Protein AF-A0A2N3BHX7-F1 (afdb_monomer)

Structure (mmCIF, N/CA/C/O backbone):
data_AF-A0A2N3BHX7-F1
#
_entry.id   AF-A0A2N3BHX7-F1
#
loop_
_atom_site.group_PDB
_atom_site.id
_atom_site.type_symbol
_atom_site.label_atom_id
_atom_site.label_alt_id
_atom_site.label_comp_id
_atom_site.label_asym_id
_atom_site.label_entity_id
_atom_site.label_seq_id
_atom_site.pdbx_PDB_ins_code
_atom_site.Cartn_x
_atom_site.Cartn_y
_atom_site.Cartn_z
_atom_site.occupancy
_atom_site.B_iso_or_equiv
_atom_site.auth_seq_id
_atom_site.auth_comp_id
_atom_site.auth_asym_id
_atom_site.auth_atom_id
_atom_site.pdbx_PDB_model_num
ATOM 1 N N . MET A 1 1 ? 19.159 17.932 -21.613 1.00 29.16 1 MET A N 1
ATOM 2 C CA . MET A 1 1 ? 19.153 17.023 -22.780 1.00 29.16 1 MET A CA 1
ATOM 3 C C . MET A 1 1 ? 17.813 16.287 -22.864 1.00 29.16 1 MET A C 1
ATOM 5 O O . MET A 1 1 ? 17.743 15.102 -22.585 1.00 29.16 1 MET A O 1
ATOM 9 N N . LYS A 1 2 ? 16.731 17.006 -23.194 1.00 23.61 2 LYS A N 1
ATOM 10 C CA . LYS A 1 2 ? 15.404 16.451 -23.512 1.00 23.61 2 LYS A CA 1
ATOM 11 C C . LYS A 1 2 ? 15.194 16.699 -25.009 1.00 23.61 2 LYS A C 1
ATOM 13 O O . LYS A 1 2 ? 15.041 17.860 -25.356 1.00 23.61 2 LYS A O 1
ATOM 18 N N . GLN A 1 3 ? 15.305 15.665 -25.846 1.00 22.95 3 GLN A N 1
ATOM 19 C CA . GLN A 1 3 ? 14.821 15.535 -27.241 1.00 22.95 3 GLN A CA 1
ATOM 20 C C . GLN A 1 3 ? 15.720 14.543 -27.997 1.00 22.95 3 GLN A C 1
ATOM 22 O O . GLN A 1 3 ? 16.713 14.955 -28.587 1.00 22.95 3 GLN A O 1
ATOM 27 N N . LEU A 1 4 ? 15.403 13.242 -27.957 1.00 23.38 4 LEU A N 1
ATOM 28 C CA . LEU A 1 4 ? 15.854 12.268 -28.975 1.00 23.38 4 LEU A CA 1
ATOM 29 C C . LEU A 1 4 ? 15.111 10.911 -28.936 1.00 23.38 4 LEU A C 1
ATOM 31 O O . LEU A 1 4 ? 15.591 9.937 -29.505 1.00 23.38 4 LEU A O 1
ATOM 35 N N . SER A 1 5 ? 13.927 10.831 -28.313 1.00 23.95 5 SER A N 1
ATOM 36 C CA . SER A 1 5 ? 13.231 9.556 -28.035 1.00 23.95 5 SER A CA 1
ATOM 37 C C . SER A 1 5 ? 11.936 9.338 -28.833 1.00 23.95 5 SER A C 1
ATOM 39 O O . SER A 1 5 ? 11.042 8.643 -28.364 1.00 23.95 5 SER A O 1
ATOM 41 N N . LEU A 1 6 ? 11.797 9.931 -30.019 1.00 24.45 6 LEU A N 1
ATOM 42 C CA . LEU A 1 6 ? 10.711 9.603 -30.949 1.00 24.45 6 LEU A CA 1
ATOM 43 C C . LEU A 1 6 ? 11.319 9.295 -32.312 1.00 24.45 6 LEU A C 1
ATOM 45 O O . LEU A 1 6 ? 11.753 10.221 -32.981 1.00 24.45 6 LEU A O 1
ATOM 49 N N . ILE A 1 7 ? 11.373 8.014 -32.675 1.00 23.22 7 ILE A N 1
ATOM 50 C CA . ILE A 1 7 ? 11.262 7.417 -34.020 1.00 23.22 7 ILE A CA 1
ATOM 51 C C . ILE A 1 7 ? 11.359 5.892 -33.788 1.00 23.22 7 ILE A C 1
ATOM 53 O O . ILE A 1 7 ? 12.194 5.459 -33.003 1.00 23.22 7 ILE A O 1
ATOM 57 N N . PHE A 1 8 ? 10.519 5.114 -34.483 1.00 23.22 8 PHE A N 1
ATOM 58 C CA . PHE A 1 8 ? 10.372 3.640 -34.504 1.00 23.22 8 PHE A CA 1
ATOM 59 C C . PHE A 1 8 ? 9.149 3.055 -33.774 1.00 23.22 8 PHE A C 1
ATOM 61 O O . PHE A 1 8 ? 9.262 2.392 -32.750 1.00 23.22 8 PHE A O 1
ATOM 68 N N . ALA A 1 9 ? 7.984 3.180 -34.414 1.00 22.03 9 ALA A N 1
ATOM 69 C CA . ALA A 1 9 ? 6.939 2.158 -34.373 1.00 22.03 9 ALA A CA 1
ATOM 70 C C . ALA A 1 9 ? 6.466 1.896 -35.816 1.00 22.03 9 ALA A C 1
ATOM 72 O O . ALA A 1 9 ? 6.019 2.816 -36.496 1.00 22.03 9 ALA A O 1
ATOM 73 N N . PHE A 1 10 ? 6.609 0.660 -36.301 1.00 21.28 10 PHE A N 1
ATOM 74 C CA . PHE A 1 10 ? 6.010 0.180 -37.551 1.00 21.28 10 PHE A CA 1
ATOM 75 C C . PHE A 1 10 ? 5.035 -0.945 -37.181 1.00 21.28 10 PHE A C 1
ATOM 77 O O . PHE A 1 10 ? 5.452 -1.954 -36.616 1.00 21.28 10 PHE A O 1
ATOM 84 N N . SER A 1 11 ? 3.747 -0.745 -37.470 1.00 20.12 11 SER A N 1
ATOM 85 C CA . SER A 1 11 ? 2.685 -1.749 -37.320 1.00 20.12 11 SER A CA 1
ATOM 86 C C . SER A 1 11 ? 2.680 -2.717 -38.502 1.00 20.12 11 SER A C 1
ATOM 88 O O . SER A 1 11 ? 2.793 -2.289 -39.650 1.00 20.12 11 SER A O 1
ATOM 90 N N . LEU A 1 12 ? 2.464 -4.004 -38.227 1.00 20.55 12 LEU A N 1
ATOM 91 C CA . LEU A 1 12 ? 2.033 -4.991 -39.214 1.00 20.55 12 LEU A CA 1
ATOM 92 C C . LEU A 1 12 ? 0.751 -5.651 -38.687 1.00 20.55 12 LEU A C 1
ATOM 94 O O . LEU A 1 12 ? 0.789 -6.402 -37.717 1.00 20.55 12 LEU A O 1
ATOM 98 N N . VAL A 1 13 ? -0.377 -5.322 -39.317 1.00 20.14 13 VAL A N 1
ATOM 99 C CA . VAL A 1 13 ? -1.700 -5.920 -39.084 1.00 20.14 13 VAL A CA 1
ATOM 100 C C . VAL A 1 13 ? -1.869 -7.107 -40.030 1.00 20.14 13 VAL A C 1
ATOM 102 O O . VAL A 1 13 ? -1.595 -6.983 -41.223 1.00 20.14 13 VAL A O 1
ATOM 105 N N . LEU A 1 14 ? -2.353 -8.237 -39.513 1.00 21.02 14 LEU A N 1
ATOM 106 C CA . LEU A 1 14 ? -2.854 -9.363 -40.304 1.00 21.02 14 LEU A CA 1
ATOM 107 C C . LEU A 1 14 ? -4.108 -9.928 -39.621 1.00 21.02 14 LEU A C 1
ATOM 109 O O . LEU A 1 14 ? -4.031 -10.516 -38.546 1.00 21.02 14 LEU A O 1
ATOM 113 N N . THR A 1 15 ? -5.256 -9.718 -40.261 1.00 21.86 15 THR A N 1
ATOM 114 C CA . THR A 1 15 ? -6.564 -10.326 -39.974 1.00 21.86 15 THR A CA 1
ATOM 115 C C . THR A 1 15 ? -6.842 -11.481 -40.941 1.00 21.86 15 THR A C 1
ATOM 117 O O . THR A 1 15 ? -6.415 -11.407 -42.092 1.00 21.86 15 THR A O 1
ATOM 120 N N . LEU A 1 16 ? -7.600 -12.486 -40.464 1.00 20.56 16 LEU A N 1
ATOM 121 C CA . LEU A 1 16 ? -8.528 -13.436 -41.140 1.00 20.56 16 LEU A CA 1
ATOM 122 C C . LEU A 1 16 ? -8.435 -14.825 -40.457 1.00 20.56 16 LEU A C 1
ATOM 124 O O . LEU A 1 16 ? -7.335 -15.289 -40.188 1.00 20.56 16 LEU A O 1
ATOM 128 N N . GLY A 1 17 ? -9.514 -15.555 -40.154 1.00 21.00 17 GLY A N 1
ATOM 129 C CA . GLY A 1 17 ? -10.912 -15.397 -40.551 1.00 21.00 17 GLY A CA 1
ATOM 130 C C . GLY A 1 17 ? -11.872 -16.338 -39.798 1.00 21.00 17 GLY A C 1
ATOM 131 O O . GLY A 1 17 ? -11.469 -17.102 -38.925 1.00 21.00 17 GLY A O 1
ATOM 132 N N . ALA A 1 18 ? -13.152 -16.216 -40.157 1.00 21.89 18 ALA A N 1
ATOM 133 C CA . ALA A 1 18 ? -14.324 -16.900 -39.607 1.00 21.89 18 ALA A CA 1
ATOM 134 C C . ALA A 1 18 ? -14.687 -18.215 -40.341 1.00 21.89 18 ALA A C 1
ATOM 136 O O . ALA A 1 18 ? -14.194 -18.436 -41.448 1.00 21.89 18 ALA A O 1
ATOM 137 N N . CYS A 1 19 ? -15.610 -18.987 -39.733 1.00 19.39 19 CYS A N 1
ATOM 138 C CA . CYS A 1 19 ? -16.519 -20.070 -40.218 1.00 19.39 19 CYS A CA 1
ATOM 139 C C . CYS A 1 19 ? -16.477 -21.262 -39.228 1.00 19.39 19 CYS A C 1
ATOM 141 O O . CYS A 1 19 ? -15.394 -21.592 -38.766 1.00 19.39 19 CYS A O 1
ATOM 143 N N . HIS A 1 20 ? -17.538 -21.984 -38.843 1.00 22.73 20 HIS A N 1
ATOM 144 C CA . HIS A 1 20 ? -18.926 -22.131 -39.303 1.00 22.73 20 HIS A CA 1
ATOM 145 C C . HIS A 1 20 ? -19.754 -22.845 -38.199 1.00 22.73 20 HIS A C 1
ATOM 147 O O . HIS A 1 20 ? -19.184 -23.577 -37.391 1.00 22.73 20 HIS A O 1
ATOM 153 N N . GLU A 1 21 ? -21.077 -22.658 -38.209 1.00 24.97 21 GLU A N 1
ATOM 154 C CA . GLU A 1 21 ? -22.093 -23.422 -37.456 1.00 24.97 21 GLU A CA 1
ATOM 155 C C . GLU A 1 21 ? -22.345 -24.823 -38.058 1.00 24.97 21 GLU A C 1
ATOM 157 O O . GLU A 1 21 ? -22.243 -24.976 -39.272 1.00 24.97 21 GLU A O 1
ATOM 162 N N . GLU A 1 22 ? -22.728 -25.812 -37.229 1.00 23.19 22 GLU A N 1
ATOM 163 C CA . GLU A 1 22 ? -24.007 -26.569 -37.321 1.00 23.19 22 GLU A CA 1
ATOM 164 C C . GLU A 1 22 ? -24.172 -27.616 -36.165 1.00 23.19 22 GLU A C 1
ATOM 166 O O . GLU A 1 22 ? -23.174 -28.191 -35.724 1.00 23.19 22 GLU A O 1
ATOM 171 N N . PRO A 1 23 ? -25.409 -27.881 -35.664 1.00 35.62 23 PRO A N 1
ATOM 172 C CA . PRO A 1 23 ? -25.774 -28.875 -34.619 1.00 35.62 23 PRO A CA 1
ATOM 173 C C . PRO A 1 23 ? -26.194 -30.239 -35.250 1.00 35.62 23 PRO A C 1
ATOM 175 O O . PRO A 1 23 ? -26.416 -30.240 -36.462 1.00 35.62 23 PRO A O 1
ATOM 178 N N . PRO A 1 24 ? -26.326 -31.412 -34.555 1.00 34.09 24 PRO A N 1
ATOM 179 C CA . PRO A 1 24 ? -27.366 -31.734 -33.535 1.00 34.09 24 PRO A CA 1
ATOM 180 C C . PRO A 1 24 ? -26.903 -32.779 -32.458 1.00 34.09 24 PRO A C 1
ATOM 182 O O . PRO A 1 24 ? -25.804 -33.314 -32.523 1.00 34.09 24 PRO A O 1
ATOM 185 N N . SER A 1 25 ? -27.624 -33.142 -31.389 1.00 24.39 25 SER A N 1
ATOM 186 C CA . SER A 1 25 ? -28.868 -33.925 -31.355 1.00 24.39 25 SER A CA 1
ATOM 187 C C . SER A 1 25 ? -29.274 -34.231 -29.901 1.00 24.39 25 SER A C 1
ATOM 189 O O . SER A 1 25 ? -28.458 -34.219 -28.983 1.00 24.39 25 SER A O 1
ATOM 191 N N . SER A 1 26 ? -30.572 -34.463 -29.742 1.00 29.28 26 SER A N 1
ATOM 192 C CA . SER A 1 26 ? -31.347 -34.700 -28.529 1.00 29.28 26 SER A CA 1
ATOM 193 C C . SER A 1 26 ? -31.062 -36.021 -27.811 1.00 29.28 26 SER A C 1
ATOM 195 O O . SER A 1 26 ? -30.772 -37.025 -28.457 1.00 29.28 26 SER A O 1
ATOM 197 N N . ASP A 1 27 ? -31.411 -35.992 -26.520 1.00 25.11 27 ASP A N 1
ATOM 198 C CA . ASP A 1 27 ? -31.792 -37.099 -25.632 1.00 25.11 27 ASP A CA 1
ATOM 199 C C . ASP A 1 27 ? -30.682 -37.572 -24.680 1.00 25.11 27 ASP A C 1
ATOM 201 O O . ASP A 1 27 ? -29.714 -38.181 -25.111 1.00 25.11 27 ASP A O 1
ATOM 205 N N . HIS A 1 28 ? -30.818 -37.229 -23.388 1.00 26.09 28 HIS A N 1
ATOM 206 C CA . HIS A 1 28 ? -30.534 -38.074 -22.215 1.00 26.09 28 HIS A CA 1
ATOM 207 C C . HIS A 1 28 ? -30.758 -37.288 -20.905 1.00 26.09 28 HIS A C 1
ATOM 209 O O . HIS A 1 28 ? -29.971 -36.429 -20.517 1.00 26.09 28 HIS A O 1
ATOM 215 N N . THR A 1 29 ? -31.878 -37.610 -20.248 1.00 24.06 29 THR A N 1
ATOM 216 C CA . THR A 1 29 ? -32.129 -37.647 -18.790 1.00 24.06 29 THR A CA 1
ATOM 217 C C . THR A 1 29 ? -31.196 -36.840 -17.873 1.00 24.06 29 THR A C 1
ATOM 219 O O . THR A 1 29 ? -30.065 -37.237 -17.593 1.00 24.06 29 THR A O 1
ATOM 222 N N . VAL A 1 30 ? -31.746 -35.755 -17.321 1.00 23.42 30 VAL A N 1
ATOM 223 C CA . VAL A 1 30 ? -31.139 -34.893 -16.300 1.00 23.42 30 VAL A CA 1
ATOM 224 C C . VAL A 1 30 ? -31.093 -35.616 -14.949 1.00 23.42 30 VAL A C 1
ATOM 226 O O . VAL A 1 30 ? -32.122 -35.833 -14.314 1.00 23.42 30 VAL A O 1
ATOM 229 N N . HIS A 1 31 ? -29.889 -35.950 -14.491 1.00 23.47 31 HIS A N 1
ATOM 230 C CA . HIS A 1 31 ? -29.572 -35.987 -13.063 1.00 23.47 31 HIS A CA 1
ATOM 231 C C . HIS A 1 31 ? -29.044 -34.599 -12.664 1.00 23.47 31 HIS A C 1
ATOM 233 O O . HIS A 1 31 ? -28.327 -34.000 -13.473 1.00 23.47 31 HIS A O 1
ATOM 239 N N . PRO A 1 32 ? -29.369 -34.068 -11.468 1.00 26.09 32 PRO A N 1
ATOM 240 C CA . PRO A 1 32 ? -28.870 -32.768 -11.037 1.00 26.09 32 PRO A CA 1
ATOM 241 C C . PRO A 1 32 ? -27.343 -32.842 -10.946 1.00 26.09 32 PRO A C 1
ATOM 243 O O . PRO A 1 32 ? -26.785 -33.559 -10.115 1.00 26.09 32 PRO A O 1
ATOM 246 N N . ARG A 1 33 ? -26.664 -32.159 -11.871 1.00 26.55 33 ARG A N 1
ATOM 247 C CA . ARG A 1 33 ? -25.217 -31.966 -11.813 1.00 26.55 33 ARG A CA 1
ATOM 248 C C . ARG A 1 33 ? -24.949 -31.024 -10.647 1.00 26.55 33 ARG A C 1
ATOM 250 O O . ARG A 1 33 ? -25.463 -29.911 -10.642 1.00 26.55 33 ARG A O 1
ATOM 257 N N . GLY A 1 34 ? -24.170 -31.486 -9.673 1.00 28.25 34 GLY A N 1
ATOM 258 C CA . GLY A 1 34 ? -23.613 -30.614 -8.647 1.00 28.25 34 GLY A CA 1
ATOM 259 C C . GLY A 1 34 ? -22.879 -29.450 -9.308 1.00 28.25 34 GLY A C 1
ATOM 260 O O . GLY A 1 34 ? -22.160 -29.645 -10.291 1.00 28.25 34 GLY A O 1
ATOM 261 N N . ILE A 1 35 ? -23.115 -28.246 -8.795 1.00 37.59 35 ILE A N 1
ATOM 262 C CA . ILE A 1 35 ? -22.426 -27.033 -9.224 1.00 37.59 35 ILE A CA 1
ATOM 263 C C . ILE A 1 35 ? -20.969 -27.185 -8.775 1.00 37.59 35 ILE A C 1
ATOM 265 O O . ILE A 1 35 ? -20.681 -27.241 -7.583 1.00 37.59 35 ILE A O 1
ATOM 269 N N . GLY A 1 36 ? -20.064 -27.365 -9.736 1.00 30.56 36 GLY A N 1
ATOM 270 C CA . GLY A 1 36 ? -18.628 -27.466 -9.499 1.00 30.56 36 GLY A CA 1
ATOM 271 C C . GLY A 1 36 ? -17.957 -26.134 -9.800 1.00 30.56 36 GLY A C 1
ATOM 272 O O . GLY A 1 36 ? -18.211 -25.542 -10.846 1.00 30.56 36 GLY A O 1
ATOM 273 N N . PHE A 1 37 ? -17.094 -25.678 -8.899 1.00 33.56 37 PHE A N 1
ATOM 274 C CA . PHE A 1 37 ? -16.348 -24.434 -9.052 1.00 33.56 37 PHE A CA 1
ATOM 275 C C . PHE A 1 37 ? -14.969 -24.694 -9.669 1.00 33.56 37 PHE A C 1
ATOM 277 O O . PHE A 1 37 ? -14.269 -25.621 -9.265 1.00 33.56 37 PHE A O 1
ATOM 284 N N . SER A 1 38 ? -14.559 -23.868 -10.634 1.00 33.22 38 SER A N 1
ATOM 285 C CA . SER A 1 38 ? -13.199 -23.872 -11.183 1.00 33.22 38 SER A CA 1
ATOM 286 C C . SER A 1 38 ? -12.680 -22.445 -11.307 1.00 33.22 38 SER A C 1
ATOM 288 O O . SER A 1 38 ? -13.280 -21.633 -12.010 1.00 33.22 38 SER A O 1
ATOM 290 N N . VAL A 1 39 ? -11.556 -22.144 -10.657 1.00 35.91 39 VAL A N 1
ATOM 291 C CA . VAL A 1 39 ? -10.872 -20.852 -10.785 1.00 35.91 39 VAL A CA 1
ATOM 292 C C . VAL A 1 39 ? -9.869 -20.933 -11.931 1.00 35.91 39 VAL A C 1
ATOM 294 O O . VAL A 1 39 ? -8.978 -21.781 -11.931 1.00 35.91 39 VAL A O 1
ATOM 297 N N . THR A 1 40 ? -9.996 -20.039 -12.911 1.00 34.38 40 THR A N 1
ATOM 298 C CA . THR A 1 40 ? -9.050 -19.917 -14.030 1.00 34.38 40 THR A CA 1
ATOM 299 C C . THR A 1 40 ? -8.568 -18.472 -14.144 1.00 34.38 40 THR A C 1
ATOM 301 O O . THR A 1 40 ? -9.383 -17.603 -14.450 1.00 34.38 40 THR A O 1
ATOM 304 N N . PRO A 1 41 ? -7.268 -18.182 -13.944 1.00 32.94 41 PRO A N 1
ATOM 305 C CA . PRO A 1 41 ? -6.743 -16.835 -14.133 1.00 32.94 41 PRO A CA 1
ATOM 306 C C . PRO A 1 41 ? -6.810 -16.441 -15.615 1.00 32.94 41 PRO A C 1
ATOM 308 O O . PRO A 1 41 ? -6.221 -17.098 -16.478 1.00 32.94 41 PRO A O 1
ATOM 311 N N . MET A 1 42 ? -7.528 -15.357 -15.910 1.00 30.47 42 MET A N 1
ATOM 312 C CA . MET A 1 42 ? -7.704 -14.826 -17.261 1.00 30.47 42 MET A CA 1
ATOM 313 C C . MET A 1 42 ? -6.821 -13.578 -17.435 1.00 30.47 42 MET A C 1
ATOM 315 O O . MET A 1 42 ? -7.040 -12.557 -16.790 1.00 30.47 42 MET A O 1
ATOM 319 N N . GLU A 1 43 ? -5.795 -13.634 -18.296 1.00 25.89 43 GLU A N 1
ATOM 320 C CA . GLU A 1 43 ? -5.038 -12.433 -18.692 1.00 25.89 43 GLU A CA 1
ATOM 321 C C . GLU A 1 43 ? -5.917 -11.588 -19.638 1.00 25.89 43 GLU A C 1
ATOM 323 O O . GLU A 1 43 ? -5.983 -11.863 -20.837 1.00 25.89 43 GLU A O 1
ATOM 328 N N . CYS A 1 44 ? -6.606 -10.565 -19.122 1.00 25.67 44 CYS A N 1
ATOM 329 C CA . CYS A 1 44 ? -7.374 -9.636 -19.955 1.00 25.67 44 CYS A CA 1
ATOM 330 C C . CYS A 1 44 ? -6.452 -8.662 -20.706 1.00 25.67 44 CYS A C 1
ATOM 332 O O . CYS A 1 44 ? -5.829 -7.779 -20.119 1.00 25.67 44 CYS A O 1
ATOM 334 N N . ALA A 1 45 ? -6.427 -8.780 -22.034 1.00 26.20 45 ALA A N 1
ATOM 335 C CA . ALA A 1 45 ? -6.130 -7.670 -22.931 1.00 26.20 45 ALA A CA 1
ATOM 336 C C . ALA A 1 45 ? -7.463 -6.979 -23.261 1.00 26.20 45 ALA A C 1
ATOM 338 O O . ALA A 1 45 ? -8.174 -7.422 -24.158 1.00 26.20 45 ALA A O 1
ATOM 339 N N . LEU A 1 46 ? -7.839 -5.945 -22.506 1.00 27.00 46 LEU A N 1
ATOM 340 C CA . LEU A 1 46 ? -9.037 -5.149 -22.789 1.00 27.00 46 LEU A CA 1
ATOM 341 C C . LEU A 1 46 ? -8.636 -3.795 -23.382 1.00 27.00 46 LEU A C 1
ATOM 343 O O . LEU A 1 46 ? -8.040 -2.956 -22.708 1.00 27.00 46 LEU A O 1
ATOM 347 N N . GLU A 1 47 ? -8.989 -3.583 -24.651 1.00 26.00 47 GLU A N 1
ATOM 348 C CA . GLU A 1 47 ? -9.263 -2.244 -25.173 1.00 26.00 47 GLU A CA 1
ATOM 349 C C . GLU A 1 47 ? -10.583 -1.764 -24.548 1.00 26.00 47 GLU A C 1
ATOM 351 O O . GLU A 1 47 ? -11.580 -2.482 -24.554 1.00 26.00 47 GLU A O 1
ATOM 356 N N . ASN A 1 48 ? -10.567 -0.568 -23.959 1.00 25.86 48 ASN A N 1
ATOM 357 C CA . ASN A 1 48 ? -11.686 0.028 -23.231 1.00 25.86 48 ASN A CA 1
ATOM 358 C C . ASN A 1 48 ? -12.873 0.330 -24.180 1.00 25.86 48 ASN A C 1
ATOM 360 O O . ASN A 1 48 ? -12.729 1.204 -25.040 1.00 25.86 48 ASN A O 1
ATOM 364 N N . PRO A 1 49 ? -14.049 -0.320 -24.046 1.00 27.92 49 PRO A N 1
ATOM 365 C CA . PRO A 1 49 ? -15.175 -0.105 -24.959 1.00 27.92 49 PRO A CA 1
ATOM 366 C C . PRO A 1 49 ? -15.983 1.176 -24.685 1.00 27.92 49 PRO A C 1
ATOM 368 O O . PRO A 1 49 ? -16.896 1.479 -25.450 1.00 27.92 49 PRO A O 1
ATOM 371 N N . LEU A 1 50 ? -15.695 1.929 -23.614 1.00 27.02 50 LEU A N 1
ATOM 372 C CA . LEU A 1 50 ? -16.573 3.015 -23.150 1.00 27.02 50 LEU A CA 1
ATOM 373 C C . LEU A 1 50 ? -16.250 4.415 -23.706 1.00 27.02 50 LEU A C 1
ATOM 375 O O . LEU A 1 50 ? -17.041 5.330 -23.500 1.00 27.02 50 LEU A O 1
ATOM 379 N N . PHE A 1 51 ? -15.162 4.601 -24.466 1.00 28.12 51 PHE A N 1
ATOM 380 C CA . PHE A 1 51 ? -14.839 5.897 -25.091 1.00 28.12 51 PHE A CA 1
ATOM 381 C C . PHE A 1 51 ? -14.174 5.739 -26.472 1.00 28.12 51 PHE A C 1
ATOM 383 O O . PHE A 1 51 ? -12.948 5.637 -26.563 1.00 28.12 51 PHE A O 1
ATOM 390 N N . PRO A 1 52 ? -14.934 5.758 -27.583 1.00 24.56 52 PRO A N 1
ATOM 391 C CA . PRO A 1 52 ? -14.342 5.743 -28.912 1.00 24.56 52 PRO A CA 1
ATOM 392 C C . PRO A 1 52 ? -13.832 7.153 -29.254 1.00 24.56 52 PRO A C 1
ATOM 394 O O . PRO A 1 52 ? -14.625 8.026 -29.594 1.00 24.56 52 PRO A O 1
ATOM 397 N N . GLY A 1 53 ? -12.514 7.396 -29.183 1.00 26.84 53 GLY A N 1
ATOM 398 C CA . GLY A 1 53 ? -11.930 8.574 -29.852 1.00 26.84 53 GLY A CA 1
ATOM 399 C C . GLY A 1 53 ? -10.754 9.327 -29.222 1.00 26.84 53 GLY A C 1
ATOM 400 O O . GLY A 1 53 ? -10.425 10.388 -29.748 1.00 26.84 53 GLY A O 1
ATOM 401 N N . LEU A 1 54 ? -10.083 8.844 -28.171 1.00 23.98 54 LEU A N 1
ATOM 402 C CA . LEU A 1 54 ? -8.878 9.513 -27.647 1.00 23.98 54 LEU A CA 1
ATOM 403 C C . LEU A 1 54 ? -7.611 8.674 -27.908 1.00 23.98 54 LEU A C 1
ATOM 405 O O . LEU A 1 54 ? -7.535 7.536 -27.445 1.00 23.98 54 LEU A O 1
ATOM 409 N N . PRO A 1 55 ? -6.615 9.189 -28.660 1.00 25.23 55 PRO A N 1
ATOM 410 C CA . PRO A 1 55 ? -5.371 8.473 -28.904 1.00 25.23 55 PRO A CA 1
ATOM 411 C C . PRO A 1 55 ? -4.531 8.407 -27.625 1.00 25.23 55 PRO A C 1
ATOM 413 O O . PRO A 1 55 ? -4.380 9.391 -26.902 1.00 25.23 55 PRO A O 1
ATOM 416 N N . GLY A 1 56 ? -3.988 7.219 -27.361 1.00 30.80 56 GLY A N 1
ATOM 417 C CA . GLY A 1 56 ? -3.274 6.895 -26.137 1.00 30.80 56 GLY A CA 1
ATOM 418 C C . GLY A 1 56 ? -2.040 7.755 -25.880 1.00 30.80 56 GLY A C 1
ATOM 419 O O . GLY A 1 56 ? -1.105 7.764 -26.674 1.00 30.80 56 GLY A O 1
ATOM 420 N N . THR A 1 57 ? -2.024 8.368 -24.699 1.00 23.86 57 THR A N 1
ATOM 421 C CA . THR A 1 57 ? -0.839 8.640 -23.877 1.00 23.86 57 THR A CA 1
ATOM 422 C C . THR A 1 57 ? -1.311 8.852 -22.438 1.00 23.86 57 THR A C 1
ATOM 424 O O . THR A 1 57 ? -2.074 9.781 -22.197 1.00 23.86 57 THR A O 1
ATOM 427 N N . CYS A 1 58 ? -0.838 8.046 -21.482 1.00 22.62 58 CYS A N 1
ATOM 428 C CA . CYS A 1 58 ? -0.710 8.490 -20.089 1.00 22.62 58 CYS A CA 1
ATOM 429 C C . CYS A 1 58 ? 0.420 9.528 -20.043 1.00 22.62 58 CYS A C 1
ATOM 431 O O . CYS A 1 58 ? 1.554 9.157 -20.365 1.00 22.62 58 CYS A O 1
ATOM 433 N N . PRO A 1 59 ? 0.186 10.793 -19.655 1.00 25.12 59 PRO A N 1
ATOM 434 C CA . PRO A 1 59 ? 1.268 11.733 -19.444 1.00 25.12 59 PRO A CA 1
ATOM 435 C C . PRO A 1 59 ? 1.586 11.879 -17.948 1.00 25.12 59 PRO A C 1
ATOM 437 O O . PRO A 1 59 ? 0.719 12.185 -17.141 1.00 25.12 59 PRO A O 1
ATOM 440 N N . TYR A 1 60 ? 2.886 11.787 -17.656 1.00 22.06 60 TYR A N 1
ATOM 441 C CA . TYR A 1 60 ? 3.618 12.596 -16.671 1.00 22.06 60 TYR A CA 1
ATOM 442 C C . TYR A 1 60 ? 3.574 12.236 -15.169 1.00 22.06 60 TYR A C 1
ATOM 444 O O . TYR A 1 60 ? 2.781 12.768 -14.407 1.00 22.06 60 TYR A O 1
ATOM 452 N N . TRP A 1 61 ? 4.596 11.486 -14.732 1.00 22.72 61 TRP A N 1
ATOM 453 C CA . TRP A 1 61 ? 5.282 11.667 -13.441 1.00 22.72 61 TRP A CA 1
ATOM 454 C C . TRP A 1 61 ? 6.795 11.642 -13.700 1.00 22.72 61 TRP A C 1
ATOM 456 O O . TRP A 1 61 ? 7.413 10.583 -13.734 1.00 22.72 61 TRP A O 1
ATOM 466 N N . GLU A 1 62 ? 7.401 12.802 -13.962 1.00 26.25 62 GLU A N 1
ATOM 467 C CA . GLU A 1 62 ? 8.861 12.935 -13.954 1.00 26.25 62 GLU A CA 1
ATOM 468 C C . GLU A 1 62 ? 9.278 14.387 -13.653 1.00 26.25 62 GLU A C 1
ATOM 470 O O . GLU A 1 62 ? 8.994 15.295 -14.443 1.00 26.25 62 GLU A O 1
ATOM 475 N N . LYS A 1 63 ? 10.049 14.536 -12.560 1.00 22.81 63 LYS A N 1
ATOM 476 C CA . LYS A 1 63 ? 10.768 15.714 -12.016 1.00 22.81 63 LYS A CA 1
ATOM 477 C C . LYS A 1 63 ? 10.030 16.569 -10.979 1.00 22.81 63 LYS A C 1
ATOM 479 O O . LYS A 1 63 ? 9.224 17.389 -11.378 1.00 22.81 63 LYS A O 1
ATOM 484 N N . TYR A 1 64 ? 10.462 16.495 -9.714 1.00 22.30 64 TYR A N 1
ATOM 485 C CA . TYR A 1 64 ? 11.243 17.524 -8.989 1.00 22.30 64 TYR A CA 1
ATOM 486 C C . TYR A 1 64 ? 11.996 16.850 -7.804 1.00 22.30 64 TYR A C 1
ATOM 488 O O . TYR A 1 64 ? 11.557 15.793 -7.358 1.00 22.30 64 TYR A O 1
ATOM 496 N N . PRO A 1 65 ? 13.170 17.357 -7.371 1.00 22.78 65 PRO A N 1
ATOM 497 C CA . PRO A 1 65 ? 14.068 16.704 -6.407 1.00 22.78 65 PRO A CA 1
ATOM 498 C C . PRO A 1 65 ? 13.737 17.077 -4.946 1.00 22.78 65 PRO A C 1
ATOM 500 O O . PRO A 1 65 ? 13.248 18.184 -4.725 1.00 22.78 65 PRO A O 1
ATOM 503 N N . PRO A 1 66 ? 14.055 16.236 -3.942 1.00 24.59 66 PRO A N 1
ATOM 504 C CA . PRO A 1 66 ? 13.944 16.629 -2.541 1.00 24.59 66 PRO A CA 1
ATOM 505 C C . PRO A 1 66 ? 15.175 17.447 -2.113 1.00 24.59 66 PRO A C 1
ATOM 507 O O . PRO A 1 66 ? 16.318 16.985 -2.204 1.00 24.59 66 PRO A O 1
ATOM 510 N N . GLU A 1 67 ? 14.944 18.677 -1.652 1.00 21.39 67 GLU A N 1
ATOM 511 C CA . GLU A 1 67 ? 15.912 19.430 -0.853 1.00 21.39 67 GLU A CA 1
ATOM 512 C C . GLU A 1 67 ? 15.911 18.909 0.591 1.00 21.39 67 GLU A C 1
ATOM 514 O O . GLU A 1 67 ? 14.881 18.549 1.155 1.00 21.39 67 GLU A O 1
ATOM 519 N N . ARG A 1 68 ? 17.118 18.820 1.155 1.00 21.48 68 ARG A N 1
ATOM 520 C CA . ARG A 1 68 ? 17.437 18.261 2.470 1.00 21.48 68 ARG A CA 1
ATOM 521 C C . ARG A 1 68 ? 16.974 19.183 3.597 1.00 21.48 68 ARG A C 1
ATOM 523 O O . ARG A 1 68 ? 17.421 20.325 3.640 1.00 21.48 68 ARG A O 1
ATOM 530 N N . HIS A 1 69 ? 16.304 18.627 4.602 1.00 22.16 69 HIS A N 1
ATOM 531 C CA . HIS A 1 69 ? 16.460 19.080 5.983 1.00 22.16 69 HIS A CA 1
ATOM 532 C C . HIS A 1 69 ? 16.767 17.885 6.891 1.00 22.16 69 HIS A C 1
ATOM 534 O O . HIS A 1 69 ? 16.063 16.884 6.911 1.00 22.16 69 HIS A O 1
ATOM 540 N N . HIS A 1 70 ? 17.909 17.990 7.568 1.00 23.14 70 HIS A N 1
ATOM 541 C CA . HIS A 1 70 ? 18.426 17.047 8.547 1.00 23.14 70 HIS A CA 1
ATOM 542 C C . HIS A 1 70 ? 17.624 17.131 9.853 1.00 23.14 70 HIS A C 1
ATOM 544 O O . HIS A 1 70 ? 17.567 18.208 10.440 1.00 23.14 70 HIS A O 1
ATOM 550 N N . SER A 1 71 ? 17.176 15.996 10.389 1.00 21.78 71 SER A N 1
ATOM 551 C CA . SER A 1 71 ? 17.141 15.787 11.841 1.00 21.78 71 SER A CA 1
ATOM 552 C C . SER A 1 71 ? 17.435 14.322 12.161 1.00 21.78 71 SER A C 1
ATOM 554 O O . SER A 1 71 ? 16.600 13.442 11.986 1.00 21.78 71 SER A O 1
ATOM 556 N N . ASN A 1 72 ? 18.667 14.080 12.611 1.00 21.92 72 ASN A N 1
ATOM 557 C CA . ASN A 1 72 ? 19.019 12.912 13.409 1.00 21.92 72 ASN A CA 1
ATOM 558 C C . ASN A 1 72 ? 18.132 12.883 14.659 1.00 21.92 72 ASN A C 1
ATOM 560 O O . ASN A 1 72 ? 18.010 13.920 15.307 1.00 21.92 72 ASN A O 1
ATOM 564 N N . ASN A 1 73 ? 17.608 11.714 15.020 1.00 21.84 73 ASN A N 1
ATOM 565 C CA . ASN A 1 73 ? 17.740 11.113 16.352 1.00 21.84 73 ASN A CA 1
ATOM 566 C C . ASN A 1 73 ? 16.994 9.775 16.356 1.00 21.84 73 ASN A C 1
ATOM 568 O O . ASN A 1 73 ? 15.784 9.729 16.163 1.00 21.84 73 ASN A O 1
ATOM 572 N N . GLY A 1 74 ? 17.739 8.684 16.552 1.00 26.34 74 GLY A N 1
ATOM 573 C CA . GLY A 1 74 ? 17.149 7.386 16.854 1.00 26.34 74 GLY A CA 1
ATOM 574 C C . GLY A 1 74 ? 16.449 7.449 18.206 1.00 26.34 74 GLY A C 1
ATOM 575 O O . GLY A 1 74 ? 17.020 7.987 19.151 1.00 26.34 74 GLY A O 1
ATOM 576 N N . ASN A 1 75 ? 15.237 6.906 18.287 1.00 21.36 75 ASN A N 1
ATOM 577 C CA . ASN A 1 75 ? 14.515 6.758 19.542 1.00 21.36 75 ASN A CA 1
ATOM 578 C C . ASN A 1 75 ? 13.757 5.430 19.586 1.00 21.36 75 ASN A C 1
ATOM 580 O O . ASN A 1 75 ? 13.172 4.978 18.605 1.00 21.36 75 ASN A O 1
ATOM 584 N N . TRP A 1 76 ? 13.816 4.836 20.771 1.00 21.92 76 TRP A N 1
ATOM 585 C CA . TRP A 1 76 ? 13.197 3.607 21.253 1.00 21.92 76 TRP A CA 1
ATOM 586 C C . TRP A 1 76 ? 11.651 3.682 21.293 1.00 21.92 76 TRP A C 1
ATOM 588 O O . TRP A 1 76 ? 11.048 3.522 22.349 1.00 21.92 76 TRP A O 1
ATOM 598 N N . ASN A 1 77 ? 10.992 3.937 20.158 1.00 22.64 77 ASN A N 1
ATOM 599 C CA . ASN A 1 77 ? 9.553 4.256 20.115 1.00 22.64 77 ASN A CA 1
ATOM 600 C C . ASN A 1 77 ? 8.604 3.082 19.780 1.00 22.64 77 ASN A C 1
ATOM 602 O O . ASN A 1 77 ? 7.391 3.284 19.765 1.00 22.64 77 ASN A O 1
ATOM 606 N N . ASP A 1 78 ? 9.099 1.859 19.572 1.00 24.48 78 ASP A N 1
ATOM 607 C CA . ASP A 1 78 ? 8.273 0.750 19.046 1.00 24.48 78 ASP A CA 1
ATOM 608 C C . ASP A 1 78 ? 7.623 -0.170 20.097 1.00 24.48 78 ASP A C 1
ATOM 610 O O . ASP A 1 78 ? 7.011 -1.173 19.742 1.00 24.48 78 ASP A O 1
ATOM 614 N N . VAL A 1 79 ? 7.679 0.171 21.390 1.00 22.61 79 VAL A N 1
ATOM 615 C CA . VAL A 1 79 ? 6.996 -0.606 22.456 1.00 22.61 79 VAL A CA 1
ATOM 616 C C . VAL A 1 79 ? 5.805 0.152 23.075 1.00 22.61 79 VAL A C 1
ATOM 618 O O . VAL A 1 79 ? 5.085 -0.390 23.902 1.00 22.61 79 VAL A O 1
ATOM 621 N N . GLY A 1 80 ? 5.525 1.386 22.634 1.00 22.58 80 GLY A N 1
ATOM 622 C CA . GLY A 1 80 ? 4.444 2.226 23.184 1.00 22.58 80 GLY A CA 1
ATOM 623 C C . GLY A 1 80 ? 3.373 2.678 22.187 1.00 22.58 80 GLY A C 1
ATOM 624 O O . GLY A 1 80 ? 2.457 3.403 22.567 1.00 22.58 80 GLY A O 1
ATOM 625 N N . ASN A 1 81 ? 3.456 2.283 20.911 1.00 22.89 81 ASN A N 1
ATOM 626 C CA . ASN A 1 81 ? 2.633 2.865 19.843 1.00 22.89 81 ASN A CA 1
ATOM 627 C C . ASN A 1 81 ? 1.445 1.989 19.399 1.00 22.89 81 ASN A C 1
ATOM 629 O O . ASN A 1 81 ? 1.076 1.955 18.227 1.00 22.89 81 ASN A O 1
ATOM 633 N N . ILE A 1 82 ? 0.787 1.330 20.360 1.00 25.02 82 ILE A N 1
ATOM 634 C CA . ILE A 1 82 ? -0.497 0.622 20.153 1.00 25.02 82 ILE A CA 1
ATOM 635 C C . ILE A 1 82 ? -1.644 1.630 19.867 1.00 25.02 82 ILE A C 1
ATOM 637 O O . ILE A 1 82 ? -2.741 1.265 19.457 1.00 25.02 82 ILE A O 1
ATOM 641 N N . ASN A 1 83 ? -1.380 2.938 19.983 1.00 24.62 83 ASN A N 1
ATOM 642 C CA . ASN A 1 83 ? -2.350 4.014 19.750 1.00 24.62 83 ASN A CA 1
ATOM 643 C C . ASN A 1 83 ? -2.702 4.288 18.283 1.00 24.62 83 ASN A C 1
ATOM 645 O O . ASN A 1 83 ? -3.655 5.019 18.034 1.00 24.62 83 ASN A O 1
ATOM 649 N N . ASN A 1 84 ? -1.985 3.708 17.316 1.00 23.70 84 ASN A N 1
ATOM 650 C CA . ASN A 1 84 ? -2.272 3.911 15.889 1.00 23.70 84 ASN A CA 1
ATOM 651 C C . ASN A 1 84 ? -3.040 2.760 15.218 1.00 23.70 84 ASN A C 1
ATOM 653 O O . ASN A 1 84 ? -3.316 2.839 14.025 1.00 23.70 84 ASN A O 1
ATOM 657 N N . LEU A 1 85 ? -3.444 1.729 15.971 1.00 23.44 85 LEU A N 1
ATOM 658 C CA . LEU A 1 85 ? -4.252 0.611 15.456 1.00 23.44 85 LEU A CA 1
ATOM 659 C C . LEU A 1 85 ? -5.768 0.774 15.678 1.00 23.44 85 LEU A C 1
ATOM 661 O O . LEU A 1 85 ? -6.544 0.002 15.128 1.00 23.44 85 LEU A O 1
ATOM 665 N N . ASN A 1 86 ? -6.211 1.801 16.413 1.00 25.34 86 ASN A N 1
ATOM 666 C CA . ASN A 1 86 ? -7.617 1.955 16.826 1.00 25.34 86 ASN A CA 1
ATOM 667 C C . ASN A 1 86 ? -8.385 3.074 16.102 1.00 25.34 86 ASN A C 1
ATOM 669 O O . ASN A 1 86 ? -9.418 3.525 16.588 1.00 25.34 86 ASN A O 1
ATOM 673 N N . ASN A 1 87 ? -7.907 3.543 14.947 1.00 23.94 87 ASN A N 1
ATOM 674 C CA . ASN A 1 87 ? -8.494 4.712 14.284 1.00 23.94 87 ASN A CA 1
ATOM 675 C C . ASN A 1 87 ? -9.564 4.391 13.223 1.00 23.94 87 ASN A C 1
ATOM 677 O O . ASN A 1 87 ? -9.739 5.187 12.306 1.00 23.94 87 ASN A O 1
ATOM 681 N N . ILE A 1 88 ? -10.281 3.261 13.334 1.00 24.42 88 ILE A N 1
ATOM 682 C CA . ILE A 1 88 ? -11.469 2.934 12.522 1.00 24.42 88 ILE A CA 1
ATOM 683 C C . ILE A 1 88 ? -12.505 2.152 13.356 1.00 24.42 88 ILE A C 1
ATOM 685 O O . ILE A 1 88 ? -12.145 1.212 14.056 1.00 24.42 88 ILE A O 1
ATOM 689 N N . ASN A 1 89 ? -13.786 2.523 13.182 1.00 26.62 89 ASN A N 1
ATOM 690 C CA . ASN A 1 89 ? -15.052 1.934 13.681 1.00 26.62 89 ASN A CA 1
ATOM 691 C C . ASN A 1 89 ? -15.640 2.606 14.948 1.00 26.62 89 ASN A C 1
ATOM 693 O O . ASN A 1 89 ? -15.053 2.558 16.019 1.00 26.62 89 ASN A O 1
ATOM 697 N N . ASN A 1 90 ? -16.649 3.488 14.802 1.00 30.53 90 ASN A N 1
ATOM 698 C CA . ASN A 1 90 ? -18.119 3.280 14.695 1.00 30.53 90 ASN A CA 1
ATOM 699 C C . ASN A 1 90 ? -18.725 3.204 16.106 1.00 30.53 90 ASN A C 1
ATOM 701 O O . ASN A 1 90 ? -18.175 2.415 16.847 1.00 30.53 90 ASN A O 1
ATOM 705 N N . GLY A 1 91 ? -19.796 3.972 16.430 1.00 25.69 91 GLY A N 1
ATOM 706 C CA . GLY A 1 91 ? -20.365 4.291 17.780 1.00 25.69 91 GLY A CA 1
ATOM 707 C C . GLY A 1 91 ? -21.516 3.428 18.360 1.00 25.69 91 GLY A C 1
ATOM 708 O O . GLY A 1 91 ? -21.949 2.505 17.682 1.00 25.69 91 GLY A O 1
ATOM 709 N N . THR A 1 92 ? -22.001 3.712 19.598 1.00 28.22 92 THR A N 1
ATOM 710 C CA . THR A 1 92 ? -23.395 3.584 20.161 1.00 28.22 92 THR A CA 1
ATOM 711 C C . THR A 1 92 ? -23.676 3.821 21.695 1.00 28.22 92 THR A C 1
ATOM 713 O O . THR A 1 92 ? -23.068 3.225 22.532 1.00 28.22 92 THR A O 1
ATOM 716 N N . ASN A 1 93 ? -24.519 4.727 22.164 1.00 25.86 93 ASN A N 1
ATOM 717 C CA . ASN A 1 93 ? -25.615 4.749 23.146 1.00 25.86 93 ASN A CA 1
ATOM 718 C C . ASN A 1 93 ? -25.676 3.871 24.400 1.00 25.86 93 ASN A C 1
ATOM 720 O O . ASN A 1 93 ? -26.014 2.693 24.279 1.00 25.86 93 ASN A O 1
ATOM 724 N N . ASN A 1 94 ? -25.614 4.486 25.586 1.00 22.45 94 ASN A N 1
ATOM 725 C CA . ASN A 1 94 ? -26.316 4.005 26.776 1.00 22.45 94 ASN A CA 1
ATOM 726 C C . ASN A 1 94 ? -27.761 4.525 26.869 1.00 22.45 94 ASN A C 1
ATOM 728 O O . ASN A 1 94 ? -28.025 5.716 26.698 1.00 22.45 94 ASN A O 1
ATOM 732 N N . ILE A 1 95 ? -28.674 3.597 27.154 1.00 26.88 95 ILE A N 1
ATOM 733 C CA . ILE A 1 95 ? -30.078 3.800 27.492 1.00 26.88 95 ILE A CA 1
ATOM 734 C C . ILE A 1 95 ? -30.130 3.822 29.021 1.00 26.88 95 ILE A C 1
ATOM 736 O O . ILE A 1 95 ? -29.951 2.799 29.669 1.00 26.88 95 ILE A O 1
ATOM 740 N N . ASN A 1 96 ? -30.411 5.006 29.563 1.00 23.84 96 ASN A N 1
ATOM 741 C CA . ASN A 1 96 ? -30.629 5.334 30.975 1.00 23.84 96 ASN A CA 1
ATOM 742 C C . ASN A 1 96 ? -29.384 5.616 31.840 1.00 23.84 96 ASN A C 1
ATOM 744 O O . ASN A 1 96 ? -28.577 4.754 32.162 1.00 23.84 96 ASN A O 1
ATOM 748 N N . ASN A 1 97 ? -29.373 6.866 32.314 1.00 24.53 97 ASN A N 1
ATOM 749 C CA . ASN A 1 97 ? -28.578 7.463 33.383 1.00 24.53 97 ASN A CA 1
ATOM 750 C C . ASN A 1 97 ? -27.072 7.616 33.165 1.00 24.53 97 ASN A C 1
ATOM 752 O O . ASN A 1 97 ? -26.293 6.690 33.341 1.00 24.53 97 ASN A O 1
ATOM 756 N N . LEU A 1 98 ? -26.689 8.886 32.991 1.00 25.03 98 LEU A N 1
ATOM 757 C CA . LEU A 1 98 ? -25.817 9.558 33.947 1.00 25.03 98 LEU A CA 1
ATOM 758 C C . LEU A 1 98 ? -26.111 11.053 34.014 1.00 25.03 98 LEU A C 1
ATOM 760 O O . LEU A 1 98 ? -25.879 11.815 33.079 1.00 25.03 98 LEU A O 1
ATOM 764 N N . ASN A 1 99 ? -26.616 11.456 35.172 1.00 24.94 99 ASN A N 1
ATOM 765 C CA . ASN A 1 99 ? -26.608 12.834 35.618 1.00 24.94 99 ASN A CA 1
ATOM 766 C C . ASN A 1 99 ? -25.155 13.311 35.736 1.00 24.94 99 ASN A C 1
ATOM 768 O O . ASN A 1 99 ? -24.472 12.963 36.692 1.00 24.94 99 ASN A O 1
ATOM 772 N N . ASN A 1 100 ? -24.719 14.147 34.801 1.00 27.94 100 ASN A N 1
ATOM 773 C CA . ASN A 1 100 ? -23.785 15.227 35.102 1.00 27.94 100 ASN A CA 1
ATOM 774 C C . ASN A 1 100 ? -24.261 16.469 34.330 1.00 27.94 100 ASN A C 1
ATOM 776 O O . ASN A 1 100 ? -24.015 16.622 33.140 1.00 27.94 100 ASN A O 1
ATOM 780 N N . THR A 1 101 ? -25.334 17.091 34.818 1.00 29.14 101 THR A N 1
ATOM 781 C CA . THR A 1 101 ? -25.322 18.407 35.480 1.00 29.14 101 THR A CA 1
ATOM 782 C C . THR A 1 101 ? -24.538 19.506 34.754 1.00 29.14 101 THR A C 1
ATOM 784 O O . THR A 1 101 ? -23.331 19.624 34.887 1.00 29.14 101 THR A O 1
ATOM 787 N N . ASN A 1 102 ? -25.323 20.403 34.143 1.00 31.25 102 ASN A N 1
ATOM 788 C CA . ASN A 1 102 ? -25.131 21.858 34.135 1.00 31.25 102 ASN A CA 1
ATOM 789 C C . ASN A 1 102 ? -24.011 22.467 33.273 1.00 31.25 102 ASN A C 1
ATOM 791 O O . ASN A 1 102 ? -23.318 23.369 33.733 1.00 31.25 102 ASN A O 1
ATOM 795 N N . ASN A 1 103 ? -23.962 22.153 31.976 1.00 34.59 103 ASN A N 1
ATOM 796 C CA . ASN A 1 103 ? -23.283 23.038 31.017 1.00 34.59 103 ASN A CA 1
ATOM 797 C C . ASN A 1 103 ? -24.228 24.176 30.572 1.00 34.59 103 ASN A C 1
ATOM 799 O O . ASN A 1 103 ? -24.908 24.123 29.548 1.00 34.59 103 ASN A O 1
ATOM 803 N N . GLY A 1 104 ? -24.296 25.218 31.408 1.00 39.00 104 GLY A N 1
ATOM 804 C CA . GLY A 1 104 ? -24.464 26.613 30.977 1.00 39.00 104 GLY A CA 1
ATOM 805 C C . GLY A 1 104 ? -25.810 27.100 30.422 1.00 39.00 104 GLY A C 1
ATOM 806 O O . GLY A 1 104 ? -25.915 28.292 30.136 1.00 39.00 104 GLY A O 1
ATOM 807 N N . THR A 1 105 ? -26.856 26.277 30.292 1.00 39.38 105 THR A N 1
ATOM 808 C CA . THR A 1 105 ? -28.188 26.776 29.885 1.00 39.38 105 THR A CA 1
ATOM 809 C C . THR A 1 105 ? -29.304 26.332 30.827 1.00 39.38 105 THR A C 1
ATOM 811 O O . THR A 1 105 ? -29.437 25.169 31.183 1.00 39.38 105 THR A O 1
ATOM 814 N N . SER A 1 106 ? -30.123 27.303 31.243 1.00 43.84 106 SER A N 1
ATOM 815 C CA . SER A 1 106 ? -31.362 27.104 32.012 1.00 43.84 106 SER A CA 1
ATOM 816 C C . SER A 1 106 ? -32.581 26.861 31.110 1.00 43.84 106 SER A C 1
ATOM 818 O O . SER A 1 106 ? -33.708 26.820 31.603 1.00 43.84 106 SER A O 1
ATOM 820 N N . ASP A 1 107 ? -32.358 26.720 29.798 1.00 58.06 107 ASP A N 1
ATOM 821 C CA . ASP A 1 107 ? -33.399 26.546 28.793 1.00 58.06 107 ASP A CA 1
ATOM 822 C C . ASP A 1 107 ? -33.467 25.080 28.324 1.00 58.06 107 ASP A C 1
ATOM 824 O O . ASP A 1 107 ? -32.682 24.669 27.465 1.00 58.06 107 ASP A O 1
ATOM 828 N N . PRO A 1 108 ? -34.398 24.273 28.865 1.00 61.59 108 PRO A N 1
ATOM 829 C CA . PRO A 1 108 ? -34.557 22.877 28.466 1.00 61.59 108 PRO A CA 1
ATOM 830 C C . PRO A 1 108 ? -34.932 22.703 26.985 1.00 61.59 108 PRO A C 1
ATOM 832 O O . PRO A 1 108 ? -34.788 21.601 26.466 1.00 61.59 108 PRO A O 1
ATOM 835 N N . ALA A 1 109 ? -35.374 23.757 26.284 1.00 65.38 109 ALA A N 1
ATOM 836 C CA . ALA A 1 109 ? -35.698 23.689 24.857 1.00 65.38 109 ALA A CA 1
ATOM 837 C C . ALA A 1 109 ? -34.461 23.578 23.943 1.00 65.38 109 ALA A C 1
ATOM 839 O O . ALA A 1 109 ? -34.603 23.242 22.770 1.00 65.38 109 ALA A O 1
ATOM 840 N N . ARG A 1 110 ? -33.250 23.843 24.457 1.00 75.50 110 ARG A N 1
ATOM 841 C CA . ARG A 1 110 ? -31.981 23.727 23.709 1.00 75.50 110 ARG A CA 1
ATOM 842 C C . ARG A 1 110 ? -31.023 22.703 24.318 1.00 75.50 110 ARG A C 1
ATOM 844 O O . ARG A 1 110 ? -29.806 22.852 24.213 1.00 75.50 110 ARG A O 1
ATOM 851 N N . ALA A 1 111 ? -31.563 21.674 24.966 1.00 74.81 111 ALA A N 1
ATOM 852 C CA . ALA A 1 111 ? -30.763 20.553 25.441 1.00 74.81 111 ALA A CA 1
ATOM 853 C C . ALA A 1 111 ? -30.005 19.892 24.274 1.00 74.81 111 ALA A C 1
ATOM 855 O O . ALA A 1 111 ? -30.517 19.819 23.154 1.00 74.81 111 ALA A O 1
ATOM 856 N N . LEU A 1 112 ? -28.780 19.431 24.544 1.00 82.25 112 LEU A N 1
ATOM 857 C CA . LEU A 1 112 ? -28.004 18.663 23.577 1.00 82.25 112 LEU A CA 1
ATOM 858 C C . LEU A 1 112 ? -28.500 17.219 23.569 1.00 82.25 112 LEU A C 1
ATOM 860 O O . LEU A 1 112 ? -28.578 16.583 24.619 1.00 82.25 112 LEU A O 1
ATOM 864 N N . GLU A 1 113 ? -28.750 16.690 22.382 1.00 85.81 113 GLU A N 1
ATOM 865 C CA . GLU A 1 113 ? -28.988 15.271 22.152 1.00 85.81 113 GLU A CA 1
ATOM 866 C C . GLU A 1 113 ? -27.795 14.680 21.382 1.00 85.81 113 GLU A C 1
ATOM 868 O O . GLU A 1 113 ? -27.376 15.190 20.334 1.00 85.81 113 GLU A O 1
ATOM 873 N N . GLU A 1 114 ? -27.208 13.611 21.932 1.00 83.12 114 GLU A N 1
ATOM 874 C CA . GLU A 1 114 ? -26.121 12.874 21.283 1.00 83.12 114 GLU A CA 1
ATOM 875 C C . GLU A 1 114 ? -26.679 11.856 20.282 1.00 83.12 114 GLU A C 1
ATOM 877 O O . GLU A 1 114 ? -27.585 11.088 20.602 1.00 83.12 114 GLU A O 1
ATOM 882 N N . ALA A 1 115 ? -26.105 11.836 19.079 1.00 86.12 115 ALA A N 1
ATOM 883 C CA . ALA A 1 115 ? -26.434 10.872 18.038 1.00 86.12 115 ALA A CA 1
ATOM 884 C C . ALA A 1 115 ? -25.773 9.516 18.286 1.00 86.12 115 ALA A C 1
ATOM 886 O O . ALA A 1 115 ? -24.866 9.390 19.116 1.00 86.12 115 ALA A O 1
ATOM 887 N N . ASP A 1 116 ? -26.243 8.490 17.572 1.00 85.25 116 ASP A N 1
ATOM 888 C CA . ASP A 1 116 ? -25.852 7.133 17.873 1.00 85.25 116 ASP A CA 1
ATOM 889 C C . ASP A 1 116 ? -26.106 6.052 16.818 1.00 85.25 116 ASP A C 1
ATOM 891 O O . ASP A 1 116 ? -27.077 6.157 16.101 1.00 85.25 116 ASP A O 1
ATOM 895 N N . LEU A 1 117 ? -25.317 4.975 16.691 1.00 81.69 117 LEU A N 1
ATOM 896 C CA . LEU A 1 117 ? -25.657 3.885 15.730 1.00 81.69 117 LEU A CA 1
ATOM 897 C C . LEU A 1 117 ? -26.884 3.032 16.093 1.00 81.69 117 LEU A C 1
ATOM 899 O O . LEU A 1 117 ? -27.294 2.242 15.257 1.00 81.69 117 LEU A O 1
ATOM 903 N N . ILE A 1 118 ? -27.449 3.107 17.293 1.00 87.62 118 ILE A N 1
ATOM 904 C CA . ILE A 1 118 ? -28.607 2.344 17.732 1.00 87.62 118 ILE A CA 1
ATOM 905 C C . ILE A 1 118 ? -29.535 3.315 18.420 1.00 87.62 118 ILE A C 1
ATOM 907 O O . ILE A 1 118 ? -29.112 4.234 19.115 1.00 87.62 118 ILE A O 1
ATOM 911 N N . ARG A 1 119 ? -30.825 3.104 18.231 1.00 89.00 119 ARG A N 1
ATOM 912 C CA . ARG A 1 119 ? -31.844 3.888 18.900 1.00 89.00 119 ARG A CA 1
ATOM 913 C C . ARG A 1 119 ? -33.010 2.977 19.191 1.00 89.00 119 ARG A C 1
ATOM 915 O O . ARG A 1 119 ? -33.506 2.322 18.285 1.00 89.00 119 ARG A O 1
ATOM 922 N N . VAL A 1 120 ? -33.438 2.950 20.443 1.00 88.94 120 VAL A N 1
ATOM 923 C CA . VAL A 1 120 ? -34.696 2.311 20.829 1.00 88.94 120 VAL A CA 1
ATOM 924 C C . VAL A 1 120 ? -35.772 3.386 20.899 1.00 88.94 120 VAL A C 1
ATOM 926 O O . VAL A 1 120 ? -35.543 4.426 21.524 1.00 88.94 120 VAL A O 1
ATOM 929 N N . ASP A 1 121 ? -36.903 3.158 20.241 1.00 87.75 121 ASP A N 1
ATOM 930 C CA . ASP A 1 121 ? -38.101 4.001 20.295 1.00 87.75 121 ASP A CA 1
ATOM 931 C C . ASP A 1 121 ? -39.344 3.113 20.444 1.00 87.75 121 ASP A C 1
ATOM 933 O O . ASP A 1 121 ? -39.763 2.435 19.503 1.00 87.75 121 ASP A O 1
ATOM 937 N N . GLY A 1 122 ? -39.895 3.061 21.659 1.00 88.06 122 GLY A N 1
ATOM 938 C CA . GLY A 1 122 ? -40.890 2.052 22.027 1.00 88.06 122 GLY A CA 1
ATOM 939 C C . GLY A 1 122 ? -40.336 0.639 21.826 1.00 88.06 122 GLY A C 1
ATOM 940 O O . GLY A 1 122 ? -39.239 0.339 22.285 1.00 88.06 122 GLY A O 1
ATOM 941 N N . ASP A 1 123 ? -41.077 -0.194 21.096 1.00 92.38 123 ASP A N 1
ATOM 942 C CA . ASP A 1 123 ? -40.698 -1.575 20.764 1.00 92.38 123 ASP A CA 1
ATOM 943 C C . ASP A 1 123 ? -39.852 -1.682 19.483 1.00 92.38 123 ASP A C 1
ATOM 945 O O . ASP A 1 123 ? -39.671 -2.771 18.948 1.00 92.38 123 ASP A O 1
ATOM 949 N N . LEU A 1 124 ? -39.357 -0.568 18.937 1.00 92.19 124 LEU A N 1
ATOM 950 C CA . LEU A 1 124 ? -38.527 -0.574 17.735 1.00 92.19 124 LEU A CA 1
ATOM 951 C C . LEU A 1 124 ? -37.070 -0.307 18.089 1.00 92.19 124 LEU A C 1
ATOM 953 O O . LEU A 1 124 ? -36.742 0.715 18.691 1.00 92.19 124 LEU A O 1
ATOM 957 N N . LEU A 1 125 ? -36.182 -1.193 17.641 1.00 91.88 125 LEU A N 1
ATOM 958 C CA . LEU A 1 125 ? -34.742 -0.959 17.652 1.00 91.88 125 LEU A CA 1
ATOM 959 C C . LEU A 1 125 ? -34.277 -0.602 16.247 1.00 91.88 125 LEU A C 1
ATOM 961 O O . LEU A 1 125 ? -34.315 -1.415 15.331 1.00 91.88 125 LEU A O 1
ATOM 965 N N . TYR A 1 126 ? -33.768 0.605 16.093 1.00 91.56 126 TYR A N 1
ATOM 966 C CA . TYR A 1 126 ? -33.016 1.025 14.925 1.00 91.56 126 TYR A CA 1
ATOM 967 C C . TYR A 1 126 ? -31.549 0.694 15.172 1.00 91.56 126 TYR A C 1
ATOM 969 O O . TYR A 1 126 ? -31.028 1.038 16.230 1.00 91.56 126 TYR A O 1
ATOM 977 N N . ALA A 1 127 ? -30.861 0.080 14.213 1.00 88.44 127 ALA A N 1
ATOM 978 C CA . ALA A 1 127 ? -29.422 -0.144 14.292 1.00 88.44 127 ALA A CA 1
ATOM 979 C C . ALA A 1 127 ? -28.733 0.108 12.952 1.00 88.44 127 ALA A C 1
ATOM 981 O O . ALA A 1 127 ? -29.176 -0.373 11.910 1.00 88.44 127 ALA A O 1
ATOM 982 N N . LEU A 1 128 ? -27.607 0.810 12.979 1.00 81.75 128 LEU A N 1
ATOM 983 C CA . LEU A 1 128 ? -26.740 0.981 11.829 1.00 81.75 128 LEU A CA 1
ATOM 984 C C . LEU A 1 128 ? -25.672 -0.095 11.826 1.00 81.75 128 LEU A C 1
ATOM 986 O O . LEU A 1 128 ? -24.836 -0.207 12.726 1.00 81.75 128 LEU A O 1
ATOM 990 N N . SER A 1 129 ? -25.671 -0.851 10.743 1.00 73.88 129 SER A N 1
ATOM 991 C CA . SER A 1 129 ? -24.652 -1.829 10.436 1.00 73.88 129 SER A CA 1
ATOM 992 C C . SER A 1 129 ? -23.782 -1.315 9.297 1.00 73.88 129 SER A C 1
ATOM 994 O O . SER A 1 129 ? -24.287 -0.833 8.282 1.00 73.88 129 SER A O 1
ATOM 996 N N . ALA A 1 130 ? -22.466 -1.506 9.423 1.00 61.62 130 ALA A N 1
ATOM 997 C CA . ALA A 1 130 ? -21.518 -1.253 8.336 1.00 61.62 130 ALA A CA 1
ATOM 998 C C . ALA A 1 130 ? -21.786 -2.128 7.099 1.00 61.62 130 ALA A C 1
ATOM 1000 O O . ALA A 1 130 ? -21.260 -1.866 6.024 1.00 61.62 130 ALA A O 1
ATOM 1001 N N . HIS A 1 131 ? -22.605 -3.169 7.255 1.00 57.94 131 HIS A N 1
ATOM 1002 C CA . HIS A 1 131 ? -22.827 -4.205 6.257 1.00 57.94 131 HIS A CA 1
ATOM 1003 C C . HIS A 1 131 ? -24.217 -4.170 5.621 1.00 57.94 131 HIS A C 1
ATOM 1005 O O . HIS A 1 131 ? -24.408 -4.715 4.536 1.00 57.94 131 HIS A O 1
ATOM 1011 N N . ARG A 1 132 ? -25.199 -3.563 6.295 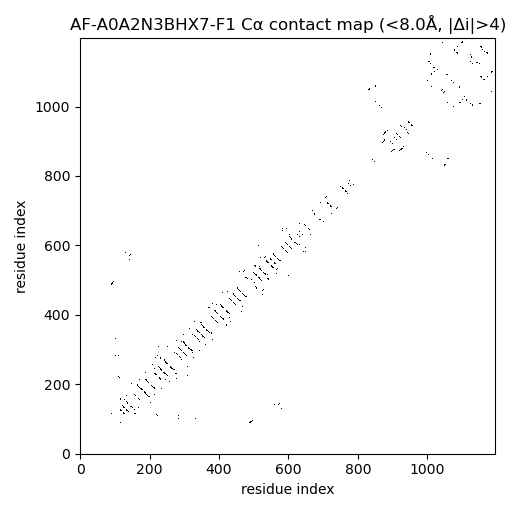1.00 63.59 132 ARG A N 1
ATOM 1012 C CA . ARG A 1 132 ? -26.613 -3.581 5.882 1.00 63.59 132 ARG A CA 1
ATOM 1013 C C . ARG A 1 132 ? -27.285 -2.202 5.915 1.00 63.59 132 ARG A C 1
ATOM 1015 O O . ARG A 1 132 ? -28.466 -2.109 5.599 1.00 63.59 132 ARG A O 1
ATOM 1022 N N . GLY A 1 133 ? -26.546 -1.140 6.243 1.00 75.00 133 GLY A N 1
ATOM 1023 C CA . GLY A 1 133 ? -27.111 0.197 6.418 1.00 75.00 133 GLY A CA 1
ATOM 1024 C C . GLY A 1 133 ? -27.973 0.270 7.677 1.00 75.00 133 GLY A C 1
ATOM 1025 O O . GLY A 1 133 ? -27.580 -0.246 8.722 1.00 75.00 133 GLY A O 1
ATOM 1026 N N . LEU A 1 134 ? -29.139 0.906 7.582 1.00 86.19 134 LEU A N 1
ATOM 1027 C CA . LEU A 1 134 ? -30.111 0.970 8.672 1.00 86.19 134 LEU A CA 1
ATOM 1028 C C . LEU A 1 134 ? -30.939 -0.319 8.723 1.00 86.19 134 LEU A C 1
ATOM 1030 O O . LEU A 1 134 ? -31.523 -0.723 7.721 1.00 86.19 134 LEU A O 1
ATOM 1034 N N . LEU A 1 135 ? -31.033 -0.929 9.898 1.00 88.56 135 LEU A N 1
ATOM 1035 C CA . LEU A 1 135 ? -31.895 -2.063 10.215 1.00 88.56 135 LEU A CA 1
ATOM 1036 C C . LEU A 1 135 ? -32.920 -1.631 11.265 1.00 88.56 135 LEU A C 1
ATOM 1038 O O . LEU A 1 135 ? -32.574 -0.892 12.185 1.00 88.56 135 LEU A O 1
ATOM 1042 N N . VAL A 1 136 ? -34.159 -2.100 11.135 1.00 91.25 136 VAL A N 1
ATOM 1043 C CA . VAL A 1 136 ? -35.227 -1.878 12.117 1.00 91.25 136 VAL A CA 1
ATOM 1044 C C . VAL A 1 136 ? -35.697 -3.230 12.630 1.00 91.25 136 VAL A C 1
ATOM 1046 O O . VAL A 1 136 ? -36.120 -4.077 11.840 1.00 91.25 136 VAL A O 1
ATOM 1049 N N . PHE A 1 137 ? -35.612 -3.428 13.939 1.00 91.56 137 PHE A N 1
ATOM 1050 C CA . PHE A 1 137 ? -35.975 -4.658 14.629 1.00 91.56 137 PHE A CA 1
ATOM 1051 C C . PHE A 1 137 ? -37.228 -4.460 15.476 1.00 91.56 137 PHE A C 1
ATOM 1053 O O . PHE A 1 137 ? -37.444 -3.383 16.031 1.00 91.56 137 PHE A O 1
ATOM 1060 N N . ASP A 1 138 ? -38.017 -5.524 15.580 1.00 93.25 138 ASP A N 1
ATOM 1061 C CA . ASP A 1 138 ? -39.127 -5.652 16.519 1.00 93.25 138 ASP A CA 1
ATOM 1062 C C . ASP A 1 138 ? -38.603 -6.159 17.867 1.00 93.25 138 ASP A C 1
ATOM 1064 O O . ASP A 1 138 ? -37.982 -7.222 17.926 1.00 93.25 138 ASP A O 1
ATOM 1068 N N . LEU A 1 139 ? -38.843 -5.392 18.929 1.00 92.94 139 LEU A N 1
ATOM 1069 C CA . LEU A 1 139 ? -38.556 -5.742 20.319 1.00 92.94 139 LEU A CA 1
ATOM 1070 C C . LEU A 1 139 ? -39.830 -6.010 21.137 1.00 92.94 139 LEU A C 1
ATOM 1072 O O . LEU A 1 139 ? -39.733 -6.190 22.349 1.00 92.94 139 LEU A O 1
ATOM 1076 N N . SER A 1 140 ? -41.016 -6.053 20.515 1.00 92.62 140 SER A N 1
ATOM 1077 C CA . SER A 1 140 ? -42.273 -6.309 21.239 1.00 92.62 140 SER A CA 1
ATOM 1078 C C . SER A 1 140 ? -42.334 -7.712 21.860 1.00 92.62 140 SER A C 1
ATOM 1080 O O . SER A 1 140 ? -43.016 -7.916 22.866 1.00 92.62 140 SER A O 1
ATOM 1082 N N . ASP A 1 141 ? -41.598 -8.668 21.285 1.00 92.50 141 ASP A N 1
ATOM 1083 C CA . ASP A 1 141 ? -41.315 -9.986 21.856 1.00 92.50 141 ASP A CA 1
ATOM 1084 C C . ASP A 1 141 ? -39.816 -10.296 21.723 1.00 92.50 141 ASP A C 1
ATOM 1086 O O . ASP A 1 141 ? -39.324 -10.708 20.673 1.00 92.50 141 ASP A O 1
ATOM 1090 N N . THR A 1 142 ? -39.073 -10.110 22.811 1.00 92.94 142 THR A N 1
ATOM 1091 C CA . THR A 1 142 ? -37.623 -10.356 22.895 1.00 92.94 142 THR A CA 1
ATOM 1092 C C . THR A 1 142 ? -37.244 -11.836 22.756 1.00 92.94 142 THR A C 1
ATOM 1094 O O . THR A 1 142 ? -36.060 -12.151 22.621 1.00 92.94 142 THR A O 1
ATOM 1097 N N . SER A 1 143 ? -38.221 -12.751 22.773 1.00 92.12 143 SER A N 1
ATOM 1098 C CA . SER A 1 143 ? -38.024 -14.183 22.518 1.00 92.12 143 SER A CA 1
ATOM 1099 C C . SER A 1 143 ? -38.215 -14.596 21.051 1.00 92.12 143 SER A C 1
ATOM 1101 O O . SER A 1 143 ? -38.014 -15.766 20.721 1.00 92.12 143 SER A O 1
ATOM 1103 N N . ASP A 1 144 ? -38.571 -13.650 20.176 1.00 91.81 144 ASP A N 1
ATOM 1104 C CA . ASP A 1 144 ? -38.737 -13.829 18.728 1.00 91.81 144 ASP A CA 1
ATOM 1105 C C . ASP A 1 144 ? -38.310 -12.540 18.004 1.00 91.81 144 ASP A C 1
ATOM 1107 O O . ASP A 1 144 ? -39.129 -11.771 17.490 1.00 91.81 144 ASP A O 1
ATOM 1111 N N . LEU A 1 145 ? -37.000 -12.281 18.004 1.00 90.50 145 LEU A N 1
ATOM 1112 C CA . LEU A 1 145 ? -36.407 -11.092 17.403 1.00 90.50 145 LEU A CA 1
ATOM 1113 C C . LEU A 1 145 ? -36.565 -11.133 15.883 1.00 90.50 145 LEU A C 1
ATOM 1115 O O . LEU A 1 145 ? -36.156 -12.080 15.206 1.00 90.50 145 LEU A O 1
ATOM 1119 N N . ARG A 1 146 ? -37.098 -10.052 15.306 1.00 88.12 146 ARG A N 1
ATOM 1120 C CA . ARG A 1 146 ? -37.358 -9.966 13.862 1.00 88.12 146 ARG A CA 1
ATOM 1121 C C . ARG A 1 146 ? -36.870 -8.658 13.275 1.00 88.12 146 ARG A C 1
ATOM 1123 O O . ARG A 1 146 ? -37.034 -7.601 13.870 1.00 88.12 146 ARG A O 1
ATOM 1130 N N . ILE A 1 147 ? -36.342 -8.718 12.055 1.00 87.81 147 ILE A N 1
ATOM 1131 C CA . ILE A 1 147 ? -36.113 -7.523 11.235 1.00 87.81 147 ILE A CA 1
ATOM 1132 C C . ILE A 1 147 ? -37.438 -7.147 10.569 1.00 87.81 147 ILE A C 1
ATOM 1134 O O . ILE A 1 147 ? -37.969 -7.910 9.761 1.00 87.81 147 ILE A O 1
ATOM 1138 N N . LEU A 1 148 ? -37.954 -5.962 10.890 1.00 88.69 148 LEU A N 1
ATOM 1139 C CA . LEU A 1 148 ? -39.152 -5.389 10.273 1.00 88.69 148 LEU A CA 1
ATOM 1140 C C . LEU A 1 148 ? -38.842 -4.729 8.930 1.00 88.69 148 LEU A C 1
ATOM 1142 O O . LEU A 1 148 ? -39.665 -4.756 8.016 1.00 88.69 148 LEU A O 1
ATOM 1146 N N . GLY A 1 149 ? -37.636 -4.183 8.792 1.00 82.56 149 GLY A N 1
ATOM 1147 C CA . GLY A 1 149 ? -37.137 -3.703 7.516 1.00 82.56 149 GLY A CA 1
ATOM 1148 C C . GLY A 1 149 ? -35.724 -3.157 7.584 1.00 82.56 149 GLY A C 1
ATOM 1149 O O . GLY A 1 149 ? -35.062 -3.168 8.622 1.00 82.56 149 GLY A O 1
ATOM 1150 N N . SER A 1 150 ? -35.238 -2.726 6.427 1.00 84.69 150 SER A N 1
ATOM 1151 C CA . SER A 1 150 ? -33.864 -2.273 6.259 1.00 84.69 150 SER A CA 1
ATOM 1152 C C . SER A 1 150 ? -33.759 -1.242 5.149 1.00 84.69 150 SER A C 1
ATOM 1154 O O . SER A 1 150 ? -34.443 -1.364 4.131 1.00 84.69 150 SER A O 1
ATOM 1156 N N . PHE A 1 151 ? -32.838 -0.298 5.297 1.00 79.25 151 PHE A N 1
ATOM 1157 C CA . PHE A 1 151 ? -32.468 0.645 4.256 1.00 79.25 151 PHE A CA 1
ATOM 1158 C C . PHE A 1 151 ? -30.957 0.560 3.995 1.00 79.25 151 PHE A C 1
ATOM 1160 O O . PHE A 1 151 ? -30.166 0.921 4.872 1.00 79.25 151 PHE A O 1
ATOM 1167 N N . PRO A 1 152 ? -30.534 0.085 2.809 1.00 71.81 152 PRO A N 1
ATOM 1168 C CA . PRO A 1 152 ? -29.122 -0.062 2.501 1.00 71.81 152 PRO A CA 1
ATOM 1169 C C . PRO A 1 152 ? -28.466 1.311 2.368 1.00 71.81 152 PRO A C 1
ATOM 1171 O O . PRO A 1 152 ? -28.984 2.206 1.698 1.00 71.81 152 PRO A O 1
ATOM 1174 N N . VAL A 1 153 ? -27.290 1.459 2.972 1.00 66.06 153 VAL A N 1
ATOM 1175 C CA . VAL A 1 153 ? -26.457 2.650 2.824 1.00 66.06 153 VAL A CA 1
ATOM 1176 C C . VAL A 1 153 ? -25.022 2.214 2.584 1.00 66.06 153 VAL A C 1
ATOM 1178 O O . VAL A 1 153 ? -24.531 1.295 3.232 1.00 66.06 153 VAL A O 1
ATOM 1181 N N . ASN A 1 154 ? -24.365 2.871 1.635 1.00 59.38 154 ASN A N 1
ATOM 1182 C CA . ASN A 1 154 ? -22.949 2.660 1.357 1.00 59.38 154 ASN A CA 1
ATOM 1183 C C . ASN A 1 154 ? -22.120 3.576 2.261 1.00 59.38 154 ASN A C 1
ATOM 1185 O O . ASN A 1 154 ? -22.553 4.687 2.533 1.00 59.38 154 ASN A O 1
ATOM 1189 N N . GLY A 1 155 ? -20.925 3.158 2.667 1.00 62.88 155 GLY A N 1
ATOM 1190 C CA . GLY A 1 155 ? -20.038 3.954 3.522 1.00 62.88 155 GLY A CA 1
ATOM 1191 C C . GLY A 1 155 ? -20.022 3.482 4.974 1.00 62.88 155 GLY A C 1
ATOM 1192 O O . GLY A 1 155 ? -20.738 2.562 5.363 1.00 62.88 155 GLY A O 1
ATOM 1193 N N . THR A 1 156 ? -19.167 4.109 5.772 1.00 71.75 156 THR A N 1
ATOM 1194 C CA . THR A 1 156 ? -18.903 3.708 7.156 1.00 71.75 156 THR A CA 1
ATOM 1195 C C . THR A 1 156 ? -19.898 4.408 8.088 1.00 71.75 156 THR A C 1
ATOM 1197 O O . THR A 1 156 ? -19.904 5.642 8.118 1.00 71.75 156 THR A O 1
ATOM 1200 N N . PRO A 1 157 ? -20.761 3.675 8.822 1.00 77.12 157 PRO A N 1
ATOM 1201 C CA . PRO A 1 157 ? -21.751 4.278 9.710 1.00 77.12 157 PRO A CA 1
ATOM 1202 C C . PRO A 1 157 ? -21.091 5.136 10.782 1.00 77.12 157 PRO A C 1
ATOM 1204 O O . PRO A 1 157 ? -20.234 4.652 11.514 1.00 77.12 157 PRO A O 1
ATOM 1207 N N . PHE A 1 158 ? -21.512 6.390 10.905 1.00 83.62 158 PHE A N 1
ATOM 1208 C CA . PHE A 1 158 ? -21.040 7.266 11.967 1.00 83.62 158 PHE A CA 1
ATOM 1209 C C . PHE A 1 158 ? -21.969 7.189 13.180 1.00 83.62 158 PHE A C 1
ATOM 1211 O O . PHE A 1 158 ? -21.585 6.573 14.173 1.00 83.62 158 PHE A O 1
ATOM 1218 N N . GLU A 1 159 ? -23.173 7.765 13.081 1.00 86.31 159 GLU A N 1
ATOM 1219 C CA . GLU A 1 159 ? -24.195 7.892 14.136 1.00 86.31 159 GLU A CA 1
ATOM 1220 C C . GLU A 1 159 ? -25.578 8.197 13.500 1.00 86.31 159 GLU A C 1
ATOM 1222 O O . GLU A 1 159 ? -25.656 8.545 12.322 1.00 86.31 159 GLU A O 1
ATOM 1227 N N . MET A 1 160 ? -26.684 8.069 14.238 1.00 90.88 160 MET A N 1
ATOM 1228 C CA . MET A 1 160 ? -28.022 8.528 13.840 1.00 90.88 160 MET A CA 1
ATOM 1229 C C . MET A 1 160 ? -28.823 9.137 14.992 1.00 90.88 160 MET A C 1
ATOM 1231 O O . MET A 1 160 ? -28.626 8.809 16.157 1.00 90.88 160 MET A O 1
ATOM 1235 N N . ASN A 1 161 ? -29.796 9.971 14.642 1.00 90.06 161 ASN A N 1
ATOM 1236 C CA . ASN A 1 161 ? -30.896 10.361 15.525 1.00 90.06 161 ASN A CA 1
ATOM 1237 C C . ASN A 1 161 ? -32.205 9.823 14.943 1.00 90.06 161 ASN A C 1
ATOM 1239 O O . ASN A 1 161 ? -32.320 9.687 13.727 1.00 90.06 161 ASN A O 1
ATOM 1243 N N . VAL A 1 162 ? -33.200 9.540 15.782 1.00 89.44 162 VAL A N 1
ATOM 1244 C CA . VAL A 1 162 ? -34.554 9.193 15.322 1.00 89.44 162 VAL A CA 1
ATOM 1245 C C . VAL A 1 162 ? -35.542 10.125 16.004 1.00 89.44 162 VAL A C 1
ATOM 1247 O O . VAL A 1 162 ? -35.550 10.208 17.232 1.00 89.44 162 VAL A O 1
ATOM 1250 N N . ARG A 1 163 ? -36.347 10.837 15.209 1.00 85.44 163 ARG A N 1
ATOM 1251 C CA . ARG A 1 163 ? -37.319 11.824 15.686 1.00 85.44 163 ARG A CA 1
ATOM 1252 C C . ARG A 1 163 ? -38.572 11.806 14.816 1.00 85.44 163 ARG A C 1
ATOM 1254 O O . ARG A 1 163 ? -38.470 11.863 13.595 1.00 85.44 163 ARG A O 1
ATOM 1261 N N . ASP A 1 164 ? -39.737 11.699 15.454 1.00 85.12 164 ASP A N 1
ATOM 1262 C CA . ASP A 1 164 ? -41.063 11.727 14.816 1.00 85.12 164 ASP A CA 1
ATOM 1263 C C . ASP A 1 164 ? -41.193 10.803 13.586 1.00 85.12 164 ASP A C 1
ATOM 1265 O O . ASP A 1 164 ? -41.743 11.176 12.550 1.00 85.12 164 ASP A O 1
ATOM 1269 N N . GLY A 1 165 ? -40.669 9.576 13.692 1.00 87.94 165 GLY A N 1
ATOM 1270 C CA . GLY A 1 165 ? -40.712 8.590 12.609 1.00 87.94 165 GLY A CA 1
ATOM 1271 C C . GLY A 1 165 ? -39.703 8.830 11.483 1.00 87.94 165 GLY A C 1
ATOM 1272 O O . GLY A 1 165 ? -39.828 8.207 10.433 1.00 87.94 165 GLY A O 1
ATOM 1273 N N . VAL A 1 166 ? -38.697 9.689 11.677 1.00 91.88 166 VAL A N 1
ATOM 1274 C CA . VAL A 1 166 ? -37.593 9.892 10.729 1.00 91.88 166 VAL A CA 1
ATOM 1275 C C . VAL A 1 166 ? -36.247 9.593 11.382 1.00 91.88 166 VAL A C 1
ATOM 1277 O O . VAL A 1 166 ? -35.915 10.145 12.428 1.00 91.88 166 VAL A O 1
ATOM 1280 N N . ALA A 1 167 ? -35.443 8.750 10.734 1.00 92.94 167 ALA A N 1
ATOM 1281 C CA . ALA A 1 167 ? -34.061 8.469 11.098 1.00 92.94 167 ALA A CA 1
ATOM 1282 C C . ALA A 1 167 ? -33.093 9.371 10.310 1.00 92.94 167 ALA A C 1
ATOM 1284 O O . ALA A 1 167 ? -33.019 9.312 9.082 1.00 92.94 167 ALA A O 1
ATOM 1285 N N . LEU A 1 168 ? -32.333 10.198 11.023 1.00 93.19 168 LEU A N 1
ATOM 1286 C CA . LEU A 1 168 ? -31.268 11.065 10.523 1.00 93.19 168 LEU A CA 1
ATOM 1287 C C . LEU A 1 168 ? -29.941 10.313 10.595 1.00 93.19 168 LEU A C 1
ATOM 1289 O O . LEU A 1 168 ? -29.252 10.347 11.610 1.00 93.19 168 LEU A O 1
ATOM 1293 N N . VAL A 1 169 ? -29.603 9.598 9.530 1.00 91.94 169 VAL A N 1
ATOM 1294 C CA . VAL A 1 169 ? -28.496 8.650 9.500 1.00 91.94 169 VAL A CA 1
ATOM 1295 C C . VAL A 1 169 ? -27.240 9.248 8.882 1.00 91.94 169 VAL A C 1
ATOM 1297 O O . VAL A 1 169 ? -27.265 9.742 7.756 1.00 91.94 169 VAL A O 1
ATOM 1300 N N . GLN A 1 170 ? -26.122 9.165 9.596 1.00 91.69 170 GLN A N 1
ATOM 1301 C CA . GLN A 1 170 ? -24.849 9.762 9.212 1.00 91.69 170 GLN A CA 1
ATOM 1302 C C . GLN A 1 170 ? -23.840 8.679 8.819 1.00 91.69 170 GLN A C 1
ATOM 1304 O O . GLN A 1 170 ? -23.608 7.730 9.569 1.00 91.69 170 GLN A O 1
ATOM 1309 N N . PHE A 1 171 ? -23.208 8.832 7.656 1.00 82.94 171 PHE A N 1
ATOM 1310 C CA . PHE A 1 171 ? -22.181 7.925 7.137 1.00 82.94 171 PHE A CA 1
ATOM 1311 C C . PHE A 1 171 ? -20.980 8.700 6.604 1.00 82.94 171 PHE A C 1
ATOM 1313 O O . PHE A 1 171 ? -21.128 9.767 6.011 1.00 82.94 171 PHE A O 1
ATOM 1320 N N . SER A 1 172 ? -19.798 8.117 6.748 1.00 78.69 172 SER A N 1
ATOM 1321 C CA . SER A 1 172 ? -18.519 8.667 6.297 1.00 78.69 172 SER A CA 1
ATOM 1322 C C . SER A 1 172 ? -17.876 7.799 5.204 1.00 78.69 172 SER A C 1
ATOM 1324 O O . SER A 1 172 ? -18.375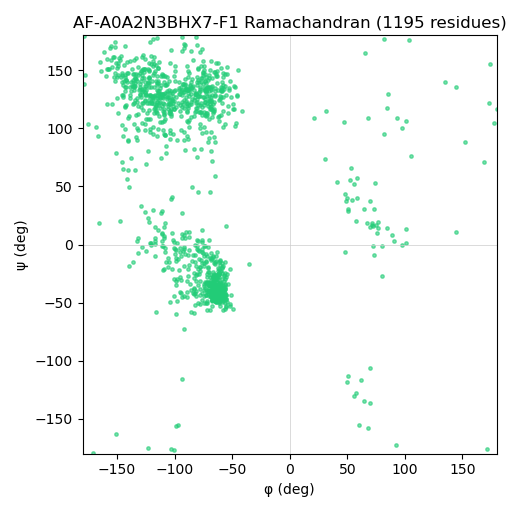 6.730 4.852 1.00 78.69 172 SER A O 1
ATOM 1326 N N . GLN A 1 173 ? -16.719 8.245 4.701 1.00 65.69 173 GLN A N 1
ATOM 1327 C CA . GLN A 1 173 ? -15.811 7.492 3.819 1.00 65.69 173 GLN A CA 1
ATOM 1328 C C . GLN A 1 173 ? -16.308 7.227 2.387 1.00 65.69 173 GLN A C 1
ATOM 1330 O O . GLN A 1 173 ? -16.001 6.204 1.775 1.00 65.69 173 GLN A O 1
ATOM 1335 N N . PHE A 1 174 ? -17.006 8.196 1.797 1.00 63.47 174 PHE A N 1
ATOM 1336 C CA . PHE A 1 174 ? -17.250 8.220 0.356 1.00 63.47 174 PHE A CA 1
ATOM 1337 C C . PHE A 1 174 ? -16.076 8.884 -0.363 1.00 63.47 174 PHE A C 1
ATOM 1339 O O . PHE A 1 174 ? -15.784 10.051 -0.124 1.00 63.47 174 PHE A O 1
ATOM 1346 N N . TRP A 1 175 ? -15.414 8.175 -1.273 1.00 58.91 175 TRP A N 1
ATOM 1347 C CA . TRP A 1 175 ? -14.353 8.766 -2.087 1.00 58.91 175 TRP A CA 1
ATOM 1348 C C . TRP A 1 175 ? -14.926 9.370 -3.367 1.00 58.91 175 TRP A C 1
ATOM 1350 O O . TRP A 1 175 ? -15.503 8.664 -4.192 1.00 58.91 175 TRP A O 1
ATOM 1360 N N . GLU A 1 176 ? -14.728 10.671 -3.562 1.00 57.47 176 GLU A N 1
ATOM 1361 C CA . GLU A 1 176 ? -15.104 11.368 -4.790 1.00 57.47 176 GLU A CA 1
ATOM 1362 C C . GLU A 1 176 ? -13.858 11.956 -5.451 1.00 57.47 176 GLU A C 1
ATOM 1364 O O . GLU A 1 176 ? -13.095 12.698 -4.831 1.00 57.47 176 GLU A O 1
ATOM 1369 N N . TYR A 1 177 ? -13.637 11.630 -6.726 1.00 57.44 177 TYR A N 1
ATOM 1370 C CA . TYR A 1 177 ? -12.580 12.269 -7.503 1.00 57.44 177 TYR A CA 1
ATOM 1371 C C . TYR A 1 177 ? -13.002 13.698 -7.846 1.00 57.44 177 TYR A C 1
ATOM 1373 O O . TYR A 1 177 ? -13.924 13.913 -8.636 1.00 57.44 177 TYR A O 1
ATOM 1381 N N . ARG A 1 178 ? -12.321 14.682 -7.261 1.00 54.62 178 ARG A N 1
ATOM 1382 C CA . ARG A 1 178 ? -12.525 16.101 -7.545 1.00 54.62 178 ARG A CA 1
ATOM 1383 C C . ARG A 1 178 ? -11.363 16.619 -8.366 1.00 54.62 178 ARG A C 1
ATOM 1385 O O . ARG A 1 178 ? -10.206 16.471 -7.987 1.00 54.62 178 ARG A O 1
ATOM 1392 N N . TYR A 1 179 ? -11.702 17.237 -9.488 1.00 53.56 179 TYR A N 1
ATOM 1393 C CA . TYR A 1 179 ? -10.765 17.956 -10.331 1.00 53.56 179 TYR A CA 1
ATOM 1394 C C . TYR A 1 179 ? -10.913 19.449 -10.053 1.00 53.56 179 TYR A C 1
ATOM 1396 O O . TYR A 1 179 ? -11.996 20.007 -10.225 1.00 53.56 179 TYR A O 1
ATOM 1404 N N . ASP A 1 180 ? -9.840 20.079 -9.594 1.00 55.00 180 ASP A N 1
ATOM 1405 C CA . ASP A 1 180 ? -9.779 21.520 -9.406 1.00 55.00 180 ASP A CA 1
ATOM 1406 C C . ASP A 1 180 ? -9.339 22.176 -10.720 1.00 55.00 180 ASP A C 1
ATOM 1408 O O . ASP A 1 180 ? -8.179 22.102 -11.134 1.00 55.00 180 ASP A O 1
ATOM 1412 N N . GLU A 1 181 ? -10.287 22.834 -11.390 1.00 52.81 181 GLU A N 1
ATOM 1413 C CA . GLU A 1 181 ? -10.046 23.533 -12.655 1.00 52.81 181 GLU A CA 1
ATOM 1414 C C . GLU A 1 181 ? -9.027 24.674 -12.525 1.00 52.81 181 GLU A C 1
ATOM 1416 O O . GLU A 1 181 ? -8.369 25.018 -13.508 1.00 52.81 181 GLU A O 1
ATOM 1421 N N . SER A 1 182 ? -8.872 25.255 -11.329 1.00 44.53 182 SER A N 1
ATOM 1422 C CA . SER A 1 182 ? -7.982 26.395 -11.093 1.00 44.53 182 SER A CA 1
ATOM 1423 C C . SER A 1 182 ? -6.509 25.989 -10.989 1.00 44.53 182 SER A C 1
ATOM 1425 O O . SER A 1 182 ? -5.630 26.744 -11.412 1.00 44.53 182 SER A O 1
ATOM 1427 N N . THR A 1 183 ? -6.237 24.782 -10.486 1.00 51.94 183 THR A N 1
ATOM 1428 C CA . THR A 1 183 ? -4.883 24.225 -10.337 1.00 51.94 183 THR A CA 1
ATOM 1429 C C . THR A 1 183 ? -4.553 23.163 -11.390 1.00 51.94 183 THR A C 1
ATOM 1431 O O . THR A 1 183 ? -3.381 22.847 -11.598 1.00 51.94 183 THR A O 1
ATOM 1434 N N . GLY A 1 184 ? -5.559 22.635 -12.098 1.00 47.41 184 GLY A N 1
ATOM 1435 C CA . GLY A 1 184 ? -5.404 21.555 -13.075 1.00 47.41 184 GLY A CA 1
ATOM 1436 C C . GLY A 1 184 ? -5.071 20.199 -12.442 1.00 47.41 184 GLY A C 1
ATOM 1437 O O . GLY A 1 184 ? -4.609 19.292 -13.136 1.00 47.41 184 GLY A O 1
ATOM 1438 N N . ALA A 1 185 ? -5.264 20.071 -11.128 1.00 46.31 185 ALA A N 1
ATOM 1439 C CA . ALA A 1 185 ? -4.986 18.874 -10.352 1.00 46.31 185 ALA A CA 1
ATOM 1440 C C . ALA A 1 185 ? -6.294 18.179 -9.962 1.00 46.31 185 ALA A C 1
ATOM 1442 O O . ALA A 1 185 ? -7.295 18.830 -9.674 1.00 46.31 185 ALA A O 1
ATOM 1443 N N . GLY A 1 186 ? -6.291 16.845 -9.941 1.00 49.75 186 GLY A N 1
ATOM 1444 C CA . GLY A 1 186 ? -7.418 16.071 -9.434 1.00 49.75 186 GLY A CA 1
ATOM 1445 C C . GLY A 1 186 ? -6.990 15.114 -8.336 1.00 49.75 186 GLY A C 1
ATOM 1446 O O . GLY A 1 186 ? -5.959 14.452 -8.459 1.00 49.75 186 GLY A O 1
ATOM 1447 N N . ALA A 1 187 ? -7.784 15.048 -7.273 1.00 53.69 187 ALA A N 1
ATOM 1448 C CA . ALA A 1 187 ? -7.542 14.206 -6.113 1.00 53.69 187 ALA A CA 1
ATOM 1449 C C . ALA A 1 187 ? -8.830 13.499 -5.691 1.00 53.69 187 ALA A C 1
ATOM 1451 O O . ALA A 1 187 ? -9.929 14.041 -5.820 1.00 53.69 187 ALA A O 1
ATOM 1452 N N . PHE A 1 188 ? -8.690 12.282 -5.173 1.00 54.25 188 PHE A N 1
ATOM 1453 C CA . PHE A 1 188 ? -9.771 11.651 -4.429 1.00 54.25 188 PHE A CA 1
ATOM 1454 C C . PHE A 1 188 ? -9.898 12.363 -3.088 1.00 54.25 188 PHE A C 1
ATOM 1456 O O . PHE A 1 188 ? -8.933 12.443 -2.332 1.00 54.25 188 PHE A O 1
ATOM 1463 N N . GLN A 1 189 ? -11.079 12.900 -2.820 1.00 61.03 189 GLN A N 1
ATOM 1464 C CA . GLN A 1 189 ? -11.422 13.511 -1.546 1.00 61.03 189 GLN A CA 1
ATOM 1465 C C . GLN A 1 189 ? -12.401 12.609 -0.812 1.00 61.03 189 GLN A C 1
ATOM 1467 O O . GLN A 1 189 ? -13.244 11.964 -1.437 1.00 61.03 189 GLN A O 1
ATOM 1472 N N . LEU A 1 190 ? -12.280 12.577 0.511 1.00 67.19 190 LEU A N 1
ATOM 1473 C CA . LEU A 1 190 ? -13.234 11.900 1.372 1.00 67.19 190 LEU A CA 1
ATOM 1474 C C . LEU A 1 190 ? -14.465 12.788 1.577 1.00 67.19 190 LEU A C 1
ATOM 1476 O O . LEU A 1 190 ? -14.342 14.003 1.726 1.00 67.19 190 LEU A O 1
ATOM 1480 N N . TRP A 1 191 ? -15.638 12.176 1.602 1.00 76.88 191 TRP A N 1
ATOM 1481 C CA . TRP A 1 191 ? -16.923 12.814 1.840 1.00 76.88 191 TRP A CA 1
ATOM 1482 C C . TRP A 1 191 ? -17.738 11.983 2.821 1.00 76.88 191 TRP A C 1
ATOM 1484 O O . TRP A 1 191 ? -17.543 10.775 2.971 1.00 76.88 191 TRP A O 1
ATOM 1494 N N . SER A 1 192 ? -18.692 12.655 3.441 1.00 85.00 192 SER A N 1
ATOM 1495 C CA . SER A 1 192 ? -19.682 12.107 4.349 1.00 85.00 192 SER A CA 1
ATOM 1496 C C . SER A 1 192 ? -21.083 12.493 3.882 1.00 85.00 192 SER A C 1
ATOM 1498 O O . SER A 1 192 ? -21.267 13.417 3.082 1.00 85.00 192 SER A O 1
ATOM 1500 N N . GLN A 1 193 ? -22.085 11.757 4.342 1.00 87.56 193 GLN A N 1
ATOM 1501 C CA . GLN A 1 193 ? -23.480 11.950 3.974 1.00 87.56 193 GLN A CA 1
ATOM 1502 C C . GLN A 1 193 ? -24.373 11.853 5.205 1.00 87.56 193 GLN A C 1
ATOM 1504 O O . GLN A 1 193 ? -24.233 10.938 6.011 1.00 87.56 193 GLN A O 1
ATOM 1509 N N . LEU A 1 194 ? -25.323 12.777 5.294 1.00 92.12 194 LEU A N 1
ATOM 1510 C CA . LEU A 1 194 ? -26.489 12.693 6.161 1.00 92.12 194 LEU A CA 1
ATOM 1511 C C . LEU A 1 194 ? -27.690 12.299 5.295 1.00 92.12 194 LEU A C 1
ATOM 1513 O O . LEU A 1 194 ? -27.988 12.973 4.306 1.00 92.12 194 LEU A O 1
ATOM 1517 N N . LEU A 1 195 ? -28.379 11.226 5.664 1.00 91.56 195 LEU A N 1
ATOM 1518 C CA . LEU A 1 195 ? -29.625 10.774 5.057 1.00 91.56 195 LEU A CA 1
ATOM 1519 C C . LEU A 1 195 ? -30.759 10.956 6.057 1.00 91.56 195 LEU A C 1
ATOM 1521 O O . LEU A 1 195 ? -30.659 10.491 7.182 1.00 91.56 195 LEU A O 1
ATOM 1525 N N . ALA A 1 196 ? -31.850 11.584 5.639 1.00 93.06 196 ALA A N 1
ATOM 1526 C CA . ALA A 1 196 ? -33.087 11.582 6.404 1.00 93.06 196 ALA A CA 1
ATOM 1527 C C . ALA A 1 196 ? -34.015 10.526 5.814 1.00 93.06 196 ALA A C 1
ATOM 1529 O O . ALA A 1 196 ? -34.353 10.590 4.626 1.00 93.06 196 ALA A O 1
ATOM 1530 N N . LEU A 1 197 ? -34.370 9.532 6.620 1.00 93.44 197 LEU A N 1
ATOM 1531 C CA . LEU A 1 197 ? -35.140 8.363 6.219 1.00 93.44 197 LEU A CA 1
ATOM 1532 C C . LEU A 1 197 ? -36.461 8.339 6.988 1.00 93.44 197 LEU A C 1
ATOM 1534 O O . LEU A 1 197 ? -36.449 8.201 8.203 1.00 93.44 197 LEU A O 1
ATOM 1538 N N . ASP A 1 198 ? -37.588 8.448 6.292 1.00 93.19 198 ASP A N 1
ATOM 1539 C CA . ASP A 1 198 ? -38.906 8.163 6.858 1.00 93.19 198 ASP A CA 1
ATOM 1540 C C . ASP A 1 198 ? -38.987 6.668 7.178 1.00 93.19 198 ASP A C 1
ATOM 1542 O O . ASP A 1 198 ? -38.935 5.821 6.280 1.00 93.19 198 ASP A O 1
ATOM 1546 N N . VAL A 1 199 ? -39.057 6.374 8.473 1.00 93.12 199 VAL A N 1
ATOM 1547 C CA . VAL A 1 199 ? -39.116 5.043 9.080 1.00 93.12 199 VAL A CA 1
ATOM 1548 C C . VAL A 1 199 ? -40.453 4.798 9.786 1.00 93.12 199 VAL A C 1
ATOM 1550 O O . VAL A 1 199 ? -40.589 3.818 10.514 1.00 93.12 199 VAL A O 1
ATOM 1553 N N . SER A 1 200 ? -41.456 5.657 9.559 1.00 90.88 200 SER A N 1
ATOM 1554 C CA . SER A 1 200 ? -42.797 5.515 10.144 1.00 90.88 200 SER A CA 1
ATOM 1555 C C . SER A 1 200 ? -43.483 4.195 9.767 1.00 90.88 200 SER A C 1
ATOM 1557 O O . SER A 1 200 ? -44.255 3.650 10.556 1.00 90.88 200 SER A O 1
ATOM 1559 N N . ASP A 1 201 ? -43.164 3.658 8.585 1.00 91.31 201 ASP A N 1
ATOM 1560 C CA . ASP A 1 201 ? -43.445 2.281 8.178 1.00 91.31 201 ASP A CA 1
ATOM 1561 C C . ASP A 1 201 ? -42.115 1.528 7.985 1.00 91.31 201 ASP A C 1
ATOM 1563 O O . ASP A 1 201 ? -41.484 1.661 6.928 1.00 91.31 201 ASP A O 1
ATOM 1567 N N . PRO A 1 202 ? -41.674 0.723 8.974 1.00 88.56 202 PRO A N 1
ATOM 1568 C CA . PRO A 1 202 ? -40.430 -0.038 8.888 1.00 88.56 202 PRO A CA 1
ATOM 1569 C C . PRO A 1 202 ? -40.341 -0.948 7.658 1.00 88.56 202 PRO A C 1
ATOM 1571 O O . PRO A 1 202 ? -39.245 -1.176 7.154 1.00 88.56 202 PRO A O 1
ATOM 1574 N N . ALA A 1 203 ? -41.470 -1.428 7.123 1.00 84.31 203 ALA A N 1
ATOM 1575 C CA . ALA A 1 203 ? -41.485 -2.273 5.931 1.00 84.31 203 ALA A CA 1
ATOM 1576 C C . ALA A 1 203 ? -41.285 -1.479 4.623 1.00 84.31 203 ALA A C 1
ATOM 1578 O O . ALA A 1 203 ? -41.036 -2.071 3.569 1.00 84.31 203 ALA A O 1
ATOM 1579 N N . ALA A 1 204 ? -41.394 -0.147 4.667 1.00 87.50 204 ALA A N 1
ATOM 1580 C CA . ALA A 1 204 ? -41.361 0.730 3.502 1.00 87.50 204 ALA A CA 1
ATOM 1581 C C . ALA A 1 204 ? -40.555 2.020 3.748 1.00 87.50 204 ALA A C 1
ATOM 1583 O O . ALA A 1 204 ? -41.017 3.109 3.404 1.00 87.50 204 ALA A O 1
ATOM 1584 N N . ILE A 1 205 ? -39.335 1.886 4.281 1.00 88.75 205 ILE A N 1
ATOM 1585 C CA . ILE A 1 205 ? -38.429 3.010 4.575 1.00 88.75 205 ILE A CA 1
ATOM 1586 C C . ILE A 1 205 ? -38.119 3.825 3.308 1.00 88.75 205 ILE A C 1
ATOM 1588 O O . ILE A 1 205 ? -37.762 3.266 2.264 1.00 88.75 205 ILE A O 1
ATOM 1592 N N . ARG A 1 206 ? -38.219 5.160 3.388 1.00 90.19 206 ARG A N 1
ATOM 1593 C CA . ARG A 1 206 ? -37.974 6.072 2.252 1.00 90.19 206 ARG A CA 1
ATOM 1594 C C . ARG A 1 206 ? -37.017 7.193 2.610 1.00 90.19 206 ARG A C 1
ATOM 1596 O O . ARG A 1 206 ? -37.162 7.838 3.634 1.00 90.19 206 ARG A O 1
ATOM 1603 N N . GLN A 1 207 ? -36.096 7.505 1.706 1.00 91.25 207 GLN A N 1
ATOM 1604 C CA . GLN A 1 207 ? -35.256 8.692 1.845 1.00 91.25 207 GLN A CA 1
ATOM 1605 C C . GLN A 1 207 ? -36.065 9.962 1.538 1.00 91.25 207 GLN A C 1
ATOM 1607 O O . GLN A 1 207 ? -36.545 10.129 0.416 1.00 91.25 207 GLN A O 1
ATOM 1612 N N . VAL A 1 208 ? -36.164 10.862 2.516 1.00 91.00 208 VAL A N 1
ATOM 1613 C CA . VAL A 1 208 ? -36.831 12.172 2.411 1.00 91.00 208 VAL A CA 1
ATOM 1614 C C . VAL A 1 208 ? -35.844 13.342 2.323 1.00 91.00 208 VAL A C 1
ATOM 1616 O O . VAL A 1 208 ? -36.185 14.388 1.782 1.00 91.00 208 VAL A O 1
ATOM 1619 N N . GLY A 1 209 ? -34.587 13.146 2.740 1.00 86.00 209 GLY A N 1
ATOM 1620 C CA . GLY A 1 209 ? -33.523 14.152 2.637 1.00 86.00 209 GLY A CA 1
ATOM 1621 C C . GLY A 1 209 ? -32.134 13.537 2.464 1.00 86.00 209 GLY A C 1
ATOM 1622 O O . GLY A 1 209 ? -31.891 12.398 2.865 1.00 86.00 209 GLY A O 1
ATOM 1623 N N . ARG A 1 210 ? -31.216 14.280 1.833 1.00 90.50 210 ARG A N 1
ATOM 1624 C CA . ARG A 1 210 ? -29.809 13.886 1.661 1.00 90.50 210 ARG A CA 1
ATOM 1625 C C . ARG A 1 210 ? -28.907 15.111 1.597 1.00 90.50 210 ARG A C 1
ATOM 1627 O O . ARG A 1 210 ? -29.090 15.961 0.728 1.00 90.50 210 ARG A O 1
ATOM 1634 N N . PHE A 1 211 ? -27.891 15.145 2.452 1.00 90.31 211 PHE A N 1
ATOM 1635 C CA . PHE A 1 211 ? -26.936 16.246 2.551 1.00 90.31 211 PHE A CA 1
ATOM 1636 C C . PHE A 1 211 ? -25.515 15.702 2.513 1.00 90.31 211 PHE A C 1
ATOM 1638 O O . PHE A 1 211 ? -25.176 14.777 3.248 1.00 90.31 211 PHE A O 1
ATOM 1645 N N . SER A 1 212 ? -24.683 16.274 1.649 1.00 86.44 212 SER A N 1
ATOM 1646 C CA . SER A 1 212 ? -23.272 15.907 1.550 1.00 86.44 212 SER A CA 1
ATOM 1647 C C . SER A 1 212 ? -22.428 16.847 2.400 1.00 86.44 212 SER A C 1
ATOM 1649 O O . SER A 1 212 ? -22.545 18.067 2.286 1.00 86.44 212 SER A O 1
ATOM 1651 N N . VAL A 1 213 ? -21.539 16.273 3.201 1.00 83.88 213 VAL A N 1
ATOM 1652 C CA . VAL A 1 213 ? -20.585 16.997 4.041 1.00 83.88 213 VAL A CA 1
ATOM 1653 C C . VAL A 1 213 ? -19.177 16.609 3.579 1.00 83.88 213 VAL A C 1
ATOM 1655 O O . VAL A 1 213 ? -18.871 15.419 3.564 1.00 83.88 213 VAL A O 1
ATOM 1658 N N . PRO A 1 214 ? -18.315 17.541 3.141 1.00 82.12 214 PRO A N 1
ATOM 1659 C CA . PRO A 1 214 ? -16.982 17.168 2.685 1.00 82.12 214 PRO A CA 1
ATOM 1660 C C . PRO A 1 214 ? -16.079 16.793 3.865 1.00 82.12 214 PRO A C 1
ATOM 1662 O O . PRO A 1 214 ? -16.082 17.476 4.884 1.00 82.12 214 PRO A O 1
ATOM 1665 N N . GLY A 1 215 ? -15.251 15.764 3.697 1.00 77.44 215 GLY A N 1
ATOM 1666 C CA . GLY A 1 215 ? -14.395 15.222 4.753 1.00 77.44 215 GLY A CA 1
ATOM 1667 C C . GLY A 1 215 ? -15.031 14.076 5.541 1.00 77.44 215 GLY A C 1
ATOM 1668 O O . GLY A 1 215 ? -16.093 13.572 5.174 1.00 77.44 215 GLY A O 1
ATOM 1669 N N . GLU A 1 216 ? -14.361 13.643 6.611 1.00 80.19 216 GLU A N 1
ATOM 1670 C CA . GLU A 1 216 ? -14.846 12.617 7.548 1.00 80.19 216 GLU A CA 1
ATOM 1671 C C . GLU A 1 216 ? -15.565 13.263 8.729 1.00 80.19 216 GLU A C 1
ATOM 1673 O O . GLU A 1 216 ? -15.017 14.193 9.329 1.00 80.19 216 GLU A O 1
ATOM 1678 N N . ILE A 1 217 ? -16.748 12.767 9.107 1.00 85.81 217 ILE A N 1
ATOM 1679 C CA . ILE A 1 217 ? -17.432 13.242 10.319 1.00 85.81 217 ILE A CA 1
ATOM 1680 C C . ILE A 1 217 ? -16.556 12.959 11.544 1.00 85.81 217 ILE A C 1
ATOM 1682 O O . ILE A 1 217 ? -16.127 11.831 11.783 1.00 85.81 217 ILE A O 1
ATOM 1686 N N . SER A 1 218 ? -16.276 14.017 12.302 1.00 84.88 218 SER A N 1
ATOM 1687 C CA . SER A 1 218 ? -15.547 13.966 13.568 1.00 84.88 218 SER A CA 1
ATOM 1688 C C . SER A 1 218 ? -16.507 13.866 14.752 1.00 84.88 218 SER A C 1
ATOM 1690 O O . SER A 1 218 ? -16.291 13.031 15.625 1.00 84.88 218 SER A O 1
ATOM 1692 N N . ASP A 1 219 ? -17.572 14.677 14.763 1.00 88.19 219 ASP A N 1
ATOM 1693 C CA . ASP A 1 219 ? -18.617 14.642 15.793 1.00 88.19 219 ASP A CA 1
ATOM 1694 C C . ASP A 1 219 ? -19.927 15.286 15.290 1.00 88.19 219 ASP A C 1
ATOM 1696 O O . ASP A 1 219 ? -19.912 16.070 14.334 1.00 88.19 219 ASP A O 1
ATOM 1700 N N . SER A 1 220 ? -21.057 14.963 15.927 1.00 91.88 220 SER A N 1
ATOM 1701 C CA . SER A 1 220 ? -22.379 15.513 15.597 1.00 91.88 220 SER A CA 1
ATOM 1702 C C . SER A 1 220 ? -23.273 15.686 16.825 1.00 91.88 220 SER A C 1
ATOM 1704 O O . SER A 1 220 ? -23.299 14.818 17.695 1.00 91.88 220 SER A O 1
ATOM 1706 N N . ARG A 1 221 ? -24.041 16.774 16.915 1.00 90.62 221 ARG A N 1
ATOM 1707 C CA . ARG A 1 221 ? -25.007 16.980 18.009 1.00 90.62 221 ARG A CA 1
ATOM 1708 C C . ARG A 1 221 ? -26.263 17.673 17.523 1.00 90.62 221 ARG A C 1
ATOM 1710 O O . ARG A 1 221 ? -26.193 18.613 16.733 1.00 90.62 221 ARG A O 1
ATOM 1717 N N . LEU A 1 222 ? -27.398 17.234 18.050 1.00 89.12 222 LEU A N 1
ATOM 1718 C CA . LEU A 1 222 ? -28.665 17.931 17.904 1.00 89.12 222 LEU A CA 1
ATOM 1719 C C . LEU A 1 222 ? -28.811 18.918 19.071 1.00 89.12 222 LEU A C 1
ATOM 1721 O O . LEU A 1 222 ? -28.642 18.537 20.227 1.00 89.12 222 LEU A O 1
ATOM 1725 N N . VAL A 1 223 ? -29.078 20.191 18.778 1.00 89.81 223 VAL A N 1
ATOM 1726 C CA . VAL A 1 223 ? -29.294 21.244 19.785 1.00 89.81 223 VAL A CA 1
ATOM 1727 C C . VAL A 1 223 ? -30.630 21.918 19.495 1.00 89.81 223 VAL A C 1
ATOM 1729 O O . VAL A 1 223 ? -30.747 22.715 18.561 1.00 89.81 223 VAL A O 1
ATOM 1732 N N . GLY A 1 224 ? -31.650 21.586 20.290 1.00 86.88 224 GLY A N 1
ATOM 1733 C CA . GLY A 1 224 ? -33.036 21.933 19.966 1.00 86.88 224 GLY A CA 1
ATOM 1734 C C . GLY A 1 224 ? -33.473 21.259 18.661 1.00 86.88 224 GLY A C 1
ATOM 1735 O O . GLY A 1 224 ? -33.486 20.034 18.569 1.00 86.88 224 GLY A O 1
ATOM 1736 N N . ASP A 1 225 ? -33.788 22.055 17.639 1.00 90.12 225 ASP A N 1
ATOM 1737 C CA . ASP A 1 225 ? -34.230 21.565 16.326 1.00 90.12 225 ASP A CA 1
ATOM 1738 C C . ASP A 1 225 ? -33.133 21.599 15.251 1.00 90.12 225 ASP A C 1
ATOM 1740 O O . ASP A 1 225 ? -33.421 21.377 14.081 1.00 90.12 225 ASP A O 1
ATOM 1744 N N . ILE A 1 226 ? -31.874 21.865 15.619 1.00 93.81 226 ILE A N 1
ATOM 1745 C CA . ILE A 1 226 ? -30.769 21.973 14.658 1.00 93.81 226 ILE A CA 1
ATOM 1746 C C . ILE A 1 226 ? -29.739 20.869 14.887 1.00 93.81 226 ILE A C 1
ATOM 1748 O O . ILE A 1 226 ? -29.152 20.770 15.967 1.00 93.81 226 ILE A O 1
ATOM 1752 N N . LEU A 1 227 ? -29.481 20.063 13.855 1.00 94.12 227 LEU A N 1
ATOM 1753 C CA . LEU A 1 227 ? -28.409 19.072 13.827 1.00 94.12 227 LEU A CA 1
ATOM 1754 C C . LEU A 1 227 ? -27.124 19.713 13.297 1.00 94.12 227 LEU A C 1
ATOM 1756 O O . LEU A 1 227 ? -27.064 20.153 12.149 1.00 94.12 227 LEU A O 1
ATOM 1760 N N . TYR A 1 228 ? -26.083 19.723 14.124 1.00 95.50 228 TYR A N 1
ATOM 1761 C CA . TYR A 1 228 ? -24.747 20.189 13.769 1.00 95.50 228 TYR A CA 1
ATOM 1762 C C . TYR A 1 228 ? -23.828 19.001 13.496 1.00 95.50 228 TYR A C 1
ATOM 1764 O O . TYR A 1 228 ? -23.699 18.111 14.335 1.00 95.50 228 TYR A O 1
ATOM 1772 N N . ILE A 1 229 ? -23.154 19.003 12.347 1.00 94.44 229 ILE A N 1
ATOM 1773 C CA . ILE A 1 229 ? -22.199 17.966 11.935 1.00 94.44 229 ILE A CA 1
ATOM 1774 C C . ILE A 1 229 ? -20.849 18.622 11.672 1.00 94.44 229 ILE A C 1
ATOM 1776 O O . ILE A 1 229 ? -20.741 19.488 10.805 1.00 94.44 229 ILE A O 1
ATOM 1780 N N . VAL A 1 230 ? -19.812 18.186 12.387 1.00 91.81 230 VAL A N 1
ATOM 1781 C CA . VAL A 1 230 ? -18.430 18.653 12.221 1.00 91.81 230 VAL A CA 1
ATOM 1782 C C . VAL A 1 230 ? -17.629 17.590 11.483 1.00 91.81 230 VAL A C 1
ATOM 1784 O O . VAL A 1 230 ? -17.624 16.424 11.872 1.00 91.81 230 VAL A O 1
ATOM 1787 N N . SER A 1 231 ? -16.913 17.985 10.433 1.00 87.81 231 SER A N 1
ATOM 1788 C CA . SER A 1 231 ? -16.139 17.079 9.578 1.00 87.81 231 SER A CA 1
ATOM 1789 C C . SER A 1 231 ? -14.749 17.622 9.250 1.00 87.81 231 SER A C 1
ATOM 1791 O O . SER A 1 231 ? -14.567 18.832 9.130 1.00 87.81 231 SER A O 1
ATOM 1793 N N . GLY A 1 232 ? -13.761 16.737 9.100 1.00 78.50 232 GLY A N 1
ATOM 1794 C CA . GLY A 1 232 ? -12.382 17.076 8.737 1.00 78.50 232 GLY A CA 1
ATOM 1795 C C . GLY A 1 232 ? -12.059 16.721 7.283 1.00 78.50 232 GLY A C 1
ATOM 1796 O O . GLY A 1 232 ? -12.242 15.580 6.868 1.00 78.50 232 GLY A O 1
ATOM 1797 N N . GLN A 1 233 ? -11.554 17.684 6.509 1.00 69.88 233 GLN A N 1
ATOM 1798 C CA . GLN A 1 233 ? -11.148 17.520 5.109 1.00 69.88 233 GLN A CA 1
ATOM 1799 C C . GLN A 1 233 ? -9.635 17.341 4.982 1.00 69.88 233 GLN A C 1
ATOM 1801 O O . GLN A 1 233 ? -8.860 18.060 5.621 1.00 69.88 233 GLN A O 1
ATOM 1806 N N . THR A 1 234 ? -9.214 16.454 4.079 1.00 58.06 234 THR A N 1
ATOM 1807 C CA . THR A 1 234 ? -7.812 16.307 3.688 1.00 58.06 234 THR A CA 1
ATOM 1808 C C . THR A 1 234 ? -7.549 16.822 2.284 1.00 58.06 234 THR A C 1
ATOM 1810 O O . THR A 1 234 ? -8.291 16.560 1.337 1.00 58.06 234 THR A O 1
ATOM 1813 N N . GLY A 1 235 ? -6.437 17.535 2.144 1.00 48.22 235 GLY A N 1
ATOM 1814 C CA . GLY A 1 235 ? -5.856 17.885 0.859 1.00 48.22 235 GLY A CA 1
ATOM 1815 C C . GLY A 1 235 ? -4.537 17.159 0.661 1.00 48.22 235 GLY A C 1
ATOM 1816 O O . GLY A 1 235 ? -3.476 17.761 0.768 1.00 48.22 235 GLY A O 1
ATOM 1817 N N . SER A 1 236 ? -4.566 15.857 0.373 1.00 40.41 236 SER A N 1
ATOM 1818 C CA . SER A 1 236 ? -3.357 15.175 -0.095 1.00 40.41 236 SER A CA 1
ATOM 1819 C C . SER A 1 236 ? -3.294 15.227 -1.624 1.00 40.41 236 SER A C 1
ATOM 1821 O O . SER A 1 236 ? -3.634 14.267 -2.314 1.00 40.41 236 SER A O 1
ATOM 1823 N N . CYS A 1 237 ? -2.838 16.348 -2.182 1.00 38.44 237 CYS A N 1
ATOM 1824 C CA . CYS A 1 237 ? -2.188 16.310 -3.489 1.00 38.44 237 CYS A CA 1
ATOM 1825 C C . CYS A 1 237 ? -0.973 17.233 -3.519 1.00 38.44 237 CYS A C 1
ATOM 1827 O O . CYS A 1 237 ? -1.043 18.412 -3.178 1.00 38.44 237 CYS A O 1
ATOM 1829 N N . ALA A 1 238 ? 0.171 16.668 -3.910 1.00 33.69 238 ALA A N 1
ATOM 1830 C CA . ALA A 1 238 ? 1.425 17.397 -4.020 1.00 33.69 238 ALA A CA 1
ATOM 1831 C C . ALA A 1 238 ? 1.269 18.551 -5.028 1.00 33.69 238 ALA A C 1
ATOM 1833 O O . ALA A 1 238 ? 1.110 18.314 -6.225 1.00 33.69 238 ALA A O 1
ATOM 1834 N N . GLY A 1 239 ? 1.304 19.795 -4.536 1.00 39.91 239 GLY A N 1
ATOM 1835 C CA . GLY A 1 239 ? 1.172 21.016 -5.344 1.00 39.91 239 GLY A CA 1
ATOM 1836 C C . GLY A 1 239 ? -0.228 21.642 -5.388 1.00 39.91 239 GLY A C 1
ATOM 1837 O O . GLY A 1 239 ? -0.388 22.694 -6.004 1.00 39.91 239 GLY A O 1
ATOM 1838 N N . CYS A 1 240 ? -1.223 21.055 -4.724 1.00 39.69 240 CYS A N 1
ATOM 1839 C CA . CYS A 1 240 ? -2.535 21.673 -4.555 1.00 39.69 240 CYS A CA 1
ATOM 1840 C C . CYS A 1 240 ? -2.555 22.558 -3.304 1.00 39.69 240 CYS A C 1
ATOM 1842 O O . CYS A 1 240 ? -2.174 22.104 -2.229 1.00 39.69 240 CYS A O 1
ATOM 1844 N N . MET A 1 241 ? -3.085 23.780 -3.401 1.00 38.50 241 MET A N 1
ATOM 1845 C CA . MET A 1 241 ? -3.506 24.561 -2.225 1.00 38.50 241 MET A CA 1
ATOM 1846 C C . MET A 1 241 ? -4.885 24.097 -1.723 1.00 38.50 241 MET A C 1
ATOM 1848 O O . MET A 1 241 ? -5.764 24.913 -1.461 1.00 38.50 241 MET A O 1
ATOM 1852 N N . LEU A 1 242 ? -5.112 22.788 -1.616 1.00 46.00 242 LEU A N 1
ATOM 1853 C CA . LEU A 1 242 ? -6.256 22.286 -0.861 1.00 46.00 242 LEU A CA 1
ATOM 1854 C C . LEU A 1 242 ? -5.760 22.152 0.578 1.00 46.00 242 LEU A C 1
ATOM 1856 O O . LEU A 1 242 ? -5.128 21.165 0.929 1.00 46.00 242 LEU A O 1
ATOM 1860 N N . GLY A 1 243 ? -5.926 23.210 1.374 1.00 49.34 243 GLY A N 1
ATOM 1861 C CA . GLY A 1 243 ? -5.611 23.165 2.802 1.00 49.34 243 GLY A CA 1
ATOM 1862 C C . GLY A 1 243 ? -6.452 22.094 3.498 1.00 49.34 243 GLY A C 1
ATOM 1863 O O . GLY A 1 243 ? -7.557 21.780 3.050 1.00 49.34 243 GLY A O 1
ATOM 1864 N N . SER A 1 244 ? -5.948 21.526 4.593 1.00 57.56 244 SER A N 1
ATOM 1865 C CA . SER A 1 244 ? -6.824 20.770 5.481 1.00 57.56 244 SER A CA 1
ATOM 1866 C C . SER A 1 244 ? -7.839 21.736 6.098 1.00 57.56 244 SER A C 1
ATOM 1868 O O . SER A 1 244 ? -7.523 22.845 6.541 1.00 57.56 244 SER A O 1
ATOM 1870 N N . GLY A 1 245 ? -9.100 21.338 6.051 1.00 70.50 245 GLY A N 1
ATOM 1871 C CA . GLY A 1 245 ? -10.219 22.169 6.472 1.00 70.50 245 GLY A CA 1
ATOM 1872 C C . GLY A 1 245 ? -11.083 21.436 7.476 1.00 70.50 245 GLY A C 1
ATOM 1873 O O . GLY A 1 245 ? -11.016 20.212 7.600 1.00 70.50 245 GLY A O 1
ATOM 1874 N N . VAL A 1 246 ? -11.909 22.184 8.189 1.00 82.25 246 VAL A N 1
ATOM 1875 C CA . VAL A 1 246 ? -13.056 21.652 8.917 1.00 82.25 246 VAL A CA 1
ATOM 1876 C C . VAL A 1 246 ? -14.309 22.210 8.271 1.00 82.25 246 VAL A C 1
ATOM 1878 O O . VAL A 1 246 ? -14.383 23.408 8.028 1.00 82.25 246 VAL A O 1
ATOM 1881 N N . SER A 1 247 ? -15.291 21.360 7.992 1.00 88.25 247 SER A N 1
ATOM 1882 C CA . SER A 1 247 ? -16.619 21.796 7.564 1.00 88.25 247 SER A CA 1
ATOM 1883 C C . SER A 1 247 ? -17.603 21.530 8.689 1.00 88.25 247 SER A C 1
ATOM 1885 O O . SER A 1 247 ? -17.678 20.404 9.187 1.00 88.25 247 SER A O 1
ATOM 1887 N N . VAL A 1 248 ? -18.355 22.554 9.077 1.00 92.88 248 VAL A N 1
ATOM 1888 C CA . VAL A 1 248 ? -19.487 22.432 9.994 1.00 92.88 248 VAL A CA 1
ATOM 1889 C C . VAL A 1 248 ? -20.764 22.669 9.206 1.00 92.88 248 VAL A C 1
ATOM 1891 O O . VAL A 1 248 ? -20.916 23.713 8.573 1.00 92.88 248 VAL A O 1
ATOM 1894 N N . LEU A 1 249 ? -21.665 21.693 9.209 1.00 95.00 249 LEU A N 1
ATOM 1895 C CA . LEU A 1 249 ? -22.989 21.785 8.600 1.00 95.00 249 LEU A CA 1
ATOM 1896 C C . LEU A 1 249 ? -24.038 21.909 9.708 1.00 95.00 249 LEU A C 1
ATOM 1898 O O . LEU A 1 249 ? -24.041 21.084 10.617 1.00 95.00 249 LEU A O 1
ATOM 1902 N N . SER A 1 250 ? -24.935 22.888 9.603 1.00 96.25 250 SER A N 1
ATOM 1903 C CA . SER A 1 250 ? -26.169 22.961 10.387 1.00 96.25 250 SER A CA 1
ATOM 1904 C C . SER A 1 250 ? -27.374 22.594 9.519 1.00 96.25 250 SER A C 1
ATOM 1906 O O . SER A 1 250 ? -27.520 23.065 8.385 1.00 96.25 250 SER A O 1
ATOM 1908 N N . VAL A 1 251 ? -28.232 21.724 10.045 1.00 94.69 251 VAL A N 1
ATOM 1909 C CA . VAL A 1 251 ? -29.445 21.236 9.381 1.00 94.69 251 VAL A CA 1
ATOM 1910 C C . VAL A 1 251 ? -30.626 21.451 10.314 1.00 94.69 251 VAL A C 1
ATOM 1912 O O . VAL A 1 251 ? -30.614 20.949 11.434 1.00 94.69 251 VAL A O 1
ATOM 1915 N N . ASP A 1 252 ? -31.627 22.194 9.856 1.00 93.69 252 ASP A N 1
ATOM 1916 C CA . ASP A 1 252 ? -32.906 22.339 10.542 1.00 93.69 252 ASP A CA 1
ATOM 1917 C C . ASP A 1 252 ? -33.703 21.046 10.376 1.00 93.69 252 ASP A C 1
ATOM 1919 O O . ASP A 1 252 ? -33.927 20.566 9.261 1.00 93.69 252 ASP A O 1
ATOM 1923 N N . VAL A 1 253 ? -34.076 20.462 11.509 1.00 91.06 253 VAL A N 1
ATOM 1924 C CA . VAL A 1 253 ? -34.848 19.226 11.624 1.00 91.06 253 VAL A CA 1
ATOM 1925 C C . VAL A 1 253 ? -36.127 19.443 12.442 1.00 91.06 253 VAL A C 1
ATOM 1927 O O . VAL A 1 253 ? -36.678 18.489 12.988 1.00 91.06 253 VAL A O 1
ATOM 1930 N N . SER A 1 254 ? -36.614 20.688 12.527 1.00 88.31 254 SER A N 1
ATOM 1931 C CA . SER A 1 254 ? -37.907 21.033 13.139 1.00 88.31 254 SER A CA 1
ATOM 1932 C C . SER A 1 254 ? -39.090 20.365 12.430 1.00 88.31 254 SER A C 1
ATOM 1934 O O . SER A 1 254 ? -40.062 19.985 13.086 1.00 88.31 254 SER A O 1
ATOM 1936 N N . ASP A 1 255 ? -38.986 20.161 11.112 1.00 87.62 255 ASP A N 1
ATOM 1937 C CA . ASP A 1 255 ? -39.780 19.197 10.347 1.00 87.62 255 ASP A CA 1
ATOM 1938 C C . ASP A 1 255 ? -38.874 18.029 9.918 1.00 87.62 255 ASP A C 1
ATOM 1940 O O . ASP A 1 255 ? -38.220 18.099 8.872 1.00 87.62 255 ASP A O 1
ATOM 1944 N N . PRO A 1 256 ? -38.825 16.929 10.695 1.00 78.50 256 PRO A N 1
ATOM 1945 C CA . PRO A 1 256 ? -37.997 15.778 10.356 1.00 78.50 256 PRO A CA 1
ATOM 1946 C C . PRO A 1 256 ? -38.342 15.170 8.991 1.00 78.50 256 PRO A C 1
ATOM 1948 O O . PRO A 1 256 ? -37.482 14.554 8.368 1.00 78.50 256 PRO A O 1
ATOM 1951 N N . SER A 1 257 ? -39.572 15.346 8.490 1.00 78.00 257 SER A N 1
ATOM 1952 C CA . SER A 1 257 ? -39.992 14.814 7.186 1.00 78.00 257 SER A CA 1
ATOM 1953 C C . SER A 1 257 ? -39.451 15.617 5.998 1.00 78.00 257 SER A C 1
ATOM 1955 O O . SER A 1 257 ? -39.439 15.120 4.869 1.00 78.00 257 SER A O 1
ATOM 1957 N N . ALA A 1 258 ? -38.969 16.834 6.249 1.00 86.38 258 ALA A N 1
ATOM 1958 C CA . ALA A 1 258 ? -38.397 17.732 5.258 1.00 86.38 258 ALA A CA 1
ATOM 1959 C C . ALA A 1 258 ? -37.242 18.545 5.872 1.00 86.38 258 ALA A C 1
ATOM 1961 O O . ALA A 1 258 ? -37.347 19.766 5.982 1.00 86.38 258 ALA A O 1
ATOM 1962 N N . PRO A 1 259 ? -36.134 17.894 6.274 1.00 88.69 259 PRO A N 1
ATOM 1963 C CA . PRO A 1 259 ? -35.015 18.611 6.860 1.00 88.69 259 PRO A CA 1
ATOM 1964 C C . PRO A 1 259 ? -34.396 19.555 5.827 1.00 88.69 259 PRO A C 1
ATOM 1966 O O . PRO A 1 259 ? -34.370 19.252 4.628 1.00 88.69 259 PRO A O 1
ATOM 1969 N N . GLU A 1 260 ? -33.856 20.682 6.281 1.00 91.94 260 GLU A N 1
ATOM 1970 C CA . GLU A 1 260 ? -33.272 21.704 5.410 1.00 91.94 260 GLU A CA 1
ATOM 1971 C C . GLU A 1 260 ? -31.880 22.115 5.896 1.00 91.94 260 GLU A C 1
ATOM 1973 O O . GLU A 1 260 ? -31.655 22.388 7.071 1.00 91.94 260 GLU A O 1
ATOM 1978 N N . ALA A 1 261 ? -30.905 22.176 4.985 1.00 91.75 261 ALA A N 1
ATOM 1979 C CA . ALA A 1 261 ? -29.583 22.696 5.323 1.00 91.75 261 ALA A CA 1
ATOM 1980 C C . ALA A 1 261 ? -29.666 24.214 5.543 1.00 91.75 261 ALA A C 1
ATOM 1982 O O . ALA A 1 261 ? -29.987 24.951 4.609 1.00 91.75 261 ALA A O 1
ATOM 1983 N N . VAL A 1 262 ? -29.330 24.675 6.749 1.00 94.50 262 VAL A N 1
ATOM 1984 C CA . VAL A 1 262 ? -29.355 26.100 7.112 1.00 94.50 262 VAL A CA 1
ATOM 1985 C C . VAL A 1 262 ? -28.070 26.775 6.652 1.00 94.50 262 VAL A C 1
ATOM 1987 O O . VAL A 1 262 ? -28.093 27.716 5.857 1.00 94.50 262 VAL A O 1
ATOM 1990 N N . GLN A 1 263 ? -26.926 26.285 7.133 1.00 94.75 263 GLN A N 1
ATOM 1991 C CA . GLN A 1 263 ? -25.630 26.880 6.845 1.00 94.75 263 GLN A CA 1
ATOM 1992 C C . GLN A 1 263 ? -24.527 25.825 6.823 1.00 94.75 263 GLN A C 1
ATOM 1994 O O . GLN A 1 263 ? -24.516 24.868 7.590 1.00 94.75 263 GLN A O 1
ATOM 1999 N N . ARG A 1 264 ? -23.539 26.040 5.953 1.00 92.19 264 ARG A N 1
ATOM 2000 C CA . ARG A 1 264 ? -22.263 25.327 5.982 1.00 92.19 264 ARG A CA 1
ATOM 2001 C C . ARG A 1 264 ? -21.144 26.333 6.210 1.00 92.19 264 ARG A C 1
ATOM 2003 O O . ARG A 1 264 ? -21.027 27.295 5.452 1.00 92.19 264 ARG A O 1
ATOM 2010 N N . LEU A 1 265 ? -20.344 26.114 7.245 1.00 90.12 265 LEU A N 1
ATOM 2011 C CA . LEU A 1 265 ? -19.200 26.940 7.611 1.00 90.12 265 LEU A CA 1
ATOM 2012 C C . LEU A 1 265 ? -17.915 26.137 7.396 1.00 90.12 265 LEU A C 1
ATOM 2014 O O . LEU A 1 265 ? -17.711 25.110 8.036 1.00 90.12 265 LEU A O 1
ATOM 2018 N N . ASP A 1 266 ? -17.052 26.605 6.495 1.00 86.50 266 ASP A N 1
ATOM 2019 C CA . ASP A 1 266 ? -15.726 26.022 6.279 1.00 86.50 266 ASP A CA 1
ATOM 2020 C C . ASP A 1 266 ? -14.676 26.819 7.061 1.00 86.50 266 ASP A C 1
ATOM 2022 O O . ASP A 1 266 ? -14.508 28.021 6.851 1.00 86.50 266 ASP A O 1
ATOM 2026 N N . VAL A 1 267 ? -13.960 26.140 7.950 1.00 80.44 267 VAL A N 1
ATOM 2027 C CA . VAL A 1 267 ? -12.863 26.675 8.758 1.00 80.44 267 VAL A CA 1
ATOM 2028 C C . VAL A 1 267 ? -11.548 26.153 8.191 1.00 80.44 267 VAL A C 1
ATOM 2030 O O . VAL A 1 267 ? -11.318 24.945 8.127 1.00 80.44 267 VAL A O 1
ATOM 2033 N N . ALA A 1 268 ? -10.663 27.058 7.785 1.00 71.81 268 ALA A N 1
ATOM 2034 C CA . ALA A 1 268 ? -9.325 26.686 7.344 1.00 71.81 268 ALA A CA 1
ATOM 2035 C C . ALA A 1 268 ? -8.401 26.500 8.554 1.00 71.81 268 ALA A C 1
ATOM 2037 O O . ALA A 1 268 ? -8.282 27.400 9.384 1.00 71.81 268 ALA A O 1
ATOM 2038 N N . PHE A 1 269 ? -7.698 25.368 8.611 1.00 70.69 269 PHE A N 1
ATOM 2039 C CA . PHE A 1 269 ? -6.570 25.157 9.518 1.00 70.69 269 PHE A CA 1
ATOM 2040 C C . PHE A 1 269 ? -5.298 25.124 8.659 1.00 70.69 269 PHE A C 1
ATOM 2042 O O . PHE A 1 269 ? -4.983 24.073 8.107 1.00 70.69 269 PHE A O 1
ATOM 2049 N N . PRO A 1 270 ? -4.581 26.254 8.495 1.00 54.97 270 PRO A N 1
ATOM 2050 C CA . PRO A 1 270 ? -3.510 26.393 7.500 1.00 54.97 270 PRO A CA 1
ATOM 2051 C C . PRO A 1 270 ? -2.393 25.343 7.602 1.00 54.97 270 PRO A C 1
ATOM 2053 O O . PRO A 1 270 ? -1.750 25.047 6.599 1.00 54.97 270 PRO A O 1
ATOM 2056 N N . ASP A 1 271 ? -2.207 24.764 8.792 1.00 52.44 271 ASP A N 1
ATOM 2057 C CA . ASP A 1 271 ? -1.027 23.976 9.159 1.00 52.44 271 ASP A CA 1
ATOM 2058 C C . ASP A 1 271 ? -1.341 22.501 9.479 1.00 52.44 271 ASP A C 1
ATOM 2060 O O . ASP A 1 271 ? -0.450 21.736 9.839 1.00 52.44 271 ASP A O 1
ATOM 2064 N N . ALA A 1 272 ? -2.595 22.050 9.341 1.00 50.84 272 ALA A N 1
ATOM 2065 C CA . ALA A 1 272 ? -2.938 20.667 9.670 1.00 50.84 272 ALA A CA 1
ATOM 2066 C C . ALA A 1 272 ? -2.588 19.697 8.518 1.00 50.84 272 ALA A C 1
ATOM 2068 O O . ALA A 1 272 ? -2.955 19.903 7.361 1.00 50.84 272 ALA A O 1
ATOM 2069 N N . THR A 1 273 ? -1.888 18.609 8.837 1.00 46.91 273 THR A N 1
ATOM 2070 C CA . THR A 1 273 ? -1.269 17.703 7.846 1.00 46.91 273 THR A CA 1
ATOM 2071 C C . THR A 1 273 ? -1.821 16.273 7.851 1.00 46.91 273 THR A C 1
ATOM 2073 O O . THR A 1 273 ? -1.363 15.452 7.059 1.00 46.91 273 THR A O 1
ATOM 2076 N N . SER A 1 274 ? -2.801 15.946 8.704 1.00 48.03 274 SER A N 1
ATOM 2077 C CA . SER A 1 274 ? -3.231 14.556 8.942 1.00 48.03 274 SER A CA 1
ATOM 2078 C C . SER A 1 274 ? -4.691 14.259 8.562 1.00 48.03 274 SER A C 1
ATOM 2080 O O . SER A 1 274 ? -5.543 15.146 8.517 1.00 48.03 274 SER A O 1
ATOM 2082 N N . LEU A 1 275 ? -4.930 12.970 8.278 1.00 45.62 275 LEU A N 1
ATOM 2083 C CA . LEU A 1 275 ? -6.212 12.309 8.000 1.00 45.62 275 LEU A CA 1
ATOM 2084 C C . LEU A 1 275 ? -7.086 12.091 9.252 1.00 45.62 275 LEU A C 1
ATOM 2086 O O . LEU A 1 275 ? -8.170 11.537 9.128 1.00 45.62 275 LEU A O 1
ATOM 2090 N N . ALA A 1 276 ? -6.633 12.478 10.448 1.00 51.41 276 ALA A N 1
ATOM 2091 C CA . ALA A 1 276 ? -7.335 12.171 11.694 1.00 51.41 276 ALA A CA 1
ATOM 2092 C C . ALA A 1 276 ? -8.595 13.030 11.923 1.00 51.41 276 ALA A C 1
ATOM 2094 O O . ALA A 1 276 ? -8.638 14.217 11.576 1.00 51.41 276 ALA A O 1
ATOM 2095 N N . ARG A 1 277 ? -9.601 12.431 12.581 1.00 65.62 277 ARG A N 1
ATOM 2096 C CA . ARG A 1 277 ? -10.778 13.137 13.113 1.00 65.62 277 ARG A CA 1
ATOM 2097 C C . ARG A 1 277 ? -10.346 14.258 14.056 1.00 65.62 277 ARG A C 1
ATOM 2099 O O . ARG A 1 277 ? -9.342 14.150 14.758 1.00 65.62 277 ARG A O 1
ATOM 2106 N N . ARG A 1 278 ? -11.110 15.348 14.069 1.00 77.38 278 ARG A N 1
ATOM 2107 C CA . ARG A 1 278 ? -10.866 16.473 14.977 1.00 77.38 278 ARG A CA 1
ATOM 2108 C C . ARG A 1 278 ? -11.423 16.164 16.360 1.00 77.38 278 ARG A C 1
ATOM 2110 O O . ARG A 1 278 ? -12.491 15.570 16.475 1.00 77.38 278 ARG A O 1
ATOM 2117 N N . ALA A 1 279 ? -10.735 16.625 17.401 1.00 82.12 279 ALA A N 1
ATOM 2118 C CA . ALA A 1 279 ? -11.322 16.693 18.731 1.00 82.12 279 ALA A CA 1
ATOM 2119 C C . ALA A 1 279 ? -12.393 17.792 18.735 1.00 82.12 279 ALA A C 1
ATOM 2121 O O . ALA A 1 279 ? -12.104 18.937 18.382 1.00 82.12 279 ALA A O 1
ATOM 2122 N N . VAL A 1 280 ? -13.626 17.447 19.101 1.00 89.00 280 VAL A N 1
ATOM 2123 C CA . VAL A 1 280 ? -14.761 18.377 19.106 1.00 89.00 280 VAL A CA 1
ATOM 2124 C C . VAL A 1 280 ? -15.440 18.330 20.468 1.00 89.00 280 VAL A C 1
ATOM 2126 O O . VAL A 1 280 ? -15.693 17.251 20.999 1.00 89.00 280 VAL A O 1
ATOM 2129 N N . HIS A 1 281 ? -15.738 19.497 21.032 1.00 89.88 281 HIS A N 1
ATOM 2130 C CA . HIS A 1 281 ? -16.596 19.636 22.206 1.00 89.88 281 HIS A CA 1
ATOM 2131 C C . HIS A 1 281 ? -17.794 20.523 21.859 1.00 89.88 281 HIS A C 1
ATOM 2133 O O . HIS A 1 281 ? -17.637 21.570 21.231 1.00 89.88 281 HIS A O 1
ATOM 2139 N N . PHE A 1 282 ? -18.987 20.107 22.276 1.00 89.62 282 PHE A N 1
ATOM 2140 C CA . PHE A 1 282 ? -20.231 20.842 22.073 1.00 89.62 282 PHE A CA 1
ATOM 2141 C C . PHE A 1 282 ? -20.766 21.362 23.400 1.00 89.62 282 PHE A C 1
ATOM 2143 O O . PHE A 1 282 ? -20.862 20.611 24.368 1.00 89.62 282 PHE A O 1
ATOM 2150 N N . SER A 1 283 ? -21.226 22.607 23.392 1.00 87.00 283 SER A N 1
ATOM 2151 C CA . SER A 1 283 ? -22.128 23.145 24.402 1.00 87.00 283 SER A CA 1
ATOM 2152 C C . SER A 1 283 ? -23.438 23.583 23.757 1.00 87.00 283 SER A C 1
ATOM 2154 O O . SER A 1 283 ? -23.604 23.539 22.539 1.00 87.00 283 SER A O 1
ATOM 2156 N N . ALA A 1 284 ? -24.396 24.036 24.566 1.00 83.38 284 ALA A N 1
ATOM 2157 C CA . ALA A 1 284 ? -25.695 24.472 24.056 1.00 83.38 284 ALA A CA 1
ATOM 2158 C C . ALA A 1 284 ? -25.595 25.750 23.200 1.00 83.38 284 ALA A C 1
ATOM 2160 O O . ALA A 1 284 ? -26.556 26.134 22.538 1.00 83.38 284 ALA A O 1
ATOM 2161 N N . SER A 1 285 ? -24.455 26.446 23.221 1.00 89.44 285 SER A N 1
ATOM 2162 C CA . SER A 1 285 ? -24.265 27.706 22.494 1.00 89.44 285 SER A CA 1
ATOM 2163 C C . SER A 1 285 ? -22.978 27.778 21.681 1.00 89.44 285 SER A C 1
ATOM 2165 O O . SER A 1 285 ? -22.815 28.740 20.933 1.00 89.44 285 SER A O 1
ATOM 2167 N N . ARG A 1 286 ? -22.072 26.795 21.794 1.00 93.06 286 ARG A N 1
ATOM 2168 C CA . ARG A 1 286 ? -20.769 26.816 21.120 1.00 93.06 286 ARG A CA 1
ATOM 2169 C C . ARG A 1 286 ? -20.329 25.434 20.657 1.00 93.06 286 ARG A C 1
ATOM 2171 O O . ARG A 1 286 ? -20.687 24.417 21.245 1.00 93.06 286 ARG A O 1
ATOM 2178 N N . ILE A 1 287 ? -19.493 25.424 19.628 1.00 93.50 287 ILE A N 1
ATOM 2179 C CA . ILE A 1 287 ? -18.707 24.267 19.205 1.00 93.50 287 ILE A CA 1
ATOM 2180 C C . ILE A 1 287 ? -17.234 24.656 19.316 1.00 93.50 287 ILE A C 1
ATOM 2182 O O . ILE A 1 287 ? -16.815 25.674 18.765 1.00 93.50 287 ILE A O 1
ATOM 2186 N N . PHE A 1 288 ? -16.449 23.838 20.006 1.00 92.94 288 PHE A N 1
ATOM 2187 C CA . PHE A 1 288 ? -14.999 23.968 20.096 1.00 92.94 288 PHE A CA 1
ATOM 2188 C C . PHE A 1 288 ? -14.360 22.885 19.238 1.00 92.94 288 PHE A C 1
ATOM 2190 O O . PHE A 1 288 ? -14.568 21.696 19.480 1.00 92.94 288 PHE A O 1
ATOM 2197 N N . VAL A 1 289 ? -13.592 23.290 18.230 1.00 90.25 289 VAL A N 1
ATOM 2198 C CA . VAL A 1 289 ? -12.935 22.373 17.294 1.00 90.25 289 VAL A CA 1
ATOM 2199 C C . VAL A 1 289 ? -11.424 22.477 17.447 1.00 90.25 289 VAL A C 1
ATOM 2201 O O . VAL A 1 289 ? -10.826 23.493 17.095 1.00 90.25 289 VAL A O 1
ATOM 2204 N N . GLY A 1 290 ? -10.799 21.406 17.930 1.00 83.25 290 GLY A N 1
ATOM 2205 C CA . GLY A 1 290 ? -9.349 21.277 18.024 1.00 83.25 290 GLY A CA 1
ATOM 2206 C C . GLY A 1 290 ? -8.697 21.031 16.660 1.00 83.25 290 GLY A C 1
ATOM 2207 O O . GLY A 1 290 ? -9.053 20.106 15.928 1.00 83.25 290 GLY A O 1
ATOM 2208 N N . GLY A 1 291 ? -7.716 21.859 16.319 1.00 68.19 291 GLY A N 1
ATOM 2209 C CA . GLY A 1 291 ? -6.806 21.705 15.192 1.00 68.19 291 GLY A CA 1
ATOM 2210 C C . GLY A 1 291 ? -5.574 20.880 15.567 1.00 68.19 291 GLY A C 1
ATOM 2211 O O . GLY A 1 291 ? -5.104 20.914 16.699 1.00 68.19 291 GLY A O 1
ATOM 2212 N N . LEU A 1 292 ? -5.040 20.158 14.582 1.00 59.47 292 LEU A N 1
ATOM 2213 C CA . LEU A 1 292 ? -3.763 19.442 14.687 1.00 59.47 292 LEU A CA 1
ATOM 2214 C C . LEU A 1 292 ? -2.588 20.442 14.626 1.00 59.47 292 LEU A C 1
ATOM 2216 O O . LEU A 1 292 ? -2.769 21.522 14.057 1.00 59.47 292 LEU A O 1
ATOM 2220 N N . PRO A 1 293 ? -1.424 20.118 15.215 1.00 55.44 293 PRO A N 1
ATOM 2221 C CA . PRO A 1 293 ? -0.447 21.115 15.653 1.00 55.44 293 PRO A CA 1
ATOM 2222 C C . PRO A 1 293 ? 0.188 21.954 14.533 1.00 55.44 293 PRO A C 1
ATOM 2224 O O . PRO A 1 293 ? 0.475 21.445 13.454 1.00 55.44 293 PRO A O 1
ATOM 2227 N N . LEU A 1 294 ? 0.451 23.230 14.856 1.00 50.62 294 LEU A N 1
ATOM 2228 C CA . LEU A 1 294 ? 1.251 24.197 14.075 1.00 50.62 294 LEU A CA 1
ATOM 2229 C C . LEU A 1 294 ? 2.729 23.826 14.018 1.00 50.62 294 LEU A C 1
ATOM 2231 O O . LEU A 1 294 ? 3.370 23.928 12.983 1.00 50.62 294 LEU A O 1
ATOM 2235 N N . ASP A 1 295 ? 3.207 23.400 15.180 1.00 55.44 295 ASP A N 1
ATOM 2236 C CA . ASP A 1 295 ? 4.498 22.843 15.523 1.00 55.44 295 ASP A CA 1
ATOM 2237 C C . ASP A 1 295 ? 4.179 21.901 16.693 1.00 55.44 295 ASP A C 1
ATOM 2239 O O . ASP A 1 295 ? 3.281 22.195 17.484 1.00 55.44 295 ASP A O 1
ATOM 2243 N N . ALA A 1 296 ? 4.864 20.768 16.784 1.00 55.84 296 ALA A N 1
ATOM 2244 C CA . ALA A 1 296 ? 4.681 19.641 17.711 1.00 55.84 296 ALA A CA 1
ATOM 2245 C C . ALA A 1 296 ? 4.224 19.913 19.179 1.00 55.84 296 ALA A C 1
ATOM 2247 O O . ALA A 1 296 ? 3.735 18.996 19.841 1.00 55.84 296 ALA A O 1
ATOM 2248 N N . ASP A 1 297 ? 4.329 21.148 19.672 1.00 66.81 297 ASP A N 1
ATOM 2249 C CA . ASP A 1 297 ? 4.081 21.571 21.052 1.00 66.81 297 ASP A CA 1
ATOM 2250 C C . ASP A 1 297 ? 2.803 22.405 21.277 1.00 66.81 297 ASP A C 1
ATOM 2252 O O . ASP A 1 297 ? 2.526 22.772 22.421 1.00 66.81 297 ASP A O 1
ATOM 2256 N N . ARG A 1 298 ? 2.016 22.753 20.243 1.00 77.12 298 ARG A N 1
ATOM 2257 C CA . ARG A 1 298 ? 0.806 23.597 20.397 1.00 77.12 298 ARG A CA 1
ATOM 2258 C C . ARG A 1 298 ? -0.347 23.205 19.482 1.00 77.12 298 ARG A C 1
ATOM 2260 O O . ARG A 1 298 ? -0.129 22.881 18.317 1.00 77.12 298 ARG A O 1
ATOM 2267 N N . SER A 1 299 ? -1.573 23.366 19.977 1.00 80.88 299 SER A N 1
ATOM 2268 C CA . SER A 1 299 ? -2.816 23.216 19.206 1.00 80.88 299 SER A CA 1
ATOM 2269 C C . SER A 1 299 ? -3.604 24.520 19.152 1.00 80.88 299 SER A C 1
ATOM 2271 O O . SER A 1 299 ? -3.421 25.416 19.975 1.00 80.88 299 SER A O 1
ATOM 2273 N N . ARG A 1 300 ? -4.516 24.618 18.183 1.00 85.81 300 ARG A N 1
ATOM 2274 C CA . ARG A 1 300 ? -5.499 25.704 18.099 1.00 85.81 300 ARG A CA 1
ATOM 2275 C C . ARG A 1 300 ? -6.901 25.163 18.295 1.00 85.81 300 ARG A C 1
ATOM 2277 O O . ARG A 1 300 ? -7.226 24.136 17.718 1.00 85.81 300 ARG A O 1
ATOM 2284 N N . ILE A 1 301 ? -7.735 25.868 19.041 1.00 89.81 301 ILE A N 1
ATOM 2285 C CA . ILE A 1 301 ? -9.157 25.578 19.196 1.00 89.81 301 ILE A CA 1
ATOM 2286 C C . ILE A 1 301 ? -9.927 26.679 18.483 1.00 89.81 301 ILE A C 1
ATOM 2288 O O . ILE A 1 301 ? -9.881 27.838 18.892 1.00 89.81 301 ILE A O 1
ATOM 2292 N N . GLN A 1 302 ? -10.636 26.321 17.417 1.00 91.69 302 GLN A N 1
ATOM 2293 C CA . GLN A 1 302 ? -11.593 27.222 16.793 1.00 91.69 302 GLN A CA 1
ATOM 2294 C C . GLN A 1 302 ? -12.899 27.193 17.588 1.00 91.69 302 GLN A C 1
ATOM 2296 O O . GLN A 1 302 ? -13.518 26.135 17.716 1.00 91.69 302 GLN A O 1
ATOM 2301 N N . VAL A 1 303 ? -13.340 28.358 18.062 1.00 94.50 303 VAL A N 1
ATOM 2302 C CA . VAL A 1 303 ? -14.667 28.544 18.658 1.00 94.50 303 VAL A CA 1
ATOM 2303 C C . VAL A 1 303 ? -15.667 28.881 17.555 1.00 94.50 303 VAL A C 1
ATOM 2305 O O . VAL A 1 303 ? -15.390 29.713 16.688 1.00 94.50 303 VAL A O 1
ATOM 2308 N N . ILE A 1 304 ? -16.831 28.241 17.565 1.00 94.94 304 ILE A N 1
ATOM 2309 C CA . ILE A 1 304 ? -17.949 28.525 16.661 1.00 94.94 304 ILE A CA 1
ATOM 2310 C C . ILE A 1 304 ? -19.174 28.791 17.525 1.00 94.94 304 ILE A C 1
ATOM 2312 O O . ILE A 1 304 ? -19.549 27.954 18.343 1.00 94.94 304 ILE A O 1
ATOM 2316 N N . ASP A 1 305 ? -19.789 29.954 17.356 1.00 94.56 305 ASP A N 1
ATOM 2317 C CA . ASP A 1 305 ? -21.030 30.304 18.037 1.00 94.56 305 ASP A CA 1
ATOM 2318 C C . ASP A 1 305 ? -22.217 29.643 17.328 1.00 94.56 305 ASP A C 1
ATOM 2320 O O . ASP A 1 305 ? -22.373 29.776 16.111 1.00 94.56 305 ASP A O 1
ATOM 2324 N N . ILE A 1 306 ? -23.034 28.937 18.106 1.00 94.31 306 ILE A N 1
ATOM 2325 C CA . ILE A 1 306 ? -24.277 28.282 17.681 1.00 94.31 306 ILE A CA 1
ATOM 2326 C C . ILE A 1 306 ? -25.456 28.719 18.562 1.00 94.31 306 ILE A C 1
ATOM 2328 O O . ILE A 1 306 ? -26.387 27.953 18.808 1.00 94.31 306 ILE A O 1
ATOM 2332 N N . SER A 1 307 ? -25.403 29.930 19.121 1.00 90.69 307 SER A N 1
ATOM 2333 C CA . SER A 1 307 ? -26.437 30.452 20.021 1.00 90.69 307 SER A CA 1
ATOM 2334 C C . SER A 1 307 ? -27.750 30.799 19.309 1.00 90.69 307 SER A C 1
ATOM 2336 O O . SER A 1 307 ? -28.791 30.839 19.967 1.00 90.69 307 SER A O 1
ATOM 2338 N N . ASP A 1 308 ? -27.730 31.003 17.985 1.00 91.50 308 ASP A N 1
ATOM 2339 C CA . ASP A 1 308 ? -28.936 31.229 17.184 1.00 91.50 308 ASP A CA 1
ATOM 2340 C C . ASP A 1 308 ? -29.783 29.940 17.107 1.00 91.50 308 ASP A C 1
ATOM 2342 O O . ASP A 1 308 ? -29.329 28.934 16.548 1.00 91.50 308 ASP A O 1
ATOM 2346 N N . PRO A 1 309 ? -31.024 29.930 17.635 1.00 87.56 309 PRO A N 1
ATOM 2347 C CA . PRO A 1 309 ? -31.893 28.758 17.571 1.00 87.56 309 PRO A CA 1
ATOM 2348 C C . PRO A 1 309 ? -32.309 28.381 16.142 1.00 87.56 309 PRO A C 1
ATOM 2350 O O . PRO A 1 309 ? -32.754 27.258 15.944 1.00 87.56 309 PRO A O 1
ATOM 2353 N N . LEU A 1 310 ? -32.158 29.277 15.158 1.00 90.38 310 LEU A N 1
ATOM 2354 C CA . LEU A 1 310 ? -32.453 28.994 13.748 1.00 90.38 310 LEU A CA 1
ATOM 2355 C C . LEU A 1 310 ? -31.307 28.280 13.016 1.00 90.38 310 LEU A C 1
ATOM 2357 O O . LEU A 1 310 ? -31.432 27.996 11.831 1.00 90.38 310 LEU A O 1
ATOM 2361 N N . GLY A 1 311 ? -30.186 28.003 13.689 1.00 89.75 311 GLY A N 1
ATOM 2362 C CA . GLY A 1 311 ? -29.081 27.229 13.119 1.00 89.75 311 GLY A CA 1
ATOM 2363 C C . GLY A 1 311 ? -28.028 28.043 12.368 1.00 89.75 311 GLY A C 1
ATOM 2364 O O . GLY A 1 311 ? -27.145 27.453 11.736 1.00 89.75 311 GLY A O 1
ATOM 2365 N N . THR A 1 312 ? -28.090 29.377 12.429 1.00 94.56 312 THR A N 1
ATOM 2366 C CA . THR A 1 312 ? -27.007 30.241 11.941 1.00 94.56 312 THR A CA 1
ATOM 2367 C C . THR A 1 312 ? -25.779 30.089 12.838 1.00 94.56 312 THR A C 1
ATOM 2369 O O . THR A 1 312 ? -25.872 30.139 14.062 1.00 94.56 312 THR A O 1
ATOM 2372 N N . MET A 1 313 ? -24.613 29.945 12.221 1.00 96.00 313 MET A N 1
ATOM 2373 C CA . MET A 1 313 ? -23.322 29.791 12.881 1.00 96.00 313 MET A CA 1
ATOM 2374 C C . MET A 1 313 ? -22.419 30.982 12.569 1.00 96.00 313 MET A C 1
ATOM 2376 O O . MET A 1 313 ? -22.300 31.394 11.406 1.00 96.00 313 MET A O 1
ATOM 2380 N N . THR A 1 314 ? -21.712 31.492 13.578 1.00 94.62 314 THR A N 1
ATOM 2381 C CA . THR A 1 314 ? -20.685 32.529 13.391 1.00 94.62 314 THR A CA 1
ATOM 2382 C C . THR A 1 314 ? -19.330 32.070 13.908 1.00 94.62 314 THR A C 1
ATOM 2384 O O . THR A 1 314 ? -19.229 31.445 14.962 1.00 94.62 314 THR A O 1
ATOM 2387 N N . LEU A 1 315 ? -18.275 32.381 13.154 1.00 92.88 315 LEU A N 1
ATOM 2388 C CA . LEU A 1 315 ? -16.905 32.061 13.542 1.00 92.88 315 LEU A CA 1
ATOM 2389 C C . LEU A 1 315 ? -16.485 32.948 14.721 1.00 92.88 315 LEU A C 1
ATOM 2391 O O . LEU A 1 315 ? -16.573 34.169 14.619 1.00 92.88 315 LEU A O 1
ATOM 2395 N N . GLY A 1 316 ? -16.059 32.325 15.815 1.00 92.38 316 GLY A N 1
ATOM 2396 C CA . GLY A 1 316 ? -15.563 32.990 17.013 1.00 92.38 316 GLY A CA 1
ATOM 2397 C C . GLY A 1 316 ? -14.035 33.077 17.064 1.00 92.38 316 GLY A C 1
ATOM 2398 O O . GLY A 1 316 ? -13.350 33.037 16.040 1.00 92.38 316 GLY A O 1
ATOM 2399 N N . ASP A 1 317 ? -13.511 33.179 18.281 1.00 91.50 317 ASP A N 1
ATOM 2400 C CA . ASP A 1 317 ? -12.086 33.271 18.590 1.00 91.50 317 ASP A CA 1
ATOM 2401 C C . ASP A 1 317 ? -11.317 31.996 18.188 1.00 91.50 317 ASP A C 1
ATOM 2403 O O . ASP A 1 317 ? -11.881 30.900 18.089 1.00 91.50 317 ASP A O 1
ATOM 2407 N N . LEU A 1 318 ? -10.010 32.139 17.971 1.00 90.19 318 LEU A N 1
ATOM 2408 C CA . LEU A 1 318 ? -9.085 31.051 17.654 1.00 90.19 318 LEU A CA 1
ATOM 2409 C C . LEU A 1 318 ? -8.023 30.973 18.753 1.00 90.19 318 LEU A C 1
ATOM 2411 O O . LEU A 1 318 ? -7.014 31.678 18.720 1.00 90.19 318 LEU A O 1
ATOM 2415 N N . VAL A 1 319 ? -8.257 30.101 19.730 1.00 89.81 319 VAL A N 1
ATOM 2416 C CA . VAL A 1 319 ? -7.453 30.020 20.954 1.00 89.81 319 VAL A CA 1
ATOM 2417 C C . VAL A 1 319 ? -6.266 29.086 20.755 1.00 89.81 319 VAL A C 1
ATOM 2419 O O . VAL A 1 319 ? -6.432 27.955 20.307 1.00 89.81 319 VAL A O 1
ATOM 2422 N N . GLU A 1 320 ? -5.060 29.525 21.112 1.00 88.00 320 GLU A N 1
ATOM 2423 C CA . GLU A 1 320 ? -3.881 28.654 21.163 1.00 88.00 320 GLU A CA 1
ATOM 2424 C C . GLU A 1 320 ? -3.750 27.996 22.539 1.00 88.00 320 GLU A C 1
ATOM 2426 O O . GLU A 1 320 ? -3.830 28.667 23.569 1.00 88.00 320 GLU A O 1
ATOM 2431 N N . VAL A 1 321 ? -3.507 26.685 22.550 1.00 88.44 321 VAL A N 1
ATOM 2432 C CA . VAL A 1 321 ? -3.264 25.894 23.760 1.00 88.44 321 VAL A CA 1
ATOM 2433 C C . VAL A 1 321 ? -1.949 25.128 23.646 1.00 88.44 321 VAL A C 1
ATOM 2435 O O . VAL A 1 321 ? -1.501 24.783 22.549 1.00 88.44 321 VAL A O 1
ATOM 2438 N N . GLU A 1 322 ? -1.312 24.867 24.784 1.00 85.06 322 GLU A N 1
ATOM 2439 C CA . GLU A 1 322 ? -0.095 24.058 24.836 1.00 85.06 322 GLU A CA 1
ATOM 2440 C C . GLU A 1 322 ? -0.430 22.566 24.731 1.00 85.06 322 GLU A C 1
ATOM 2442 O O . GLU A 1 322 ? -1.328 22.079 25.410 1.00 85.06 322 GLU A O 1
ATOM 2447 N N . GLY A 1 323 ? 0.306 21.840 23.890 1.00 81.00 323 GLY A N 1
ATOM 2448 C CA . GLY A 1 323 ? 0.105 20.417 23.636 1.00 81.00 323 GLY A CA 1
ATOM 2449 C C . GLY A 1 323 ? -1.002 20.085 22.627 1.00 81.00 323 GLY A C 1
ATOM 2450 O O . GLY A 1 323 ? -1.685 20.951 22.081 1.00 81.00 323 GLY A O 1
ATOM 2451 N N . GLN A 1 324 ? -1.141 18.792 22.348 1.00 81.06 324 GLN A N 1
ATOM 2452 C CA . GLN A 1 324 ? -2.089 18.162 21.437 1.00 81.06 324 GLN A CA 1
ATOM 2453 C C . GLN A 1 324 ? -3.425 17.873 22.119 1.00 81.06 324 GLN A C 1
ATOM 2455 O O . GLN A 1 324 ? -3.466 17.393 23.256 1.00 81.06 324 GLN A O 1
ATOM 2460 N N . ILE A 1 325 ? -4.505 18.115 21.376 1.00 81.25 325 ILE A N 1
ATOM 2461 C CA . ILE A 1 325 ? -5.872 17.726 21.731 1.00 81.25 325 ILE A CA 1
ATOM 2462 C C . ILE A 1 325 ? -6.286 16.580 20.806 1.00 81.25 325 ILE A C 1
ATOM 2464 O O . ILE A 1 325 ? -6.513 16.783 19.614 1.00 81.25 325 ILE A O 1
ATOM 2468 N N . ASN A 1 326 ? -6.372 15.376 21.359 1.00 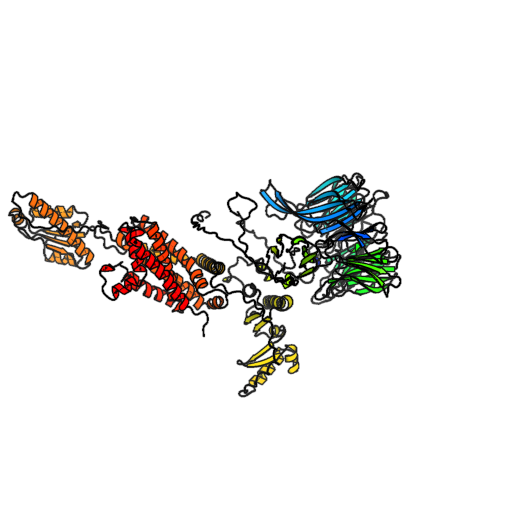75.50 326 ASN A N 1
ATOM 2469 C CA . ASN A 1 326 ? -6.567 14.134 20.616 1.00 75.50 326 ASN A CA 1
ATOM 2470 C C . ASN A 1 326 ? -8.018 13.642 20.642 1.00 75.50 326 ASN A C 1
ATOM 2472 O O . ASN A 1 326 ? -8.458 12.991 19.699 1.00 75.50 326 ASN A O 1
ATOM 2476 N N . ASN A 1 327 ? -8.771 13.934 21.705 1.00 79.69 327 ASN A N 1
ATOM 2477 C CA . ASN A 1 327 ? -10.156 13.488 21.853 1.00 79.69 327 ASN A CA 1
ATOM 2478 C C . ASN A 1 327 ? -11.037 14.548 22.537 1.00 79.69 327 ASN A C 1
ATOM 2480 O O . ASN A 1 327 ? -10.548 15.562 23.039 1.00 79.69 327 ASN A O 1
ATOM 2484 N N . ARG A 1 328 ? -12.355 14.312 22.555 1.00 83.25 328 ARG A N 1
ATOM 2485 C CA . ARG A 1 328 ? -13.338 15.259 23.111 1.00 83.25 328 ARG A CA 1
ATOM 2486 C C . ARG A 1 328 ? -13.191 15.515 24.613 1.00 83.25 328 ARG A C 1
ATOM 2488 O O . ARG A 1 328 ? -13.595 16.572 25.078 1.00 83.25 328 ARG A O 1
ATOM 2495 N N . TRP A 1 329 ? -12.643 14.564 25.370 1.00 85.81 329 TRP A N 1
ATOM 2496 C CA . TRP A 1 329 ? -12.589 14.629 26.836 1.00 85.81 329 TRP A CA 1
ATOM 2497 C C . TRP A 1 329 ? -11.485 15.537 27.367 1.00 85.81 329 TRP A C 1
ATOM 2499 O O . TRP A 1 329 ? -11.479 15.894 28.540 1.00 85.81 329 TRP A O 1
ATOM 2509 N N . GLN A 1 330 ? -10.573 15.948 26.490 1.00 89.56 330 GLN A N 1
ATOM 2510 C CA . GLN A 1 330 ? -9.554 16.947 26.782 1.00 89.56 330 GLN A CA 1
ATOM 2511 C C . GLN A 1 330 ? -10.101 18.380 26.799 1.00 89.56 330 GLN A C 1
ATOM 2513 O O . GLN A 1 330 ? -9.339 19.298 27.086 1.00 89.56 330 GLN A O 1
ATOM 2518 N N . MET A 1 331 ? -11.382 18.589 26.482 1.00 90.81 331 MET A N 1
ATOM 2519 C CA . MET A 1 331 ? -12.029 19.899 26.478 1.00 90.81 331 MET A CA 1
ATOM 2520 C C . MET A 1 331 ? -13.375 19.840 27.198 1.00 90.81 331 MET A C 1
ATOM 2522 O O . MET A 1 331 ? -14.142 18.893 27.012 1.00 90.81 331 MET A O 1
ATOM 2526 N N . ASP A 1 332 ? -13.684 20.881 27.963 1.00 89.06 332 ASP A N 1
ATOM 2527 C CA . ASP A 1 332 ? -15.006 21.083 28.548 1.00 89.06 332 ASP A CA 1
ATOM 2528 C C . ASP A 1 332 ? -15.351 22.569 28.739 1.00 89.06 332 ASP A C 1
ATOM 2530 O O . ASP A 1 332 ? -14.457 23.397 28.918 1.00 89.06 332 ASP A O 1
ATOM 2534 N N . GLU A 1 333 ? -16.641 22.910 28.709 1.00 89.00 333 GLU A N 1
ATOM 2535 C CA . GLU A 1 333 ? -17.163 24.241 29.041 1.00 89.00 333 GLU A CA 1
ATOM 2536 C C . GLU A 1 333 ? -18.019 24.179 30.314 1.00 89.00 333 GLU A C 1
ATOM 2538 O O . GLU A 1 333 ? -19.146 23.694 30.274 1.00 89.00 333 GLU A O 1
ATOM 2543 N N . ALA A 1 334 ? -17.535 24.764 31.413 1.00 86.88 334 ALA A N 1
ATOM 2544 C CA . ALA A 1 334 ? -18.265 24.837 32.681 1.00 86.88 334 ALA A CA 1
ATOM 2545 C C . ALA A 1 334 ? -18.276 26.269 33.227 1.00 86.88 334 ALA A C 1
ATOM 2547 O O . ALA A 1 334 ? -17.248 26.942 33.233 1.00 86.88 334 ALA A O 1
ATOM 2548 N N . ASP A 1 335 ? -19.444 26.748 33.669 1.00 86.00 335 ASP A N 1
ATOM 2549 C CA . ASP A 1 335 ? -19.632 28.074 34.286 1.00 86.00 335 ASP A CA 1
ATOM 2550 C C . ASP A 1 335 ? -19.008 29.255 33.505 1.00 86.00 335 ASP A C 1
ATOM 2552 O O . ASP A 1 335 ? -18.495 30.215 34.079 1.00 86.00 335 ASP A O 1
ATOM 2556 N N . GLY A 1 336 ? -19.068 29.203 32.167 1.00 88.62 336 GLY A N 1
ATOM 2557 C CA . GLY A 1 336 ? -18.500 30.236 31.290 1.00 88.62 336 GLY A CA 1
ATOM 2558 C C . GLY A 1 336 ? -16.975 30.170 31.151 1.00 88.62 336 GLY A C 1
ATOM 2559 O O . GLY A 1 336 ? -16.353 31.153 30.749 1.00 88.62 336 GLY A O 1
ATOM 2560 N N . VAL A 1 337 ? -16.369 29.028 31.477 1.00 92.56 337 VAL A N 1
ATOM 2561 C CA . VAL A 1 337 ? -14.934 28.773 31.346 1.00 92.56 337 VAL A CA 1
ATOM 2562 C C . VAL A 1 337 ? -14.699 27.584 30.426 1.00 92.56 337 VAL A C 1
ATOM 2564 O O . VAL A 1 337 ? -15.238 26.502 30.649 1.00 92.56 337 VAL A O 1
ATOM 2567 N N . LEU A 1 338 ? -13.846 27.771 29.419 1.00 94.69 338 LEU A N 1
ATOM 2568 C CA . LEU A 1 338 ? -13.295 26.678 28.623 1.00 94.69 338 LEU A CA 1
ATOM 2569 C C . LEU A 1 338 ? -12.093 26.088 29.368 1.00 94.69 338 LEU A C 1
ATOM 2571 O O . LEU A 1 338 ? -11.142 26.803 29.690 1.00 94.69 338 LEU A O 1
ATOM 2575 N N . ARG A 1 339 ? -12.132 24.784 29.622 1.00 94.94 339 ARG A N 1
ATOM 2576 C CA . ARG A 1 339 ? -11.095 24.007 30.307 1.00 94.94 339 ARG A CA 1
ATOM 2577 C C . ARG A 1 339 ? -10.484 23.037 29.311 1.00 94.94 339 ARG A C 1
ATOM 2579 O O . ARG A 1 339 ? -11.214 22.331 28.620 1.00 94.94 339 ARG A O 1
ATOM 2586 N N . VAL A 1 340 ? -9.159 23.016 29.217 1.00 94.25 340 VAL A N 1
ATOM 2587 C CA . VAL A 1 340 ? -8.435 22.237 28.207 1.00 94.25 340 VAL A CA 1
ATOM 2588 C C . VAL A 1 340 ? -7.261 21.514 28.843 1.00 94.25 340 VAL A C 1
ATOM 2590 O O . VAL A 1 340 ? -6.515 22.116 29.609 1.00 94.25 340 VAL A O 1
ATOM 2593 N N . VAL A 1 341 ? -7.059 20.248 28.488 1.00 91.81 341 VAL A N 1
ATOM 2594 C CA . VAL A 1 341 ? -5.841 19.499 28.810 1.00 91.81 341 VAL A CA 1
ATOM 2595 C C . VAL A 1 341 ? -5.106 19.159 27.522 1.00 91.81 341 VAL A C 1
ATOM 2597 O O . VAL A 1 341 ? -5.652 18.455 26.678 1.00 91.81 341 VAL A O 1
ATOM 2600 N N . GLY A 1 342 ? -3.869 19.619 27.363 1.00 88.50 342 GLY A N 1
ATOM 2601 C CA . GLY A 1 342 ? -3.031 19.300 26.205 1.00 88.50 342 GLY A CA 1
ATOM 2602 C C . GLY A 1 342 ? -1.796 18.476 26.565 1.00 88.50 342 GLY A C 1
ATOM 2603 O O . GLY A 1 342 ? -1.282 18.565 27.679 1.00 88.50 342 GLY A O 1
ATOM 2604 N N . GLN A 1 343 ? -1.308 17.679 25.609 1.00 82.75 343 GLN A N 1
ATOM 2605 C CA . GLN A 1 343 ? -0.103 16.843 25.740 1.00 82.75 343 GLN A CA 1
ATOM 2606 C C . GLN A 1 343 ? 0.950 17.209 24.684 1.00 82.75 343 GLN A C 1
ATOM 2608 O O . GLN A 1 343 ? 0.657 17.136 23.496 1.00 82.75 343 GLN A O 1
ATOM 2613 N N . SER A 1 344 ? 2.181 17.567 25.059 1.00 73.06 344 SER A N 1
ATOM 2614 C CA . SER A 1 344 ? 3.252 17.770 24.057 1.00 73.06 344 SER A CA 1
ATOM 2615 C C . SER A 1 344 ? 3.574 16.460 23.323 1.00 73.06 344 SER A C 1
ATOM 2617 O O . SER A 1 344 ? 3.497 15.379 23.913 1.00 73.06 344 SER A O 1
ATOM 2619 N N . ILE A 1 345 ? 3.953 16.551 22.039 1.00 64.19 345 ILE A N 1
ATOM 2620 C CA . ILE A 1 345 ? 4.440 15.385 21.288 1.00 64.19 345 ILE A CA 1
ATOM 2621 C C . ILE A 1 345 ? 5.768 14.863 21.842 1.00 64.19 345 ILE A C 1
ATOM 2623 O O . ILE A 1 345 ? 6.086 13.693 21.635 1.00 64.19 345 ILE A O 1
ATOM 2627 N N . ASP A 1 346 ? 6.571 15.730 22.467 1.00 64.19 346 ASP A N 1
ATOM 2628 C CA . ASP A 1 346 ? 7.815 15.336 23.104 1.00 64.19 346 ASP A CA 1
ATOM 2629 C C . ASP A 1 346 ? 7.459 14.822 24.495 1.00 64.19 346 ASP A C 1
ATOM 2631 O O . ASP A 1 346 ? 7.016 15.560 25.377 1.00 64.19 346 ASP A O 1
ATOM 2635 N N . TRP A 1 347 ? 7.629 13.511 24.664 1.00 61.03 347 TRP A N 1
ATOM 2636 C CA . TRP A 1 347 ? 7.227 12.774 25.861 1.00 61.03 347 TRP A CA 1
ATOM 2637 C C . TRP A 1 347 ? 7.997 13.249 27.101 1.00 61.03 347 TRP A C 1
ATOM 2639 O O . TRP A 1 347 ? 7.692 12.815 28.203 1.00 61.03 347 TRP A O 1
ATOM 2649 N N . GLN A 1 348 ? 8.988 14.136 26.926 1.00 61.31 348 GLN A N 1
ATOM 2650 C CA . GLN A 1 348 ? 9.718 14.818 27.988 1.00 61.31 348 GLN A CA 1
ATOM 2651 C C . GLN A 1 348 ? 8.910 15.906 28.720 1.00 61.31 348 GLN A C 1
ATOM 2653 O O . GLN A 1 348 ? 9.335 16.326 29.798 1.00 61.31 348 GLN A O 1
ATOM 2658 N N . PHE A 1 349 ? 7.772 16.367 28.184 1.00 72.69 349 PHE A N 1
ATOM 2659 C CA . PHE A 1 349 ? 6.978 17.438 28.800 1.00 72.69 349 PHE A CA 1
ATOM 2660 C C . PHE A 1 349 ? 5.660 16.947 29.402 1.00 72.69 349 PHE A C 1
ATOM 2662 O O . PHE A 1 349 ? 4.937 16.143 28.814 1.00 72.69 349 PHE A O 1
ATOM 2669 N N . ALA A 1 350 ? 5.338 17.504 30.570 1.00 81.44 350 ALA A N 1
ATOM 2670 C CA . ALA A 1 350 ? 4.116 17.212 31.305 1.00 81.44 350 ALA A CA 1
ATOM 2671 C C . ALA A 1 350 ? 2.846 17.672 30.573 1.00 81.44 350 ALA A C 1
ATOM 2673 O O . ALA A 1 350 ? 2.881 18.715 29.905 1.00 81.44 350 ALA A O 1
ATOM 2674 N N . PRO A 1 351 ? 1.712 16.963 30.752 1.00 88.62 351 PRO A N 1
ATOM 2675 C CA . PRO A 1 351 ? 0.410 17.474 30.364 1.00 88.62 351 PRO A CA 1
ATOM 2676 C C . PRO A 1 351 ? 0.135 18.838 31.001 1.00 88.62 351 PRO A C 1
ATOM 2678 O O . PRO A 1 351 ? 0.547 19.130 32.132 1.00 88.62 351 PRO A O 1
ATOM 2681 N N . VAL A 1 352 ? -0.589 19.673 30.263 1.00 91.12 352 VAL A N 1
ATOM 2682 C CA . VAL A 1 352 ? -0.875 21.055 30.643 1.00 91.12 352 VAL A CA 1
ATOM 2683 C C . VAL A 1 352 ? -2.379 21.259 30.736 1.00 91.12 352 VAL A C 1
ATOM 2685 O O . VAL A 1 352 ? -3.088 21.073 29.750 1.00 91.12 352 VAL A O 1
ATOM 2688 N N . VAL A 1 353 ? -2.859 21.678 31.905 1.00 94.62 353 VAL A N 1
ATOM 2689 C CA . VAL A 1 353 ? -4.244 22.100 32.135 1.00 94.62 353 VAL A CA 1
ATOM 2690 C C . VAL A 1 353 ? -4.321 23.614 31.959 1.00 94.62 353 VAL A C 1
ATOM 2692 O O . VAL A 1 353 ? -3.610 24.355 32.628 1.00 94.62 353 VAL A O 1
ATOM 2695 N N . SER A 1 354 ? -5.166 24.083 31.048 1.00 94.75 354 SER A N 1
ATOM 2696 C CA . SER A 1 354 ? -5.358 25.504 30.737 1.00 94.75 354 SER A CA 1
ATOM 2697 C C . SER A 1 354 ? -6.827 25.890 30.862 1.00 94.75 354 SER A C 1
ATOM 2699 O O . SER A 1 354 ? -7.708 25.144 30.429 1.00 94.75 354 SER A O 1
ATOM 2701 N N . THR A 1 355 ? -7.097 27.072 31.407 1.00 96.56 355 THR A N 1
ATOM 2702 C CA . THR A 1 355 ? -8.451 27.623 31.565 1.00 96.56 355 THR A CA 1
ATOM 2703 C C . THR A 1 355 ? -8.591 28.972 30.868 1.00 96.56 355 THR A C 1
ATOM 2705 O O . THR A 1 355 ? -7.677 29.802 30.863 1.00 96.56 355 THR A O 1
ATOM 2708 N N . PHE A 1 356 ? -9.765 29.215 30.284 1.00 96.25 356 PHE A N 1
ATOM 2709 C CA . PHE A 1 356 ? -10.077 30.439 29.550 1.00 96.25 356 PHE A CA 1
ATOM 2710 C C . PHE A 1 356 ? -11.456 30.971 29.950 1.00 96.25 356 PHE A C 1
ATOM 2712 O O . PHE A 1 356 ? -12.453 30.266 29.828 1.00 96.25 356 PHE A O 1
ATOM 2719 N N . GLU A 1 357 ? -11.523 32.225 30.394 1.00 95.88 357 GLU A N 1
ATOM 2720 C CA . GLU A 1 357 ? -12.774 32.957 30.617 1.00 95.88 357 GLU A CA 1
ATOM 2721 C C . GLU A 1 357 ? -13.444 33.233 29.266 1.00 95.88 357 GLU A C 1
ATOM 2723 O O . GLU A 1 357 ? -12.848 33.881 28.402 1.00 95.88 357 GLU A O 1
ATOM 2728 N N . ILE A 1 358 ? -14.690 32.789 29.096 1.00 94.25 358 ILE A N 1
ATOM 2729 C CA . ILE A 1 358 ? -15.489 33.034 27.893 1.00 94.25 358 ILE A CA 1
ATOM 2730 C C . ILE A 1 358 ? -16.356 34.274 28.128 1.00 94.25 358 ILE A C 1
ATOM 2732 O O . ILE A 1 358 ? -17.427 34.205 28.732 1.00 94.25 358 ILE A O 1
ATOM 2736 N N . ARG A 1 359 ? -15.920 35.434 27.629 1.00 91.69 359 ARG A N 1
ATOM 2737 C CA . ARG A 1 359 ? -16.713 36.679 27.711 1.00 91.69 359 ARG A CA 1
ATOM 2738 C C . ARG A 1 359 ? -17.731 36.774 26.589 1.00 91.69 359 ARG A C 1
ATOM 2740 O O . ARG A 1 359 ? -18.841 37.269 26.772 1.00 91.69 359 ARG A O 1
ATOM 2747 N N . SER A 1 360 ? -17.323 36.306 25.419 1.00 92.00 360 SER A N 1
ATOM 2748 C CA . SER A 1 360 ? -18.144 36.105 24.235 1.00 92.00 360 SER A CA 1
ATOM 2749 C C . SER A 1 360 ? -17.481 35.035 23.375 1.00 92.00 360 SER A C 1
ATOM 2751 O O . SER A 1 360 ? -16.341 34.660 23.633 1.00 92.00 360 SER A O 1
ATOM 2753 N N . SER A 1 361 ? -18.157 34.566 22.331 1.00 91.88 361 SER A N 1
ATOM 2754 C CA . SER A 1 361 ? -17.561 33.592 21.412 1.00 91.88 361 SER A CA 1
ATOM 2755 C C . SER A 1 361 ? -16.370 34.159 20.622 1.00 91.88 361 SER A C 1
ATOM 2757 O O . SER A 1 361 ? -15.597 33.372 20.099 1.00 91.88 361 SER A O 1
ATOM 2759 N N . GLU A 1 362 ? -16.189 35.488 20.569 1.00 92.94 362 GLU A N 1
ATOM 2760 C CA . GLU A 1 362 ? -15.065 36.191 19.916 1.00 92.94 362 GLU A CA 1
ATOM 2761 C C . GLU A 1 362 ? -13.969 36.667 20.898 1.00 92.94 362 GLU A C 1
ATOM 2763 O O . GLU A 1 362 ? -12.980 37.249 20.462 1.00 92.94 362 GLU A O 1
ATOM 2768 N N . ASP A 1 363 ? -14.144 36.476 22.213 1.00 92.62 363 ASP A N 1
ATOM 2769 C CA . ASP A 1 363 ? -13.223 36.978 23.250 1.00 92.62 363 ASP A CA 1
ATOM 2770 C C . ASP A 1 363 ? -13.055 35.930 24.357 1.00 92.62 363 ASP A C 1
ATOM 2772 O O . ASP A 1 363 ? -13.818 35.912 25.337 1.00 92.62 363 ASP A O 1
ATOM 2776 N N . LEU A 1 364 ? -12.075 35.036 24.173 1.00 95.12 364 LEU A N 1
ATOM 2777 C CA . LEU A 1 364 ? -11.648 34.073 25.183 1.00 95.12 364 LEU A CA 1
ATOM 2778 C C . LEU A 1 364 ? -10.330 34.531 25.810 1.00 95.12 364 LEU A C 1
ATOM 2780 O O . LEU A 1 364 ? -9.298 34.667 25.153 1.00 95.12 364 LEU A O 1
ATOM 2784 N N . ARG A 1 365 ? -10.339 34.728 27.129 1.00 94.06 365 ARG A N 1
ATOM 2785 C CA . ARG A 1 365 ? -9.169 35.211 27.864 1.00 94.06 365 ARG A CA 1
ATOM 2786 C C . ARG A 1 365 ? -8.577 34.108 28.728 1.00 94.06 365 ARG A C 1
ATOM 2788 O O . ARG A 1 365 ? -9.233 33.630 29.643 1.00 94.06 365 ARG A O 1
ATOM 2795 N N . SER A 1 366 ? -7.307 33.773 28.502 1.00 94.56 366 SER A N 1
ATOM 2796 C CA . SER A 1 366 ? -6.566 32.851 29.375 1.00 94.56 366 SER A CA 1
ATOM 2797 C C . SER A 1 366 ? -6.584 33.335 30.834 1.00 94.56 366 SER A C 1
ATOM 2799 O O . SER A 1 366 ? -6.302 34.510 31.105 1.00 94.56 366 SER A O 1
ATOM 2801 N N . LEU A 1 367 ? -6.962 32.433 31.744 1.00 95.00 367 LEU A N 1
ATOM 2802 C CA . LEU A 1 367 ? -7.031 32.653 33.188 1.00 95.00 367 LEU A CA 1
ATOM 2803 C C . LEU A 1 367 ? -5.789 32.094 33.883 1.00 95.00 367 LEU A C 1
ATOM 2805 O O . LEU A 1 367 ? -5.050 32.868 34.490 1.00 95.00 367 LEU A O 1
ATOM 2809 N N . ASP A 1 368 ? -5.551 30.788 33.756 1.00 95.50 368 ASP A N 1
ATOM 2810 C CA . ASP A 1 368 ? -4.405 30.100 34.348 1.00 95.50 368 ASP A CA 1
ATOM 2811 C C . ASP A 1 368 ? -3.940 28.914 33.481 1.00 95.50 368 ASP A C 1
ATOM 2813 O O . ASP A 1 368 ? -4.668 28.422 32.611 1.00 95.50 368 ASP A O 1
ATOM 2817 N N . VAL A 1 369 ? -2.696 28.486 33.699 1.00 93.75 369 VAL A N 1
ATOM 2818 C CA . VAL A 1 369 ? -2.048 27.362 33.013 1.00 93.75 369 VAL A CA 1
ATOM 2819 C C . VAL A 1 369 ? -1.220 26.573 34.028 1.00 93.75 369 VAL A C 1
ATOM 2821 O O . VAL A 1 369 ? -0.147 27.008 34.450 1.00 93.75 369 VAL A O 1
ATOM 2824 N N . LEU A 1 370 ? -1.687 25.376 34.373 1.00 93.88 370 LEU A N 1
ATOM 2825 C CA . LEU A 1 370 ? -1.014 24.438 35.263 1.00 93.88 370 LEU A CA 1
ATOM 2826 C C . LEU A 1 370 ? -0.314 23.352 34.445 1.00 93.88 370 LEU A C 1
ATOM 2828 O O . LEU A 1 370 ? -0.959 22.549 33.775 1.00 93.88 370 LEU A O 1
ATOM 2832 N N . ARG A 1 371 ? 1.015 23.290 34.535 1.00 90.88 371 ARG A N 1
ATOM 2833 C CA . ARG A 1 371 ? 1.780 22.117 34.087 1.00 90.88 371 ARG A CA 1
ATOM 2834 C C . ARG A 1 371 ? 1.845 21.133 35.243 1.00 90.88 371 ARG A C 1
ATOM 2836 O O . ARG A 1 371 ? 2.239 21.546 36.333 1.00 90.88 371 ARG A O 1
ATOM 2843 N N . LEU A 1 372 ? 1.461 19.879 35.010 1.00 88.88 372 LEU A N 1
ATOM 2844 C CA . LEU A 1 372 ? 1.511 18.866 36.061 1.00 88.88 372 LEU A CA 1
ATOM 2845 C C . LEU A 1 372 ? 2.947 18.702 36.579 1.00 88.88 372 LEU A C 1
ATOM 2847 O O . LEU A 1 372 ? 3.895 18.592 35.798 1.00 88.88 372 LEU A O 1
ATOM 2851 N N . ASP A 1 373 ? 3.098 18.686 37.901 1.00 85.94 373 ASP A N 1
ATOM 2852 C CA . ASP A 1 373 ? 4.330 18.285 38.567 1.00 85.94 373 ASP A CA 1
ATOM 2853 C C . ASP A 1 373 ? 4.401 16.759 38.539 1.00 85.94 373 ASP A C 1
ATOM 2855 O O . ASP A 1 373 ? 3.710 16.064 39.291 1.00 85.94 373 ASP A O 1
ATOM 2859 N N . MET A 1 374 ? 5.192 16.252 37.599 1.00 78.62 374 MET A N 1
ATOM 2860 C CA . MET A 1 374 ? 5.432 14.828 37.418 1.00 78.62 374 MET A CA 1
ATOM 2861 C C . MET A 1 374 ? 6.835 14.507 37.915 1.00 78.62 374 MET A C 1
ATOM 2863 O O . MET A 1 374 ? 7.790 15.230 37.622 1.00 78.62 374 MET A O 1
ATOM 2867 N N . GLN A 1 375 ? 6.992 13.385 38.621 1.00 68.81 375 GLN A N 1
ATOM 2868 C CA . GLN A 1 375 ? 8.328 12.940 39.021 1.00 68.81 375 GLN A CA 1
ATOM 2869 C C . GLN A 1 375 ? 9.201 12.625 37.800 1.00 68.81 375 GLN A C 1
ATOM 2871 O O . GLN A 1 375 ? 10.422 12.788 37.859 1.00 68.81 375 GLN A O 1
ATOM 2876 N N . GLN A 1 376 ? 8.582 12.148 36.712 1.00 71.00 376 GLN A N 1
ATOM 2877 C CA . GLN A 1 376 ? 9.240 11.672 35.497 1.00 71.00 376 GLN A CA 1
ATOM 2878 C C . GLN A 1 376 ? 8.371 11.966 34.259 1.00 71.00 376 GLN A C 1
ATOM 2880 O O . GLN A 1 376 ? 7.175 12.180 34.422 1.00 71.00 376 GLN A O 1
ATOM 2885 N N . PRO A 1 377 ? 8.938 12.015 33.038 1.00 69.50 377 PRO A N 1
ATOM 2886 C CA . PRO A 1 377 ? 8.167 12.333 31.837 1.00 69.50 377 PRO A CA 1
ATOM 2887 C C . PRO A 1 377 ? 7.253 11.191 31.364 1.00 69.50 377 PRO A C 1
ATOM 2889 O O . PRO A 1 377 ? 7.706 10.052 31.251 1.00 69.50 377 PRO A O 1
ATOM 2892 N N . GLU A 1 378 ? 5.990 11.506 31.062 1.00 74.31 378 GLU A N 1
ATOM 2893 C CA . GLU A 1 378 ? 4.906 10.548 30.788 1.00 74.31 378 GLU A CA 1
ATOM 2894 C C . GLU A 1 378 ? 3.917 11.094 29.737 1.00 74.31 378 GLU A C 1
ATOM 2896 O O . GLU A 1 378 ? 3.874 12.298 29.475 1.00 74.31 378 GLU A O 1
ATOM 2901 N N . GLN A 1 379 ? 3.106 10.218 29.129 1.00 77.12 379 GLN A N 1
ATOM 2902 C CA . GLN A 1 379 ? 2.110 10.592 28.112 1.00 77.12 379 GLN A CA 1
ATOM 2903 C C . GLN A 1 379 ? 0.679 10.616 28.639 1.00 77.12 379 GLN A C 1
ATOM 2905 O O . GLN A 1 379 ? 0.201 9.610 29.144 1.00 77.12 379 GLN A O 1
ATOM 2910 N N . LEU A 1 380 ? -0.081 11.676 28.370 1.00 83.38 380 LEU A N 1
ATOM 2911 C CA . LEU A 1 380 ? -1.523 11.697 28.617 1.00 83.38 380 LEU A CA 1
ATOM 2912 C C . LEU A 1 380 ? -2.273 10.576 27.869 1.00 83.38 380 LEU A C 1
ATOM 2914 O O . LEU A 1 380 ? -2.185 10.454 26.645 1.00 83.38 380 LEU A O 1
ATOM 2918 N N . ARG A 1 381 ? -3.066 9.792 28.606 1.00 81.94 381 ARG A N 1
ATOM 2919 C CA . ARG A 1 381 ? -3.912 8.707 28.082 1.00 81.94 381 ARG A CA 1
ATOM 2920 C C . ARG A 1 381 ? -5.372 9.075 28.017 1.00 81.94 381 ARG A C 1
ATOM 2922 O O . ARG A 1 381 ? -6.011 8.841 26.996 1.00 81.94 381 ARG A O 1
ATOM 2929 N N . THR A 1 382 ? -5.903 9.600 29.109 1.00 85.50 382 THR A N 1
ATOM 2930 C CA . THR A 1 382 ? -7.317 9.939 29.209 1.00 85.50 382 THR A CA 1
ATOM 2931 C C . THR A 1 382 ? -7.522 11.040 30.237 1.00 85.50 382 THR A C 1
ATOM 2933 O O . THR A 1 382 ? -6.713 11.224 31.149 1.00 85.50 382 THR A O 1
ATOM 2936 N N . VAL A 1 383 ? -8.590 11.803 30.042 1.00 89.38 383 VAL A N 1
ATOM 2937 C CA . VAL A 1 383 ? -8.966 12.949 30.869 1.00 89.38 383 VAL A CA 1
ATOM 2938 C C . VAL A 1 383 ? -10.449 12.848 31.150 1.00 89.38 383 VAL A C 1
ATOM 2940 O O . VAL A 1 383 ? -11.222 12.451 30.280 1.00 89.38 383 VAL A O 1
ATOM 2943 N N . ARG A 1 384 ? -10.859 13.239 32.351 1.00 90.94 384 ARG A N 1
ATOM 2944 C CA . ARG A 1 384 ? -12.267 13.405 32.681 1.00 90.94 384 ARG A CA 1
ATOM 2945 C C . ARG A 1 384 ? -12.463 14.598 33.598 1.00 90.94 384 ARG A C 1
ATOM 2947 O O . ARG A 1 384 ? -11.948 14.616 34.710 1.00 90.94 384 ARG A O 1
ATOM 2954 N N . PHE A 1 385 ? -13.238 15.569 33.135 1.00 90.31 385 PHE A N 1
ATOM 2955 C CA . PHE A 1 385 ? -13.752 16.639 33.982 1.00 90.31 385 PHE A CA 1
ATOM 2956 C C . PHE A 1 385 ? -15.031 16.175 34.688 1.00 90.31 385 PHE A C 1
ATOM 2958 O O . PHE A 1 385 ? -15.893 15.551 34.068 1.00 90.31 385 PHE A O 1
ATOM 2965 N N . ASP A 1 386 ? -15.145 16.483 35.974 1.00 88.81 386 ASP A N 1
ATOM 2966 C CA . ASP A 1 386 ? -16.307 16.203 36.814 1.00 88.81 386 ASP A CA 1
ATOM 2967 C C . ASP A 1 386 ? -16.513 17.362 37.794 1.00 88.81 386 ASP A C 1
ATOM 2969 O O . ASP A 1 386 ? -15.802 17.494 38.792 1.00 88.81 386 ASP A O 1
ATOM 2973 N N . GLY A 1 387 ? -17.441 18.265 37.462 1.00 86.94 387 GLY A N 1
ATOM 2974 C CA . GLY A 1 387 ? -17.692 19.480 38.236 1.00 86.94 387 GLY A CA 1
ATOM 2975 C C . GLY A 1 387 ? -16.396 20.254 38.543 1.00 86.94 387 GLY A C 1
ATOM 2976 O O . GLY A 1 387 ? -15.733 20.696 37.601 1.00 86.94 387 GLY A O 1
ATOM 2977 N N . PRO A 1 388 ? -16.015 20.434 39.822 1.00 90.00 388 PRO A N 1
ATOM 2978 C CA . PRO A 1 388 ? -14.814 21.165 40.231 1.00 90.00 388 PRO A CA 1
ATOM 2979 C C . PRO A 1 388 ? -13.493 20.400 40.046 1.00 90.00 388 PRO A C 1
ATOM 2981 O O . PRO A 1 388 ? -12.449 20.923 40.426 1.00 90.00 388 PRO A O 1
ATOM 2984 N N . THR A 1 389 ? -13.501 19.183 39.504 1.00 91.31 389 THR A N 1
ATOM 2985 C CA . THR A 1 389 ? -12.323 18.307 39.486 1.00 91.31 389 THR A CA 1
ATOM 2986 C C . THR A 1 389 ? -12.005 17.822 38.075 1.00 91.31 389 THR A C 1
ATOM 2988 O O . THR A 1 389 ? -12.899 17.560 37.273 1.00 91.31 389 THR A O 1
ATOM 2991 N N . ALA A 1 390 ? -10.718 17.698 37.759 1.00 92.69 390 ALA A N 1
ATOM 2992 C CA . ALA A 1 390 ? -10.230 17.022 36.566 1.00 92.69 390 ALA A CA 1
ATOM 2993 C C . ALA A 1 390 ? -9.372 15.816 36.965 1.00 92.69 390 ALA A C 1
ATOM 2995 O O . ALA A 1 390 ? -8.426 15.944 37.743 1.00 92.69 390 ALA A O 1
ATOM 2996 N N . TYR A 1 391 ? -9.698 14.654 36.408 1.00 93.12 391 TYR A N 1
ATOM 2997 C CA . TYR A 1 391 ? -8.959 13.404 36.556 1.00 93.12 391 TYR A CA 1
ATOM 2998 C C . TYR A 1 391 ? -8.142 13.157 35.291 1.00 93.12 391 TYR A C 1
ATOM 3000 O O . TYR A 1 391 ? -8.695 13.164 34.189 1.00 93.12 391 TYR A O 1
ATOM 3008 N N . LEU A 1 392 ? -6.833 12.977 35.433 1.00 91.75 392 LEU A N 1
ATOM 3009 C CA . LEU A 1 392 ? -5.910 12.786 34.317 1.00 91.75 392 LEU A CA 1
ATOM 3010 C C . LEU A 1 392 ? -5.132 11.493 34.539 1.00 91.75 392 LEU A C 1
ATOM 3012 O O . LEU A 1 392 ? -4.614 11.270 35.627 1.00 91.75 392 LEU A O 1
ATOM 3016 N N . ILE A 1 393 ? -5.041 10.656 33.512 1.00 87.62 393 ILE A N 1
ATOM 3017 C CA . ILE A 1 393 ? -4.209 9.449 33.526 1.00 87.62 393 ILE A CA 1
ATOM 3018 C C . ILE A 1 393 ? -3.075 9.662 32.543 1.00 87.62 393 ILE A C 1
ATOM 3020 O O . ILE A 1 393 ? -3.320 10.019 31.383 1.00 87.62 393 ILE A O 1
ATOM 3024 N N . THR A 1 394 ? -1.856 9.412 32.991 1.00 83.88 394 THR A N 1
ATOM 3025 C CA . THR A 1 394 ? -0.659 9.402 32.152 1.00 83.88 394 THR A CA 1
ATOM 3026 C C . THR A 1 394 ? -0.040 8.011 32.117 1.00 83.88 394 THR A C 1
ATOM 3028 O O . THR A 1 394 ? -0.238 7.225 33.030 1.00 83.88 394 THR A O 1
ATOM 3031 N N . LEU A 1 395 ? 0.692 7.720 31.044 1.00 75.50 395 LEU A N 1
ATOM 3032 C CA . LEU A 1 395 ? 1.373 6.458 30.791 1.00 75.50 395 LEU A CA 1
ATOM 3033 C C . LEU A 1 395 ? 2.875 6.654 30.829 1.00 75.50 395 LEU A C 1
ATOM 3035 O O . LEU A 1 395 ? 3.427 7.449 30.053 1.00 75.50 395 LEU A O 1
ATOM 3039 N N . LEU A 1 396 ? 3.528 5.849 31.658 1.00 67.12 396 LEU A N 1
ATOM 3040 C CA . LEU A 1 396 ? 4.971 5.692 31.646 1.00 67.12 396 LEU A CA 1
ATOM 3041 C C . LEU A 1 396 ? 5.342 4.465 30.790 1.00 67.12 396 LEU A C 1
ATOM 3043 O O . LEU A 1 396 ? 5.007 3.338 31.155 1.00 67.12 396 LEU A O 1
ATOM 3047 N N . PRO A 1 397 ? 6.045 4.627 29.653 1.00 63.03 397 PRO A N 1
ATOM 3048 C CA . PRO A 1 397 ? 6.476 3.479 28.864 1.00 63.03 397 PRO A CA 1
ATOM 3049 C C . PRO A 1 397 ? 7.462 2.598 29.661 1.00 63.03 397 PRO A C 1
ATOM 3051 O O . PRO A 1 397 ? 8.289 3.126 30.415 1.00 63.03 397 PRO A O 1
ATOM 3054 N N . PRO A 1 398 ? 7.414 1.263 29.478 1.00 59.53 398 PRO A N 1
ATOM 3055 C CA . PRO A 1 398 ? 8.199 0.323 30.274 1.00 59.53 398 PRO A CA 1
ATOM 3056 C C . PRO A 1 398 ? 9.699 0.549 30.066 1.00 59.53 398 PRO A C 1
ATOM 3058 O O . PRO A 1 398 ? 10.166 0.774 28.943 1.00 59.53 398 PRO A O 1
ATOM 3061 N N . ARG A 1 399 ? 10.477 0.472 31.151 1.00 59.81 399 ARG A N 1
ATOM 3062 C CA . ARG A 1 399 ? 11.932 0.663 31.119 1.00 59.81 399 ARG A CA 1
ATOM 3063 C C . ARG A 1 399 ? 12.676 -0.664 31.221 1.00 59.81 399 ARG A C 1
ATOM 3065 O O . ARG A 1 399 ? 12.179 -1.608 31.823 1.00 59.81 399 ARG A O 1
ATOM 3072 N N . PRO A 1 400 ? 13.927 -0.731 30.730 1.00 56.12 400 PRO A N 1
ATOM 3073 C CA . PRO A 1 400 ? 14.763 -1.919 30.904 1.00 56.12 400 PRO A CA 1
ATOM 3074 C C . PRO A 1 400 ? 14.970 -2.330 32.373 1.00 56.12 400 PRO A C 1
ATOM 3076 O O . PRO A 1 400 ? 15.238 -3.498 32.641 1.00 56.12 400 PRO A O 1
ATOM 3079 N N . GLU A 1 401 ? 14.882 -1.376 33.308 1.00 56.50 401 GLU A N 1
ATOM 3080 C CA . GLU A 1 401 ? 15.102 -1.588 34.748 1.00 56.50 401 GLU A CA 1
ATOM 3081 C C . GLU A 1 401 ? 13.799 -1.820 35.540 1.00 56.50 401 GLU A C 1
ATOM 3083 O O . GLU A 1 401 ? 13.837 -2.447 36.596 1.00 56.50 401 GLU A O 1
ATOM 3088 N N . GLU A 1 402 ? 12.656 -1.376 35.008 1.00 59.56 402 GLU A N 1
ATOM 3089 C CA . GLU A 1 402 ? 11.314 -1.499 35.594 1.00 59.56 402 GLU A CA 1
ATOM 3090 C C . GLU A 1 402 ? 10.364 -1.996 34.488 1.00 59.56 402 GLU A C 1
ATOM 3092 O O . GLU A 1 402 ? 9.878 -1.196 33.684 1.00 59.56 402 GLU A O 1
ATOM 3097 N N . PRO A 1 403 ? 10.162 -3.323 34.374 1.00 57.25 403 PRO A N 1
ATOM 3098 C CA . PRO A 1 403 ? 9.415 -3.922 33.268 1.00 57.25 403 PRO A CA 1
ATOM 3099 C C . PRO A 1 403 ? 7.893 -3.760 33.394 1.00 57.25 403 PRO A C 1
ATOM 3101 O O . PRO A 1 403 ? 7.171 -4.146 32.478 1.00 57.25 403 PRO A O 1
ATOM 3104 N N . GLU A 1 404 ? 7.404 -3.236 34.518 1.00 61.34 404 GLU A N 1
ATOM 3105 C CA . GLU A 1 404 ? 5.982 -3.009 34.771 1.00 61.34 404 GLU A CA 1
ATOM 3106 C C . GLU A 1 404 ? 5.582 -1.612 34.282 1.00 61.34 404 GLU A C 1
ATOM 3108 O O . GLU A 1 404 ? 6.279 -0.632 34.544 1.00 61.34 404 GLU A O 1
ATOM 3113 N N . ILE A 1 405 ? 4.467 -1.530 33.554 1.00 64.81 405 ILE A N 1
ATOM 3114 C CA . ILE A 1 405 ? 3.844 -0.254 33.205 1.00 64.81 405 ILE A CA 1
ATOM 3115 C C . ILE A 1 405 ? 3.097 0.229 34.457 1.00 64.81 405 ILE A C 1
ATOM 3117 O O . ILE A 1 405 ? 2.339 -0.522 35.078 1.00 64.81 405 ILE A O 1
ATOM 3121 N N . CYS A 1 406 ? 3.356 1.466 34.862 1.00 69.25 406 CYS A N 1
ATOM 3122 C CA . CYS A 1 406 ? 2.665 2.106 35.972 1.00 69.25 406 CYS A CA 1
ATOM 3123 C C . CYS A 1 406 ? 2.154 3.464 35.504 1.00 69.25 406 CYS A C 1
ATOM 3125 O O . CYS A 1 406 ? 2.939 4.281 35.020 1.00 69.25 406 CYS A O 1
ATOM 3127 N N . ASP A 1 407 ? 0.862 3.698 35.698 1.00 72.00 407 ASP A N 1
ATOM 3128 C CA . ASP A 1 407 ? 0.179 4.912 35.272 1.00 72.00 407 ASP A CA 1
ATOM 3129 C C . ASP A 1 407 ? -0.315 5.684 36.495 1.00 72.00 407 ASP A C 1
ATOM 3131 O O . ASP A 1 407 ? -1.079 5.144 37.304 1.00 72.00 407 ASP A O 1
ATOM 3135 N N . PRO A 1 408 ? 0.086 6.945 36.681 1.00 81.44 408 PRO A N 1
ATOM 3136 C CA . PRO A 1 408 ? -0.475 7.759 37.739 1.00 81.44 408 PRO A CA 1
ATOM 3137 C C . PRO A 1 408 ? -1.828 8.366 37.337 1.00 81.44 408 PRO A C 1
ATOM 3139 O O . PRO A 1 408 ? -1.985 9.014 36.301 1.00 81.44 408 PRO A O 1
ATOM 3142 N N . LEU A 1 409 ? -2.822 8.192 38.211 1.00 88.88 409 LEU A N 1
ATOM 3143 C CA . LEU A 1 409 ? -4.014 9.038 38.274 1.00 88.88 409 LEU A CA 1
ATOM 3144 C C . LEU A 1 409 ? -3.636 10.338 38.963 1.00 88.88 409 LEU A C 1
ATOM 3146 O O . LEU A 1 409 ? -3.371 10.326 40.160 1.00 88.88 409 LEU A O 1
ATOM 3150 N N . PHE A 1 410 ? -3.676 11.449 38.241 1.00 91.12 410 PHE A N 1
ATOM 3151 C CA . PHE A 1 410 ? -3.564 12.795 38.786 1.00 91.12 410 PHE A CA 1
ATOM 3152 C C . PHE A 1 410 ? -4.944 13.411 39.000 1.00 91.12 410 PHE A C 1
ATOM 3154 O O . PHE A 1 410 ? -5.832 13.292 38.151 1.00 91.12 410 PHE A O 1
ATOM 3161 N N . ILE A 1 411 ? -5.103 14.118 40.120 1.00 93.75 411 ILE A N 1
ATOM 3162 C CA . ILE A 1 411 ? -6.310 14.883 40.429 1.00 93.75 411 ILE A CA 1
ATOM 3163 C C . ILE A 1 411 ? -5.967 16.370 40.453 1.00 93.75 411 ILE A C 1
ATOM 3165 O O . ILE A 1 411 ? -5.048 16.800 41.152 1.00 93.75 411 ILE A O 1
ATOM 3169 N N . VAL A 1 412 ? -6.707 17.161 39.681 1.00 95.00 412 VAL A N 1
ATOM 3170 C CA . VAL A 1 412 ? -6.549 18.614 39.599 1.00 95.00 412 VAL A CA 1
ATOM 3171 C C . VAL A 1 412 ? -7.843 19.287 40.038 1.00 95.00 412 VAL A C 1
ATOM 3173 O O . VAL A 1 412 ? -8.917 19.003 39.510 1.00 95.00 412 VAL A O 1
ATOM 3176 N N . ASP A 1 413 ? -7.730 20.202 40.994 1.00 94.62 413 ASP A N 1
ATOM 3177 C CA . ASP A 1 413 ? -8.801 21.114 41.378 1.00 94.62 413 ASP A CA 1
ATOM 3178 C C . ASP A 1 413 ? -8.913 22.225 40.332 1.00 94.62 413 ASP A C 1
ATOM 3180 O O . ASP A 1 413 ? -7.973 22.991 40.099 1.00 94.62 413 ASP A O 1
ATOM 3184 N N . VAL A 1 414 ? -10.077 22.285 39.696 1.00 93.44 414 VAL A N 1
ATOM 3185 C CA . VAL A 1 414 ? -10.450 23.274 38.683 1.00 93.44 414 VAL A CA 1
ATOM 3186 C C . VAL A 1 414 ? -11.630 24.137 39.155 1.00 93.44 414 VAL A C 1
ATOM 3188 O O . VAL A 1 414 ? -12.259 24.804 38.336 1.00 93.44 414 VAL A O 1
ATOM 3191 N N . SER A 1 415 ? -11.955 24.125 40.458 1.00 91.31 415 SER A N 1
ATOM 3192 C CA . SER A 1 415 ? -13.044 24.926 41.043 1.00 91.31 415 SER A CA 1
ATOM 3193 C C . SER A 1 415 ? -12.785 26.433 40.997 1.00 91.31 415 SER A C 1
ATOM 3195 O O . SER A 1 415 ? -13.721 27.205 40.788 1.00 91.31 415 SER A O 1
ATOM 3197 N N . ASP A 1 416 ? -11.527 26.851 41.171 1.00 94.25 416 ASP A N 1
ATOM 3198 C CA . ASP A 1 416 ? -11.064 28.214 40.911 1.00 94.25 416 ASP A CA 1
ATOM 3199 C C . ASP A 1 416 ? -10.280 28.231 39.589 1.00 94.25 416 ASP A C 1
ATOM 3201 O O . ASP A 1 416 ? -9.083 27.936 39.564 1.00 94.25 416 ASP A O 1
ATOM 3205 N N . PRO A 1 417 ? -10.924 28.575 38.463 1.00 93.00 417 PRO A N 1
ATOM 3206 C CA . PRO A 1 417 ? -10.292 28.514 37.152 1.00 93.00 417 PRO A CA 1
ATOM 3207 C C . PRO A 1 417 ? -9.157 29.532 36.980 1.00 93.00 417 PRO A C 1
ATOM 3209 O O . PRO A 1 417 ? -8.441 29.451 35.988 1.00 93.00 417 PRO A O 1
ATOM 3212 N N . ALA A 1 418 ? -8.983 30.492 37.895 1.00 94.94 418 ALA A N 1
ATOM 3213 C CA . ALA A 1 418 ? -7.861 31.432 37.888 1.00 94.94 418 ALA A CA 1
ATOM 3214 C C . ALA A 1 418 ? -6.683 30.989 38.777 1.00 94.94 418 ALA A C 1
ATOM 3216 O O . ALA A 1 418 ? -5.681 31.704 38.844 1.00 94.94 418 ALA A O 1
ATOM 3217 N N . ASN A 1 419 ? -6.813 29.863 39.484 1.00 95.44 419 ASN A N 1
ATOM 3218 C CA . ASN A 1 419 ? -5.794 29.322 40.375 1.00 95.44 419 ASN A CA 1
ATOM 3219 C C . ASN A 1 419 ? -5.917 27.793 40.448 1.00 95.44 419 ASN A C 1
ATOM 3221 O O . ASN A 1 419 ? -6.472 27.238 41.398 1.00 95.44 419 ASN A O 1
ATOM 3225 N N . LEU A 1 420 ? -5.405 27.129 39.417 1.00 96.38 420 LEU A N 1
ATOM 3226 C CA . LEU A 1 420 ? -5.438 25.679 39.272 1.00 96.38 420 LEU A CA 1
ATOM 3227 C C . LEU A 1 420 ? -4.492 25.005 40.272 1.00 96.38 420 LEU A C 1
ATOM 3229 O O . LEU A 1 420 ? -3.338 25.411 40.428 1.00 96.38 420 LEU A O 1
ATOM 3233 N N . VAL A 1 421 ? -4.951 23.932 40.921 1.00 95.56 421 VAL A N 1
ATOM 3234 C CA . VAL A 1 421 ? -4.157 23.221 41.936 1.00 95.56 421 VAL A CA 1
ATOM 3235 C C . VAL A 1 421 ? -4.118 21.727 41.643 1.00 95.56 421 VAL A C 1
ATOM 3237 O O . VAL A 1 421 ? -5.140 21.050 41.696 1.00 95.56 421 VAL A O 1
ATOM 3240 N N . GLN A 1 422 ? -2.923 21.183 41.399 1.00 94.06 422 GLN A N 1
ATOM 3241 C CA . GLN A 1 422 ? -2.707 19.735 41.452 1.00 94.06 422 GLN A CA 1
ATOM 3242 C C . GLN A 1 422 ? -2.825 19.266 42.908 1.00 94.06 422 GLN A C 1
ATOM 3244 O O . GLN A 1 422 ? -2.134 19.787 43.786 1.00 94.06 422 GLN A O 1
ATOM 3249 N N . GLN A 1 423 ? -3.718 18.310 43.156 1.00 93.00 423 GLN A N 1
ATOM 3250 C CA . GLN A 1 423 ? -3.979 17.734 44.473 1.00 93.00 423 GLN A CA 1
ATOM 3251 C C . GLN A 1 423 ? -3.121 16.471 44.672 1.00 93.00 423 GLN A C 1
ATOM 3253 O O . GLN A 1 423 ? -1.894 16.562 44.730 1.00 93.00 423 GLN A O 1
ATOM 3258 N N . GLY A 1 424 ? -3.738 15.295 44.806 1.00 85.94 424 GLY A N 1
ATOM 3259 C CA . GLY A 1 424 ? -3.048 14.015 44.952 1.00 85.94 424 GLY A CA 1
ATOM 3260 C C . GLY A 1 424 ? -2.778 13.307 43.624 1.00 85.94 424 GLY A C 1
ATOM 3261 O O . GLY A 1 424 ? -3.283 13.692 42.566 1.00 85.94 424 GLY A O 1
ATOM 3262 N N . TYR A 1 425 ? -1.997 12.228 43.710 1.00 88.44 425 TYR A N 1
ATOM 3263 C CA . TYR A 1 425 ? -1.860 11.244 42.641 1.00 88.44 425 TYR A CA 1
ATOM 3264 C C . TYR A 1 425 ? -1.843 9.816 43.200 1.00 88.44 425 TYR A C 1
ATOM 3266 O O . TYR A 1 425 ? -1.538 9.614 44.378 1.00 88.44 425 TYR A O 1
ATOM 3274 N N . TYR A 1 426 ? -2.173 8.834 42.364 1.00 87.94 426 TYR A N 1
ATOM 3275 C CA . TYR A 1 426 ? -2.093 7.409 42.691 1.00 87.94 426 TYR A CA 1
ATOM 3276 C C . TYR A 1 426 ? -1.476 6.632 41.529 1.00 87.94 426 TYR A C 1
ATOM 3278 O O . TYR A 1 426 ? -2.035 6.641 40.438 1.00 87.94 426 TYR A O 1
ATOM 3286 N N . GLU A 1 427 ? -0.356 5.950 41.767 1.00 85.12 427 GLU A N 1
ATOM 3287 C CA . GLU A 1 427 ? 0.276 5.052 40.793 1.00 85.12 427 GLU A CA 1
ATOM 3288 C C . GLU A 1 427 ? -0.436 3.698 40.778 1.00 85.12 427 GLU A C 1
ATOM 3290 O O . GLU A 1 427 ? -0.566 3.046 41.818 1.00 85.12 427 GLU A O 1
ATOM 3295 N N . MET A 1 428 ? -0.880 3.267 39.600 1.00 83.19 428 MET A N 1
ATOM 3296 C CA . MET A 1 428 ? -1.559 1.988 39.408 1.00 83.19 428 MET A CA 1
ATOM 3297 C C . MET A 1 428 ? -0.830 1.127 38.368 1.00 83.19 428 MET A C 1
ATOM 3299 O O . MET A 1 428 ? -0.221 1.682 37.457 1.00 83.19 428 MET A O 1
ATOM 3303 N N . PRO A 1 429 ? -0.902 -0.212 38.453 1.00 77.62 429 PRO A N 1
ATOM 3304 C CA . PRO A 1 429 ? -0.378 -1.080 37.403 1.00 77.62 429 PRO A CA 1
ATOM 3305 C C . PRO A 1 429 ? -1.228 -0.958 36.132 1.00 77.62 429 PRO A C 1
ATOM 3307 O O . PRO A 1 429 ? -2.439 -0.746 36.207 1.00 77.62 429 PRO A O 1
ATOM 3310 N N . GLY A 1 430 ? -0.632 -1.143 34.961 1.00 77.38 430 GLY A N 1
ATOM 3311 C CA . GLY A 1 430 ? -1.327 -1.040 33.680 1.00 77.38 430 GLY A CA 1
ATOM 3312 C C . GLY A 1 430 ? -1.757 0.391 33.392 1.00 77.38 430 GLY A C 1
ATOM 3313 O O . GLY A 1 430 ? -1.211 1.332 33.955 1.00 77.38 430 GLY A O 1
ATOM 3314 N N . TRP A 1 431 ? -2.760 0.555 32.531 1.00 76.81 431 TRP A N 1
ATOM 3315 C CA . TRP A 1 431 ? -3.208 1.881 32.111 1.00 76.81 431 TRP A CA 1
ATOM 3316 C C . TRP A 1 431 ? -4.721 1.984 31.969 1.00 76.81 431 TRP A C 1
ATOM 3318 O O . TRP A 1 431 ? -5.397 1.029 31.590 1.00 76.81 431 TRP A O 1
ATOM 3328 N N . VAL A 1 432 ? -5.273 3.165 32.250 1.00 84.75 432 VAL A N 1
ATOM 3329 C CA . VAL A 1 432 ? -6.718 3.424 32.158 1.00 84.75 432 VAL A CA 1
ATOM 3330 C C . VAL A 1 432 ? -7.072 4.046 30.807 1.00 84.75 432 VAL A C 1
ATOM 3332 O O . VAL A 1 432 ? -6.486 5.039 30.378 1.00 84.75 432 VAL A O 1
ATOM 3335 N N . TYR A 1 433 ? -8.066 3.465 30.136 1.00 83.88 433 TYR A N 1
ATOM 3336 C CA . TYR A 1 433 ? -8.598 3.931 28.854 1.00 83.88 433 TYR A CA 1
ATOM 3337 C C . TYR A 1 433 ? -9.732 4.947 29.041 1.00 83.88 433 TYR A C 1
ATOM 3339 O O . TYR A 1 433 ? -9.812 5.942 28.318 1.00 83.88 433 TYR A O 1
ATOM 3347 N N . PHE A 1 434 ? -10.607 4.699 30.017 1.00 87.19 434 PHE A N 1
ATOM 3348 C CA . PHE A 1 434 ? -11.825 5.466 30.264 1.00 87.19 434 PHE A CA 1
ATOM 3349 C C . PHE A 1 434 ? -12.103 5.617 31.762 1.00 87.19 434 PHE A C 1
ATOM 3351 O O . PHE A 1 434 ? -11.901 4.673 32.527 1.00 87.19 434 PHE A O 1
ATOM 3358 N N . ILE A 1 435 ? -12.590 6.796 32.162 1.00 88.88 435 ILE A N 1
ATOM 3359 C CA . ILE A 1 435 ? -12.916 7.150 33.548 1.00 88.88 435 ILE A CA 1
ATOM 3360 C C . ILE A 1 435 ? -14.381 7.565 33.622 1.00 88.88 435 ILE A C 1
ATOM 3362 O O . ILE A 1 435 ? -14.807 8.483 32.921 1.00 88.88 435 ILE A O 1
ATOM 3366 N N . GLU A 1 436 ? -15.109 6.939 34.538 1.00 90.00 436 GLU A N 1
ATOM 3367 C CA . GLU A 1 436 ? -16.516 7.186 34.807 1.00 90.00 436 GLU A CA 1
ATOM 3368 C C . GLU A 1 436 ? -16.709 7.614 36.280 1.00 90.00 436 GLU A C 1
ATOM 3370 O O . GLU A 1 436 ? -16.681 6.770 37.185 1.00 90.00 436 GLU A O 1
ATOM 3375 N N . PRO A 1 437 ? -16.845 8.926 36.559 1.00 90.88 437 PRO A N 1
ATOM 3376 C CA . PRO A 1 437 ? -16.989 9.450 37.916 1.00 90.88 437 PRO A CA 1
ATOM 3377 C C . PRO A 1 437 ? -18.342 9.113 38.557 1.00 90.88 437 PRO A C 1
ATOM 3379 O O . PRO A 1 437 ? -19.384 9.067 37.900 1.00 90.88 437 PRO A O 1
ATOM 3382 N N . ARG A 1 438 ? -18.339 8.890 39.874 1.00 88.12 438 ARG A N 1
ATOM 3383 C CA . ARG A 1 438 ? -19.502 8.535 40.704 1.00 88.12 438 ARG A CA 1
ATOM 3384 C C . ARG A 1 438 ? -19.440 9.235 42.061 1.00 88.12 438 ARG A C 1
ATOM 3386 O O . ARG A 1 438 ? -19.462 8.598 43.110 1.00 88.12 438 ARG A O 1
ATOM 3393 N N . GLY A 1 439 ? -19.352 10.564 42.039 1.00 85.50 439 GLY A N 1
ATOM 3394 C CA . GLY A 1 439 ? -19.215 11.365 43.253 1.00 85.50 439 GLY A CA 1
ATOM 3395 C C . GLY A 1 439 ? -17.841 11.161 43.887 1.00 85.50 439 GLY A C 1
ATOM 3396 O O . GLY A 1 439 ? -16.846 11.641 43.363 1.00 85.50 439 GLY A O 1
ATOM 3397 N N . ASP A 1 440 ? -17.773 10.436 45.002 1.00 90.56 440 ASP A N 1
ATOM 3398 C CA . ASP A 1 440 ? -16.520 10.140 45.708 1.00 90.56 440 ASP A CA 1
ATOM 3399 C C . ASP A 1 440 ? -15.841 8.837 45.231 1.00 90.56 440 ASP A C 1
ATOM 3401 O O . ASP A 1 440 ? -14.900 8.338 45.858 1.00 90.56 440 ASP A O 1
ATOM 3405 N N . ARG A 1 441 ? -16.313 8.267 44.117 1.00 92.88 441 ARG A N 1
ATOM 3406 C CA . ARG A 1 441 ? -15.762 7.068 43.477 1.00 92.88 441 ARG A CA 1
ATOM 3407 C C . ARG A 1 441 ? -15.464 7.306 42.004 1.00 92.88 441 ARG A C 1
ATOM 3409 O O . ARG A 1 441 ? -16.167 8.067 41.347 1.00 92.88 441 ARG A O 1
ATOM 3416 N N . LEU A 1 442 ? -14.479 6.589 41.471 1.00 92.62 442 LEU A N 1
ATOM 3417 C CA . LEU A 1 442 ? -14.271 6.444 40.027 1.00 92.62 442 LEU A CA 1
ATOM 3418 C C . LEU A 1 442 ? -14.417 4.979 39.644 1.00 92.62 442 LEU A C 1
ATOM 3420 O O . LEU A 1 442 ? -13.850 4.119 40.315 1.00 92.62 442 LEU A O 1
ATOM 3424 N N . ILE A 1 443 ? -15.127 4.702 38.557 1.00 93.38 443 ILE A N 1
ATOM 3425 C CA . ILE A 1 443 ? -15.105 3.407 37.877 1.00 93.38 443 ILE A CA 1
ATOM 3426 C C . ILE A 1 443 ? -14.324 3.601 36.583 1.00 93.38 443 ILE A C 1
ATOM 3428 O O . ILE A 1 443 ? -14.566 4.556 35.850 1.00 93.38 443 ILE A O 1
ATOM 3432 N N . THR A 1 444 ? -13.375 2.723 36.288 1.00 91.56 444 THR A N 1
ATOM 3433 C CA . THR A 1 444 ? -12.518 2.868 35.109 1.00 91.56 444 THR A CA 1
ATOM 3434 C C . THR A 1 444 ? -12.469 1.592 34.295 1.00 91.56 444 THR A C 1
ATOM 3436 O O . THR A 1 444 ? -12.479 0.500 34.861 1.00 91.56 444 THR A O 1
ATOM 3439 N N . LEU A 1 445 ? -12.325 1.737 32.980 1.00 90.75 445 LEU A N 1
ATOM 3440 C CA . LEU A 1 445 ? -11.971 0.655 32.065 1.00 90.75 445 LEU A CA 1
ATOM 3441 C C . LEU A 1 445 ? -10.556 0.893 31.554 1.00 90.75 445 LEU A C 1
ATOM 3443 O O . LEU A 1 445 ? -10.238 1.990 31.095 1.00 90.75 445 LEU A O 1
ATOM 3447 N N . GLY A 1 446 ? -9.712 -0.123 31.637 1.00 87.25 446 GLY A N 1
ATOM 3448 C CA . GLY A 1 446 ? -8.308 -0.042 31.273 1.00 87.25 446 GLY A CA 1
ATOM 3449 C C . GLY A 1 446 ? -7.752 -1.371 30.798 1.00 87.25 446 GLY A C 1
ATOM 3450 O O . GLY A 1 446 ? -8.495 -2.285 30.443 1.00 87.25 446 GLY A O 1
ATOM 3451 N N . PHE A 1 447 ? -6.431 -1.449 30.796 1.00 85.25 447 PHE A N 1
ATOM 3452 C CA . PHE A 1 447 ? -5.656 -2.625 30.448 1.00 85.25 447 PHE A CA 1
ATOM 3453 C C . PHE A 1 447 ? -4.677 -2.949 31.571 1.00 85.25 447 PHE A C 1
ATOM 3455 O O . PHE A 1 447 ? -4.238 -2.063 32.310 1.00 85.25 447 PHE A O 1
ATOM 3462 N N . ASP A 1 448 ? -4.357 -4.229 31.705 1.00 82.44 448 ASP A N 1
ATOM 3463 C CA . ASP A 1 448 ? -3.326 -4.707 32.617 1.00 82.44 448 ASP A CA 1
ATOM 3464 C C . ASP A 1 448 ? -1.917 -4.564 31.999 1.00 82.44 448 ASP A C 1
ATOM 3466 O O . ASP A 1 448 ? -1.745 -4.112 30.865 1.00 82.44 448 ASP A O 1
ATOM 3470 N N . ASN A 1 449 ? -0.893 -4.944 32.761 1.00 71.44 449 ASN A N 1
ATOM 3471 C CA . ASN A 1 449 ? 0.523 -4.860 32.391 1.00 71.44 449 ASN A CA 1
ATOM 3472 C C . ASN A 1 449 ? 0.993 -5.889 31.358 1.00 71.44 449 ASN A C 1
ATOM 3474 O O . ASN A 1 449 ? 2.170 -5.908 30.988 1.00 71.44 449 ASN A O 1
ATOM 3478 N N . ASP A 1 450 ? 0.116 -6.779 30.906 1.00 65.81 450 ASP A N 1
ATOM 3479 C CA . ASP A 1 450 ? 0.485 -7.826 29.977 1.00 65.81 450 ASP A CA 1
ATOM 3480 C C . ASP A 1 450 ? 0.420 -7.346 28.520 1.00 65.81 450 ASP A C 1
ATOM 3482 O O . ASP A 1 450 ? -0.557 -6.781 28.037 1.00 65.81 450 ASP A O 1
ATOM 3486 N N . ILE A 1 451 ? 1.459 -7.693 27.755 1.00 50.62 451 ILE A N 1
ATOM 3487 C CA . ILE A 1 451 ? 1.509 -7.534 26.286 1.00 50.62 451 ILE A CA 1
ATOM 3488 C C . ILE A 1 451 ? 0.313 -8.255 25.612 1.00 50.62 451 ILE A C 1
ATOM 3490 O O . ILE A 1 451 ? -0.000 -8.019 24.447 1.00 50.62 451 ILE A O 1
ATOM 3494 N N . GLY A 1 452 ? -0.365 -9.134 26.361 1.00 50.53 452 GLY A N 1
ATOM 3495 C CA . GLY A 1 452 ? -1.564 -9.864 25.986 1.00 50.53 452 GLY A CA 1
ATOM 3496 C C . GLY A 1 452 ? -2.850 -9.045 25.924 1.00 50.53 452 GLY A C 1
ATOM 3497 O O . GLY A 1 452 ? -3.810 -9.593 25.409 1.00 50.53 452 GLY A O 1
ATOM 3498 N N . GLY A 1 453 ? -2.899 -7.780 26.359 1.00 66.12 453 GLY A N 1
ATOM 3499 C CA . GLY A 1 453 ? -4.074 -6.918 26.165 1.00 66.12 453 GLY A CA 1
ATOM 3500 C C . GLY A 1 453 ? -5.274 -7.254 27.057 1.00 66.12 453 GLY A C 1
ATOM 3501 O O . GLY A 1 453 ? -6.413 -7.034 26.637 1.00 66.12 453 GLY A O 1
ATOM 3502 N N . THR A 1 454 ? -5.028 -7.780 28.263 1.00 84.88 454 THR A N 1
ATOM 3503 C CA . THR A 1 454 ? -6.078 -8.087 29.244 1.00 84.88 454 THR A CA 1
ATOM 3504 C C . THR A 1 454 ? -6.766 -6.800 29.696 1.00 84.88 454 THR A C 1
ATOM 3506 O O . THR A 1 454 ? -6.100 -5.847 30.099 1.00 84.88 454 THR A O 1
ATOM 3509 N N . LEU A 1 455 ? -8.101 -6.761 29.647 1.00 89.12 455 LEU A N 1
ATOM 3510 C CA . LEU A 1 455 ? -8.881 -5.607 30.102 1.00 89.12 455 LEU A CA 1
ATOM 3511 C C . LEU A 1 455 ? -9.017 -5.604 31.617 1.00 89.12 455 LEU A C 1
ATOM 3513 O O . LEU A 1 455 ? -9.051 -6.655 32.254 1.00 89.12 455 LEU A O 1
ATOM 3517 N N . THR A 1 456 ? -9.170 -4.419 32.194 1.00 90.75 456 THR A N 1
ATOM 3518 C CA . THR A 1 456 ? -9.405 -4.234 33.625 1.00 90.75 456 THR A CA 1
ATOM 3519 C C . THR A 1 456 ? -10.599 -3.321 33.863 1.00 90.75 456 THR A C 1
ATOM 3521 O O . THR A 1 456 ? -10.742 -2.284 33.217 1.00 90.75 456 THR A O 1
ATOM 3524 N N . VAL A 1 457 ? -11.469 -3.699 34.803 1.00 93.56 457 VAL A N 1
ATOM 3525 C CA . VAL A 1 457 ? -12.380 -2.748 35.453 1.00 93.56 457 VAL A CA 1
ATOM 3526 C C . VAL A 1 457 ? -11.850 -2.483 36.852 1.00 93.56 457 VAL A C 1
ATOM 3528 O O . VAL A 1 457 ? -11.709 -3.416 37.647 1.00 93.56 457 VAL A O 1
ATOM 3531 N N . SER A 1 458 ? -11.569 -1.219 37.151 1.00 92.56 458 SER A N 1
ATOM 3532 C CA . SER A 1 458 ? -11.100 -0.785 38.468 1.00 92.56 458 SER A CA 1
ATOM 3533 C C . SER A 1 458 ? -12.073 0.192 39.110 1.00 92.56 458 SER A C 1
ATOM 3535 O O . SER A 1 458 ? -12.817 0.896 38.427 1.00 92.56 458 SER A O 1
ATOM 3537 N N . GLN A 1 459 ? -12.058 0.232 40.440 1.00 94.06 459 GLN A N 1
ATOM 3538 C CA . GLN A 1 459 ? -12.784 1.213 41.234 1.00 94.06 459 GLN A CA 1
ATOM 3539 C C . GLN A 1 459 ? -11.821 1.937 42.174 1.00 94.06 459 GLN A C 1
ATOM 3541 O O . GLN A 1 459 ? -11.072 1.295 42.915 1.00 94.06 459 GLN A O 1
ATOM 3546 N N . PHE A 1 460 ? -11.872 3.266 42.173 1.00 93.12 460 PHE A N 1
ATOM 3547 C CA . PHE A 1 460 ? -11.045 4.132 43.011 1.00 93.12 460 PHE A CA 1
ATOM 3548 C C . PHE A 1 460 ? -11.907 4.906 44.004 1.00 93.12 460 PHE A C 1
ATOM 3550 O O . PHE A 1 460 ? -13.026 5.310 43.689 1.00 93.12 460 PHE A O 1
ATOM 3557 N N . ASP A 1 461 ? -11.363 5.134 45.193 1.00 94.06 461 ASP A N 1
ATOM 3558 C CA . ASP A 1 461 ? -11.873 6.082 46.178 1.00 94.06 461 ASP A CA 1
ATOM 3559 C C . ASP A 1 461 ? -11.131 7.408 46.020 1.00 94.06 461 ASP A C 1
ATOM 3561 O O . ASP A 1 461 ? -9.904 7.469 46.145 1.00 94.06 461 ASP A O 1
ATOM 3565 N N . VAL A 1 462 ? -11.909 8.447 45.729 1.00 94.06 462 VAL A N 1
ATOM 3566 C CA . VAL A 1 462 ? -11.458 9.827 45.528 1.00 94.06 462 VAL A CA 1
ATOM 3567 C C . VAL A 1 462 ? -12.155 10.790 46.496 1.00 94.06 462 VAL A C 1
ATOM 3569 O O . VAL A 1 462 ? -12.163 11.997 46.272 1.00 94.06 462 VAL A O 1
ATOM 3572 N N . ALA A 1 463 ? -12.720 10.278 47.600 1.00 92.44 463 ALA A N 1
ATOM 3573 C CA . ALA A 1 463 ? -13.353 11.095 48.639 1.00 92.44 463 ALA A CA 1
ATOM 3574 C C . ALA A 1 463 ? -12.383 12.107 49.271 1.00 92.44 463 ALA A C 1
ATOM 3576 O O . ALA A 1 463 ? -12.793 13.201 49.663 1.00 92.44 463 ALA A O 1
ATOM 3577 N N . ASP A 1 464 ? -11.103 11.732 49.372 1.00 93.50 464 ASP A N 1
ATOM 3578 C CA . ASP A 1 464 ? -9.991 12.632 49.673 1.00 93.50 464 ASP A CA 1
ATOM 3579 C C . ASP A 1 464 ? -9.109 12.788 48.421 1.00 93.50 464 ASP A C 1
ATOM 3581 O O . ASP A 1 464 ? -8.250 11.938 48.166 1.00 93.50 464 ASP A O 1
ATOM 3585 N N . PRO A 1 465 ? -9.286 13.869 47.642 1.00 90.50 465 PRO A N 1
ATOM 3586 C CA . PRO A 1 465 ? -8.527 14.104 46.416 1.00 90.50 465 PRO A CA 1
ATOM 3587 C C . PRO A 1 465 ? -7.008 14.210 46.604 1.00 90.50 465 PRO A C 1
ATOM 3589 O O . PRO A 1 465 ? -6.259 14.083 45.637 1.00 90.50 465 PRO A O 1
ATOM 3592 N N . TRP A 1 466 ? -6.529 14.449 47.831 1.00 93.38 466 TRP A N 1
ATOM 3593 C CA . TRP A 1 466 ? -5.096 14.479 48.145 1.00 93.38 466 TRP A CA 1
ATOM 3594 C C . TRP A 1 466 ? -4.498 13.088 48.343 1.00 93.38 466 TRP A C 1
ATOM 3596 O O . TRP A 1 466 ? -3.279 12.935 48.278 1.00 93.38 466 TRP A O 1
ATOM 3606 N N . ASN A 1 467 ? -5.337 12.084 48.590 1.00 92.19 467 ASN A N 1
ATOM 3607 C CA . ASN A 1 467 ? -4.915 10.714 48.838 1.00 92.19 467 ASN A CA 1
ATOM 3608 C C . ASN A 1 467 ? -5.868 9.705 48.167 1.00 92.19 467 ASN A C 1
ATOM 3610 O O . ASN A 1 467 ? -6.531 8.926 48.867 1.00 92.19 467 ASN A O 1
ATOM 3614 N N . PRO A 1 468 ? -5.946 9.711 46.821 1.00 93.19 468 PRO A N 1
ATOM 3615 C CA . PRO A 1 468 ? -6.732 8.733 46.083 1.00 93.19 468 PRO A CA 1
ATOM 3616 C C . PRO A 1 468 ? -6.192 7.315 46.286 1.00 93.19 468 PRO A C 1
ATOM 3618 O O . PRO A 1 468 ? -4.993 7.109 46.480 1.00 93.19 468 PRO A O 1
ATOM 3621 N N . ARG A 1 469 ? -7.081 6.317 46.244 1.00 92.31 469 ARG A N 1
ATOM 3622 C CA . ARG A 1 469 ? -6.704 4.903 46.401 1.00 92.31 469 ARG A CA 1
ATOM 3623 C C . ARG A 1 469 ? -7.516 3.987 45.498 1.00 92.31 469 ARG A C 1
ATOM 3625 O O . ARG A 1 469 ? -8.725 4.154 45.368 1.00 92.31 469 ARG A O 1
ATOM 3632 N N . GLU A 1 470 ? -6.874 2.968 44.942 1.00 91.56 470 GLU A N 1
ATOM 3633 C CA . GLU A 1 470 ? -7.572 1.869 44.273 1.00 91.56 470 GLU A CA 1
ATOM 3634 C C . GLU A 1 470 ? -8.200 0.932 45.315 1.00 91.56 470 GLU A C 1
ATOM 3636 O O . GLU A 1 470 ? -7.537 0.477 46.250 1.00 91.56 470 GLU A O 1
ATOM 3641 N N . LEU A 1 471 ? -9.501 0.671 45.179 1.00 93.25 471 LEU A N 1
ATOM 3642 C CA . LEU A 1 471 ? -10.241 -0.246 46.046 1.00 93.25 471 LEU A CA 1
ATOM 3643 C C . LEU A 1 471 ? -10.203 -1.672 45.500 1.00 93.25 471 LEU A C 1
ATOM 3645 O O . LEU A 1 471 ? -9.988 -2.626 46.248 1.00 93.25 471 LEU A O 1
ATOM 3649 N N . VAL A 1 472 ? -10.430 -1.814 44.194 1.00 93.25 472 VAL A N 1
ATOM 3650 C CA . VAL A 1 472 ? -10.499 -3.103 43.508 1.00 93.25 472 VAL A CA 1
ATOM 3651 C C . VAL A 1 472 ? -10.108 -2.944 42.044 1.00 93.25 472 VAL A C 1
ATOM 3653 O O . VAL A 1 472 ? -10.450 -1.946 41.413 1.00 93.25 472 VAL A O 1
ATOM 3656 N N . ARG A 1 473 ? -9.435 -3.968 41.517 1.00 91.12 473 ARG A N 1
ATOM 3657 C CA . ARG A 1 473 ? -9.110 -4.161 40.103 1.00 91.12 473 ARG A CA 1
ATOM 3658 C C . ARG A 1 473 ? -9.522 -5.558 39.689 1.00 91.12 473 ARG A C 1
ATOM 3660 O O . ARG A 1 473 ? -9.135 -6.526 40.344 1.00 91.12 473 ARG A O 1
ATOM 3667 N N . VAL A 1 474 ? -10.274 -5.670 38.606 1.00 92.56 474 VAL A N 1
ATOM 3668 C CA . VAL A 1 474 ? -10.729 -6.955 38.076 1.00 92.56 474 VAL A CA 1
ATOM 3669 C C . VAL A 1 474 ? -10.227 -7.120 36.641 1.00 92.56 474 VAL A C 1
ATOM 3671 O O . VAL A 1 474 ? -10.755 -6.445 35.756 1.00 92.56 474 VAL A O 1
ATOM 3674 N N . PRO A 1 475 ? -9.238 -7.998 36.388 1.00 90.81 475 PRO A N 1
ATOM 3675 C CA . PRO A 1 475 ? -8.824 -8.346 35.032 1.00 90.81 475 PRO A CA 1
ATOM 3676 C C . PRO A 1 475 ? -9.828 -9.300 34.359 1.00 90.81 475 PRO A C 1
ATOM 3678 O O . PRO A 1 475 ? -10.384 -10.183 35.018 1.00 90.81 475 PRO A O 1
ATOM 3681 N N . PHE A 1 476 ? -10.051 -9.145 33.051 1.00 89.56 476 PHE A N 1
ATOM 3682 C CA . PHE A 1 476 ? -10.956 -9.965 32.234 1.00 89.56 476 PHE A CA 1
ATOM 3683 C C . PHE A 1 476 ? -10.577 -9.944 30.735 1.00 89.56 476 PHE A C 1
ATOM 3685 O O . PHE A 1 476 ? -9.744 -9.159 30.286 1.00 89.56 476 PHE A O 1
ATOM 3692 N N . GLY A 1 477 ? -11.180 -10.829 29.935 1.00 76.12 477 GLY A N 1
ATOM 3693 C CA . GLY A 1 477 ? -11.134 -10.777 28.466 1.00 76.12 477 GLY A CA 1
ATOM 3694 C C . GLY A 1 477 ? -9.879 -11.316 27.752 1.00 76.12 477 GLY A C 1
ATOM 3695 O O . GLY A 1 477 ? -10.014 -11.794 26.626 1.00 76.12 477 GLY A O 1
ATOM 3696 N N . GLY A 1 478 ? -8.687 -11.317 28.362 1.00 74.00 478 GLY A N 1
ATOM 3697 C CA . GLY A 1 478 ? -7.451 -11.817 27.724 1.00 74.00 478 GLY A CA 1
ATOM 3698 C C . GLY A 1 478 ? -7.018 -10.987 26.502 1.00 74.00 478 GLY A C 1
ATOM 3699 O O . GLY A 1 478 ? -7.054 -9.769 26.567 1.00 74.00 478 GLY A O 1
ATOM 3700 N N . ALA A 1 479 ? -6.638 -11.610 25.376 1.00 65.56 479 ALA A N 1
ATOM 3701 C CA . ALA A 1 479 ? -6.308 -10.882 24.140 1.00 65.56 479 ALA A CA 1
ATOM 3702 C C . ALA A 1 479 ? -7.539 -10.227 23.516 1.00 65.56 479 ALA A C 1
ATOM 3704 O O . ALA A 1 479 ? -8.293 -10.878 22.795 1.00 65.56 479 ALA A O 1
ATOM 3705 N N . THR A 1 480 ? -7.743 -8.940 23.788 1.00 70.31 480 THR A N 1
ATOM 3706 C CA . THR A 1 480 ? -8.981 -8.237 23.434 1.00 70.31 480 THR A CA 1
ATOM 3707 C C . THR A 1 480 ? -8.791 -7.044 22.508 1.00 70.31 480 THR A C 1
ATOM 3709 O O . THR A 1 480 ? -7.702 -6.494 22.352 1.00 70.31 480 THR A O 1
ATOM 3712 N N . VAL A 1 481 ? -9.902 -6.642 21.895 1.00 68.62 481 VAL A N 1
ATOM 3713 C CA . VAL A 1 481 ? -10.065 -5.389 21.161 1.00 68.62 481 VAL A CA 1
ATOM 3714 C C . VAL A 1 481 ? -11.277 -4.666 21.745 1.00 68.62 481 VAL A C 1
ATOM 3716 O O . VAL A 1 481 ? -12.351 -5.260 21.873 1.00 68.62 481 VAL A O 1
ATOM 3719 N N . LEU A 1 482 ? -11.114 -3.394 22.113 1.00 74.06 482 LEU A N 1
ATOM 3720 C CA . LEU A 1 482 ? -12.235 -2.547 22.523 1.00 74.06 482 LEU A CA 1
ATOM 3721 C C . LEU A 1 482 ? -13.102 -2.205 21.312 1.00 74.06 482 LEU A C 1
ATOM 3723 O O . LEU A 1 482 ? -12.600 -1.945 20.222 1.00 74.06 482 LEU A O 1
ATOM 3727 N N . SER A 1 483 ? -14.413 -2.178 21.516 1.00 67.12 483 SER A N 1
ATOM 3728 C CA . SER A 1 483 ? -15.377 -2.004 20.426 1.00 67.12 483 SER A CA 1
ATOM 3729 C C . SER A 1 483 ? -15.561 -0.554 19.969 1.00 67.12 483 SER A C 1
ATOM 3731 O O . SER A 1 483 ? -16.319 -0.315 19.030 1.00 67.12 483 SER A O 1
ATOM 3733 N N . GLU A 1 484 ? -14.909 0.399 20.644 1.00 74.31 484 GLU A N 1
ATOM 3734 C CA . GLU A 1 484 ? -15.048 1.844 20.452 1.00 74.31 484 GLU A CA 1
ATOM 3735 C C . GLU A 1 484 ? -13.751 2.600 20.763 1.00 74.31 484 GLU A C 1
ATOM 3737 O O . GLU A 1 484 ? -12.939 2.155 21.577 1.00 74.31 484 GLU A O 1
ATOM 3742 N N . ASP A 1 485 ? -13.606 3.788 20.166 1.00 72.44 485 ASP A N 1
ATOM 3743 C CA . ASP A 1 485 ? -12.533 4.726 20.510 1.00 72.44 485 ASP A CA 1
ATOM 3744 C C . ASP A 1 485 ? -12.796 5.464 21.835 1.00 72.44 485 ASP A C 1
ATOM 3746 O O . ASP A 1 485 ? -13.907 5.470 22.367 1.00 72.44 485 ASP A O 1
ATOM 3750 N N . GLN A 1 486 ? -11.781 6.160 22.352 1.00 74.75 486 GLN A N 1
ATOM 3751 C CA . GLN A 1 486 ? -11.887 6.902 23.611 1.00 74.75 486 GLN A CA 1
ATOM 3752 C C . GLN A 1 486 ? -13.016 7.937 23.614 1.00 74.75 486 GLN A C 1
ATOM 3754 O O . GLN A 1 486 ? -13.602 8.169 24.664 1.00 74.75 486 GLN A O 1
ATOM 3759 N N . SER A 1 487 ? -13.358 8.549 22.476 1.00 77.69 487 SER A N 1
ATOM 3760 C CA . SER A 1 487 ? -14.414 9.570 22.408 1.00 77.69 487 SER A CA 1
ATOM 3761 C C . SER A 1 487 ? -15.826 8.983 22.515 1.00 77.69 487 SER A C 1
ATOM 3763 O O . SER A 1 487 ? -16.763 9.737 22.783 1.00 77.69 487 SER A O 1
ATOM 3765 N N . ARG A 1 488 ? -15.993 7.673 22.275 1.00 78.25 488 ARG A N 1
ATOM 3766 C CA . ARG A 1 488 ? -17.298 6.985 22.211 1.00 78.25 488 ARG A CA 1
ATOM 3767 C C . ARG A 1 488 ? -17.406 5.744 23.100 1.00 78.25 488 ARG A C 1
ATOM 3769 O O . ARG A 1 488 ? -18.475 5.143 23.180 1.00 78.25 488 ARG A O 1
ATOM 3776 N N . ILE A 1 489 ? -16.343 5.362 23.801 1.00 80.69 489 ILE A N 1
ATOM 3777 C CA . ILE A 1 489 ? -16.345 4.202 24.702 1.00 80.69 489 ILE A CA 1
ATOM 3778 C C . ILE A 1 489 ? -17.354 4.343 25.851 1.00 80.69 489 ILE A C 1
ATOM 3780 O O . ILE A 1 489 ? -17.919 3.335 26.267 1.00 80.69 489 ILE A O 1
ATOM 3784 N N . HIS A 1 490 ? -17.668 5.577 26.282 1.00 82.25 490 HIS A N 1
ATOM 3785 C CA . HIS A 1 490 ? -18.724 5.876 27.270 1.00 82.25 490 HIS A CA 1
ATOM 3786 C C . HIS A 1 490 ? -20.103 5.397 26.836 1.00 82.25 490 HIS A C 1
ATOM 3788 O O . HIS A 1 490 ? -21.014 5.258 27.644 1.00 82.25 490 HIS A O 1
ATOM 3794 N N . LYS A 1 491 ? -20.257 5.184 25.533 1.00 82.56 491 LYS A N 1
ATOM 3795 C CA . LYS A 1 491 ? -21.485 4.708 24.954 1.00 82.56 491 LYS A CA 1
ATOM 3796 C C . LYS A 1 491 ? -21.565 3.168 24.970 1.00 82.56 491 LYS A C 1
ATOM 3798 O O . LYS A 1 491 ? -22.634 2.586 25.135 1.00 82.56 491 LYS A O 1
ATOM 3803 N N . ALA A 1 492 ? -20.429 2.483 24.804 1.00 83.75 492 ALA A N 1
ATOM 3804 C CA . ALA A 1 492 ? -20.343 1.018 24.886 1.00 83.75 492 ALA A CA 1
ATOM 3805 C C . ALA A 1 492 ? -20.352 0.507 26.324 1.00 83.75 492 ALA A C 1
ATOM 3807 O O . ALA A 1 492 ? -21.138 -0.381 26.647 1.00 83.75 492 ALA A O 1
ATOM 3808 N N . MET A 1 493 ? -19.485 1.055 27.176 1.00 89.44 493 MET A N 1
ATOM 3809 C CA . MET A 1 493 ? -19.441 0.697 28.587 1.00 89.44 493 MET A CA 1
ATOM 3810 C C . MET A 1 493 ? -20.579 1.394 29.327 1.00 89.44 493 MET A C 1
ATOM 3812 O O . MET A 1 493 ? -20.634 2.619 29.376 1.00 89.44 493 MET A O 1
ATOM 3816 N N . GLN A 1 494 ? -21.455 0.611 29.947 1.00 87.56 494 GLN A N 1
ATOM 3817 C CA . GLN A 1 494 ? -22.605 1.128 30.683 1.00 87.56 494 GLN A CA 1
ATOM 3818 C C . GLN A 1 494 ? -22.463 0.816 32.164 1.00 87.56 494 GLN A C 1
ATOM 3820 O O . GLN A 1 494 ? -22.226 -0.331 32.531 1.00 87.56 494 GLN A O 1
ATOM 3825 N N . VAL A 1 495 ? -22.645 1.820 33.017 1.00 89.69 495 VAL A N 1
ATOM 3826 C CA . VAL A 1 495 ? -22.720 1.657 34.474 1.00 89.69 495 VAL A CA 1
ATOM 3827 C C . VAL A 1 495 ? -24.148 1.998 34.896 1.00 89.69 495 VAL A C 1
ATOM 3829 O O . VAL A 1 495 ? -24.539 3.162 34.894 1.00 89.69 495 VAL A O 1
ATOM 3832 N N . LEU A 1 496 ? -24.931 0.971 35.217 1.00 90.38 496 LEU A N 1
ATOM 3833 C CA . LEU A 1 496 ? -26.363 1.041 35.502 1.00 90.38 496 LEU A CA 1
ATOM 3834 C C . LEU A 1 496 ? -26.589 1.076 37.018 1.00 90.38 496 LEU A C 1
ATOM 3836 O O . LEU A 1 496 ? -26.702 0.032 37.667 1.00 90.38 496 LEU A O 1
ATOM 3840 N N . ASP A 1 497 ? -26.617 2.282 37.592 1.00 86.50 497 ASP A N 1
ATOM 3841 C CA . ASP A 1 497 ? -26.711 2.494 39.046 1.00 86.50 497 ASP A CA 1
ATOM 3842 C C . ASP A 1 497 ? -28.015 1.942 39.652 1.00 86.50 497 ASP A C 1
ATOM 3844 O O . ASP A 1 497 ? -28.021 1.431 40.771 1.00 86.50 497 ASP A O 1
ATOM 3848 N N . ASP A 1 498 ? -29.119 2.000 38.906 1.00 87.06 498 ASP A N 1
ATOM 3849 C CA . ASP A 1 498 ? -30.434 1.486 39.303 1.00 87.06 498 ASP A CA 1
ATOM 3850 C C . ASP A 1 498 ? -30.478 -0.047 39.390 1.00 87.06 498 ASP A C 1
ATOM 3852 O O . ASP A 1 498 ? -31.262 -0.602 40.163 1.00 87.06 498 ASP A O 1
ATOM 3856 N N . ARG A 1 499 ? -29.609 -0.725 38.630 1.00 88.31 499 ARG A N 1
ATOM 3857 C CA . ARG A 1 499 ? -29.492 -2.191 38.592 1.00 88.31 499 ARG A CA 1
ATOM 3858 C C . ARG A 1 499 ? -28.255 -2.730 39.312 1.00 88.31 499 ARG A C 1
ATOM 3860 O O . ARG A 1 499 ? -28.171 -3.935 39.537 1.00 88.31 499 ARG A O 1
ATOM 3867 N N . GLY A 1 500 ? -27.301 -1.873 39.677 1.00 90.62 500 GLY A N 1
ATOM 3868 C CA . GLY A 1 500 ? -26.019 -2.280 40.260 1.00 90.62 500 GLY A CA 1
ATOM 3869 C C . GLY A 1 500 ? -25.152 -3.103 39.300 1.00 90.62 500 GLY A C 1
ATOM 3870 O O . GLY A 1 500 ? -24.408 -3.979 39.749 1.00 90.62 500 GLY A O 1
ATOM 3871 N N . LEU A 1 501 ? -25.266 -2.855 37.988 1.00 93.75 501 LEU A N 1
ATOM 3872 C CA . LEU A 1 501 ? -24.563 -3.598 36.937 1.00 93.75 501 LEU A CA 1
ATOM 3873 C C . LEU A 1 501 ? -23.624 -2.716 36.116 1.00 93.75 501 LEU A C 1
ATOM 3875 O O . LEU A 1 501 ? -23.937 -1.567 35.824 1.00 93.75 501 LEU A O 1
ATOM 3879 N N . ILE A 1 502 ? -22.503 -3.289 35.683 1.00 93.88 502 ILE A N 1
ATOM 3880 C CA . ILE A 1 502 ? -21.636 -2.726 34.646 1.00 93.88 502 ILE A CA 1
ATOM 3881 C C . ILE A 1 502 ? -21.663 -3.672 33.449 1.00 93.88 502 ILE A C 1
ATOM 3883 O O . ILE A 1 502 ? -21.441 -4.875 33.606 1.00 93.88 502 ILE A O 1
ATOM 3887 N N . LEU A 1 503 ? -21.924 -3.126 32.266 1.00 93.81 503 LEU A N 1
ATOM 3888 C CA . LEU A 1 503 ? -21.888 -3.837 30.994 1.00 93.81 503 LEU A CA 1
ATOM 3889 C C . LEU A 1 503 ? -20.645 -3.393 30.228 1.00 93.81 503 LEU A C 1
ATOM 3891 O O . LEU A 1 503 ? -20.469 -2.197 29.990 1.00 93.81 503 LEU A O 1
ATOM 3895 N N . VAL A 1 504 ? -19.799 -4.339 29.820 1.00 92.88 504 VAL A N 1
ATOM 3896 C CA . VAL A 1 504 ? -18.607 -4.041 29.015 1.00 92.88 504 VAL A CA 1
ATOM 3897 C C . VAL A 1 504 ? -18.596 -4.890 27.741 1.00 92.88 504 VAL A C 1
ATOM 3899 O O . VAL A 1 504 ? -18.206 -6.058 27.791 1.00 92.88 504 VAL A O 1
ATOM 3902 N N . PRO A 1 505 ? -19.028 -4.333 26.596 1.00 90.81 505 PRO A N 1
ATOM 3903 C CA . PRO A 1 505 ? -18.866 -4.949 25.282 1.00 90.81 505 PRO A CA 1
ATOM 3904 C C . PRO A 1 505 ? -17.404 -4.890 24.810 1.00 90.81 505 PRO A C 1
ATOM 3906 O O . PRO A 1 505 ? -16.778 -3.830 24.849 1.00 90.81 505 PRO A O 1
ATOM 3909 N N . TYR A 1 506 ? -16.868 -6.012 24.333 1.00 85.50 506 TYR A N 1
ATOM 3910 C CA . TYR A 1 506 ? -15.531 -6.115 23.742 1.00 85.50 506 TYR A CA 1
ATOM 3911 C C . TYR A 1 506 ? -15.453 -7.250 22.706 1.00 85.50 506 TYR A C 1
ATOM 3913 O O . TYR A 1 506 ? -16.368 -8.067 22.560 1.00 85.50 506 TYR A O 1
ATOM 3921 N N . GLY A 1 507 ? -14.352 -7.302 21.958 1.00 82.25 507 GLY A N 1
ATOM 3922 C CA . GLY A 1 507 ? -13.994 -8.426 21.095 1.00 82.25 507 GLY A CA 1
ATOM 3923 C C . GLY A 1 507 ? -12.888 -9.270 21.723 1.00 82.25 507 GLY A C 1
ATOM 3924 O O . GLY A 1 507 ? -11.795 -8.768 21.961 1.00 82.25 507 GLY A O 1
ATOM 3925 N N . ALA A 1 508 ? -13.138 -10.555 21.956 1.00 74.56 508 ALA A N 1
ATOM 3926 C CA . ALA A 1 508 ? -12.133 -11.526 22.375 1.00 74.56 508 ALA A CA 1
ATOM 3927 C C . ALA A 1 508 ? -11.443 -12.132 21.141 1.00 74.56 508 ALA A C 1
ATOM 3929 O O . ALA A 1 508 ? -12.085 -12.750 20.285 1.00 74.56 508 ALA A O 1
ATOM 3930 N N . ARG A 1 509 ? -10.124 -11.961 21.026 1.00 64.50 509 ARG A N 1
ATOM 3931 C CA . ARG A 1 509 ? -9.326 -12.481 19.914 1.00 64.50 509 ARG A CA 1
ATOM 3932 C C . ARG A 1 509 ? -8.978 -13.946 20.166 1.00 64.50 509 ARG A C 1
ATOM 3934 O O . ARG A 1 509 ? -8.200 -14.275 21.057 1.00 64.50 509 ARG A O 1
ATOM 3941 N N . THR A 1 510 ? -9.518 -14.833 19.336 1.00 57.31 510 THR A N 1
ATOM 3942 C CA . THR A 1 510 ? -9.032 -16.217 19.223 1.00 57.31 510 THR A CA 1
ATOM 3943 C C . THR A 1 510 ? -7.980 -16.310 18.112 1.00 57.31 510 THR A C 1
ATOM 3945 O O . THR A 1 510 ? -7.773 -15.355 17.365 1.00 57.31 510 THR A O 1
ATOM 3948 N N . SER A 1 511 ? -7.313 -17.458 17.955 1.00 45.00 511 SER A N 1
ATOM 3949 C CA . SER A 1 511 ? -6.278 -17.653 16.923 1.00 45.00 511 SER A CA 1
ATOM 3950 C C . SER A 1 511 ? -6.767 -17.475 15.477 1.00 45.00 511 SER A C 1
ATOM 3952 O O . SER A 1 511 ? -5.941 -17.396 14.573 1.00 45.00 511 SER A O 1
ATOM 3954 N N . THR A 1 512 ? -8.085 -17.438 15.240 1.00 42.53 512 THR A N 1
ATOM 3955 C CA . THR A 1 512 ? -8.671 -17.391 13.887 1.00 42.53 512 THR A CA 1
ATOM 3956 C C . THR A 1 512 ? -9.879 -16.457 13.730 1.00 42.53 512 THR A C 1
ATOM 3958 O O . THR A 1 512 ? -10.193 -16.098 12.598 1.00 42.53 512 THR A O 1
ATOM 3961 N N . VAL A 1 513 ? -10.553 -16.044 14.815 1.00 53.41 513 VAL A N 1
ATOM 3962 C CA . VAL A 1 513 ? -11.780 -15.217 14.776 1.00 53.41 513 VAL A CA 1
ATOM 3963 C C . VAL A 1 513 ? -11.835 -14.260 15.978 1.00 53.41 513 VAL A C 1
ATOM 3965 O O . VAL A 1 513 ? -11.403 -14.618 17.076 1.00 53.41 513 VAL A O 1
ATOM 3968 N N . VAL A 1 514 ? -12.389 -13.058 15.798 1.00 61.53 514 VAL A N 1
ATOM 3969 C CA . VAL A 1 514 ? -12.758 -12.161 16.909 1.00 61.53 514 VAL A CA 1
ATOM 3970 C C . VAL A 1 514 ? -14.192 -12.474 17.333 1.00 61.53 514 VAL A C 1
ATOM 3972 O O . VAL A 1 514 ? -15.126 -12.272 16.561 1.00 61.53 514 VAL A O 1
ATOM 3975 N N . GLN A 1 515 ? -14.366 -12.986 18.548 1.00 77.62 515 GLN A N 1
ATOM 3976 C CA . GLN A 1 515 ? -15.674 -13.288 19.126 1.00 77.62 515 GLN A CA 1
ATOM 3977 C C . GLN A 1 515 ? -16.165 -12.091 19.942 1.00 77.62 515 GLN A C 1
ATOM 3979 O O . GLN A 1 515 ? -15.421 -11.566 20.765 1.00 77.62 515 GLN A O 1
ATOM 3984 N N . GLY A 1 516 ? -17.406 -11.650 19.745 1.00 84.44 516 GLY A N 1
ATOM 3985 C CA . GLY A 1 516 ? -17.984 -10.591 20.570 1.00 84.44 516 GLY A CA 1
ATOM 3986 C C . GLY A 1 516 ? -18.368 -11.105 21.938 1.00 84.44 516 GLY A C 1
ATOM 3987 O O . GLY A 1 516 ? -18.934 -12.192 22.062 1.00 84.44 516 GLY A O 1
ATOM 3988 N N . VAL A 1 517 ? -18.091 -10.315 22.965 1.00 90.56 517 VAL A N 1
ATOM 3989 C CA . VAL A 1 517 ? -18.461 -10.633 24.338 1.00 90.56 517 VAL A CA 1
ATOM 3990 C C . VAL A 1 517 ? -18.990 -9.382 25.028 1.00 90.56 517 VAL A C 1
ATOM 3992 O O . VAL A 1 517 ? -18.451 -8.294 24.855 1.00 90.56 517 VAL A O 1
ATOM 3995 N N . VAL A 1 518 ? -20.043 -9.535 25.824 1.00 93.38 518 VAL A N 1
ATOM 3996 C CA . VAL A 1 518 ? -20.464 -8.542 26.815 1.00 93.38 518 VAL A CA 1
ATOM 3997 C C . VAL A 1 518 ? -20.166 -9.117 28.192 1.00 93.38 518 VAL A C 1
ATOM 3999 O O . VAL A 1 518 ? -20.797 -10.089 28.608 1.00 93.38 518 VAL A O 1
ATOM 4002 N N . GLN A 1 519 ? -19.199 -8.534 28.894 1.00 94.00 519 GLN A N 1
ATOM 4003 C CA . GLN A 1 519 ? -18.909 -8.887 30.279 1.00 94.00 519 GLN A CA 1
ATOM 4004 C C . GLN A 1 519 ? -19.867 -8.142 31.211 1.00 94.00 519 GLN A C 1
ATOM 4006 O O . GLN A 1 519 ? -19.964 -6.914 31.159 1.00 94.00 519 GLN A O 1
ATOM 4011 N N . LEU A 1 520 ? -20.541 -8.887 32.086 1.00 95.56 520 LEU A N 1
ATOM 4012 C CA . LEU A 1 520 ? -21.363 -8.349 33.165 1.00 95.56 520 LEU A CA 1
ATOM 4013 C C . LEU A 1 520 ? -20.558 -8.301 34.464 1.00 95.56 520 LEU A C 1
ATOM 4015 O O . LEU A 1 520 ? -19.940 -9.300 34.856 1.00 95.56 520 LEU A O 1
ATOM 4019 N N . PHE A 1 521 ? -20.625 -7.170 35.162 1.00 95.75 521 PHE A N 1
ATOM 4020 C CA . PHE A 1 521 ? -20.148 -7.032 36.536 1.00 95.75 521 PHE A CA 1
ATOM 4021 C C . PHE A 1 521 ? -21.275 -6.561 37.445 1.00 95.75 521 PHE A C 1
ATOM 4023 O O . PHE A 1 521 ? -22.070 -5.712 37.055 1.00 95.75 521 PHE A O 1
ATOM 4030 N N . THR A 1 522 ? -21.297 -7.045 38.682 1.00 94.69 522 THR A N 1
ATOM 4031 C CA . THR A 1 522 ? -22.037 -6.396 39.768 1.00 94.69 522 THR A CA 1
ATOM 4032 C C . THR A 1 522 ? -21.116 -5.451 40.513 1.00 94.69 522 THR A C 1
ATOM 4034 O O . THR A 1 522 ? -19.968 -5.808 40.808 1.00 94.69 522 THR A O 1
ATOM 4037 N N . PHE A 1 523 ? -21.621 -4.267 40.853 1.00 93.44 523 PHE A N 1
ATOM 4038 C CA . PHE A 1 523 ? -20.862 -3.286 41.617 1.00 93.44 523 PHE A CA 1
ATOM 4039 C C . PHE A 1 523 ? -21.627 -2.764 42.835 1.00 93.44 523 PHE A C 1
ATOM 4041 O O . PHE A 1 523 ? -22.854 -2.705 42.866 1.00 93.44 523 PHE A O 1
ATOM 4048 N N . THR A 1 524 ? -20.868 -2.411 43.868 1.00 91.38 524 THR A N 1
ATOM 4049 C CA . THR A 1 524 ? -21.329 -1.674 45.045 1.00 91.38 524 THR A CA 1
ATOM 4050 C C . THR A 1 524 ? -20.491 -0.405 45.190 1.00 91.38 524 THR A C 1
ATOM 4052 O O . THR A 1 524 ? -19.632 -0.108 44.360 1.00 91.38 524 THR A O 1
ATOM 4055 N N . HIS A 1 525 ? -20.705 0.342 46.271 1.00 88.69 525 HIS A N 1
ATOM 4056 C CA . HIS A 1 525 ? -19.922 1.539 46.565 1.00 88.69 525 HIS A CA 1
ATOM 4057 C C . HIS A 1 525 ? -18.403 1.292 46.645 1.00 88.69 525 HIS A C 1
ATOM 4059 O O . HIS A 1 525 ? -17.633 2.193 46.332 1.00 88.69 525 HIS A O 1
ATOM 4065 N N . ASP A 1 526 ? -17.967 0.088 47.043 1.00 89.06 526 ASP A N 1
ATOM 4066 C CA . ASP A 1 526 ? -16.546 -0.206 47.287 1.00 89.06 526 ASP A CA 1
ATOM 4067 C C . ASP A 1 526 ? -16.046 -1.506 46.622 1.00 89.06 526 ASP A C 1
ATOM 4069 O O . ASP A 1 526 ? -14.923 -1.939 46.882 1.00 89.06 526 ASP A O 1
ATOM 4073 N N . THR A 1 527 ? -16.869 -2.179 45.811 1.00 91.50 527 THR A N 1
ATOM 4074 C CA . THR A 1 527 ? -16.498 -3.453 45.175 1.00 91.50 527 THR A CA 1
ATOM 4075 C C . THR A 1 527 ? -17.057 -3.577 43.765 1.00 91.50 527 THR A C 1
ATOM 4077 O O . THR A 1 527 ? -18.228 -3.281 43.545 1.00 91.50 527 THR A O 1
ATOM 4080 N N . VAL A 1 528 ? -16.293 -4.193 42.866 1.00 94.56 528 VAL A N 1
ATOM 4081 C CA . VAL A 1 528 ? -16.709 -4.632 41.530 1.00 94.56 528 VAL A CA 1
ATOM 4082 C C . VAL A 1 528 ? -16.384 -6.115 41.414 1.00 94.56 528 VAL A C 1
ATOM 4084 O O . VAL A 1 528 ? -15.326 -6.562 41.853 1.00 94.56 528 VAL A O 1
ATOM 4087 N N . THR A 1 529 ? -17.309 -6.896 40.866 1.00 93.50 529 THR A N 1
ATOM 4088 C CA . THR A 1 529 ? -17.182 -8.355 40.766 1.00 93.50 529 THR A CA 1
ATOM 4089 C C . THR A 1 529 ? -17.681 -8.831 39.406 1.00 93.50 529 THR A C 1
ATOM 4091 O O . THR A 1 529 ? -18.788 -8.453 39.023 1.00 93.50 529 THR A O 1
ATOM 4094 N N . PRO A 1 530 ? -16.899 -9.633 38.662 1.00 93.44 530 PRO A N 1
ATOM 4095 C CA . PRO A 1 530 ? -17.349 -10.192 37.394 1.00 93.44 530 PRO A CA 1
ATOM 4096 C C . PRO A 1 530 ? -18.386 -11.281 37.674 1.00 93.44 530 PRO A C 1
ATOM 4098 O O . PRO A 1 530 ? -18.230 -12.060 38.618 1.00 93.44 530 PRO A O 1
ATOM 4101 N N . VAL A 1 531 ? -19.448 -11.326 36.872 1.00 92.12 531 VAL A N 1
ATOM 4102 C CA . VAL A 1 531 ? -20.578 -12.239 37.099 1.00 92.12 531 VAL A CA 1
ATOM 4103 C C . VAL A 1 531 ? -20.720 -13.247 35.969 1.00 92.12 531 VAL A C 1
ATOM 4105 O O . VAL A 1 531 ? -20.658 -14.449 36.215 1.00 92.12 531 VAL A O 1
ATOM 4108 N N . SER A 1 532 ? -20.898 -12.780 34.734 1.00 92.69 532 SER A N 1
ATOM 4109 C CA . SER A 1 532 ? -21.101 -13.646 33.571 1.00 92.69 532 SER A CA 1
ATOM 4110 C C . SER A 1 532 ? -20.683 -12.958 32.271 1.00 92.69 532 SER A C 1
ATOM 4112 O O . SER A 1 532 ? -20.586 -11.733 32.202 1.00 92.69 532 SER A O 1
ATOM 4114 N N . GLU A 1 533 ? -20.409 -13.762 31.245 1.00 92.31 533 GLU A N 1
ATOM 4115 C CA . GLU A 1 533 ? -20.043 -13.316 29.899 1.00 92.31 533 GLU A CA 1
ATOM 4116 C C . GLU A 1 533 ? -21.128 -13.734 28.905 1.00 92.31 533 GLU A C 1
ATOM 4118 O O . GLU A 1 533 ? -21.569 -14.887 28.891 1.00 92.31 533 GLU A O 1
ATOM 4123 N N . LEU A 1 534 ? -21.545 -12.805 28.046 1.00 93.62 534 LEU A N 1
ATOM 4124 C CA . LEU A 1 534 ? -22.525 -13.056 26.994 1.00 93.62 534 LEU A CA 1
ATOM 4125 C C . LEU A 1 534 ? -21.834 -13.028 25.637 1.00 93.62 534 LEU A C 1
ATOM 4127 O O . LEU A 1 534 ? -21.375 -11.982 25.188 1.00 93.62 534 LEU A O 1
ATOM 4131 N N . SER A 1 535 ? -21.753 -14.179 24.977 1.00 90.38 535 SER A N 1
ATOM 4132 C CA . SER A 1 535 ? -21.087 -14.287 23.679 1.00 90.38 535 SER A CA 1
ATOM 4133 C C . SER A 1 535 ? -22.009 -13.961 22.504 1.00 90.38 535 SER A C 1
ATOM 4135 O O . SER A 1 535 ? -23.121 -14.496 22.432 1.00 90.38 535 SER A O 1
ATOM 4137 N N . LEU A 1 536 ? -21.489 -13.199 21.542 1.00 86.38 536 LEU A N 1
ATOM 4138 C CA . LEU A 1 536 ? -22.094 -12.856 20.254 1.00 86.38 536 LEU A CA 1
ATOM 4139 C C . LEU A 1 536 ? -21.196 -13.280 19.082 1.00 86.38 536 LEU A C 1
ATOM 4141 O O . LEU A 1 536 ? -19.975 -13.395 19.225 1.00 86.38 536 LEU A O 1
ATOM 4145 N N . ALA A 1 537 ? -21.801 -13.486 17.911 1.00 79.62 537 ALA A N 1
ATOM 4146 C CA . ALA A 1 537 ? -21.054 -13.534 16.652 1.00 79.62 537 ALA A CA 1
ATOM 4147 C C . ALA A 1 537 ? -20.567 -12.123 16.276 1.00 79.62 537 ALA A C 1
ATOM 4149 O O . ALA A 1 537 ? -21.331 -11.168 16.400 1.00 79.62 537 ALA A O 1
ATOM 4150 N N . GLY A 1 538 ? -19.308 -11.983 15.846 1.00 72.69 538 GLY A N 1
ATOM 4151 C CA . GLY A 1 538 ? -18.654 -10.691 15.583 1.00 72.69 538 GLY A CA 1
ATOM 4152 C C . GLY A 1 538 ? -18.453 -9.816 16.837 1.00 72.69 538 GLY A C 1
ATOM 4153 O O . GLY A 1 538 ? -19.067 -10.077 17.867 1.00 72.69 538 GLY A O 1
ATOM 4154 N N . PRO A 1 539 ? -17.604 -8.771 16.797 1.00 75.31 539 PRO A N 1
ATOM 4155 C CA . PRO A 1 539 ? -17.291 -7.939 17.966 1.00 75.31 539 PRO A CA 1
ATOM 4156 C C . PRO A 1 539 ? -18.541 -7.252 18.538 1.00 75.31 539 PRO A C 1
ATOM 4158 O O . PRO A 1 539 ? -19.286 -6.585 17.815 1.00 75.31 539 PRO A O 1
ATOM 4161 N N . ALA A 1 540 ? -18.771 -7.414 19.845 1.00 84.81 540 ALA A N 1
ATOM 4162 C CA . ALA A 1 540 ? -19.949 -6.887 20.527 1.00 84.81 540 ALA A CA 1
ATOM 4163 C C . ALA A 1 540 ? -19.810 -5.378 20.687 1.00 84.81 540 ALA A C 1
ATOM 4165 O O . ALA A 1 540 ? -18.842 -4.915 21.278 1.00 84.81 540 ALA A O 1
ATOM 4166 N N . ARG A 1 541 ? -20.759 -4.599 20.173 1.00 82.56 541 ARG A N 1
ATOM 4167 C CA . ARG A 1 541 ? -20.652 -3.137 20.173 1.00 82.56 541 ARG A CA 1
ATOM 4168 C C . ARG A 1 541 ? -21.489 -2.560 21.301 1.00 82.56 541 ARG A C 1
ATOM 4170 O O . ARG A 1 541 ? -20.990 -1.726 22.043 1.00 82.56 541 ARG A O 1
ATOM 4177 N N . ARG A 1 542 ? -22.717 -3.054 21.479 1.00 87.00 542 ARG A N 1
ATOM 4178 C CA . ARG A 1 542 ? -23.654 -2.569 22.499 1.00 87.00 542 ARG A CA 1
ATOM 4179 C C . ARG A 1 542 ? -24.287 -3.666 23.302 1.00 87.00 542 ARG A C 1
ATOM 4181 O O . ARG A 1 542 ? -24.517 -4.750 22.781 1.00 87.00 542 ARG A O 1
ATOM 4188 N N . ALA A 1 543 ? -24.660 -3.308 24.519 1.00 90.88 543 ALA A N 1
ATOM 4189 C CA . ALA A 1 543 ? -25.609 -4.035 25.333 1.00 90.88 543 ALA A CA 1
ATOM 4190 C C . ALA A 1 543 ? -26.455 -3.022 26.096 1.00 90.88 543 ALA A C 1
ATOM 4192 O O . ALA A 1 543 ? -25.897 -2.057 26.598 1.00 90.88 543 ALA A O 1
ATOM 4193 N N . PHE A 1 544 ? -27.764 -3.211 26.158 1.00 90.12 544 PHE A N 1
ATOM 4194 C CA . PHE A 1 544 ? -28.687 -2.329 26.868 1.00 90.12 544 PHE A CA 1
ATOM 4195 C C . PHE A 1 544 ? -29.928 -3.109 27.300 1.00 90.12 544 PHE A C 1
ATOM 4197 O O . PHE A 1 544 ? -30.216 -4.175 26.758 1.00 90.12 544 PHE A O 1
ATOM 4204 N N . PHE A 1 545 ? -30.676 -2.584 28.267 1.00 90.81 545 PHE A N 1
ATOM 4205 C CA . PHE A 1 545 ? -31.938 -3.190 28.685 1.00 90.81 545 PHE A CA 1
ATOM 4206 C C . PHE A 1 545 ? -33.119 -2.645 27.882 1.00 90.81 545 PHE A C 1
ATOM 4208 O O . PHE A 1 545 ? -33.250 -1.431 27.715 1.00 90.81 545 PHE A O 1
ATOM 4215 N N . HIS A 1 546 ? -33.991 -3.550 27.442 1.00 90.25 546 HIS A N 1
ATOM 4216 C CA . HIS A 1 546 ? -35.349 -3.257 26.991 1.00 90.25 546 HIS A CA 1
ATOM 4217 C C . HIS A 1 546 ? -36.303 -3.964 27.954 1.00 90.25 546 HIS A C 1
ATOM 4219 O O . HIS A 1 546 ? -36.265 -5.188 28.077 1.00 90.25 546 HIS A O 1
ATOM 4225 N N . ASP A 1 547 ? -37.075 -3.188 28.714 1.00 87.62 547 ASP A N 1
ATOM 4226 C CA . ASP A 1 547 ? -37.801 -3.662 29.896 1.00 87.62 547 ASP A CA 1
ATOM 4227 C C . ASP A 1 547 ? -36.896 -4.437 30.882 1.00 87.62 547 ASP A C 1
ATOM 4229 O O . ASP A 1 547 ? -35.994 -3.854 31.496 1.00 87.62 547 ASP A O 1
ATOM 4233 N N . ASP A 1 548 ? -37.120 -5.741 31.061 1.00 89.56 548 ASP A N 1
ATOM 4234 C CA . ASP A 1 548 ? -36.351 -6.605 31.968 1.00 89.56 548 ASP A CA 1
ATOM 4235 C C . ASP A 1 548 ? -35.283 -7.452 31.253 1.00 89.56 548 ASP A C 1
ATOM 4237 O O . ASP A 1 548 ? -34.433 -8.058 31.916 1.00 89.56 548 ASP A O 1
ATOM 4241 N N . ASP A 1 549 ? -35.272 -7.452 29.920 1.00 93.75 549 ASP A N 1
ATOM 4242 C CA . ASP A 1 549 ? -34.363 -8.260 29.115 1.00 93.75 549 ASP A CA 1
ATOM 4243 C C . ASP A 1 549 ? -33.185 -7.430 28.599 1.00 93.75 549 ASP A C 1
ATOM 4245 O O . ASP A 1 549 ? -33.297 -6.243 28.287 1.00 93.75 549 ASP A O 1
ATOM 4249 N N . LEU A 1 550 ? -32.017 -8.064 28.512 1.00 94.75 550 LEU A N 1
ATOM 4250 C CA . LEU A 1 550 ? -30.823 -7.454 27.950 1.00 94.75 550 LEU A CA 1
ATOM 4251 C C . LEU A 1 550 ? -30.742 -7.760 26.457 1.00 94.75 550 LEU A C 1
ATOM 4253 O O . LEU A 1 550 ? -30.677 -8.922 26.062 1.00 94.75 550 LEU A O 1
ATOM 4257 N N . ILE A 1 551 ? -30.648 -6.715 25.646 1.00 94.88 551 ILE A N 1
ATOM 4258 C CA . ILE A 1 551 ? -30.379 -6.794 24.215 1.00 94.88 551 ILE A CA 1
ATOM 4259 C C . ILE A 1 551 ? -28.913 -6.438 23.979 1.00 94.88 551 ILE A C 1
ATOM 4261 O O . ILE A 1 551 ? -28.439 -5.409 24.460 1.00 94.88 551 ILE A O 1
ATOM 4265 N N . ALA A 1 552 ? -28.186 -7.258 23.222 1.00 92.12 552 ALA A N 1
ATOM 4266 C CA . ALA A 1 552 ? -26.846 -6.921 22.753 1.00 92.12 552 ALA A CA 1
ATOM 4267 C C . ALA A 1 552 ? -26.754 -6.964 21.227 1.00 92.12 552 ALA A C 1
ATOM 4269 O O . ALA A 1 552 ? -27.360 -7.805 20.563 1.00 92.12 552 ALA A O 1
ATOM 4270 N N . PHE A 1 553 ? -25.977 -6.031 20.686 1.00 88.00 553 PHE A N 1
ATOM 4271 C CA . PHE A 1 553 ? -25.816 -5.793 19.259 1.00 88.00 553 PHE A CA 1
ATOM 4272 C C . PHE A 1 553 ? -24.336 -5.867 18.879 1.00 88.00 553 PHE A C 1
ATOM 4274 O O . PHE A 1 553 ? -23.482 -5.191 19.467 1.00 88.00 553 PHE A O 1
ATOM 4281 N N . SER A 1 554 ? -24.041 -6.663 17.857 1.00 83.19 554 SER A N 1
ATOM 4282 C CA . SER A 1 554 ? -22.755 -6.736 17.169 1.00 83.19 554 SER A CA 1
ATOM 4283 C C . SER A 1 554 ? -22.947 -6.422 15.680 1.00 83.19 554 SER A C 1
ATOM 4285 O O . SER A 1 554 ? -24.062 -6.283 15.182 1.00 83.19 554 SER A O 1
ATOM 4287 N N . SER A 1 555 ? -21.851 -6.334 14.929 1.00 71.69 555 SER A N 1
ATOM 4288 C CA . SER A 1 555 ? -21.915 -6.206 13.467 1.00 71.69 555 SER A CA 1
ATOM 4289 C C . SER A 1 555 ? -22.508 -7.424 12.746 1.00 71.69 555 SER A C 1
ATOM 4291 O O . SER A 1 555 ? -22.833 -7.306 11.567 1.00 71.69 555 SER A O 1
ATOM 4293 N N . GLU A 1 556 ? -22.624 -8.572 13.422 1.00 75.12 556 GLU A N 1
ATOM 4294 C CA . GLU A 1 556 ? -23.037 -9.856 12.832 1.00 75.12 556 GLU A CA 1
ATOM 4295 C C . GLU A 1 556 ? -24.237 -10.498 13.547 1.00 75.12 556 GLU A C 1
ATOM 4297 O O . GLU A 1 556 ? -24.733 -11.519 13.086 1.00 75.12 556 GLU A O 1
ATOM 4302 N N . GLN A 1 557 ? -24.726 -9.950 14.662 1.00 85.25 557 GLN A N 1
ATOM 4303 C CA . GLN A 1 557 ? -25.803 -10.563 15.441 1.00 85.25 557 GLN A CA 1
ATOM 4304 C C . GLN A 1 557 ? -26.511 -9.542 16.341 1.00 85.25 557 GLN A C 1
ATOM 4306 O O . GLN A 1 557 ? -25.883 -8.654 16.919 1.00 85.25 557 GLN A O 1
ATOM 4311 N N . VAL A 1 558 ? -27.820 -9.718 16.513 1.00 90.62 558 VAL A N 1
ATOM 4312 C CA . VAL A 1 558 ? -28.587 -9.152 17.632 1.00 90.62 558 VAL A CA 1
ATOM 4313 C C . VAL A 1 558 ? -29.047 -10.300 18.505 1.00 90.62 558 VAL A C 1
ATOM 4315 O O . VAL A 1 558 ? -29.510 -11.314 17.994 1.00 90.62 558 VAL A O 1
ATOM 4318 N N . ALA A 1 559 ? -28.906 -10.178 19.813 1.00 94.00 559 ALA A N 1
ATOM 4319 C CA . ALA A 1 559 ? -29.281 -11.243 20.727 1.00 94.00 559 ALA A CA 1
ATOM 4320 C C . ALA A 1 559 ? -29.942 -10.681 21.982 1.00 94.00 559 ALA A C 1
ATOM 4322 O O . ALA A 1 559 ? -29.615 -9.578 22.423 1.00 94.00 559 ALA A O 1
ATOM 4323 N N . ALA A 1 560 ? -30.873 -11.453 22.535 1.00 95.94 560 ALA A N 1
ATOM 4324 C CA . ALA A 1 560 ? -31.629 -11.118 23.731 1.00 95.94 560 ALA A CA 1
ATOM 4325 C C . ALA A 1 560 ? -31.384 -12.152 24.834 1.00 95.94 560 ALA A C 1
ATOM 4327 O O . ALA A 1 560 ? -31.328 -13.363 24.585 1.00 95.94 560 ALA A O 1
ATOM 4328 N N . TRP A 1 561 ? -31.274 -11.676 26.071 1.00 96.12 561 TRP A N 1
ATOM 4329 C CA . TRP A 1 561 ? -31.109 -12.503 27.259 1.00 96.12 561 TRP A CA 1
ATOM 4330 C C . TRP A 1 561 ? -32.032 -12.058 28.377 1.00 96.12 561 TRP A C 1
ATOM 4332 O O . TRP A 1 561 ? -32.129 -10.874 28.688 1.00 96.12 561 TRP A O 1
ATOM 4342 N N . ASN A 1 562 ? -32.604 -13.033 29.071 1.00 94.19 562 ASN A N 1
ATOM 4343 C CA . ASN A 1 562 ? -33.249 -12.795 30.343 1.00 94.19 562 ASN A CA 1
ATOM 4344 C C . ASN A 1 562 ? -32.206 -12.829 31.467 1.00 94.19 562 ASN A C 1
ATOM 4346 O O . ASN A 1 562 ? -31.479 -13.817 31.627 1.00 94.19 562 ASN A O 1
ATOM 4350 N N . LEU A 1 563 ? -32.160 -11.755 32.259 1.00 91.81 563 LEU A N 1
ATOM 4351 C CA . LEU A 1 563 ? -31.207 -11.576 33.359 1.00 91.81 563 LEU A CA 1
ATOM 4352 C C . LEU A 1 563 ? -31.861 -11.624 34.747 1.00 91.81 563 LEU A C 1
ATOM 4354 O O . LEU A 1 563 ? -31.334 -11.043 35.694 1.00 91.81 563 LEU A O 1
ATOM 4358 N N . THR A 1 564 ? -32.975 -12.351 34.904 1.00 88.88 564 THR A N 1
ATOM 4359 C CA . THR A 1 564 ? -33.582 -12.569 36.235 1.00 88.88 564 THR A CA 1
ATOM 4360 C C . THR A 1 564 ? -32.575 -13.189 37.218 1.00 88.88 564 THR A C 1
ATOM 4362 O O . THR A 1 564 ? -32.586 -12.867 38.405 1.00 88.88 564 THR A O 1
ATOM 4365 N N . ASP A 1 565 ? -31.679 -14.050 36.719 1.00 89.44 565 ASP A N 1
ATOM 4366 C CA . ASP A 1 565 ? -30.470 -14.495 37.417 1.00 89.44 565 ASP A CA 1
ATOM 4367 C C . ASP A 1 565 ? -29.230 -14.073 36.614 1.00 89.44 565 ASP A C 1
ATOM 4369 O O . ASP A 1 565 ? -28.864 -14.706 35.624 1.00 89.44 565 ASP A O 1
ATOM 4373 N N . VAL A 1 566 ? -28.573 -12.992 37.044 1.00 88.12 566 VAL A N 1
ATOM 4374 C CA . VAL A 1 566 ? -27.394 -12.421 36.364 1.00 88.12 566 VAL A CA 1
ATOM 4375 C C . VAL A 1 566 ? -26.216 -13.407 36.324 1.00 88.12 566 VAL A C 1
ATOM 4377 O O . VAL A 1 566 ? -25.401 -13.357 35.402 1.00 88.12 566 VAL A O 1
ATOM 4380 N N . ALA A 1 567 ? -26.125 -14.332 37.288 1.00 88.81 567 ALA A N 1
ATOM 4381 C CA . ALA A 1 567 ? -25.082 -15.360 37.321 1.00 88.81 567 ALA A CA 1
ATOM 4382 C C . ALA A 1 567 ? -25.353 -16.516 36.345 1.00 88.81 567 ALA A C 1
ATOM 4384 O O . ALA A 1 567 ? -24.429 -17.247 35.985 1.00 88.81 567 ALA A O 1
ATOM 4385 N N . ALA A 1 568 ? -26.601 -16.676 35.901 1.00 89.44 568 ALA A N 1
ATOM 4386 C CA . ALA A 1 568 ? -27.029 -17.707 34.964 1.00 89.44 568 ALA A CA 1
ATOM 4387 C C . ALA A 1 568 ? -27.943 -17.112 33.872 1.00 89.44 568 ALA A C 1
ATOM 4389 O O . ALA A 1 568 ? -29.120 -17.481 33.785 1.00 89.44 568 ALA A O 1
ATOM 4390 N N . PRO A 1 569 ? -27.412 -16.204 33.030 1.00 93.06 569 PRO A N 1
ATOM 4391 C CA . PRO A 1 569 ? -28.188 -15.526 31.998 1.00 93.06 569 PRO A CA 1
ATOM 4392 C C . PRO A 1 569 ? -28.790 -16.534 31.013 1.00 93.06 569 PRO A C 1
ATOM 4394 O O . PRO A 1 569 ? -28.096 -17.423 30.510 1.00 93.06 569 PRO A O 1
ATOM 4397 N N . GLN A 1 570 ? -30.082 -16.397 30.711 1.00 93.62 570 GLN A N 1
ATOM 4398 C CA . GLN A 1 570 ? -30.777 -17.286 29.776 1.00 93.62 570 GLN A CA 1
ATOM 4399 C C . GLN A 1 570 ? -30.917 -16.607 28.417 1.00 93.62 570 GLN A C 1
ATOM 4401 O O . GLN A 1 570 ? -31.498 -15.533 28.323 1.00 93.62 570 GLN A O 1
ATOM 4406 N N . SER A 1 571 ? -30.388 -17.230 27.360 1.00 93.56 571 SER A N 1
ATOM 4407 C CA . SER A 1 571 ? -30.590 -16.748 25.986 1.00 93.56 571 SER A CA 1
ATOM 4408 C C . SER A 1 571 ? -32.070 -16.885 25.630 1.00 93.56 571 SER A C 1
ATOM 4410 O O . SER A 1 571 ? -32.600 -17.994 25.710 1.00 93.56 571 SER A O 1
ATOM 4412 N N . LEU A 1 572 ? -32.712 -15.781 25.251 1.00 94.50 572 LEU A N 1
ATOM 4413 C CA . LEU A 1 572 ? -34.095 -15.765 24.776 1.00 94.50 572 LEU A CA 1
ATOM 4414 C C . LEU A 1 572 ? -34.135 -16.055 23.280 1.00 94.50 572 LEU A C 1
ATOM 4416 O O . LEU A 1 572 ? -34.707 -17.060 22.872 1.00 94.50 572 LEU A O 1
ATOM 4420 N N . ASP A 1 573 ? -33.441 -15.232 22.496 1.00 94.12 573 ASP A N 1
ATOM 4421 C CA . ASP A 1 573 ? -33.322 -15.399 21.051 1.00 94.12 573 ASP A CA 1
ATOM 4422 C C . ASP A 1 573 ? -32.020 -14.785 20.514 1.00 94.12 573 ASP A C 1
ATOM 4424 O O . ASP A 1 573 ? -31.351 -13.993 21.191 1.00 94.12 573 ASP A O 1
ATOM 4428 N N . ARG A 1 574 ? -31.623 -15.193 19.307 1.00 92.00 574 ARG A N 1
ATOM 4429 C CA . ARG A 1 574 ? -30.443 -14.701 18.593 1.00 92.00 574 ARG A CA 1
ATOM 4430 C C . ARG A 1 574 ? -30.744 -14.604 17.107 1.00 92.00 574 ARG A C 1
ATOM 4432 O O . ARG A 1 574 ? -30.990 -15.609 16.447 1.00 92.00 574 ARG A O 1
ATOM 4439 N N . LEU A 1 575 ? -30.623 -13.397 16.580 1.00 87.38 575 LEU A N 1
ATOM 4440 C CA . LEU A 1 575 ? -30.833 -13.085 15.183 1.00 87.38 575 LEU A CA 1
ATOM 4441 C C . LEU A 1 575 ? -29.500 -12.763 14.511 1.00 87.38 575 LEU A C 1
ATOM 4443 O O . LEU A 1 575 ? -28.924 -11.691 14.712 1.00 87.38 575 LEU A O 1
ATOM 4447 N N . ASP A 1 576 ? -29.014 -13.700 13.700 1.00 81.56 576 ASP A N 1
ATOM 4448 C CA . ASP A 1 576 ? -27.800 -13.512 12.911 1.00 81.56 576 ASP A CA 1
ATOM 4449 C C . ASP A 1 576 ? -28.025 -12.461 11.816 1.00 81.56 576 ASP A C 1
ATOM 4451 O O . ASP A 1 576 ? -28.945 -12.539 10.996 1.00 81.56 576 ASP A O 1
ATOM 4455 N N . LEU A 1 577 ? -27.145 -11.467 11.792 1.00 73.00 577 LEU A N 1
ATOM 4456 C CA . LEU A 1 577 ? -27.065 -10.459 10.751 1.00 73.00 577 LEU A CA 1
ATOM 4457 C C . LEU A 1 577 ? -26.125 -10.981 9.666 1.00 73.00 577 LEU A C 1
ATOM 4459 O O . LEU A 1 577 ? -24.932 -11.181 9.878 1.00 73.00 577 LEU A O 1
ATOM 4463 N N . VAL A 1 578 ? -26.675 -11.216 8.480 1.00 56.12 578 VAL A N 1
ATOM 4464 C CA . VAL A 1 578 ? -25.926 -11.749 7.337 1.00 56.12 578 VAL A CA 1
ATOM 4465 C C . VAL A 1 578 ? -24.757 -10.825 6.960 1.00 56.12 578 VAL A C 1
ATOM 4467 O O . VAL A 1 578 ? -24.923 -9.602 6.903 1.00 56.12 578 VAL A O 1
ATOM 4470 N N . ALA A 1 579 ? -23.616 -11.436 6.614 1.00 53.53 579 ALA A N 1
ATOM 4471 C CA . ALA A 1 579 ? -22.402 -10.794 6.106 1.00 53.53 579 ALA A CA 1
ATOM 4472 C C . ALA A 1 579 ? -22.679 -9.731 5.013 1.00 53.53 579 ALA A C 1
ATOM 4474 O O . ALA A 1 579 ? -23.660 -9.836 4.265 1.00 53.53 579 ALA A O 1
ATOM 4475 N N . PRO A 1 580 ? -21.828 -8.696 4.901 1.00 48.03 580 PRO A N 1
ATOM 4476 C CA . PRO A 1 580 ? -22.008 -7.615 3.933 1.00 48.03 580 PRO A CA 1
ATOM 4477 C C . PRO A 1 580 ? -22.020 -8.123 2.508 1.00 48.03 580 PRO A C 1
ATOM 4479 O O . PRO A 1 580 ? -21.146 -8.884 2.117 1.00 48.03 580 PRO A O 1
ATOM 4482 N N . VAL A 1 581 ? -22.957 -7.616 1.720 1.00 50.78 581 VAL A N 1
ATOM 4483 C CA . VAL A 1 581 ? -23.052 -7.877 0.289 1.00 50.78 581 VAL A CA 1
ATOM 4484 C C . VAL A 1 581 ? -22.539 -6.656 -0.459 1.00 50.78 581 VAL A C 1
ATOM 4486 O O . VAL A 1 581 ? -23.164 -5.600 -0.415 1.00 50.78 581 VAL A O 1
ATOM 4489 N N . TYR A 1 582 ? -21.408 -6.790 -1.149 1.00 57.56 582 TYR A N 1
ATOM 4490 C CA . TYR A 1 582 ? -20.793 -5.679 -1.880 1.00 57.56 582 TYR A CA 1
ATOM 4491 C C . TYR A 1 582 ? -21.199 -5.649 -3.351 1.00 57.56 582 TYR A C 1
ATOM 4493 O O . TYR A 1 582 ? -21.276 -4.571 -3.936 1.00 57.56 582 TYR A O 1
ATOM 4501 N N . ILE A 1 583 ? -21.468 -6.812 -3.958 1.00 58.84 583 ILE A N 1
ATOM 4502 C CA . ILE A 1 583 ? -21.882 -6.918 -5.363 1.00 58.84 583 ILE A CA 1
ATOM 4503 C C . ILE A 1 583 ? -22.865 -8.084 -5.517 1.00 58.84 583 ILE A C 1
ATOM 4505 O O . ILE A 1 583 ? -22.567 -9.200 -5.089 1.00 58.84 583 ILE A O 1
ATOM 4509 N N . ILE A 1 584 ? -24.022 -7.823 -6.135 1.00 66.25 584 ILE A N 1
ATOM 4510 C CA . ILE A 1 584 ? -25.035 -8.832 -6.480 1.00 66.25 584 ILE A CA 1
ATOM 4511 C C . ILE A 1 584 ? -25.167 -8.867 -7.995 1.00 66.25 584 ILE A C 1
ATOM 4513 O O . ILE A 1 584 ? -25.413 -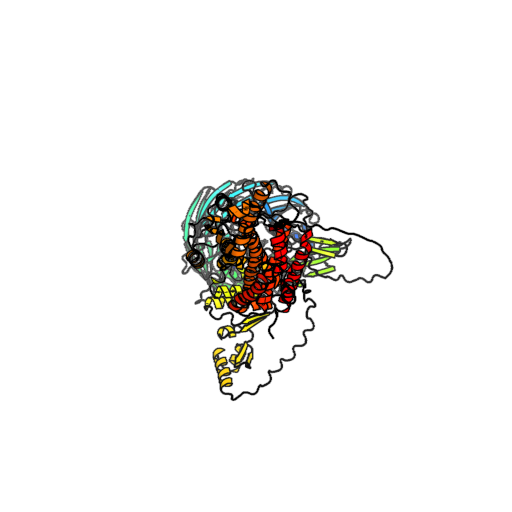7.829 -8.602 1.00 66.25 584 ILE A O 1
ATOM 4517 N N . GLU A 1 585 ? -25.083 -10.053 -8.588 1.00 77.69 585 GLU A N 1
ATOM 4518 C CA . GLU A 1 585 ? -25.357 -10.254 -10.011 1.00 77.69 585 GLU A CA 1
ATOM 4519 C C . GLU A 1 585 ? -26.335 -11.400 -10.235 1.00 77.69 585 GLU A C 1
ATOM 4521 O O . GLU A 1 585 ? -26.286 -12.429 -9.561 1.00 77.69 585 GLU A O 1
ATOM 4526 N N . ALA A 1 586 ? -27.248 -11.230 -11.188 1.00 76.38 586 ALA A N 1
ATOM 4527 C CA . ALA A 1 586 ? -28.209 -12.273 -11.527 1.00 76.38 586 ALA A CA 1
ATOM 4528 C C . ALA A 1 586 ? -27.519 -13.414 -12.289 1.00 76.38 586 ALA A C 1
ATOM 4530 O O . ALA A 1 586 ? -26.806 -13.168 -13.256 1.00 76.38 586 ALA A O 1
ATOM 4531 N N . VAL A 1 587 ? -27.773 -14.660 -11.880 1.00 78.44 587 VAL A N 1
ATOM 4532 C CA . VAL A 1 587 ? -27.263 -15.873 -12.539 1.00 78.44 587 VAL A CA 1
ATOM 4533 C C . VAL A 1 587 ? -28.459 -16.646 -13.092 1.00 78.44 587 VAL A C 1
ATOM 4535 O O . VAL A 1 587 ? -29.125 -17.406 -12.379 1.00 78.44 587 VAL A O 1
ATOM 4538 N N . GLY A 1 588 ? -28.777 -16.399 -14.362 1.00 75.81 588 GLY A N 1
ATOM 4539 C CA . GLY A 1 588 ? -29.997 -16.898 -14.997 1.00 75.81 588 GLY A CA 1
ATOM 4540 C C . GLY A 1 588 ? -31.285 -16.402 -14.317 1.00 75.81 588 GLY A C 1
ATOM 4541 O O . GLY A 1 588 ? -31.320 -15.358 -13.663 1.00 75.81 588 GLY A O 1
ATOM 4542 N N . ASP A 1 589 ? -32.375 -17.162 -14.461 1.00 75.69 589 ASP A N 1
ATOM 4543 C CA . ASP A 1 589 ? -33.707 -16.727 -14.007 1.00 75.69 589 ASP A CA 1
ATOM 4544 C C . ASP A 1 589 ? -33.961 -16.922 -12.501 1.00 75.69 589 ASP A C 1
ATOM 4546 O O . ASP A 1 589 ? -34.777 -16.203 -11.911 1.00 75.69 589 ASP A O 1
ATOM 4550 N N . HIS A 1 590 ? -33.267 -17.874 -11.868 1.00 79.94 590 HIS A N 1
ATOM 4551 C CA . HIS A 1 590 ? -33.605 -18.374 -10.528 1.00 79.94 590 HIS A CA 1
ATOM 4552 C C . HIS A 1 590 ? -32.550 -18.122 -9.451 1.00 79.94 590 HIS A C 1
ATOM 4554 O O . HIS A 1 590 ? -32.864 -18.326 -8.280 1.00 79.94 590 HIS A O 1
ATOM 4560 N N . HIS A 1 591 ? -31.342 -17.674 -9.803 1.00 83.75 591 HIS A N 1
ATOM 4561 C CA . HIS A 1 591 ? -30.251 -17.510 -8.843 1.00 83.75 591 HIS A CA 1
ATOM 4562 C C . HIS A 1 591 ? -29.619 -16.123 -8.911 1.00 83.75 591 HIS A C 1
ATOM 4564 O O . HIS A 1 591 ? -29.761 -15.384 -9.886 1.00 83.75 591 HIS A O 1
ATOM 4570 N N . VAL A 1 592 ? -28.908 -15.782 -7.846 1.00 82.25 592 VAL A N 1
ATOM 4571 C CA . VAL A 1 592 ? -28.145 -14.545 -7.698 1.00 82.25 592 VAL A CA 1
ATOM 4572 C C . VAL A 1 592 ? -26.801 -14.869 -7.055 1.00 82.25 592 VAL A C 1
ATOM 4574 O O . VAL A 1 592 ? -26.735 -15.619 -6.082 1.00 82.25 592 VAL A O 1
ATOM 4577 N N . ALA A 1 593 ? -25.727 -14.342 -7.631 1.00 80.69 593 ALA A N 1
ATOM 4578 C CA . ALA A 1 593 ? -24.382 -14.413 -7.091 1.00 80.69 593 ALA A CA 1
ATOM 4579 C C . ALA A 1 593 ? -24.118 -13.195 -6.217 1.00 80.69 593 ALA A C 1
ATOM 4581 O O . ALA A 1 593 ? -24.474 -12.076 -6.578 1.00 80.69 593 ALA A O 1
ATOM 4582 N N . VAL A 1 594 ? -23.490 -13.427 -5.076 1.00 70.50 594 VAL A N 1
ATOM 4583 C CA . VAL A 1 594 ? -23.359 -12.472 -3.986 1.00 70.50 594 VAL A CA 1
ATOM 4584 C C . VAL A 1 594 ? -21.906 -12.489 -3.531 1.00 70.50 594 VAL A C 1
ATOM 4586 O O . VAL A 1 594 ? -21.434 -13.488 -2.991 1.00 70.50 594 VAL A O 1
ATOM 4589 N N . LEU A 1 595 ? -21.178 -11.401 -3.781 1.00 70.38 595 LEU A N 1
ATOM 4590 C CA . LEU A 1 595 ? -19.821 -11.208 -3.270 1.00 70.38 595 LEU A CA 1
ATOM 4591 C C . LEU A 1 595 ? -19.891 -10.520 -1.905 1.00 70.38 595 LEU A C 1
ATOM 4593 O O . LEU A 1 595 ? -20.419 -9.408 -1.799 1.00 70.38 595 LEU A O 1
ATOM 4597 N N . THR A 1 596 ? -19.337 -11.164 -0.882 1.00 62.38 596 THR A N 1
ATOM 4598 C CA . THR A 1 596 ? -19.324 -10.683 0.502 1.00 62.38 596 THR A CA 1
ATOM 4599 C C . THR A 1 596 ? -17.906 -10.555 1.046 1.00 62.38 596 THR A C 1
ATOM 4601 O O . THR A 1 596 ? -17.025 -11.305 0.642 1.00 62.38 596 THR A O 1
ATOM 4604 N N . GLU A 1 597 ? -17.660 -9.617 1.960 1.00 56.50 597 GLU A N 1
ATOM 4605 C CA . GLU A 1 597 ? -16.335 -9.400 2.563 1.00 56.50 597 GLU A CA 1
ATOM 4606 C C . GLU A 1 597 ? -16.446 -9.019 4.042 1.00 56.50 597 GLU A C 1
ATOM 4608 O O . GLU A 1 597 ? -17.017 -8.000 4.396 1.00 56.50 597 GLU A O 1
ATOM 4613 N N . ASN A 1 598 ? -15.895 -9.813 4.948 1.00 50.31 598 ASN A N 1
ATOM 4614 C CA . ASN A 1 598 ? -15.979 -9.507 6.370 1.00 50.31 598 ASN A CA 1
ATOM 4615 C C . ASN A 1 598 ? -14.967 -8.402 6.734 1.00 50.31 598 ASN A C 1
ATOM 4617 O O . ASN A 1 598 ? -13.764 -8.633 6.679 1.00 50.31 598 ASN A O 1
ATOM 4621 N N . ALA A 1 599 ? -15.445 -7.220 7.141 1.00 42.75 599 ALA A N 1
ATOM 4622 C CA . ALA A 1 599 ? -14.592 -6.051 7.405 1.00 42.75 599 ALA A CA 1
ATOM 4623 C C . ALA A 1 599 ? -13.666 -6.183 8.631 1.00 42.75 599 ALA A C 1
ATOM 4625 O O . ALA A 1 599 ? -12.784 -5.351 8.815 1.00 42.75 599 ALA A O 1
ATOM 4626 N N . TRP A 1 600 ? -13.855 -7.202 9.473 1.00 37.91 600 TRP A N 1
ATOM 4627 C CA . TRP A 1 600 ? -13.005 -7.454 10.640 1.00 37.91 600 TRP A CA 1
ATOM 4628 C C . TRP A 1 600 ? -11.954 -8.531 10.376 1.00 37.91 600 TRP A C 1
ATOM 4630 O O . TRP A 1 600 ? -10.842 -8.449 10.889 1.00 37.91 600 TRP A O 1
ATOM 4640 N N . THR A 1 601 ? -12.294 -9.545 9.575 1.00 44.47 601 THR A N 1
ATOM 4641 C CA . THR A 1 601 ? -11.350 -10.605 9.173 1.00 44.47 601 THR A CA 1
ATOM 4642 C C . THR A 1 601 ? -10.669 -10.327 7.834 1.00 44.47 601 THR A C 1
ATOM 4644 O O . THR A 1 601 ? -9.728 -11.031 7.485 1.00 44.47 601 THR A O 1
ATOM 4647 N N . MET A 1 602 ? -11.127 -9.315 7.090 1.00 49.38 602 MET A N 1
ATOM 4648 C CA . MET A 1 602 ? -10.695 -8.965 5.729 1.00 49.38 602 MET A CA 1
ATOM 4649 C C . MET A 1 602 ? -10.866 -10.113 4.715 1.00 49.38 602 MET A C 1
ATOM 4651 O O . MET A 1 602 ? -10.230 -10.125 3.661 1.00 49.38 602 MET A O 1
ATOM 4655 N N . LYS A 1 603 ? -11.721 -11.099 5.024 1.00 52.50 603 LYS A N 1
ATOM 4656 C CA . LYS A 1 603 ? -11.956 -12.278 4.180 1.00 52.50 603 LYS A CA 1
ATOM 4657 C C . LYS A 1 603 ? -13.110 -12.057 3.222 1.00 52.50 603 LYS A C 1
ATOM 4659 O O . LYS A 1 603 ? -14.198 -11.675 3.650 1.00 52.50 603 LYS A O 1
ATOM 4664 N N . ALA A 1 604 ? -12.895 -12.372 1.947 1.00 63.19 604 ALA A N 1
ATOM 4665 C CA . ALA A 1 604 ? -13.915 -12.289 0.911 1.00 63.19 604 ALA A CA 1
ATOM 4666 C C . ALA A 1 604 ? -14.450 -13.675 0.523 1.00 63.19 604 ALA A C 1
ATOM 4668 O O . ALA A 1 604 ? -13.698 -14.639 0.386 1.00 63.19 604 ALA A O 1
ATOM 4669 N N . SER A 1 605 ? -15.754 -13.769 0.291 1.00 69.50 605 SER A N 1
ATOM 4670 C CA . SER A 1 605 ? -16.434 -14.983 -0.150 1.00 69.50 605 SER A CA 1
ATOM 4671 C C . SER A 1 605 ? -17.447 -14.685 -1.253 1.00 69.50 605 SER A C 1
ATOM 4673 O O . SER A 1 605 ? -17.996 -13.590 -1.349 1.00 69.50 605 SER A O 1
ATOM 4675 N N . LEU A 1 606 ? -17.678 -15.668 -2.119 1.00 77.25 606 LEU A N 1
ATOM 4676 C CA . LEU A 1 606 ? -18.662 -15.615 -3.195 1.00 77.25 606 LEU A CA 1
ATOM 4677 C C . LEU A 1 606 ? -19.727 -16.686 -2.947 1.00 77.25 606 LEU A C 1
ATOM 4679 O O . LEU A 1 606 ? -19.411 -17.875 -2.918 1.00 77.25 606 LEU A O 1
ATOM 4683 N N . ALA A 1 607 ? -20.979 -16.271 -2.788 1.00 77.44 607 ALA A N 1
ATOM 4684 C CA . ALA A 1 607 ? -22.116 -17.142 -2.520 1.00 77.44 607 ALA A CA 1
ATOM 4685 C C . ALA A 1 607 ? -23.152 -17.099 -3.653 1.00 77.44 607 ALA A C 1
ATOM 4687 O O . ALA A 1 607 ? -23.326 -16.077 -4.309 1.00 77.44 607 ALA A O 1
ATOM 4688 N N . ILE A 1 608 ? -23.857 -18.206 -3.884 1.00 83.19 608 ILE A N 1
ATOM 4689 C CA . ILE A 1 608 ? -24.998 -18.290 -4.806 1.00 83.19 608 ILE A CA 1
ATOM 4690 C C . ILE A 1 608 ? -26.263 -18.503 -3.984 1.00 83.19 608 ILE A C 1
ATOM 4692 O O . ILE A 1 608 ? -26.322 -19.452 -3.208 1.00 83.19 608 ILE A O 1
ATOM 4696 N N . HIS A 1 609 ? -27.281 -17.673 -4.186 1.00 79.62 609 HIS A N 1
ATOM 4697 C CA . HIS A 1 609 ? -28.581 -17.765 -3.519 1.00 79.62 609 HIS A CA 1
ATOM 4698 C C . HIS A 1 609 ? -29.704 -17.990 -4.531 1.00 79.62 609 HIS A C 1
ATOM 4700 O O . HIS A 1 609 ? -29.569 -17.652 -5.711 1.00 79.62 609 HIS A O 1
ATOM 4706 N N . GLU A 1 610 ? -30.833 -18.533 -4.074 1.00 77.25 610 GLU A N 1
ATOM 4707 C CA . GLU A 1 610 ? -32.071 -18.474 -4.850 1.00 77.25 610 GLU A CA 1
ATOM 4708 C C . GLU A 1 610 ? -32.564 -17.026 -4.929 1.00 77.25 610 GLU A C 1
ATOM 4710 O O . GLU A 1 610 ? -32.502 -16.274 -3.963 1.00 77.25 610 GLU A O 1
ATOM 4715 N N . ARG A 1 611 ? -33.132 -16.626 -6.066 1.00 75.38 611 ARG A N 1
ATOM 4716 C CA . ARG A 1 611 ? -33.650 -15.265 -6.276 1.00 75.38 611 ARG A CA 1
ATOM 4717 C C . ARG A 1 611 ? -34.799 -14.897 -5.325 1.00 75.38 611 ARG A C 1
ATOM 4719 O O . ARG A 1 611 ? -35.093 -13.719 -5.151 1.00 75.38 611 ARG A O 1
ATOM 4726 N N . ALA A 1 612 ? -35.458 -15.897 -4.738 1.00 68.75 612 ALA A N 1
ATOM 4727 C CA . ALA A 1 612 ? -36.482 -15.714 -3.713 1.00 68.75 612 ALA A CA 1
ATOM 4728 C C . ALA A 1 612 ? -35.896 -15.404 -2.320 1.00 68.75 612 ALA A C 1
ATOM 4730 O O . ALA A 1 612 ? -36.612 -14.866 -1.479 1.00 68.75 612 ALA A O 1
ATOM 4731 N N . ASP A 1 613 ? -34.614 -15.705 -2.081 1.00 63.03 613 ASP A N 1
ATOM 4732 C CA . ASP A 1 613 ? -33.900 -15.386 -0.842 1.00 63.03 613 ASP A CA 1
ATOM 4733 C C . ASP A 1 613 ? -33.443 -13.921 -0.862 1.00 63.03 613 ASP A C 1
ATOM 4735 O O . ASP A 1 613 ? -32.277 -13.593 -1.074 1.00 63.03 613 ASP A O 1
ATOM 4739 N N . THR A 1 614 ? -34.394 -13.011 -0.656 1.00 55.75 614 THR A N 1
ATOM 4740 C CA . THR A 1 614 ? -34.147 -11.561 -0.668 1.00 55.75 614 THR A CA 1
ATOM 4741 C C . THR A 1 614 ? -33.291 -11.082 0.504 1.00 55.75 614 THR A C 1
ATOM 4743 O O . THR A 1 614 ? -32.845 -9.937 0.505 1.00 55.75 614 THR A O 1
ATOM 4746 N N . GLN A 1 615 ? -33.092 -11.926 1.520 1.00 49.81 615 GLN A N 1
ATOM 4747 C CA . GLN A 1 615 ? -32.284 -11.613 2.699 1.00 49.81 615 GLN A CA 1
ATOM 4748 C C . GLN A 1 615 ? -30.860 -12.188 2.602 1.00 49.81 615 GLN A C 1
ATOM 4750 O O . GLN A 1 615 ? -29.984 -11.750 3.356 1.00 49.81 615 GLN A O 1
ATOM 4755 N N . PHE A 1 616 ? -30.606 -13.064 1.622 1.00 59.94 616 PHE A N 1
ATOM 4756 C CA . PHE A 1 616 ? -29.345 -13.776 1.397 1.00 59.94 616 PHE A CA 1
ATOM 4757 C C . PHE A 1 616 ? -28.919 -14.623 2.606 1.00 59.94 616 PHE A C 1
ATOM 4759 O O . PHE A 1 616 ? -27.747 -14.660 2.968 1.00 59.94 616 PHE A O 1
ATOM 4766 N N . GLN A 1 617 ? -29.876 -15.283 3.262 1.00 52.44 617 GLN A N 1
ATOM 4767 C CA . GLN A 1 617 ? -29.626 -16.098 4.458 1.00 52.44 617 GLN A CA 1
ATOM 4768 C C . GLN A 1 617 ? -29.260 -17.551 4.137 1.00 52.44 617 GLN A C 1
ATOM 4770 O O . GLN A 1 617 ? -28.562 -18.196 4.913 1.00 52.44 617 GLN A O 1
ATOM 4775 N N . ASN A 1 618 ? -29.718 -18.078 3.000 1.00 62.44 618 ASN A N 1
ATOM 4776 C CA . ASN A 1 618 ? -29.640 -19.499 2.672 1.00 62.44 618 ASN A CA 1
ATOM 4777 C C . ASN A 1 618 ? -28.889 -19.705 1.347 1.00 62.44 618 ASN A C 1
ATOM 4779 O O . ASN A 1 618 ? -29.518 -19.876 0.297 1.00 62.44 618 ASN A O 1
ATOM 4783 N N . PRO A 1 619 ? -27.543 -19.679 1.356 1.00 68.69 619 PRO A N 1
ATOM 4784 C CA . PRO A 1 619 ? -26.771 -19.893 0.143 1.00 68.69 619 PRO A CA 1
ATOM 4785 C C . PRO A 1 619 ? -26.901 -21.341 -0.336 1.00 68.69 619 PRO A C 1
ATOM 4787 O O . PRO A 1 619 ? -26.717 -22.298 0.415 1.00 68.69 619 PRO A O 1
ATOM 4790 N N . VAL A 1 620 ? -27.152 -21.501 -1.631 1.00 79.56 620 VAL A N 1
ATOM 4791 C CA . VAL A 1 620 ? -27.099 -22.781 -2.347 1.00 79.56 620 VAL A CA 1
ATOM 4792 C C . VAL A 1 620 ? -25.656 -23.296 -2.406 1.00 79.56 620 VAL A C 1
ATOM 4794 O O . VAL A 1 620 ? -25.424 -24.505 -2.366 1.00 79.56 620 VAL A O 1
ATOM 4797 N N . ALA A 1 621 ? -24.679 -22.385 -2.495 1.00 75.94 621 ALA A N 1
ATOM 4798 C CA . ALA A 1 621 ? -23.252 -22.696 -2.464 1.00 75.94 621 ALA A CA 1
ATOM 4799 C C . ALA A 1 621 ? -22.411 -21.472 -2.060 1.00 75.94 621 ALA A C 1
ATOM 4801 O O . ALA A 1 621 ? -22.800 -20.344 -2.353 1.00 75.94 621 ALA A O 1
ATOM 4802 N N . VAL A 1 622 ? -21.250 -21.694 -1.429 1.00 74.69 622 VAL A N 1
ATOM 4803 C CA . VAL A 1 622 ? -20.313 -20.644 -0.982 1.00 74.69 622 VAL A CA 1
ATOM 4804 C C . VAL A 1 622 ? -18.876 -21.039 -1.328 1.00 74.69 622 VAL A C 1
ATOM 4806 O O . VAL A 1 622 ? -18.499 -22.199 -1.163 1.00 74.69 622 VAL A O 1
ATOM 4809 N N . ILE A 1 623 ? -18.074 -20.074 -1.778 1.00 71.94 623 ILE A N 1
ATOM 4810 C CA . ILE A 1 623 ? -16.627 -20.191 -1.985 1.00 71.94 623 ILE A CA 1
ATOM 4811 C C . ILE A 1 623 ? -15.921 -19.142 -1.127 1.00 71.94 623 ILE A C 1
ATOM 4813 O O . ILE A 1 623 ? -16.233 -17.958 -1.228 1.00 71.94 623 ILE A O 1
ATOM 4817 N N . ASP A 1 624 ? -14.930 -19.561 -0.344 1.00 68.44 624 ASP A N 1
ATOM 4818 C CA . ASP A 1 624 ? -13.957 -18.656 0.274 1.00 68.44 624 ASP A CA 1
ATOM 4819 C C . ASP A 1 624 ? -12.879 -18.299 -0.763 1.00 68.44 624 ASP A C 1
ATOM 4821 O O . ASP A 1 624 ? -12.172 -19.181 -1.264 1.00 68.44 624 ASP A O 1
ATOM 4825 N N . LEU A 1 625 ? -12.775 -17.018 -1.119 1.00 65.81 625 LEU A N 1
ATOM 4826 C CA . LEU A 1 625 ? -11.880 -16.557 -2.180 1.00 65.81 625 LEU A CA 1
ATOM 4827 C C . LEU A 1 625 ? -10.400 -16.670 -1.785 1.00 65.81 625 LEU A C 1
ATOM 4829 O O . LEU A 1 625 ? -9.566 -16.922 -2.656 1.00 65.81 625 LEU A O 1
ATOM 4833 N N . GLU A 1 626 ? -10.075 -16.593 -0.494 1.00 57.75 626 GLU A N 1
ATOM 4834 C CA . GLU A 1 626 ? -8.709 -16.767 0.012 1.00 57.75 626 GLU A CA 1
ATOM 4835 C C . GLU A 1 626 ? -8.240 -18.211 -0.216 1.00 57.75 626 GLU A C 1
ATOM 4837 O O . GLU A 1 626 ? -7.193 -18.460 -0.818 1.00 57.75 626 GLU A O 1
ATOM 4842 N N . SER A 1 627 ? -9.090 -19.179 0.145 1.00 54.59 627 SER A N 1
ATOM 4843 C CA . SER A 1 627 ? -8.846 -20.607 -0.114 1.00 54.59 627 SER A CA 1
ATOM 4844 C C . SER A 1 627 ? -8.746 -20.943 -1.610 1.00 54.59 627 SER A C 1
ATOM 4846 O O . SER A 1 627 ? -8.151 -21.950 -1.997 1.00 54.59 627 SER A O 1
ATOM 4848 N N . ALA A 1 628 ? -9.306 -20.078 -2.459 1.00 50.62 628 ALA A N 1
ATOM 4849 C CA . ALA A 1 628 ? -9.313 -20.199 -3.908 1.00 50.62 628 ALA A CA 1
ATOM 4850 C C . ALA A 1 628 ? -8.113 -19.500 -4.589 1.00 50.62 628 ALA A C 1
ATOM 4852 O O . ALA A 1 628 ? -8.048 -19.458 -5.821 1.00 50.62 628 ALA A O 1
ATOM 4853 N N . GLY A 1 629 ? -7.156 -18.976 -3.809 1.00 48.81 629 GLY A N 1
ATOM 4854 C CA . GLY A 1 629 ? -5.928 -18.338 -4.295 1.00 48.81 629 GLY A CA 1
ATOM 4855 C C . GLY A 1 629 ? -6.072 -16.857 -4.667 1.00 48.81 629 GLY A C 1
ATOM 4856 O O . GLY A 1 629 ? -5.195 -16.309 -5.336 1.00 48.81 629 GLY A O 1
ATOM 4857 N N . VAL A 1 630 ? -7.165 -16.204 -4.261 1.00 51.41 630 VAL A N 1
ATOM 4858 C CA . VAL A 1 630 ? -7.373 -14.756 -4.396 1.00 51.41 630 VAL A CA 1
ATOM 4859 C C . VAL A 1 630 ? -6.879 -14.089 -3.108 1.00 51.41 630 VAL A C 1
ATOM 4861 O O . VAL A 1 630 ? -7.582 -14.061 -2.104 1.00 51.41 630 VAL A O 1
ATOM 4864 N N . PHE A 1 631 ? -5.640 -13.589 -3.119 1.00 46.62 631 PHE A N 1
ATOM 4865 C CA . PHE A 1 631 ? -5.004 -12.992 -1.939 1.00 46.62 631 PHE A CA 1
ATOM 4866 C C . PHE A 1 631 ? -5.354 -11.512 -1.762 1.00 46.62 631 PHE A C 1
ATOM 4868 O O . PHE A 1 631 ? -5.257 -10.718 -2.698 1.00 46.62 631 PHE A O 1
ATOM 4875 N N . VAL A 1 632 ? -5.675 -11.137 -0.522 1.00 46.62 632 VAL A N 1
ATOM 4876 C CA . VAL A 1 632 ? -5.948 -9.761 -0.088 1.00 46.62 632 VAL A CA 1
ATOM 4877 C C . VAL A 1 632 ? -5.021 -9.437 1.086 1.00 46.62 632 VAL A C 1
ATOM 4879 O O . VAL A 1 632 ? -5.448 -9.348 2.228 1.00 46.62 632 VAL A O 1
ATOM 4882 N N . SER A 1 633 ? -3.716 -9.309 0.840 1.00 36.75 633 SER A N 1
ATOM 4883 C CA . SER A 1 633 ? -2.780 -8.836 1.869 1.00 36.75 633 SER A CA 1
ATOM 4884 C C . SER A 1 633 ? -2.455 -7.360 1.626 1.00 36.75 633 SER A C 1
ATOM 4886 O O . SER A 1 633 ? -1.569 -7.038 0.831 1.00 36.75 633 SER A O 1
ATOM 4888 N N . ALA A 1 634 ? -3.166 -6.453 2.293 1.00 33.53 634 ALA A N 1
ATOM 4889 C CA . ALA A 1 634 ? -2.628 -5.120 2.545 1.00 33.53 634 ALA A CA 1
ATOM 4890 C C . ALA A 1 634 ? -1.678 -5.217 3.757 1.00 33.53 634 ALA A C 1
ATOM 4892 O O . ALA A 1 634 ? -2.019 -5.904 4.721 1.00 33.53 634 ALA A O 1
ATOM 4893 N N . PRO A 1 635 ? -0.496 -4.572 3.747 1.00 29.12 635 PRO A N 1
ATOM 4894 C CA . PRO A 1 635 ? 0.261 -4.358 4.976 1.00 29.12 635 PRO A CA 1
ATOM 4895 C C . PRO A 1 635 ? -0.618 -3.581 5.963 1.00 29.12 635 PRO A C 1
ATOM 4897 O O . PRO A 1 635 ? -1.400 -2.734 5.529 1.00 29.12 635 PRO A O 1
ATOM 4900 N N . GLU A 1 636 ? -0.446 -3.832 7.261 1.00 31.62 636 GLU A N 1
ATOM 4901 C CA . GLU A 1 636 ? -1.205 -3.304 8.416 1.00 31.62 636 GLU A CA 1
ATOM 4902 C C . GLU A 1 636 ? -1.282 -1.758 8.543 1.00 31.62 636 GLU A C 1
ATOM 4904 O O . GLU A 1 636 ? -1.647 -1.234 9.588 1.00 31.62 636 GLU A O 1
ATOM 4909 N N . GLN A 1 637 ? -0.961 -0.992 7.497 1.00 27.33 637 GLN A N 1
ATOM 4910 C CA . GLN A 1 637 ? -0.931 0.474 7.487 1.00 27.33 637 GLN A CA 1
ATOM 4911 C C . GLN A 1 637 ? -1.875 1.131 6.464 1.00 27.33 637 GLN A C 1
ATOM 4913 O O . GLN A 1 637 ? -1.938 2.356 6.401 1.00 27.33 637 GLN A O 1
ATOM 4918 N N . TYR A 1 638 ? -2.657 0.364 5.696 1.00 28.33 638 TYR A N 1
ATOM 4919 C CA . TYR A 1 638 ? -3.710 0.921 4.839 1.00 28.33 638 TYR A CA 1
ATOM 4920 C C . TYR A 1 638 ? -5.024 0.162 5.036 1.00 28.33 638 TYR A C 1
ATOM 4922 O O . TYR A 1 638 ? -5.154 -0.996 4.654 1.00 28.33 638 TYR A O 1
ATOM 4930 N N . LEU A 1 639 ? -6.005 0.850 5.617 1.00 31.41 639 LEU A N 1
ATOM 4931 C CA . LEU A 1 639 ? -7.352 0.386 5.969 1.00 31.41 639 LEU A CA 1
ATOM 4932 C C . LEU A 1 639 ? -8.275 0.098 4.764 1.00 31.41 639 LEU A C 1
ATOM 4934 O O . LEU A 1 639 ? -9.435 0.493 4.746 1.00 31.41 639 LEU A O 1
ATOM 4938 N N . TRP A 1 640 ? -7.781 -0.592 3.738 1.00 37.94 640 TRP A N 1
ATOM 4939 C CA . TRP A 1 640 ? -8.567 -0.921 2.549 1.00 37.94 640 TRP A CA 1
ATOM 4940 C C . TRP A 1 640 ? -8.240 -2.342 2.089 1.00 37.94 640 TRP A C 1
ATOM 4942 O O . TRP A 1 640 ? -7.349 -2.545 1.263 1.00 37.94 640 TRP A O 1
ATOM 4952 N N . SER A 1 641 ? -8.960 -3.347 2.589 1.00 37.16 641 SER A N 1
ATOM 4953 C CA . SER A 1 641 ? -9.078 -4.590 1.832 1.00 37.16 641 SER A CA 1
ATOM 4954 C C . SER A 1 641 ? -9.899 -4.272 0.580 1.00 37.16 641 SER A C 1
ATOM 4956 O O . SER A 1 641 ? -11.020 -3.771 0.610 1.00 37.16 641 SER A O 1
ATOM 4958 N N . LEU A 1 642 ? -9.230 -4.437 -0.557 1.00 47.97 642 LEU A N 1
ATOM 4959 C CA . LEU A 1 642 ? -9.628 -3.999 -1.890 1.00 47.97 642 LEU A CA 1
ATOM 4960 C C . LEU A 1 642 ? -10.189 -5.134 -2.787 1.00 47.97 642 LEU A C 1
ATOM 4962 O O . LEU A 1 642 ? -9.890 -5.136 -3.981 1.00 47.97 642 LEU A O 1
ATOM 4966 N N . PRO A 1 643 ? -11.018 -6.096 -2.324 1.00 39.91 643 PRO A N 1
ATOM 4967 C CA . PRO A 1 643 ? -11.932 -6.783 -3.226 1.00 39.91 643 PRO A CA 1
ATOM 4968 C C . PRO A 1 643 ? -13.002 -5.808 -3.717 1.00 39.91 643 PRO A C 1
ATOM 4970 O O . PRO A 1 643 ? -13.153 -5.645 -4.918 1.00 39.91 643 PRO A O 1
ATOM 4973 N N . SER A 1 644 ? -13.720 -5.104 -2.840 1.00 41.25 644 SER A N 1
ATOM 4974 C CA . SER A 1 644 ? -14.897 -4.305 -3.234 1.00 41.25 644 SER A CA 1
ATOM 4975 C C . SER A 1 644 ? -14.562 -3.001 -3.978 1.00 41.25 644 SER A C 1
ATOM 4977 O O . SER A 1 644 ? -15.288 -2.592 -4.887 1.00 41.25 644 SER A O 1
ATOM 4979 N N . ALA A 1 645 ? -13.431 -2.364 -3.672 1.00 41.09 645 ALA A N 1
ATOM 4980 C CA . ALA A 1 645 ? -13.003 -1.138 -4.342 1.00 41.09 645 ALA A CA 1
ATOM 4981 C C . ALA A 1 645 ? -12.402 -1.427 -5.737 1.00 41.09 645 ALA A C 1
ATOM 4983 O O . ALA A 1 645 ? -11.191 -1.481 -5.950 1.00 41.09 645 ALA A O 1
ATOM 4984 N N . GLY A 1 646 ? -13.292 -1.583 -6.720 1.00 45.47 646 GLY A N 1
ATOM 4985 C CA . GLY A 1 646 ? -12.951 -1.728 -8.136 1.00 45.47 646 GLY A CA 1
ATOM 4986 C C . GLY A 1 646 ? -12.985 -3.158 -8.674 1.00 45.47 646 GLY A C 1
ATOM 4987 O O . GLY A 1 646 ? -12.472 -3.374 -9.776 1.00 45.4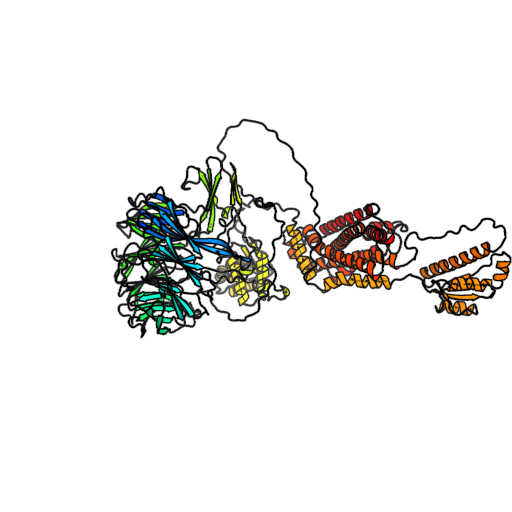7 646 GLY A O 1
ATOM 4988 N N . SER A 1 647 ? -13.573 -4.115 -7.942 1.00 55.03 647 SER A N 1
ATOM 4989 C CA . SER A 1 647 ? -13.961 -5.391 -8.545 1.00 55.03 647 SER A CA 1
ATOM 4990 C C . SER A 1 647 ? -15.273 -5.285 -9.315 1.00 55.03 647 SER A C 1
ATOM 4992 O O . SER A 1 647 ? -16.140 -4.465 -9.021 1.00 55.03 647 SER A O 1
ATOM 4994 N N . TYR A 1 648 ? -15.398 -6.131 -10.329 1.00 61.41 648 TYR A N 1
ATOM 4995 C CA . TYR A 1 648 ? -16.591 -6.297 -11.138 1.00 61.41 648 TYR A CA 1
ATOM 4996 C C . TYR A 1 648 ? -16.998 -7.762 -11.076 1.00 61.41 648 TYR A C 1
ATOM 4998 O O . TYR A 1 648 ? -16.215 -8.645 -11.437 1.00 61.41 648 TYR A O 1
ATOM 5006 N N . LEU A 1 649 ? -18.222 -8.005 -10.623 1.00 69.12 649 LEU A N 1
ATOM 5007 C CA . LEU A 1 649 ? -18.890 -9.287 -10.775 1.00 69.12 649 LEU A CA 1
ATOM 5008 C C . LEU A 1 649 ? -19.719 -9.219 -12.059 1.00 69.12 649 LEU A C 1
ATOM 5010 O O . LEU A 1 649 ? -20.331 -8.196 -12.347 1.00 69.12 649 LEU A O 1
ATOM 5014 N N . PHE A 1 650 ? -19.716 -10.279 -12.851 1.00 76.62 650 PHE A N 1
ATOM 5015 C CA . PHE A 1 650 ? -20.622 -10.437 -13.984 1.00 76.62 650 PHE A CA 1
ATOM 5016 C C . PHE A 1 650 ? -20.950 -11.911 -14.131 1.00 76.62 650 PHE A C 1
ATOM 5018 O O . PHE A 1 650 ? -20.103 -12.765 -13.882 1.00 76.62 650 PHE A O 1
ATOM 5025 N N . ALA A 1 651 ? -22.175 -12.226 -14.526 1.00 74.94 651 ALA A N 1
ATOM 5026 C CA . ALA A 1 651 ? -22.617 -13.602 -14.649 1.00 74.94 651 ALA A CA 1
ATOM 5027 C C . ALA A 1 651 ? -23.316 -13.854 -15.987 1.00 74.94 651 ALA A C 1
ATOM 5029 O O . ALA A 1 651 ? -23.977 -12.972 -16.535 1.00 74.94 651 ALA A O 1
ATOM 5030 N N . ASP A 1 652 ? -23.139 -15.065 -16.510 1.00 76.75 652 ASP A N 1
ATOM 5031 C CA . ASP A 1 652 ? -23.997 -15.653 -17.538 1.00 76.75 652 ASP A CA 1
ATOM 5032 C C . ASP A 1 652 ? -24.991 -16.644 -16.893 1.00 76.75 652 ASP A C 1
ATOM 5034 O O . ASP A 1 652 ? -25.025 -16.791 -15.670 1.00 76.75 652 ASP A O 1
ATOM 5038 N N . ASP A 1 653 ? -25.816 -17.333 -17.690 1.00 69.38 653 ASP A N 1
ATOM 5039 C CA . ASP A 1 653 ? -26.824 -18.285 -17.182 1.00 69.38 653 ASP A CA 1
ATOM 5040 C C . ASP A 1 653 ? -26.233 -19.440 -16.342 1.00 69.38 653 ASP A C 1
ATOM 5042 O O . ASP A 1 653 ? -26.966 -20.148 -15.650 1.00 69.38 653 ASP A O 1
ATOM 5046 N N . THR A 1 654 ? -24.919 -19.670 -16.417 1.00 73.75 654 THR A N 1
ATOM 5047 C CA . THR A 1 654 ? -24.226 -20.835 -15.844 1.00 73.75 654 THR A CA 1
ATOM 5048 C C . THR A 1 654 ? -22.919 -20.525 -15.108 1.00 73.75 654 THR A C 1
ATOM 5050 O O . THR A 1 654 ? -22.430 -21.383 -14.371 1.00 73.75 654 THR A O 1
ATOM 5053 N N . THR A 1 655 ? -22.350 -19.332 -15.280 1.00 73.19 655 THR A N 1
ATOM 5054 C CA . THR A 1 655 ? -20.990 -18.978 -14.861 1.00 73.19 655 THR A CA 1
ATOM 5055 C C . THR A 1 655 ? -20.974 -17.605 -14.211 1.00 73.19 655 THR A C 1
ATOM 5057 O O . THR A 1 655 ? -21.553 -16.655 -14.730 1.00 73.19 655 THR A O 1
ATOM 5060 N N . VAL A 1 656 ? -20.248 -17.484 -13.101 1.00 73.56 656 VAL A N 1
ATOM 5061 C CA . VAL A 1 656 ? -19.974 -16.208 -12.436 1.00 73.56 656 VAL A CA 1
ATOM 5062 C C . VAL A 1 656 ? -18.510 -15.852 -12.646 1.00 73.56 656 VAL A C 1
ATOM 5064 O O . VAL A 1 656 ? -17.616 -16.662 -12.403 1.00 73.56 656 VAL A O 1
ATOM 5067 N N . HIS A 1 657 ? -18.265 -14.629 -13.084 1.00 74.06 657 HIS A N 1
ATOM 5068 C CA . HIS A 1 657 ? -16.947 -14.070 -13.304 1.00 74.06 657 HIS A CA 1
ATOM 5069 C C . HIS A 1 657 ? -16.690 -12.951 -12.298 1.00 74.06 657 HIS A C 1
ATOM 5071 O O . HIS A 1 657 ? -17.469 -12.006 -12.192 1.00 74.06 657 HIS A O 1
ATOM 5077 N N . LEU A 1 658 ? -15.568 -13.045 -11.589 1.00 69.94 658 LEU A N 1
ATOM 5078 C CA . LEU A 1 658 ? -15.080 -12.015 -10.679 1.00 69.94 658 LEU A CA 1
ATOM 5079 C C . LEU A 1 658 ? -13.791 -11.423 -11.249 1.00 69.94 658 LEU A C 1
ATOM 5081 O O . LEU A 1 658 ? -12.817 -12.140 -11.480 1.00 69.94 658 LEU A O 1
ATOM 5085 N N . LEU A 1 659 ? -13.778 -10.114 -11.464 1.00 61.31 659 LEU A N 1
ATOM 5086 C CA . LEU A 1 659 ? -12.625 -9.365 -11.948 1.00 61.31 659 LEU A CA 1
ATOM 5087 C C . LEU A 1 659 ? -12.214 -8.389 -10.854 1.00 61.31 659 LEU A C 1
ATOM 5089 O O . LEU A 1 659 ? -13.021 -7.566 -10.455 1.00 61.31 659 LEU A O 1
ATOM 5093 N N . TYR A 1 660 ? -10.991 -8.487 -10.344 1.00 58.50 660 TYR A N 1
ATOM 5094 C CA . TYR A 1 660 ? -10.521 -7.695 -9.204 1.00 58.50 660 TYR A CA 1
ATOM 5095 C C . TYR A 1 660 ? -9.135 -7.108 -9.480 1.00 58.50 660 TYR A C 1
ATOM 5097 O O . TYR A 1 660 ? -8.411 -7.560 -10.373 1.00 58.50 660 TYR A O 1
ATOM 5105 N N . ARG A 1 661 ? -8.767 -6.066 -8.727 1.00 44.66 661 ARG A N 1
ATOM 5106 C CA . ARG A 1 661 ? -7.449 -5.439 -8.831 1.00 44.66 661 ARG A CA 1
ATOM 5107 C C . ARG A 1 661 ? -6.462 -6.192 -7.946 1.00 44.66 661 ARG A C 1
ATOM 5109 O O . ARG A 1 661 ? -6.523 -6.095 -6.729 1.00 44.66 661 ARG A O 1
ATOM 5116 N N . ASP A 1 662 ? -5.532 -6.906 -8.568 1.00 44.47 662 ASP A N 1
ATOM 5117 C CA . ASP A 1 662 ? -4.419 -7.530 -7.854 1.00 44.47 662 ASP A CA 1
ATOM 5118 C C . ASP A 1 662 ? -3.446 -6.444 -7.361 1.00 44.47 662 ASP A C 1
ATOM 5120 O O . ASP A 1 662 ? -2.762 -5.787 -8.153 1.00 44.47 662 ASP A O 1
ATOM 5124 N N . LEU A 1 663 ? -3.440 -6.207 -6.048 1.00 42.53 663 LEU A N 1
ATOM 5125 C CA . LEU A 1 663 ? -2.475 -5.340 -5.360 1.00 42.53 663 LEU A CA 1
ATOM 5126 C C . LEU A 1 663 ? -1.252 -6.126 -4.858 1.00 42.53 663 LEU A C 1
ATOM 5128 O O . LEU A 1 663 ? -0.417 -5.571 -4.145 1.00 42.53 663 LEU A O 1
ATOM 5132 N N . GLY A 1 664 ? -1.133 -7.403 -5.232 1.00 39.81 664 GLY A N 1
ATOM 5133 C CA . GLY A 1 664 ? -0.141 -8.337 -4.726 1.00 39.81 664 GLY A CA 1
ATOM 5134 C C . GLY A 1 664 ? 1.305 -7.847 -4.822 1.00 39.81 664 GLY A C 1
ATOM 5135 O O . GLY A 1 664 ? 1.751 -7.366 -5.865 1.00 39.81 664 GLY A O 1
ATOM 5136 N N . TYR A 1 665 ? 2.020 -8.017 -3.700 1.00 42.16 665 TYR A N 1
ATOM 5137 C CA . TYR A 1 665 ? 3.474 -8.155 -3.474 1.00 42.16 665 TYR A CA 1
ATOM 5138 C C . TYR A 1 665 ? 4.478 -7.177 -4.129 1.00 42.16 665 TYR A C 1
ATOM 5140 O O . TYR A 1 665 ? 5.668 -7.216 -3.815 1.00 42.16 665 TYR A O 1
ATOM 5148 N N . GLY A 1 666 ? 4.055 -6.271 -5.010 1.00 37.66 666 GLY A N 1
ATOM 5149 C CA . GLY A 1 666 ? 4.946 -5.392 -5.772 1.00 37.66 666 GLY A CA 1
ATOM 5150 C C . GLY A 1 666 ? 5.148 -3.991 -5.191 1.00 37.66 666 GLY A C 1
ATOM 5151 O O . GLY A 1 666 ? 6.039 -3.282 -5.660 1.00 37.66 666 GLY A O 1
ATOM 5152 N N . GLY A 1 667 ? 4.343 -3.572 -4.211 1.00 40.28 667 GLY A N 1
ATOM 5153 C CA . GLY A 1 667 ? 4.185 -2.155 -3.864 1.00 40.28 667 GLY A CA 1
ATOM 5154 C C . GLY A 1 667 ? 4.341 -1.777 -2.392 1.00 40.28 667 GLY A C 1
ATOM 5155 O O . GLY A 1 667 ? 3.678 -0.845 -1.981 1.00 40.28 667 GLY A O 1
ATOM 5156 N N . THR A 1 668 ? 5.170 -2.406 -1.561 1.00 56.62 668 THR A N 1
ATOM 5157 C CA . THR A 1 668 ? 6.611 -2.126 -1.619 1.00 56.62 668 THR A CA 1
ATOM 5158 C C . THR A 1 668 ? 7.392 -3.152 -0.786 1.00 56.62 668 THR A C 1
ATOM 5160 O O . THR A 1 668 ? 7.573 -3.001 0.416 1.00 56.62 668 THR A O 1
ATOM 5163 N N . MET A 1 669 ? 7.994 -4.152 -1.439 1.00 63.75 669 MET A N 1
ATOM 5164 C CA . MET A 1 669 ? 9.062 -4.979 -0.834 1.00 63.75 669 MET A CA 1
ATOM 5165 C C . MET A 1 669 ? 10.204 -4.135 -0.240 1.00 63.75 669 MET A C 1
ATOM 5167 O O . MET A 1 669 ? 10.961 -4.596 0.606 1.00 63.75 669 MET A O 1
ATOM 5171 N N . LEU A 1 670 ? 10.333 -2.888 -0.694 1.00 70.38 670 LEU A N 1
ATOM 5172 C CA . LEU A 1 670 ? 11.248 -1.916 -0.122 1.00 70.38 670 LEU A CA 1
ATOM 5173 C C . LEU A 1 670 ? 10.821 -1.475 1.286 1.00 70.38 670 LEU A C 1
ATOM 5175 O O . LEU A 1 670 ? 11.691 -1.393 2.139 1.00 70.38 670 LEU A O 1
AT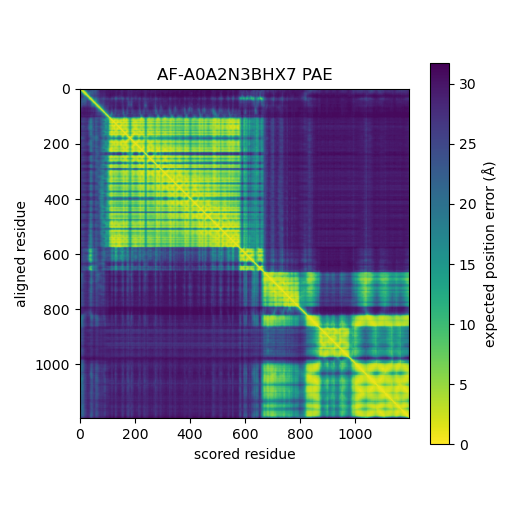OM 5179 N N . ALA A 1 671 ? 9.530 -1.276 1.566 1.00 68.38 671 ALA A N 1
ATOM 5180 C CA . ALA A 1 671 ? 9.045 -0.948 2.909 1.00 68.38 671 ALA A CA 1
ATOM 5181 C C . ALA A 1 671 ? 9.241 -2.124 3.870 1.00 68.38 671 ALA A C 1
ATOM 5183 O O . ALA A 1 671 ? 9.814 -1.963 4.941 1.00 68.38 671 ALA A O 1
ATOM 5184 N N . SER A 1 672 ? 8.845 -3.334 3.454 1.00 68.81 672 SER A N 1
ATOM 5185 C CA . SER A 1 672 ? 8.903 -4.527 4.315 1.00 68.81 672 SER A CA 1
ATOM 5186 C C . SER A 1 672 ? 10.315 -4.891 4.782 1.00 68.81 672 SER A C 1
ATOM 5188 O O . SER A 1 672 ? 10.465 -5.536 5.813 1.00 68.81 672 SER A O 1
ATOM 5190 N N . PHE A 1 673 ? 11.347 -4.489 4.035 1.00 77.88 673 PHE A N 1
ATOM 5191 C CA . PHE A 1 673 ? 12.752 -4.726 4.378 1.00 77.88 673 PHE A CA 1
ATOM 5192 C C . PHE A 1 673 ? 13.509 -3.447 4.763 1.00 77.88 673 PHE A C 1
ATOM 5194 O O . PHE A 1 673 ? 14.734 -3.499 4.906 1.00 77.88 673 PHE A O 1
ATOM 5201 N N . ASP A 1 674 ? 12.800 -2.323 4.929 1.00 78.25 674 ASP A N 1
ATOM 5202 C CA . ASP A 1 674 ? 13.366 -1.012 5.268 1.00 78.25 674 ASP A CA 1
ATOM 5203 C C . ASP A 1 674 ? 14.514 -0.606 4.310 1.00 78.25 674 ASP A C 1
ATOM 5205 O O . ASP A 1 674 ? 15.678 -0.395 4.659 1.00 78.25 674 ASP A O 1
ATOM 5209 N N . LEU A 1 675 ? 14.172 -0.603 3.019 1.00 81.88 675 LEU A N 1
ATOM 5210 C CA . LEU A 1 675 ? 15.035 -0.285 1.879 1.00 81.88 675 LEU A CA 1
ATOM 5211 C C . LEU A 1 675 ? 14.557 0.955 1.105 1.00 81.88 675 LEU A C 1
ATOM 5213 O O . LEU A 1 675 ? 15.123 1.262 0.055 1.00 81.88 675 LEU A O 1
ATOM 5217 N N . GLU A 1 676 ? 13.524 1.662 1.575 1.00 80.44 676 GLU A N 1
ATOM 5218 C CA . GLU A 1 676 ? 12.948 2.816 0.868 1.00 80.44 676 GLU A CA 1
ATOM 5219 C C . GLU A 1 676 ? 13.941 3.975 0.748 1.00 80.44 676 GLU A C 1
ATOM 5221 O O . GLU A 1 676 ? 14.149 4.499 -0.347 1.00 80.44 676 GLU A O 1
ATOM 5226 N N . GLU A 1 677 ? 14.649 4.300 1.833 1.00 78.44 677 GLU A N 1
ATOM 5227 C CA . GLU A 1 677 ? 15.656 5.371 1.851 1.00 78.44 677 GLU A CA 1
ATOM 5228 C C . GLU A 1 677 ? 16.823 5.122 0.883 1.00 78.44 677 GLU A C 1
ATOM 5230 O O . GLU A 1 677 ? 17.490 6.050 0.420 1.00 78.44 677 GLU A O 1
ATOM 5235 N N . VAL A 1 678 ? 17.077 3.851 0.563 1.00 81.38 678 VAL A N 1
ATOM 5236 C CA . VAL A 1 678 ? 18.190 3.407 -0.282 1.00 81.38 678 VAL A CA 1
ATOM 5237 C C . VAL A 1 678 ? 17.733 2.870 -1.640 1.00 81.38 678 VAL A C 1
ATOM 5239 O O . VAL A 1 678 ? 18.555 2.325 -2.379 1.00 81.38 678 VAL A O 1
ATOM 5242 N N . ALA A 1 679 ? 16.458 3.037 -2.005 1.00 77.88 679 ALA A N 1
ATOM 5243 C CA . ALA A 1 679 ? 15.867 2.448 -3.209 1.00 77.88 679 ALA A CA 1
ATOM 5244 C C . ALA A 1 679 ? 16.609 2.833 -4.504 1.00 77.88 679 ALA A C 1
ATOM 5246 O O . ALA A 1 679 ? 16.805 1.999 -5.392 1.00 77.88 679 ALA A O 1
ATOM 5247 N N . ASP A 1 680 ? 17.077 4.081 -4.587 1.00 79.81 680 ASP A N 1
ATOM 5248 C CA . ASP A 1 680 ? 17.814 4.614 -5.739 1.00 79.81 680 ASP A CA 1
ATOM 5249 C C . ASP A 1 680 ? 19.345 4.468 -5.621 1.00 79.81 680 ASP A C 1
ATOM 5251 O O . ASP A 1 680 ? 20.088 4.807 -6.552 1.00 79.81 680 ASP A O 1
ATOM 5255 N N . ALA A 1 681 ? 19.848 3.961 -4.491 1.00 81.44 681 ALA A N 1
ATOM 5256 C CA . ALA A 1 681 ? 21.277 3.802 -4.259 1.00 81.44 681 ALA A CA 1
ATOM 5257 C C . ALA A 1 681 ? 21.857 2.608 -5.041 1.00 81.44 681 ALA A C 1
ATOM 5259 O O . ALA A 1 681 ? 21.213 1.587 -5.285 1.00 81.44 681 ALA A O 1
ATOM 5260 N N . SER A 1 682 ? 23.125 2.721 -5.451 1.00 80.38 682 SER A N 1
ATOM 5261 C CA . SER A 1 682 ? 23.817 1.609 -6.114 1.00 80.38 682 SER A CA 1
ATOM 5262 C C . SER A 1 682 ? 24.094 0.478 -5.113 1.00 80.38 682 SER A C 1
ATOM 5264 O O . SER A 1 682 ? 24.682 0.767 -4.068 1.00 80.38 682 SER A O 1
ATOM 5266 N N . PRO A 1 683 ? 23.798 -0.800 -5.437 1.00 79.62 683 PRO A N 1
ATOM 5267 C CA . PRO A 1 683 ? 24.048 -1.933 -4.539 1.00 79.62 683 PRO A CA 1
ATOM 5268 C C . PRO A 1 683 ? 25.493 -2.035 -4.025 1.00 79.62 683 PRO A C 1
ATOM 5270 O O . PRO A 1 683 ? 25.721 -2.420 -2.877 1.00 79.62 683 PRO A O 1
ATOM 5273 N N . ASP A 1 684 ? 26.470 -1.644 -4.850 1.00 76.00 684 ASP A N 1
ATOM 5274 C CA . ASP A 1 684 ? 27.896 -1.658 -4.492 1.00 76.00 684 ASP A CA 1
ATOM 5275 C C . ASP A 1 684 ? 28.237 -0.649 -3.383 1.00 76.00 684 ASP A C 1
ATOM 5277 O O . ASP A 1 684 ? 29.179 -0.862 -2.619 1.00 76.00 684 ASP A O 1
ATOM 5281 N N . GLY A 1 685 ? 27.463 0.438 -3.284 1.00 78.62 685 GLY A N 1
ATOM 5282 C CA . GLY A 1 685 ? 27.619 1.486 -2.276 1.00 78.62 685 GLY A CA 1
ATOM 5283 C C . GLY A 1 685 ? 26.867 1.217 -0.971 1.00 78.62 685 GLY A C 1
ATOM 5284 O O . GLY A 1 685 ? 27.011 1.997 -0.034 1.00 78.62 685 GLY A O 1
ATOM 5285 N N . LEU A 1 686 ? 26.076 0.141 -0.896 1.00 86.12 686 LEU A N 1
ATOM 5286 C CA . LEU A 1 686 ? 25.292 -0.180 0.297 1.00 86.12 686 LEU A CA 1
ATOM 5287 C C . LEU A 1 686 ? 26.159 -0.827 1.390 1.00 86.12 686 LEU A C 1
ATOM 5289 O O . LEU A 1 686 ? 26.968 -1.709 1.063 1.00 86.12 686 LEU A O 1
ATOM 5293 N N . PRO A 1 687 ? 25.954 -0.464 2.674 1.00 85.31 687 PRO A N 1
ATOM 5294 C CA . PRO A 1 687 ? 26.494 -1.197 3.816 1.00 85.31 687 PRO A CA 1
ATOM 5295 C C . PRO A 1 687 ? 26.110 -2.680 3.777 1.00 85.31 687 PRO A C 1
ATOM 5297 O O . PRO A 1 687 ? 25.066 -3.051 3.234 1.00 85.31 687 PRO A O 1
ATOM 5300 N N . LEU A 1 688 ? 26.942 -3.536 4.377 1.00 82.62 688 LEU A N 1
ATOM 5301 C CA . LEU A 1 688 ? 26.785 -4.990 4.284 1.00 82.62 688 LEU A CA 1
ATOM 5302 C C . LEU A 1 688 ? 25.430 -5.483 4.823 1.00 82.62 688 LEU A C 1
ATOM 5304 O O . LEU A 1 688 ? 24.780 -6.273 4.144 1.00 82.62 688 LEU A O 1
ATOM 5308 N N . GLY A 1 689 ? 24.966 -4.961 5.966 1.00 82.00 689 GLY A N 1
ATOM 5309 C CA . GLY A 1 689 ? 23.655 -5.315 6.528 1.00 82.00 689 GLY A CA 1
ATOM 5310 C C . GLY A 1 689 ? 22.486 -4.962 5.599 1.00 82.00 689 GLY A C 1
ATOM 5311 O O . GLY A 1 689 ? 21.622 -5.793 5.338 1.00 82.00 689 GLY A O 1
ATOM 5312 N N . ILE A 1 690 ? 22.501 -3.771 4.988 1.00 85.56 690 ILE A N 1
ATOM 5313 C CA . ILE A 1 690 ? 21.479 -3.347 4.008 1.00 85.56 690 ILE A CA 1
ATOM 5314 C C . ILE A 1 690 ? 21.510 -4.235 2.759 1.00 85.56 690 ILE A C 1
ATOM 5316 O O . ILE A 1 690 ? 20.473 -4.616 2.220 1.00 85.56 690 ILE A O 1
ATOM 5320 N N . ARG A 1 691 ? 22.707 -4.622 2.309 1.00 85.88 691 ARG A N 1
ATOM 5321 C CA . ARG A 1 691 ? 22.869 -5.525 1.167 1.00 85.88 691 ARG A CA 1
ATOM 5322 C C . ARG A 1 691 ? 22.301 -6.917 1.449 1.00 85.88 691 ARG A C 1
ATOM 5324 O O . ARG A 1 691 ? 21.708 -7.500 0.546 1.00 85.88 691 ARG A O 1
ATOM 5331 N N . GLN A 1 692 ? 22.453 -7.433 2.669 1.00 84.50 692 GLN A N 1
ATOM 5332 C CA . GLN A 1 692 ? 21.844 -8.702 3.073 1.00 84.50 692 GLN A CA 1
ATOM 5333 C C . GLN A 1 692 ? 20.317 -8.610 3.148 1.00 84.50 692 GLN A C 1
ATOM 5335 O O . GLN A 1 692 ? 19.643 -9.498 2.632 1.00 84.50 692 GLN A O 1
ATOM 5340 N N . ARG A 1 693 ? 19.760 -7.505 3.667 1.00 86.75 693 ARG A N 1
ATOM 5341 C CA . ARG A 1 693 ? 18.308 -7.238 3.618 1.00 86.75 693 ARG A CA 1
ATOM 5342 C C . ARG A 1 693 ? 17.780 -7.218 2.182 1.00 86.75 693 ARG A C 1
ATOM 5344 O O . ARG A 1 693 ? 16.805 -7.894 1.877 1.00 86.75 693 ARG A O 1
ATOM 5351 N N . LEU A 1 694 ? 18.477 -6.537 1.270 1.00 87.12 694 LEU A N 1
ATOM 5352 C CA . LEU A 1 694 ? 18.142 -6.538 -0.158 1.00 87.12 694 LEU A CA 1
ATOM 5353 C C . LEU A 1 694 ? 18.202 -7.946 -0.774 1.00 87.12 694 LEU A C 1
ATOM 5355 O O . LEU A 1 694 ? 17.346 -8.300 -1.580 1.00 87.12 694 LEU A O 1
ATOM 5359 N N . GLN A 1 695 ? 19.195 -8.761 -0.412 1.00 84.69 695 GLN A N 1
ATOM 5360 C CA . GLN A 1 695 ? 19.286 -10.147 -0.885 1.00 84.69 695 GLN A CA 1
ATOM 5361 C C . GLN A 1 695 ? 18.130 -11.008 -0.371 1.00 84.69 695 GLN A C 1
ATOM 5363 O O . GLN A 1 695 ? 17.566 -11.772 -1.153 1.00 84.69 695 GLN A O 1
ATOM 5368 N N . LEU A 1 696 ? 17.751 -10.850 0.900 1.00 85.75 696 LEU A N 1
ATOM 5369 C CA . LEU A 1 696 ? 16.603 -11.532 1.492 1.00 85.75 696 LEU A CA 1
ATOM 5370 C C . LEU A 1 696 ? 15.296 -11.105 0.809 1.00 85.75 696 LEU A C 1
ATOM 5372 O O . LEU A 1 696 ? 14.535 -11.965 0.374 1.00 85.75 696 LEU A O 1
ATOM 5376 N N . ALA A 1 697 ? 15.096 -9.802 0.587 1.00 85.62 697 ALA A N 1
ATOM 5377 C CA . ALA A 1 697 ? 13.959 -9.270 -0.163 1.00 85.62 697 ALA A CA 1
ATOM 5378 C C . ALA A 1 697 ? 13.865 -9.891 -1.570 1.00 85.62 697 ALA A C 1
ATOM 5380 O O . ALA A 1 697 ? 12.816 -10.370 -1.993 1.00 85.62 697 ALA A O 1
ATOM 5381 N N . VAL A 1 698 ? 14.983 -9.964 -2.299 1.00 82.31 698 VAL A N 1
ATOM 5382 C CA . VAL A 1 698 ? 15.027 -10.609 -3.623 1.00 82.31 698 VAL A CA 1
ATOM 5383 C C . VAL A 1 698 ? 14.729 -12.110 -3.539 1.00 82.31 698 VAL A C 1
ATOM 5385 O O . VAL A 1 698 ? 14.106 -12.655 -4.451 1.00 82.31 698 VAL A O 1
ATOM 5388 N N . ALA A 1 699 ? 15.155 -12.785 -2.471 1.00 80.94 699 ALA A N 1
ATOM 5389 C CA . ALA A 1 699 ? 14.904 -14.208 -2.275 1.00 80.94 699 ALA A CA 1
ATOM 5390 C C . ALA A 1 699 ? 13.428 -14.508 -1.985 1.00 80.94 699 ALA A C 1
ATOM 5392 O O . ALA A 1 699 ? 12.942 -15.538 -2.438 1.00 80.94 699 ALA A O 1
ATOM 5393 N N . VAL A 1 700 ? 12.698 -13.613 -1.312 1.00 81.88 700 VAL A N 1
ATOM 5394 C CA . VAL A 1 700 ? 11.295 -13.859 -0.932 1.00 81.88 700 VAL A CA 1
ATOM 5395 C C . VAL A 1 700 ? 10.261 -13.206 -1.852 1.00 81.88 700 VAL A C 1
ATOM 5397 O O . VAL A 1 700 ? 9.077 -13.478 -1.718 1.00 81.88 700 VAL A O 1
ATOM 5400 N N . ILE A 1 701 ? 10.679 -12.417 -2.851 1.00 78.19 701 ILE A N 1
ATOM 5401 C CA . ILE A 1 701 ? 9.769 -11.718 -3.789 1.00 78.19 701 ILE A CA 1
ATOM 5402 C C . ILE A 1 701 ? 8.814 -12.641 -4.569 1.00 78.19 701 ILE A C 1
ATOM 5404 O O . ILE A 1 701 ? 7.851 -12.178 -5.170 1.00 78.19 701 ILE A O 1
ATOM 5408 N N . HIS A 1 702 ? 9.123 -13.935 -4.628 1.00 69.94 702 HIS A N 1
ATOM 5409 C CA . HIS A 1 702 ? 8.341 -14.946 -5.337 1.00 69.94 702 HIS A CA 1
ATOM 5410 C C . HIS A 1 702 ? 7.610 -15.904 -4.388 1.00 69.94 702 HIS A C 1
ATOM 5412 O O . HIS A 1 702 ? 7.182 -16.961 -4.842 1.00 69.94 702 HIS A O 1
ATOM 5418 N N . ASP A 1 703 ? 7.521 -15.528 -3.111 1.00 69.62 703 ASP A N 1
ATOM 5419 C CA . ASP A 1 703 ? 6.818 -16.229 -2.036 1.00 69.62 703 ASP A CA 1
ATOM 5420 C C . ASP A 1 703 ? 7.217 -17.714 -1.891 1.00 69.62 703 ASP A C 1
ATOM 5422 O O . ASP A 1 703 ? 6.450 -18.623 -2.213 1.00 69.62 703 ASP A O 1
ATOM 5426 N N . PRO A 1 704 ? 8.479 -17.999 -1.511 1.00 77.19 704 PRO A N 1
ATOM 5427 C CA . PRO A 1 704 ? 8.975 -19.365 -1.445 1.00 77.19 704 PRO A CA 1
ATOM 5428 C C . PRO A 1 704 ? 8.426 -20.117 -0.226 1.00 77.19 704 PRO A C 1
ATOM 5430 O O . PRO A 1 704 ? 8.578 -19.665 0.901 1.00 77.19 704 PRO A O 1
ATOM 5433 N N . GLU A 1 705 ? 7.938 -21.344 -0.427 1.00 80.56 705 GLU A N 1
ATOM 5434 C CA . GLU A 1 705 ? 7.575 -22.257 0.675 1.00 80.56 705 GLU A CA 1
ATOM 5435 C C . GLU A 1 705 ? 8.799 -22.697 1.506 1.00 80.56 705 GLU A C 1
ATOM 5437 O O . GLU A 1 705 ? 8.688 -23.025 2.689 1.00 80.56 705 GLU A O 1
ATOM 5442 N N . ILE A 1 706 ? 9.986 -22.723 0.881 1.00 85.56 706 ILE A N 1
ATOM 5443 C CA . ILE A 1 706 ? 11.253 -23.122 1.505 1.00 85.56 706 ILE A CA 1
ATOM 5444 C C . ILE A 1 706 ? 12.335 -22.095 1.176 1.00 85.56 706 ILE A C 1
ATOM 5446 O O . ILE A 1 706 ? 12.635 -21.844 0.005 1.00 85.56 706 ILE A O 1
ATOM 5450 N N . LEU A 1 707 ? 12.990 -21.575 2.211 1.00 88.31 707 LEU A N 1
ATOM 5451 C CA . LEU A 1 707 ? 14.103 -20.640 2.108 1.00 88.31 707 LEU A CA 1
ATOM 5452 C C . LEU A 1 707 ? 15.385 -21.284 2.649 1.00 88.31 707 LEU A C 1
ATOM 5454 O O . LEU A 1 707 ? 15.418 -21.758 3.779 1.00 88.31 707 LEU A O 1
ATOM 5458 N N . ILE A 1 708 ? 16.456 -21.295 1.851 1.00 89.38 708 ILE A N 1
ATOM 5459 C CA . ILE A 1 708 ? 17.764 -21.835 2.252 1.00 89.38 708 ILE A CA 1
ATOM 5460 C C . ILE A 1 708 ? 18.762 -20.683 2.323 1.00 89.38 708 ILE A C 1
ATOM 5462 O O . ILE A 1 708 ? 18.993 -20.001 1.324 1.00 89.38 708 ILE A O 1
ATOM 5466 N N . LEU A 1 709 ? 19.356 -20.487 3.495 1.00 89.12 709 LEU A N 1
ATOM 5467 C CA . LEU A 1 709 ? 20.256 -19.386 3.806 1.00 89.12 709 LEU A CA 1
ATOM 5468 C C . LEU A 1 709 ? 21.606 -19.927 4.271 1.00 89.12 709 LEU A C 1
ATOM 5470 O O . LEU A 1 709 ? 21.677 -20.697 5.229 1.00 89.12 709 LEU A O 1
ATOM 5474 N N . ASP A 1 710 ? 22.670 -19.507 3.591 1.00 87.38 710 ASP A N 1
ATOM 5475 C CA . ASP A 1 710 ? 24.037 -19.899 3.929 1.00 87.38 710 ASP A CA 1
ATOM 5476 C C . ASP A 1 710 ? 24.752 -18.757 4.663 1.00 87.38 710 ASP A C 1
ATOM 5478 O O . ASP A 1 710 ? 24.993 -17.707 4.069 1.00 87.38 710 ASP A O 1
ATOM 5482 N N . GLU A 1 711 ? 25.027 -18.947 5.956 1.00 87.06 711 GLU A N 1
ATOM 5483 C CA . GLU A 1 711 ? 25.647 -17.980 6.873 1.00 87.06 711 GLU A CA 1
ATOM 5484 C C . GLU A 1 711 ? 25.147 -16.533 6.703 1.00 87.06 711 GLU A C 1
ATOM 5486 O O . GLU A 1 711 ? 25.941 -15.599 6.522 1.00 87.06 711 GLU A O 1
ATOM 5491 N N . PRO A 1 712 ? 23.823 -16.306 6.754 1.00 83.94 712 PRO A N 1
ATOM 5492 C CA . PRO A 1 712 ? 23.238 -15.085 6.233 1.00 83.94 712 PRO A CA 1
ATOM 5493 C C . PRO A 1 712 ? 23.523 -13.851 7.080 1.00 83.94 712 PRO A C 1
ATOM 5495 O O . PRO A 1 712 ? 23.233 -12.775 6.601 1.00 83.94 712 PRO A O 1
ATOM 5498 N N . THR A 1 713 ? 24.077 -13.973 8.287 1.00 84.75 713 THR A N 1
ATOM 5499 C CA . THR A 1 713 ? 24.406 -12.874 9.219 1.00 84.75 713 THR A CA 1
ATOM 5500 C C . THR A 1 713 ? 25.918 -12.672 9.395 1.00 84.75 713 THR A C 1
ATOM 5502 O O . THR A 1 713 ? 26.370 -11.831 10.181 1.00 84.75 713 THR A O 1
ATOM 5505 N N . SER A 1 714 ? 26.733 -13.444 8.666 1.00 82.06 714 SER A N 1
ATOM 5506 C CA . SER A 1 714 ? 28.192 -13.401 8.761 1.00 82.06 714 SER A CA 1
ATOM 5507 C C . SER A 1 714 ? 28.737 -12.044 8.301 1.00 82.06 714 SER A C 1
ATOM 5509 O O . SER A 1 714 ? 28.413 -11.551 7.220 1.00 82.06 714 SER A O 1
ATOM 5511 N N . GLY A 1 715 ? 29.564 -11.413 9.140 1.00 75.81 715 GLY A N 1
ATOM 5512 C CA . GLY A 1 715 ? 30.160 -10.099 8.869 1.00 75.81 715 GLY A CA 1
ATOM 5513 C C . GLY A 1 715 ? 29.251 -8.890 9.125 1.00 75.81 715 GLY A C 1
ATOM 5514 O O . GLY A 1 715 ? 29.719 -7.763 8.963 1.00 75.81 715 GLY A O 1
ATOM 5515 N N . VAL A 1 716 ? 27.998 -9.095 9.546 1.00 82.19 716 VAL A N 1
ATOM 5516 C CA . VAL A 1 716 ? 27.083 -8.014 9.947 1.00 82.19 716 VAL A CA 1
ATOM 5517 C C . VAL A 1 716 ? 27.239 -7.689 11.429 1.00 82.19 716 VAL A C 1
ATOM 5519 O O . VAL A 1 716 ? 27.521 -8.573 12.249 1.00 82.19 716 VAL A O 1
ATOM 5522 N N . ASP A 1 717 ? 27.109 -6.402 11.755 1.00 80.00 717 ASP A N 1
ATOM 5523 C CA . ASP A 1 717 ? 27.170 -5.909 13.125 1.00 80.00 717 ASP A CA 1
ATOM 5524 C C . ASP A 1 717 ? 26.034 -6.497 13.987 1.00 80.00 717 ASP A C 1
ATOM 5526 O O . ASP A 1 717 ? 25.009 -6.929 13.453 1.00 80.00 717 ASP A O 1
ATOM 5530 N N . PRO A 1 718 ? 26.200 -6.557 15.320 1.00 74.94 718 PRO A N 1
ATOM 5531 C CA . PRO A 1 718 ? 25.220 -7.199 16.195 1.00 74.94 718 PRO A CA 1
ATOM 5532 C C . PRO A 1 718 ? 23.794 -6.639 16.074 1.00 74.94 718 PRO A C 1
ATOM 5534 O O . PRO A 1 718 ? 22.846 -7.415 16.103 1.00 74.94 718 PRO A O 1
ATOM 5537 N N . ILE A 1 719 ? 23.638 -5.325 15.873 1.00 75.62 719 ILE A N 1
ATOM 5538 C CA . ILE A 1 719 ? 22.323 -4.669 15.816 1.00 75.62 719 ILE A CA 1
ATOM 5539 C C . ILE A 1 719 ? 21.602 -5.046 14.518 1.00 75.62 719 ILE A C 1
ATOM 5541 O O . ILE A 1 719 ? 20.469 -5.525 14.545 1.00 75.62 719 ILE A O 1
ATOM 5545 N N . ALA A 1 720 ? 22.272 -4.903 13.372 1.00 74.62 720 ALA A N 1
ATOM 5546 C CA . ALA A 1 720 ? 21.685 -5.259 12.081 1.00 74.62 720 ALA A CA 1
ATOM 5547 C C . ALA A 1 720 ? 21.425 -6.770 11.944 1.00 74.62 720 ALA A C 1
ATOM 5549 O O . ALA A 1 720 ? 20.535 -7.184 11.202 1.00 74.62 720 ALA A O 1
ATOM 5550 N N . ARG A 1 721 ? 22.165 -7.606 12.679 1.00 82.25 721 ARG A N 1
ATOM 5551 C CA . ARG A 1 721 ? 21.918 -9.048 12.777 1.00 82.25 721 ARG A CA 1
ATOM 5552 C C . ARG A 1 721 ? 20.629 -9.370 13.526 1.00 82.25 721 ARG A C 1
ATOM 5554 O O . ARG A 1 721 ? 19.885 -10.231 13.065 1.00 82.25 721 ARG A O 1
ATOM 5561 N N . ASP A 1 722 ? 20.361 -8.709 14.649 1.00 80.88 722 ASP A N 1
ATOM 5562 C CA . ASP A 1 722 ? 19.106 -8.904 15.382 1.00 80.88 722 ASP A CA 1
ATOM 5563 C C . ASP A 1 722 ? 17.902 -8.487 14.528 1.00 80.88 722 ASP A C 1
ATOM 5565 O O . ASP A 1 722 ? 16.933 -9.242 14.428 1.00 80.88 722 ASP A O 1
ATOM 5569 N N . GLN A 1 723 ? 18.012 -7.363 13.814 1.00 77.62 723 GLN A N 1
ATOM 5570 C CA . GLN A 1 723 ? 17.000 -6.925 12.848 1.00 77.62 723 GLN A CA 1
ATOM 5571 C C . GLN A 1 723 ? 16.831 -7.931 11.694 1.00 77.62 723 GLN A C 1
ATOM 5573 O O . GLN A 1 723 ? 15.716 -8.243 11.286 1.00 77.62 723 GLN A O 1
ATOM 5578 N N . PHE A 1 724 ? 17.927 -8.508 11.189 1.00 84.75 724 PHE A N 1
ATOM 5579 C CA . PHE A 1 724 ? 17.866 -9.557 10.169 1.00 84.75 724 PHE A CA 1
ATOM 5580 C C . PHE A 1 724 ? 17.114 -10.804 10.664 1.00 84.75 724 PHE A C 1
ATOM 5582 O O . PHE A 1 724 ? 16.297 -11.368 9.936 1.00 84.75 724 PHE A O 1
ATOM 5589 N N . TRP A 1 725 ? 17.341 -11.209 11.917 1.00 87.19 725 TRP A N 1
ATOM 5590 C CA . TRP A 1 725 ? 16.631 -12.324 12.545 1.00 87.19 725 TRP A CA 1
ATOM 5591 C C . TRP A 1 725 ? 15.143 -12.048 12.763 1.00 87.19 725 TRP A C 1
ATOM 5593 O O . TRP A 1 725 ? 14.352 -12.979 12.620 1.00 87.19 725 TRP A O 1
ATOM 5603 N N . GLN A 1 726 ? 14.741 -10.804 13.042 1.00 83.88 726 GLN A N 1
ATOM 5604 C CA . GLN A 1 726 ? 13.322 -10.433 13.110 1.00 83.88 726 GLN A CA 1
ATOM 5605 C C . GLN A 1 726 ? 12.604 -10.742 11.789 1.00 83.88 726 GLN A C 1
ATOM 5607 O O . GLN A 1 726 ? 11.540 -11.357 11.812 1.00 83.88 726 GLN A O 1
ATOM 5612 N N . TYR A 1 727 ? 13.220 -10.438 10.639 1.00 84.38 727 TYR A N 1
ATOM 5613 C CA . TYR A 1 727 ? 12.644 -10.788 9.335 1.00 84.38 727 TYR A CA 1
ATOM 5614 C C . TYR A 1 727 ? 12.540 -12.302 9.115 1.00 84.38 727 TYR A C 1
ATOM 5616 O O . TYR A 1 727 ? 11.542 -12.776 8.580 1.00 84.38 727 TYR A O 1
ATOM 5624 N N . LEU A 1 728 ? 13.546 -13.086 9.522 1.00 87.94 728 LEU A N 1
ATOM 5625 C CA . LEU A 1 728 ? 13.481 -14.549 9.400 1.00 87.94 728 LEU A CA 1
ATOM 5626 C C . LEU A 1 728 ? 12.374 -15.148 10.274 1.00 87.94 728 LEU A C 1
ATOM 5628 O O . LEU A 1 728 ? 11.676 -16.066 9.847 1.00 87.94 728 LEU A O 1
ATOM 5632 N N . ILE A 1 729 ? 12.203 -14.625 11.488 1.00 84.25 729 ILE A N 1
ATOM 5633 C CA . ILE A 1 729 ? 11.151 -15.070 12.402 1.00 84.25 729 ILE A CA 1
ATOM 5634 C C . ILE A 1 729 ? 9.773 -14.708 11.838 1.00 84.25 729 ILE A C 1
ATOM 5636 O O . ILE A 1 729 ? 8.907 -15.578 11.832 1.00 84.25 729 ILE A O 1
ATOM 5640 N N . ASP A 1 730 ? 9.586 -13.495 11.304 1.00 78.94 730 ASP A N 1
ATOM 5641 C CA . ASP A 1 730 ? 8.341 -13.088 10.630 1.00 78.94 730 ASP A CA 1
ATOM 5642 C C . ASP A 1 730 ? 7.989 -14.036 9.473 1.00 78.94 730 ASP A C 1
ATOM 5644 O O . ASP A 1 730 ? 6.894 -14.599 9.425 1.00 78.94 730 ASP A O 1
ATOM 5648 N N . LEU A 1 731 ? 8.953 -14.302 8.585 1.00 82.50 731 LEU A N 1
ATOM 5649 C CA . LEU A 1 731 ? 8.776 -15.216 7.453 1.00 82.50 731 LEU A CA 1
ATOM 5650 C C . LEU A 1 731 ? 8.384 -16.634 7.906 1.00 82.50 731 LEU A C 1
ATOM 5652 O O . LEU A 1 731 ? 7.501 -17.249 7.310 1.00 82.50 731 LEU A O 1
ATOM 5656 N N . SER A 1 732 ? 9.013 -17.151 8.963 1.00 83.88 732 SER A N 1
ATOM 5657 C CA . SER A 1 732 ? 8.726 -18.494 9.483 1.00 83.88 732 SER A CA 1
ATOM 5658 C C . SER A 1 732 ? 7.375 -18.571 10.203 1.00 83.88 732 SER A C 1
ATOM 5660 O O . SER A 1 732 ? 6.559 -19.444 9.908 1.00 83.88 732 SER A O 1
ATOM 5662 N N . ARG A 1 733 ? 7.113 -17.653 11.141 1.00 81.12 733 ARG A N 1
ATOM 5663 C CA . ARG A 1 733 ? 5.958 -17.721 12.052 1.00 81.12 733 ARG A CA 1
ATOM 5664 C C . ARG A 1 733 ? 4.670 -17.205 11.431 1.00 81.12 733 ARG A C 1
ATOM 5666 O O . ARG A 1 733 ? 3.634 -17.833 11.619 1.00 81.12 733 ARG A O 1
ATOM 5673 N N . ASN A 1 734 ? 4.740 -16.098 10.696 1.00 69.06 734 ASN A N 1
ATOM 5674 C CA . ASN A 1 734 ? 3.554 -15.426 10.167 1.00 69.06 734 ASN A CA 1
ATOM 5675 C C . ASN A 1 734 ? 3.238 -15.860 8.733 1.00 69.06 734 ASN A C 1
ATOM 5677 O O . ASN A 1 734 ? 2.076 -15.852 8.339 1.00 69.06 734 ASN A O 1
ATOM 5681 N N . ARG A 1 735 ? 4.251 -16.272 7.953 1.00 65.69 735 ARG A N 1
ATOM 5682 C CA . ARG A 1 735 ? 4.079 -16.646 6.533 1.00 65.69 735 ARG A CA 1
ATOM 5683 C C . ARG A 1 735 ? 4.261 -18.133 6.235 1.00 65.69 735 ARG A C 1
ATOM 5685 O O . ARG A 1 735 ? 4.126 -18.542 5.089 1.00 65.69 735 ARG A O 1
ATOM 5692 N N . GLY A 1 736 ? 4.571 -18.947 7.245 1.00 76.81 736 GLY A N 1
ATOM 5693 C CA . GLY A 1 736 ? 4.709 -20.399 7.095 1.00 76.81 736 GLY A CA 1
ATOM 5694 C C . GLY A 1 736 ? 5.896 -20.842 6.230 1.00 76.81 736 GLY A C 1
ATOM 5695 O O . GLY A 1 736 ? 5.919 -21.984 5.768 1.00 76.81 736 GLY A O 1
ATOM 5696 N N . VAL A 1 737 ? 6.885 -19.970 6.003 1.00 83.62 737 VAL A N 1
ATOM 5697 C CA . VAL A 1 737 ? 8.070 -20.299 5.202 1.00 83.62 737 VAL A CA 1
ATOM 5698 C C . VAL A 1 737 ? 8.990 -21.219 6.001 1.00 83.62 737 VAL A C 1
ATOM 5700 O O . VAL A 1 737 ? 9.446 -20.878 7.090 1.00 83.62 737 VAL A O 1
ATOM 5703 N N . THR A 1 738 ? 9.346 -22.376 5.443 1.00 90.19 738 THR A N 1
ATOM 5704 C CA . THR A 1 738 ? 10.329 -23.266 6.076 1.00 90.19 738 THR A CA 1
ATOM 5705 C C . THR A 1 738 ? 11.743 -22.752 5.817 1.00 90.19 738 THR A C 1
ATOM 5707 O O . THR A 1 738 ? 12.217 -22.773 4.680 1.00 90.19 738 THR A O 1
ATOM 5710 N N . ILE A 1 739 ? 12.445 -22.319 6.865 1.00 91.19 739 ILE A N 1
ATOM 5711 C CA . ILE A 1 739 ? 13.788 -21.736 6.745 1.00 91.19 739 ILE A CA 1
ATOM 5712 C C . ILE A 1 739 ? 14.855 -22.755 7.154 1.00 91.19 739 ILE A C 1
ATOM 5714 O O . ILE A 1 739 ? 14.862 -23.261 8.274 1.00 91.19 739 ILE A O 1
ATOM 5718 N N . PHE A 1 740 ? 15.795 -23.028 6.251 1.00 92.25 740 PHE A N 1
ATOM 5719 C CA . PHE A 1 740 ? 17.018 -23.771 6.534 1.00 92.25 740 PHE A CA 1
ATOM 5720 C C . PHE A 1 740 ? 18.193 -22.798 6.581 1.00 92.25 740 PHE A C 1
ATOM 5722 O O . PHE A 1 740 ? 18.520 -22.180 5.569 1.00 92.25 740 PHE A O 1
ATOM 5729 N N . ILE A 1 741 ? 18.838 -22.676 7.738 1.00 91.75 741 ILE A N 1
ATOM 5730 C CA . ILE A 1 741 ? 19.942 -21.740 7.958 1.00 91.75 741 ILE A CA 1
ATOM 5731 C C . ILE A 1 741 ? 21.205 -22.476 8.411 1.00 91.75 741 ILE A C 1
ATOM 5733 O O . ILE A 1 741 ? 21.147 -23.352 9.274 1.00 91.75 741 ILE A O 1
ATOM 5737 N N . SER A 1 742 ? 22.356 -22.122 7.837 1.00 91.75 742 SER A N 1
ATOM 5738 C CA . SER A 1 742 ? 23.668 -22.444 8.407 1.00 91.75 742 SER A CA 1
ATOM 5739 C C . SER A 1 742 ? 24.173 -21.248 9.221 1.00 91.75 742 SER A C 1
ATOM 5741 O O . SER A 1 742 ? 24.081 -20.100 8.788 1.00 91.75 742 SER A O 1
ATOM 5743 N N . THR A 1 743 ? 24.695 -21.496 10.422 1.00 89.44 743 THR A N 1
ATOM 5744 C CA . THR A 1 743 ? 25.322 -20.462 11.254 1.00 89.44 743 THR A CA 1
ATOM 5745 C C . THR A 1 743 ? 26.487 -21.043 12.043 1.00 89.44 743 THR A C 1
ATOM 5747 O O . THR A 1 743 ? 26.472 -22.212 12.435 1.00 89.44 743 THR A O 1
ATOM 5750 N N . HIS A 1 744 ? 27.506 -20.219 12.274 1.00 86.94 744 HIS A N 1
ATOM 5751 C CA . HIS A 1 744 ? 28.626 -20.525 13.161 1.00 86.94 744 HIS A CA 1
ATOM 5752 C C . HIS A 1 744 ? 28.485 -19.857 14.540 1.00 86.94 744 HIS A C 1
ATOM 5754 O O . HIS A 1 744 ? 29.370 -20.009 15.382 1.00 86.94 744 HIS A O 1
ATOM 5760 N N . PHE A 1 745 ? 27.389 -19.132 14.788 1.00 85.50 745 PHE A N 1
ATOM 5761 C CA . PHE A 1 745 ? 27.119 -18.463 16.055 1.00 85.50 745 PHE A CA 1
ATOM 5762 C C . PHE A 1 745 ? 26.073 -19.236 16.875 1.00 85.50 745 PHE A C 1
ATOM 5764 O O . PHE A 1 745 ? 24.963 -19.490 16.411 1.00 85.50 745 PHE A O 1
ATOM 5771 N N . MET A 1 746 ? 26.408 -19.615 18.114 1.00 86.88 746 MET A N 1
ATOM 5772 C CA . MET A 1 746 ? 25.510 -20.431 18.951 1.00 86.88 746 MET A CA 1
ATOM 5773 C C . MET A 1 746 ? 24.234 -19.691 19.366 1.00 86.88 746 MET A C 1
ATOM 5775 O O . MET A 1 746 ? 23.168 -20.292 19.369 1.00 86.88 746 MET A O 1
ATOM 5779 N N . ASN A 1 747 ? 24.314 -18.385 19.622 1.00 84.31 747 ASN A N 1
ATOM 5780 C CA . ASN A 1 747 ? 23.151 -17.543 19.930 1.00 84.31 747 ASN A CA 1
ATOM 5781 C C . ASN A 1 747 ? 22.120 -17.476 18.785 1.00 84.31 747 ASN A C 1
ATOM 5783 O O . ASN A 1 747 ? 20.949 -17.205 19.023 1.00 84.31 747 ASN A O 1
ATOM 5787 N N . GLU A 1 748 ? 22.545 -17.698 17.542 1.00 87.38 748 GLU A N 1
ATOM 5788 C CA . GLU A 1 748 ? 21.664 -17.794 16.379 1.00 87.38 748 GLU A CA 1
ATOM 5789 C C . GLU A 1 748 ? 21.046 -19.192 16.267 1.00 87.38 748 GLU A C 1
ATOM 5791 O O . GLU A 1 748 ? 19.854 -19.334 16.000 1.00 87.38 748 GLU A O 1
ATOM 5796 N N . ALA A 1 749 ? 21.839 -20.232 16.541 1.00 87.75 749 ALA A N 1
ATOM 5797 C CA . ALA A 1 749 ? 21.357 -21.609 16.604 1.00 87.75 749 ALA A CA 1
ATOM 5798 C C . ALA A 1 749 ? 20.292 -21.795 17.705 1.00 87.75 749 ALA A C 1
ATOM 5800 O O . ALA A 1 749 ? 19.311 -22.501 17.493 1.00 87.75 749 ALA A O 1
ATOM 5801 N N . GLU A 1 750 ? 20.429 -21.115 18.847 1.00 87.06 750 GLU A N 1
ATOM 5802 C CA . GLU A 1 750 ? 19.439 -21.127 19.937 1.00 87.06 750 GLU A CA 1
ATOM 5803 C C . GLU A 1 750 ? 18.066 -20.563 19.529 1.00 87.06 750 GLU A C 1
ATOM 5805 O O . GLU A 1 750 ? 17.064 -20.923 20.141 1.00 87.06 750 GLU A O 1
ATOM 5810 N N . ARG A 1 751 ? 17.995 -19.725 18.484 1.00 86.94 751 ARG A N 1
ATOM 5811 C CA . ARG A 1 751 ? 16.735 -19.156 17.964 1.00 86.94 751 ARG A CA 1
ATOM 5812 C C . ARG A 1 751 ? 16.003 -20.085 16.992 1.00 86.94 751 ARG A C 1
ATOM 5814 O O . ARG A 1 751 ? 14.884 -19.780 16.587 1.00 86.94 751 ARG A O 1
ATOM 5821 N N . CYS A 1 752 ? 16.631 -21.186 16.585 1.00 89.56 752 CYS A N 1
ATOM 5822 C CA . CYS A 1 752 ? 16.055 -22.139 15.644 1.00 89.56 752 CYS A CA 1
ATOM 5823 C C . CYS A 1 752 ? 15.157 -23.150 16.366 1.00 89.56 752 CYS A C 1
ATOM 5825 O O . CYS A 1 752 ? 15.513 -23.653 17.429 1.00 89.56 752 CYS A O 1
ATOM 5827 N N . ASP A 1 753 ? 14.047 -23.540 15.732 1.00 89.06 753 ASP A N 1
ATOM 5828 C CA . ASP A 1 753 ? 13.171 -24.603 16.248 1.00 89.06 753 ASP A CA 1
ATOM 5829 C C . ASP A 1 753 ? 13.923 -25.931 16.406 1.00 89.06 753 ASP A C 1
ATOM 5831 O O . ASP A 1 753 ? 13.733 -26.678 17.361 1.00 89.06 753 ASP A O 1
ATOM 5835 N N . ARG A 1 754 ? 14.793 -26.242 15.439 1.00 91.00 754 ARG A N 1
ATOM 5836 C CA . ARG A 1 754 ? 15.568 -27.483 15.378 1.00 91.00 754 ARG A CA 1
ATOM 5837 C C . ARG A 1 754 ? 16.955 -27.191 14.834 1.00 91.00 754 ARG A C 1
ATOM 5839 O O . ARG A 1 754 ? 17.087 -26.521 13.813 1.00 91.00 754 ARG A O 1
ATOM 5846 N N . ILE A 1 755 ? 17.979 -27.759 15.464 1.00 92.69 755 ILE A N 1
ATOM 5847 C CA . ILE A 1 755 ? 19.373 -27.599 15.042 1.00 92.69 755 ILE A CA 1
ATOM 5848 C C . ILE A 1 755 ? 20.030 -28.944 14.754 1.00 92.69 755 ILE A C 1
ATOM 5850 O O . ILE A 1 755 ? 19.683 -29.969 15.339 1.00 92.69 755 ILE A O 1
ATOM 5854 N N . SER A 1 756 ? 20.995 -28.929 13.835 1.00 90.81 756 SER A N 1
ATOM 5855 C CA . SER A 1 756 ? 21.851 -30.067 13.501 1.00 90.81 756 SER A CA 1
ATOM 5856 C C . SER A 1 756 ? 23.307 -29.661 13.691 1.00 90.81 756 SER A C 1
ATOM 5858 O O . SER A 1 756 ? 23.858 -28.910 12.889 1.00 90.81 756 SER A O 1
ATOM 5860 N N . LEU A 1 757 ? 23.946 -30.183 14.735 1.00 89.06 757 LEU A N 1
ATOM 5861 C CA . LEU A 1 757 ? 25.366 -29.957 14.997 1.00 89.06 757 LEU A CA 1
ATOM 5862 C C . LEU A 1 757 ? 26.187 -30.864 14.080 1.00 89.06 757 LEU A C 1
ATOM 5864 O O . LEU A 1 757 ? 25.952 -32.071 14.038 1.00 89.06 757 LEU A O 1
ATOM 5868 N N . MET A 1 758 ? 27.150 -30.312 13.340 1.00 86.44 758 MET A N 1
ATOM 5869 C CA . MET A 1 758 ? 27.933 -31.065 12.354 1.00 86.44 758 MET A CA 1
ATOM 5870 C C . MET A 1 758 ? 29.442 -30.891 12.547 1.00 86.44 758 MET A C 1
ATOM 5872 O O . MET A 1 758 ? 29.921 -29.801 12.840 1.00 86.44 758 MET A O 1
ATOM 5876 N N . HIS A 1 759 ? 30.207 -31.962 12.318 1.00 83.25 759 HIS A N 1
ATOM 5877 C CA . HIS A 1 759 ? 31.670 -31.940 12.286 1.00 83.25 759 HIS A CA 1
ATOM 5878 C C . HIS A 1 759 ? 32.205 -32.893 11.209 1.00 83.25 759 HIS A C 1
ATOM 5880 O O . HIS A 1 759 ? 31.765 -34.038 11.106 1.00 83.25 759 HIS A O 1
ATOM 5886 N N . ALA A 1 760 ? 33.138 -32.419 10.373 1.00 81.44 760 ALA A N 1
ATOM 5887 C CA . ALA A 1 760 ? 33.762 -33.189 9.286 1.00 81.44 760 ALA A CA 1
ATOM 5888 C C . ALA A 1 760 ? 32.760 -33.922 8.357 1.00 81.44 760 ALA A C 1
ATOM 5890 O O . ALA A 1 760 ? 32.975 -35.068 7.957 1.00 81.44 760 ALA A O 1
ATOM 5891 N N . GLY A 1 761 ? 31.639 -33.267 8.029 1.00 80.69 761 GLY A N 1
ATOM 5892 C CA . GLY A 1 761 ? 30.586 -33.829 7.171 1.00 80.69 761 GLY A CA 1
ATOM 5893 C C . GLY A 1 761 ? 29.684 -34.865 7.852 1.00 80.69 761 GLY A C 1
ATOM 5894 O O . GLY A 1 761 ? 28.905 -35.529 7.173 1.00 80.69 761 GLY A O 1
ATOM 5895 N N . ARG A 1 762 ? 29.775 -35.019 9.179 1.00 77.75 762 ARG A N 1
ATOM 5896 C CA . ARG A 1 762 ? 28.928 -35.912 9.977 1.00 77.75 762 ARG A CA 1
ATOM 5897 C C . ARG A 1 762 ? 28.048 -35.107 10.919 1.00 77.75 762 ARG A C 1
ATOM 5899 O O . ARG A 1 762 ? 28.504 -34.130 11.504 1.00 77.75 762 ARG A O 1
ATOM 5906 N N . VAL A 1 763 ? 26.805 -35.544 11.074 1.00 84.44 763 VAL A N 1
ATOM 5907 C CA . VAL A 1 763 ? 25.864 -34.991 12.051 1.00 84.44 763 VAL A CA 1
ATOM 5908 C C . VAL A 1 763 ? 26.188 -35.590 13.419 1.00 84.44 763 VAL A C 1
ATOM 5910 O O . VAL A 1 763 ? 26.172 -36.809 13.577 1.00 84.44 763 VAL A O 1
ATOM 5913 N N . LEU A 1 764 ? 26.528 -34.735 14.379 1.00 85.19 764 LEU A N 1
ATOM 5914 C CA . LEU A 1 764 ? 26.835 -35.099 15.760 1.00 85.19 764 LEU A CA 1
ATOM 5915 C C . LEU A 1 764 ? 25.559 -35.277 16.584 1.00 85.19 764 LEU A C 1
ATOM 5917 O O . LEU A 1 764 ? 25.435 -36.243 17.330 1.00 85.19 764 LEU A O 1
ATOM 5921 N N . ALA A 1 765 ? 24.612 -34.349 16.434 1.00 85.25 765 ALA A N 1
ATOM 5922 C CA . ALA A 1 765 ? 23.333 -34.360 17.130 1.00 85.25 765 ALA A CA 1
ATOM 5923 C C . ALA A 1 765 ? 22.290 -33.549 16.353 1.00 85.25 765 ALA A C 1
ATOM 5925 O O . ALA A 1 765 ? 22.642 -32.593 15.661 1.00 85.25 765 ALA A O 1
ATOM 5926 N N . VAL A 1 766 ? 21.017 -33.930 16.487 1.00 89.12 766 VAL A N 1
ATOM 5927 C CA . VAL A 1 766 ? 19.862 -33.200 15.946 1.00 89.12 766 VAL A CA 1
ATOM 5928 C C . VAL A 1 766 ? 18.787 -33.148 17.016 1.00 89.12 766 VAL A C 1
ATOM 5930 O O . VAL A 1 766 ? 18.476 -34.182 17.604 1.00 89.12 766 VAL A O 1
ATOM 5933 N N . GLY A 1 767 ? 18.205 -31.980 17.244 1.00 88.19 767 GLY A N 1
ATOM 5934 C CA . GLY A 1 767 ? 17.146 -31.798 18.231 1.00 88.19 767 GLY A CA 1
ATOM 5935 C C . GLY A 1 767 ? 16.809 -30.329 18.423 1.00 88.19 767 GLY A C 1
ATOM 5936 O O . GLY A 1 767 ? 17.356 -29.468 17.728 1.00 88.19 767 GLY A O 1
ATOM 5937 N N . GLU A 1 768 ? 15.913 -30.050 19.361 1.00 89.75 768 GLU A N 1
ATOM 5938 C CA . GLU A 1 768 ? 15.681 -28.682 19.816 1.00 89.75 768 GLU A CA 1
ATOM 5939 C C . GLU A 1 768 ? 16.874 -28.215 20.671 1.00 89.75 768 GLU A C 1
ATOM 5941 O O . GLU A 1 768 ? 17.445 -29.026 21.413 1.00 89.75 768 GLU A O 1
ATOM 5946 N N . PRO A 1 769 ? 17.275 -26.930 20.611 1.00 89.38 769 PRO A N 1
ATOM 5947 C CA . PRO A 1 769 ? 18.447 -26.433 21.336 1.00 89.38 769 PRO A CA 1
ATOM 5948 C C . PRO A 1 769 ? 18.452 -26.794 22.830 1.00 89.38 769 PRO A C 1
ATOM 5950 O O . PRO A 1 769 ? 19.457 -27.260 23.365 1.00 89.38 769 PRO A O 1
ATOM 5953 N N . HIS A 1 770 ? 17.304 -26.649 23.495 1.00 86.19 770 HIS A N 1
ATOM 5954 C CA . HIS A 1 770 ? 17.171 -26.900 24.927 1.00 86.19 770 HIS A CA 1
ATOM 5955 C C . HIS A 1 770 ? 17.271 -28.396 25.288 1.00 86.19 770 HIS A C 1
ATOM 5957 O O . HIS A 1 770 ? 17.821 -28.748 26.337 1.00 86.19 770 HIS A O 1
ATOM 5963 N N . GLU A 1 771 ? 16.779 -29.290 24.422 1.00 88.19 771 GLU A N 1
ATOM 5964 C CA . GLU A 1 771 ? 16.884 -30.738 24.616 1.00 88.19 771 GLU A CA 1
ATOM 5965 C C . GLU A 1 771 ? 18.337 -31.203 24.505 1.00 88.19 771 GLU A C 1
ATOM 5967 O O . GLU A 1 771 ? 18.784 -32.029 25.304 1.00 88.19 771 GLU A O 1
ATOM 5972 N N . LEU A 1 772 ? 19.089 -30.637 23.556 1.00 86.25 772 LEU A N 1
ATOM 5973 C CA . LEU A 1 772 ? 20.502 -30.956 23.353 1.00 86.25 772 LEU A CA 1
ATOM 5974 C C . LEU A 1 772 ? 21.373 -30.493 24.530 1.00 86.25 772 LEU A C 1
ATOM 5976 O O . LEU A 1 772 ? 22.242 -31.249 24.970 1.00 86.25 772 LEU A O 1
ATOM 5980 N N . SER A 1 773 ? 21.103 -29.311 25.095 1.00 85.19 773 SER A N 1
ATOM 5981 C CA . SER A 1 773 ? 21.784 -28.832 26.308 1.00 85.19 773 SER A CA 1
ATOM 5982 C C . SER A 1 773 ? 21.486 -29.723 27.516 1.00 85.19 773 SER A C 1
ATOM 5984 O O . SER A 1 773 ? 22.396 -30.193 28.206 1.00 85.19 773 SER A O 1
ATOM 5986 N N . LYS A 1 774 ? 20.206 -30.062 27.723 1.00 85.25 774 LYS A N 1
ATOM 5987 C CA . LYS A 1 774 ? 19.762 -30.931 28.821 1.00 85.25 774 LYS A CA 1
ATOM 5988 C C . LYS A 1 774 ? 20.322 -32.350 28.714 1.00 85.25 774 LYS A C 1
ATOM 5990 O O . LYS A 1 774 ? 20.684 -32.931 29.736 1.00 85.25 774 LYS A O 1
ATOM 5995 N N . ALA A 1 775 ? 20.433 -32.902 27.504 1.00 82.81 775 ALA A N 1
ATOM 5996 C CA . ALA A 1 775 ? 20.998 -34.232 27.265 1.00 82.81 775 ALA A CA 1
ATOM 5997 C C . ALA A 1 775 ? 22.467 -34.350 27.706 1.00 82.81 775 ALA A C 1
ATOM 5999 O O . ALA A 1 775 ? 22.925 -35.449 28.026 1.00 82.81 775 ALA A O 1
ATOM 6000 N N . ARG A 1 776 ? 23.195 -33.228 27.754 1.00 83.50 776 ARG A N 1
ATOM 6001 C CA . ARG A 1 776 ? 24.578 -33.151 28.243 1.00 83.50 776 ARG A CA 1
ATOM 6002 C C . ARG A 1 776 ? 24.705 -32.660 29.683 1.00 83.50 776 ARG A C 1
ATOM 6004 O O . ARG A 1 776 ? 25.793 -32.724 30.235 1.00 83.50 776 ARG A O 1
ATOM 6011 N N . GLY A 1 777 ? 23.602 -32.260 30.319 1.00 81.12 777 GLY A N 1
ATOM 6012 C CA . GLY A 1 777 ? 23.620 -31.704 31.674 1.00 81.12 777 GLY A CA 1
ATOM 6013 C C . GLY A 1 777 ? 24.224 -30.300 31.746 1.00 81.12 777 GLY A C 1
ATOM 6014 O O . GLY A 1 777 ? 24.609 -29.867 32.828 1.00 81.12 777 GLY A O 1
ATOM 6015 N N . GLU A 1 778 ? 24.294 -29.604 30.611 1.00 83.94 778 GLU A N 1
ATOM 6016 C CA . GLU A 1 778 ? 24.909 -28.287 30.482 1.00 83.94 778 GLU A CA 1
ATOM 6017 C C . GLU A 1 778 ? 23.859 -27.169 30.485 1.00 83.94 778 GLU A C 1
ATOM 6019 O O . GLU A 1 778 ? 22.696 -27.370 30.125 1.00 83.94 778 GLU A O 1
ATOM 6024 N N . THR A 1 779 ? 24.272 -25.974 30.914 1.00 78.50 779 THR A N 1
ATOM 6025 C CA . THR A 1 779 ? 23.375 -24.809 31.069 1.00 78.50 779 THR A CA 1
ATOM 6026 C C . THR A 1 779 ? 23.244 -23.959 29.807 1.00 78.50 779 THR A C 1
ATOM 6028 O O . THR A 1 779 ? 22.251 -23.251 29.664 1.00 78.50 779 THR A O 1
ATOM 6031 N N . THR A 1 780 ? 24.205 -24.040 28.882 1.00 85.50 780 THR A N 1
ATOM 6032 C CA . THR A 1 780 ? 24.211 -23.286 27.619 1.00 85.50 780 THR A CA 1
ATOM 6033 C C . THR A 1 780 ? 24.424 -24.216 26.429 1.00 85.50 780 THR A C 1
ATOM 6035 O O . THR A 1 780 ? 25.101 -25.245 26.548 1.00 85.50 780 THR A O 1
ATOM 6038 N N . LEU A 1 781 ? 23.878 -23.851 25.260 1.00 86.25 781 LEU A N 1
ATOM 6039 C CA . LEU A 1 781 ? 24.074 -24.638 24.038 1.00 86.25 781 LEU A CA 1
ATOM 6040 C C . LEU A 1 781 ? 25.552 -24.690 23.635 1.00 86.25 781 LEU A C 1
ATOM 6042 O O . LEU A 1 781 ? 26.027 -25.707 23.136 1.00 86.25 781 LEU A O 1
ATOM 6046 N N . GLU A 1 782 ? 26.295 -23.614 23.888 1.00 86.69 782 GLU A N 1
ATOM 6047 C CA . GLU A 1 782 ? 27.725 -23.538 23.594 1.00 86.69 782 GLU A CA 1
ATOM 6048 C C . GLU A 1 782 ? 28.541 -24.563 24.397 1.00 86.69 782 GLU A C 1
ATOM 6050 O O . GLU A 1 782 ? 29.380 -25.261 23.824 1.00 86.69 782 GLU A O 1
ATOM 6055 N N . ALA A 1 783 ? 28.264 -24.718 25.697 1.00 84.12 783 ALA A N 1
ATOM 6056 C CA . ALA A 1 783 ? 28.924 -25.728 26.526 1.00 84.12 783 ALA A CA 1
ATOM 6057 C C . ALA A 1 783 ? 28.591 -27.149 26.044 1.00 84.12 783 ALA A C 1
ATOM 6059 O O . ALA A 1 783 ? 29.493 -27.965 25.839 1.00 84.12 783 ALA A O 1
ATOM 6060 N N . ALA A 1 784 ? 27.314 -27.408 25.741 1.00 85.25 784 ALA A N 1
ATOM 6061 C CA . ALA A 1 784 ? 26.881 -28.682 25.178 1.00 85.25 784 ALA A CA 1
ATOM 6062 C C . ALA A 1 784 ? 27.561 -28.979 23.828 1.00 85.25 784 ALA A C 1
ATOM 6064 O O . ALA A 1 784 ? 28.003 -30.104 23.590 1.00 85.25 784 ALA A O 1
ATOM 6065 N N . PHE A 1 785 ? 27.699 -27.977 22.952 1.00 85.12 785 PHE A N 1
ATOM 6066 C CA . PHE A 1 785 ? 28.374 -28.101 21.659 1.00 85.12 785 PHE A CA 1
ATOM 6067 C C . PHE A 1 785 ? 29.859 -28.454 21.802 1.00 85.12 785 PHE A C 1
ATOM 6069 O O . PHE A 1 785 ? 30.345 -29.346 21.100 1.00 85.12 785 PHE A O 1
ATOM 6076 N N . VAL A 1 786 ? 30.576 -27.805 22.727 1.00 85.56 786 VAL A N 1
ATOM 6077 C CA . VAL A 1 786 ? 31.984 -28.122 23.021 1.00 85.56 786 VAL A CA 1
ATOM 6078 C C . VAL A 1 786 ? 32.131 -29.568 23.489 1.00 85.56 786 VAL A C 1
ATOM 6080 O O . VAL A 1 786 ? 33.065 -30.248 23.062 1.00 85.56 786 VAL A O 1
ATOM 6083 N N . ASP A 1 787 ? 31.204 -30.070 24.299 1.00 84.44 787 ASP A N 1
ATOM 6084 C CA . ASP A 1 787 ? 31.234 -31.457 24.760 1.00 84.44 787 ASP A CA 1
ATOM 6085 C C . ASP A 1 787 ? 30.905 -32.463 23.651 1.00 84.44 787 ASP A C 1
ATOM 6087 O O . ASP A 1 787 ? 31.602 -33.472 23.522 1.00 84.44 787 ASP A O 1
ATOM 6091 N N . TYR A 1 788 ? 29.936 -32.165 22.774 1.00 84.75 788 TYR A N 1
ATOM 6092 C CA . TYR A 1 788 ? 29.703 -32.954 21.555 1.00 84.75 788 TYR A CA 1
ATOM 6093 C C . TYR A 1 788 ? 30.947 -33.000 20.653 1.00 84.75 788 TYR A C 1
ATOM 6095 O O . TYR A 1 788 ? 31.246 -34.045 20.070 1.00 84.75 788 TYR A O 1
ATOM 6103 N N . LEU A 1 789 ? 31.690 -31.894 20.543 1.00 83.38 789 LEU A N 1
ATOM 6104 C CA . LEU A 1 789 ? 32.935 -31.832 19.777 1.00 83.38 789 LEU A CA 1
ATOM 6105 C C . LEU A 1 789 ? 34.088 -32.584 20.448 1.00 83.38 789 LEU A C 1
ATOM 6107 O O . LEU A 1 789 ? 34.842 -33.253 19.747 1.00 83.38 789 LEU A O 1
ATOM 6111 N N . ARG A 1 790 ? 34.240 -32.494 21.774 1.00 81.50 790 ARG A N 1
ATOM 6112 C CA . ARG A 1 790 ? 35.263 -33.238 22.529 1.00 81.50 790 ARG A CA 1
ATOM 6113 C C . ARG A 1 790 ? 35.045 -34.736 22.416 1.00 81.50 790 ARG A C 1
ATOM 6115 O O . ARG A 1 790 ? 35.985 -35.452 22.094 1.00 81.50 790 ARG A O 1
ATOM 6122 N N . GLU A 1 791 ? 33.801 -35.189 22.572 1.00 78.62 791 GLU A N 1
ATOM 6123 C CA . GLU A 1 791 ? 33.453 -36.587 22.333 1.00 78.62 791 GLU A CA 1
ATOM 6124 C C . GLU A 1 791 ? 33.786 -36.981 20.892 1.00 78.62 791 GLU A C 1
ATOM 6126 O O . GLU A 1 791 ? 34.468 -37.974 20.682 1.00 78.62 791 GLU A O 1
ATOM 6131 N N . ALA A 1 792 ? 33.404 -36.178 19.894 1.00 73.38 792 ALA A N 1
ATOM 6132 C CA . ALA A 1 792 ? 33.730 -36.461 18.496 1.00 73.38 792 ALA A CA 1
ATOM 6133 C C . ALA A 1 792 ? 35.246 -36.468 18.196 1.00 73.38 792 ALA A C 1
ATOM 6135 O O . ALA A 1 792 ? 35.676 -37.186 17.290 1.00 73.38 792 ALA A O 1
ATOM 6136 N N . ALA A 1 793 ? 36.044 -35.688 18.934 1.00 66.94 793 ALA A N 1
ATOM 6137 C CA . ALA A 1 793 ? 37.494 -35.569 18.779 1.00 66.94 793 ALA A CA 1
ATOM 6138 C C . ALA A 1 793 ? 38.287 -36.676 19.503 1.00 66.94 793 ALA A C 1
ATOM 6140 O O . ALA A 1 793 ? 39.354 -37.059 19.022 1.00 66.94 793 ALA A O 1
ATOM 6141 N N . ASP A 1 794 ? 37.763 -37.230 20.603 1.00 58.19 794 ASP A N 1
ATOM 6142 C CA . ASP A 1 794 ? 38.377 -38.323 21.382 1.00 58.19 794 ASP A CA 1
ATOM 6143 C C . ASP A 1 794 ? 38.149 -39.722 20.770 1.00 58.19 794 ASP A C 1
ATOM 6145 O O . ASP A 1 794 ? 38.562 -40.750 21.318 1.00 58.19 794 ASP A O 1
ATOM 6149 N N . LEU A 1 795 ? 37.512 -39.782 19.600 1.00 50.19 795 LEU A N 1
ATOM 6150 C CA . LEU A 1 795 ? 37.106 -41.017 18.948 1.00 50.19 795 LEU A CA 1
ATOM 6151 C C . LEU A 1 795 ? 38.020 -41.375 17.761 1.00 50.19 795 LEU A C 1
ATOM 6153 O O . LEU A 1 795 ? 38.002 -40.690 16.736 1.00 50.19 795 LEU A O 1
ATOM 6157 N N . PRO A 1 796 ? 38.783 -42.489 17.823 1.00 46.25 796 PRO A N 1
ATOM 6158 C CA . PRO A 1 796 ? 39.497 -42.998 16.660 1.00 46.25 796 PRO A CA 1
ATOM 6159 C C . PRO A 1 796 ? 38.476 -43.519 15.644 1.00 46.25 796 PRO A C 1
ATOM 6161 O O . PRO A 1 796 ? 37.700 -44.418 15.961 1.00 46.25 796 PRO A O 1
ATOM 6164 N N . GLU A 1 797 ? 38.465 -42.923 14.445 1.00 48.19 797 GLU A N 1
ATOM 6165 C CA . GLU A 1 797 ? 37.630 -43.285 13.287 1.00 48.19 797 GLU A CA 1
ATOM 6166 C C . GLU A 1 797 ? 36.268 -43.893 13.663 1.00 48.19 797 GLU A C 1
ATOM 6168 O O . GLU A 1 797 ? 36.025 -45.094 13.512 1.00 48.19 797 GLU A O 1
ATOM 6173 N N . PHE A 1 798 ? 35.344 -43.057 14.142 1.00 39.00 798 PHE A N 1
ATOM 6174 C CA . PHE A 1 798 ? 33.986 -43.514 14.417 1.00 39.00 798 PHE A CA 1
ATOM 6175 C C . PHE A 1 798 ? 33.362 -44.098 13.142 1.00 39.00 798 PHE A C 1
ATOM 6177 O O . PHE A 1 798 ? 33.188 -43.402 12.137 1.00 39.00 798 PHE A O 1
ATOM 6184 N N . ARG A 1 799 ? 33.071 -45.402 13.157 1.00 41.28 799 ARG A N 1
ATOM 6185 C CA . ARG A 1 799 ? 32.317 -46.079 12.098 1.00 41.28 799 ARG A CA 1
ATOM 6186 C C . ARG A 1 799 ? 30.929 -45.455 12.045 1.00 41.28 799 ARG A C 1
ATOM 6188 O O . ARG A 1 799 ? 30.299 -45.273 13.081 1.00 41.28 799 ARG A O 1
ATOM 6195 N N . SER A 1 800 ? 30.478 -45.134 10.836 1.00 35.97 800 SER A N 1
ATOM 6196 C CA . SER A 1 800 ? 29.137 -44.630 10.542 1.00 35.97 800 SER A CA 1
ATOM 6197 C C . SER A 1 800 ? 28.080 -45.487 11.242 1.00 35.97 800 SER A C 1
ATOM 6199 O O . SER A 1 800 ? 27.768 -46.586 10.778 1.00 35.97 800 SER A O 1
ATOM 6201 N N . SER A 1 801 ? 27.544 -44.997 12.357 1.00 37.03 801 SER A N 1
ATOM 6202 C CA . SER A 1 801 ? 26.281 -45.513 12.869 1.00 37.03 801 SER A CA 1
ATOM 6203 C C . SER A 1 801 ? 25.181 -45.000 11.939 1.00 37.03 801 SER A C 1
ATOM 6205 O O . SER A 1 801 ? 25.243 -43.835 11.533 1.00 37.03 801 SER A O 1
ATOM 6207 N N . PRO A 1 802 ? 24.225 -45.846 11.522 1.00 41.06 802 PRO A N 1
ATOM 6208 C CA . PRO A 1 802 ? 23.137 -45.407 10.665 1.00 41.06 802 PRO A CA 1
ATOM 6209 C C . PRO A 1 802 ? 22.373 -44.292 11.374 1.00 41.06 802 PRO A C 1
ATOM 6211 O O . PRO A 1 802 ? 22.056 -44.422 12.556 1.00 41.06 802 PRO A O 1
ATOM 6214 N N . VAL A 1 803 ? 22.073 -43.218 10.642 1.00 40.22 803 VAL A N 1
ATOM 6215 C CA . VAL A 1 803 ? 21.064 -42.230 11.041 1.00 40.22 803 VAL A CA 1
ATOM 6216 C C . VAL A 1 803 ? 19.829 -43.014 11.509 1.00 40.22 803 VAL A C 1
ATOM 6218 O O . VAL A 1 803 ? 19.411 -43.919 10.774 1.00 40.22 803 VAL A O 1
ATOM 6221 N N . PRO A 1 804 ? 19.265 -42.747 12.703 1.00 41.56 804 PRO A N 1
ATOM 6222 C CA . PRO A 1 804 ? 17.988 -43.328 13.091 1.00 41.56 804 PRO A CA 1
ATOM 6223 C C . PRO A 1 804 ? 17.018 -43.091 11.940 1.00 41.56 804 PRO A C 1
ATOM 6225 O O . PRO A 1 804 ? 16.851 -41.947 11.516 1.00 41.56 804 PRO A O 1
ATOM 6228 N N . GLN A 1 805 ? 16.456 -44.159 11.368 1.00 40.78 805 GLN A N 1
ATOM 6229 C CA . GLN A 1 805 ? 15.423 -44.009 10.350 1.00 40.78 805 GLN A CA 1
ATOM 6230 C C . GLN A 1 805 ? 14.352 -43.110 10.956 1.00 40.78 805 GLN A C 1
ATOM 6232 O O . GLN A 1 805 ? 13.722 -43.495 11.942 1.00 40.78 805 GLN A O 1
ATOM 6237 N N . ALA A 1 806 ? 14.204 -41.903 10.402 1.00 39.84 806 ALA A N 1
ATOM 6238 C CA . ALA A 1 806 ? 13.062 -41.059 10.682 1.00 39.84 806 ALA A CA 1
ATOM 6239 C C . ALA A 1 806 ? 11.835 -41.955 10.507 1.00 39.84 806 ALA A C 1
ATOM 6241 O O . ALA A 1 806 ? 11.648 -42.533 9.430 1.00 39.84 806 ALA A O 1
ATOM 6242 N N . GLY A 1 807 ? 11.093 -42.165 11.600 1.00 37.72 807 GLY A N 1
ATOM 6243 C CA . GLY A 1 807 ? 9.852 -42.927 11.581 1.00 37.72 807 GLY A CA 1
ATOM 6244 C C . GLY A 1 807 ? 9.035 -42.449 10.391 1.00 37.72 807 GLY A C 1
ATOM 6245 O O . GLY A 1 807 ? 8.933 -41.241 10.183 1.00 37.72 807 GLY A O 1
ATOM 6246 N N . GLY A 1 808 ? 8.602 -43.402 9.563 1.00 35.38 808 GLY A N 1
ATOM 6247 C CA . GLY A 1 808 ? 8.143 -43.149 8.204 1.00 35.38 808 GLY A CA 1
ATOM 6248 C C . GLY A 1 808 ? 7.287 -41.894 8.105 1.00 35.38 808 GLY A C 1
ATOM 6249 O O . GLY A 1 808 ? 6.184 -41.852 8.644 1.00 35.38 808 GLY A O 1
ATOM 6250 N N . LEU A 1 809 ? 7.798 -40.894 7.383 1.00 41.28 809 LEU A N 1
ATOM 6251 C CA . LEU A 1 809 ? 6.938 -39.927 6.721 1.00 41.28 809 LEU A CA 1
ATOM 6252 C C . LEU A 1 809 ? 6.016 -40.767 5.840 1.00 41.28 809 LEU A C 1
ATOM 6254 O O . LEU A 1 809 ? 6.455 -41.334 4.835 1.00 41.28 809 LEU A O 1
ATOM 6258 N N . ALA A 1 810 ? 4.769 -40.934 6.286 1.00 41.28 810 ALA A N 1
ATOM 6259 C CA . ALA A 1 810 ? 3.708 -41.427 5.431 1.00 41.28 810 ALA A CA 1
ATOM 6260 C C . ALA A 1 810 ? 3.780 -40.617 4.128 1.00 41.28 810 ALA A C 1
ATOM 6262 O O . ALA A 1 810 ? 4.014 -39.404 4.202 1.00 41.28 810 ALA A O 1
ATOM 6263 N N . PRO A 1 811 ? 3.673 -41.253 2.949 1.00 39.12 811 PRO A N 1
ATOM 6264 C CA . PRO A 1 811 ? 3.625 -40.499 1.710 1.00 39.12 811 PRO A CA 1
ATOM 6265 C C . PRO A 1 811 ? 2.502 -39.477 1.869 1.00 39.12 811 PRO A C 1
ATOM 6267 O O . PRO A 1 811 ? 1.366 -39.847 2.159 1.00 39.12 811 PRO A O 1
ATOM 6270 N N . ALA A 1 812 ? 2.854 -38.195 1.791 1.00 39.25 812 ALA A N 1
ATOM 6271 C CA . ALA A 1 812 ? 1.875 -37.131 1.716 1.00 39.25 812 ALA A CA 1
ATOM 6272 C C . ALA A 1 812 ? 1.143 -37.318 0.382 1.00 39.25 812 ALA A C 1
ATOM 6274 O O . ALA A 1 812 ? 1.577 -36.837 -0.664 1.00 39.25 812 ALA A O 1
ATOM 6275 N N . ASP A 1 813 ? 0.079 -38.116 0.419 1.00 42.97 813 ASP A N 1
ATOM 6276 C CA . ASP A 1 813 ? -0.923 -38.222 -0.628 1.00 42.97 813 ASP A CA 1
ATOM 6277 C C . ASP A 1 813 ? -1.694 -36.904 -0.654 1.00 42.97 813 ASP A C 1
ATOM 6279 O O . ASP A 1 813 ? -2.749 -36.805 -0.042 1.00 42.97 813 ASP A O 1
ATOM 6283 N N . THR A 1 814 ? -1.104 -35.895 -1.303 1.00 42.09 814 THR A N 1
ATOM 6284 C CA . THR A 1 814 ? -1.737 -34.738 -1.966 1.00 42.09 814 THR A CA 1
ATOM 6285 C C . THR A 1 814 ? -0.654 -33.716 -2.330 1.00 42.09 814 THR A C 1
ATOM 6287 O O . THR A 1 814 ? -0.567 -32.630 -1.766 1.00 42.09 814 THR A O 1
ATOM 6290 N N . ALA A 1 815 ? 0.189 -34.032 -3.317 1.00 31.11 815 ALA A N 1
ATOM 6291 C CA . ALA A 1 815 ? 0.806 -32.948 -4.077 1.00 31.11 815 ALA A CA 1
ATOM 6292 C C . ALA A 1 815 ? -0.319 -32.282 -4.893 1.00 31.11 815 ALA A C 1
ATOM 6294 O O . ALA A 1 815 ? -1.002 -32.998 -5.631 1.00 31.11 815 ALA A O 1
ATOM 6295 N N . PRO A 1 816 ? -0.557 -30.964 -4.780 1.00 37.72 816 PRO A N 1
ATOM 6296 C CA . PRO A 1 816 ? -1.486 -30.285 -5.667 1.00 37.72 816 PRO A CA 1
ATOM 6297 C C . PRO A 1 816 ? -1.000 -30.468 -7.109 1.00 37.72 816 PRO A C 1
ATOM 6299 O O . PRO A 1 816 ? 0.128 -30.097 -7.449 1.00 37.72 816 PRO A O 1
ATOM 6302 N N . ASP A 1 817 ? -1.847 -31.050 -7.959 1.00 38.72 817 ASP A N 1
ATOM 6303 C CA . ASP A 1 817 ? -1.675 -31.130 -9.413 1.00 38.72 817 ASP A CA 1
ATOM 6304 C C . ASP A 1 817 ? -1.791 -29.717 -10.012 1.00 38.72 817 ASP A C 1
ATOM 6306 O O . ASP A 1 817 ? -2.784 -29.328 -10.621 1.00 38.72 817 ASP A O 1
ATOM 6310 N N . GLY A 1 818 ? -0.765 -28.903 -9.777 1.00 38.22 818 GLY A N 1
ATOM 6311 C CA . GLY A 1 818 ? -0.773 -27.481 -10.094 1.00 38.22 818 GLY A CA 1
ATOM 6312 C C . GLY A 1 818 ? 0.590 -26.942 -10.493 1.00 38.22 818 GLY A C 1
ATOM 6313 O O . GLY A 1 818 ? 0.795 -25.737 -10.430 1.00 38.22 818 GLY A O 1
ATOM 6314 N N . ALA A 1 819 ? 1.543 -27.785 -10.912 1.00 36.28 819 ALA A N 1
ATOM 6315 C CA . ALA A 1 819 ? 2.782 -27.272 -11.487 1.00 36.28 819 ALA A CA 1
ATOM 6316 C C . ALA A 1 819 ? 2.428 -26.463 -12.753 1.00 36.28 819 ALA A C 1
ATOM 6318 O O . ALA A 1 819 ? 2.014 -27.059 -13.754 1.00 36.28 819 ALA A O 1
ATOM 6319 N N . PRO A 1 820 ? 2.575 -25.122 -12.749 1.00 43.41 820 PRO A N 1
ATOM 6320 C CA . PRO A 1 820 ? 2.105 -24.295 -13.847 1.00 43.41 820 PRO A CA 1
ATOM 6321 C C . PRO A 1 820 ? 2.800 -24.734 -15.132 1.00 43.41 820 PRO A C 1
ATOM 6323 O O . PRO A 1 820 ? 4.023 -24.921 -15.159 1.00 43.41 820 PRO A O 1
ATOM 6326 N N . HIS A 1 821 ? 2.019 -24.913 -16.202 1.00 45.03 821 HIS A N 1
ATOM 6327 C CA . HIS A 1 821 ? 2.519 -25.252 -17.530 1.00 45.03 821 HIS A CA 1
ATOM 6328 C C . HIS A 1 821 ? 3.709 -24.348 -17.874 1.00 45.03 821 HIS A C 1
ATOM 6330 O O . HIS A 1 821 ? 3.554 -23.160 -18.167 1.00 45.03 821 HIS A O 1
ATOM 6336 N N . ARG A 1 822 ? 4.928 -24.901 -17.816 1.00 52.66 822 ARG A N 1
ATOM 6337 C CA . ARG A 1 822 ? 6.159 -24.154 -18.088 1.00 52.66 822 ARG A CA 1
ATOM 6338 C C . ARG A 1 822 ? 6.152 -23.734 -19.557 1.00 52.66 822 ARG A C 1
ATOM 6340 O O . ARG A 1 822 ? 6.601 -24.489 -20.418 1.00 52.66 822 ARG A O 1
ATOM 6347 N N . ARG A 1 823 ? 5.645 -22.529 -19.854 1.00 57.59 823 ARG A N 1
ATOM 6348 C CA . ARG A 1 823 ? 5.717 -21.931 -21.195 1.00 57.59 823 ARG A CA 1
ATOM 6349 C C . ARG A 1 823 ? 7.173 -21.998 -21.667 1.00 57.59 823 ARG A C 1
ATOM 6351 O O . ARG A 1 823 ? 8.083 -21.544 -20.967 1.00 57.59 823 ARG A O 1
ATOM 6358 N N . PHE A 1 824 ? 7.382 -22.561 -22.860 1.00 65.62 824 PHE A N 1
ATOM 6359 C CA . PHE A 1 824 ? 8.710 -22.739 -23.465 1.00 65.62 824 PHE A CA 1
ATOM 6360 C C . PHE A 1 824 ? 9.439 -21.401 -23.684 1.00 65.62 824 PHE A C 1
ATOM 6362 O O . PHE A 1 824 ? 10.668 -21.372 -23.763 1.00 65.62 824 PHE A O 1
ATOM 6369 N N . PHE A 1 825 ? 8.684 -20.300 -23.774 1.00 77.19 825 PHE A N 1
ATOM 6370 C CA . PHE A 1 825 ? 9.191 -18.948 -23.964 1.00 77.19 825 PHE A CA 1
ATOM 6371 C C . PHE A 1 825 ? 8.246 -17.900 -23.347 1.00 77.19 825 PHE A C 1
ATOM 6373 O O . PHE A 1 825 ? 7.028 -18.024 -23.461 1.00 77.19 825 PHE A O 1
ATOM 6380 N N . SER A 1 826 ? 8.799 -16.860 -22.721 1.00 83.88 826 SER A N 1
ATOM 6381 C CA . SER A 1 826 ? 8.075 -15.707 -22.174 1.00 83.88 826 SER A CA 1
ATOM 6382 C C . SER A 1 826 ? 8.737 -14.394 -22.589 1.00 83.88 826 SER A C 1
ATOM 6384 O O . SER A 1 826 ? 9.897 -14.133 -22.262 1.00 83.88 826 SER A O 1
ATOM 6386 N N . MET A 1 827 ? 7.962 -13.534 -23.257 1.00 85.06 827 MET A N 1
ATOM 6387 C CA . MET A 1 827 ? 8.408 -12.202 -23.673 1.00 85.06 827 MET A CA 1
ATOM 6388 C C . MET A 1 827 ? 8.709 -11.294 -22.471 1.00 85.06 827 MET A C 1
ATOM 6390 O O . MET A 1 827 ? 9.675 -10.537 -22.500 1.00 85.06 827 MET A O 1
ATOM 6394 N N . ARG A 1 828 ? 7.942 -11.415 -21.376 1.00 83.56 828 ARG A N 1
ATOM 6395 C CA . ARG A 1 828 ? 8.175 -10.645 -20.142 1.00 83.56 828 ARG A CA 1
ATOM 6396 C C . ARG A 1 828 ? 9.544 -10.963 -19.530 1.00 83.56 828 ARG A C 1
ATOM 6398 O O . ARG A 1 828 ? 10.284 -10.049 -19.180 1.00 83.56 828 ARG A O 1
ATOM 6405 N N . ARG A 1 829 ? 9.915 -12.251 -19.466 1.00 85.81 829 ARG A N 1
ATOM 6406 C CA . ARG A 1 829 ? 11.223 -12.686 -18.934 1.00 85.81 829 ARG A CA 1
ATOM 6407 C C . ARG A 1 829 ? 12.382 -12.225 -19.812 1.00 85.81 829 ARG A C 1
ATOM 6409 O O . ARG A 1 829 ? 13.381 -11.744 -19.287 1.00 85.81 829 ARG A O 1
ATOM 6416 N N . LEU A 1 830 ? 12.232 -12.337 -21.136 1.00 89.69 830 LEU A N 1
ATOM 6417 C CA . LEU A 1 830 ? 13.204 -11.804 -22.093 1.00 89.69 830 LEU A CA 1
ATOM 6418 C C . LEU A 1 830 ? 13.436 -10.306 -21.850 1.00 89.69 830 LEU A C 1
ATOM 6420 O O . LEU A 1 830 ? 14.575 -9.878 -21.674 1.00 89.69 830 LEU A O 1
ATOM 6424 N N . TRP A 1 831 ? 12.348 -9.532 -21.804 1.00 91.12 831 TRP A N 1
ATOM 6425 C CA . TRP A 1 831 ? 12.405 -8.085 -21.626 1.00 91.12 831 TRP A CA 1
ATOM 6426 C C . TRP A 1 831 ? 13.029 -7.678 -20.289 1.00 91.12 831 TRP A C 1
ATOM 6428 O O . TRP A 1 831 ? 13.814 -6.735 -20.255 1.00 91.12 831 TRP A O 1
ATOM 6438 N N . ALA A 1 832 ? 12.759 -8.410 -19.205 1.00 86.94 832 ALA A N 1
ATOM 6439 C CA . ALA A 1 832 ? 13.378 -8.158 -17.904 1.00 86.94 832 ALA A CA 1
ATOM 6440 C C . ALA A 1 832 ? 14.915 -8.265 -17.963 1.00 86.94 832 ALA A C 1
ATOM 6442 O O . ALA A 1 832 ? 15.616 -7.371 -17.485 1.00 86.94 832 ALA A O 1
ATOM 6443 N N . TYR A 1 833 ? 15.448 -9.305 -18.617 1.00 88.25 833 TYR A N 1
ATOM 6444 C CA . TYR A 1 833 ? 16.895 -9.450 -18.820 1.00 88.25 833 TYR A CA 1
ATOM 6445 C C . TYR A 1 833 ? 17.465 -8.383 -19.751 1.00 88.25 833 TYR A C 1
ATOM 6447 O O . TYR A 1 833 ? 18.526 -7.834 -19.461 1.00 88.25 833 TYR A O 1
ATOM 6455 N N . THR A 1 834 ? 16.757 -8.052 -20.834 1.00 93.81 834 THR A N 1
ATOM 6456 C CA . THR A 1 834 ? 17.151 -6.963 -21.737 1.00 93.81 834 THR A CA 1
ATOM 6457 C C . THR A 1 834 ? 17.237 -5.636 -20.996 1.00 93.81 834 THR A C 1
ATOM 6459 O O . THR A 1 834 ? 18.266 -4.974 -21.070 1.00 93.81 834 THR A O 1
ATOM 6462 N N . ARG A 1 835 ? 16.214 -5.272 -20.214 1.00 93.44 835 ARG A N 1
ATOM 6463 C CA . ARG A 1 835 ? 16.194 -4.034 -19.424 1.00 93.44 835 ARG A CA 1
ATOM 6464 C C . ARG A 1 835 ? 17.331 -3.991 -18.406 1.00 93.44 835 ARG A C 1
ATOM 6466 O O . ARG A 1 835 ? 17.978 -2.954 -18.262 1.00 93.44 835 ARG A O 1
ATOM 6473 N N . ARG A 1 836 ? 17.588 -5.101 -17.709 1.00 89.25 836 ARG A N 1
ATOM 6474 C CA . ARG A 1 836 ? 18.695 -5.194 -16.750 1.00 89.25 836 ARG A CA 1
ATOM 6475 C C . ARG A 1 836 ? 20.044 -4.960 -17.436 1.00 89.25 836 ARG A C 1
ATOM 6477 O O . ARG A 1 836 ? 20.788 -4.078 -17.021 1.00 89.25 836 ARG A O 1
ATOM 6484 N N . GLU A 1 837 ? 20.324 -5.695 -18.507 1.00 91.56 837 GLU A N 1
ATOM 6485 C CA . GLU A 1 837 ? 21.584 -5.596 -19.249 1.00 91.56 837 GLU A CA 1
ATOM 6486 C C . GLU A 1 837 ? 21.773 -4.202 -19.874 1.00 91.56 837 GLU A C 1
ATOM 6488 O O . GLU A 1 837 ? 22.868 -3.645 -19.837 1.00 91.56 837 GLU A O 1
ATOM 6493 N N . THR A 1 838 ? 20.704 -3.588 -20.394 1.00 93.44 838 THR A N 1
ATOM 6494 C CA . THR A 1 838 ? 20.738 -2.201 -20.879 1.00 93.44 838 THR A CA 1
ATOM 6495 C C . THR A 1 838 ? 21.141 -1.231 -19.770 1.00 93.44 838 THR A C 1
ATOM 6497 O O . THR A 1 838 ? 21.995 -0.378 -20.003 1.00 93.44 838 THR A O 1
ATOM 6500 N N . THR A 1 839 ? 20.575 -1.365 -18.568 1.00 89.00 839 THR A N 1
ATOM 6501 C CA . THR A 1 839 ? 20.932 -0.515 -17.421 1.00 89.00 839 THR A CA 1
ATOM 6502 C C . THR A 1 839 ? 22.400 -0.694 -17.023 1.00 89.00 839 THR A C 1
ATOM 6504 O O . THR A 1 839 ? 23.087 0.297 -16.784 1.00 89.00 839 THR A O 1
ATOM 6507 N N . GLU A 1 840 ? 22.910 -1.930 -17.006 1.00 87.62 840 GLU A N 1
ATOM 6508 C CA . GLU A 1 840 ? 24.324 -2.214 -16.714 1.00 87.62 840 GLU A CA 1
ATOM 6509 C C . GLU A 1 840 ? 25.261 -1.587 -17.763 1.00 87.62 840 GLU A C 1
ATOM 6511 O O . GLU A 1 840 ? 26.256 -0.961 -17.406 1.00 87.62 840 GLU A O 1
ATOM 6516 N N . ILE A 1 841 ? 24.925 -1.684 -19.056 1.00 90.19 841 ILE A N 1
ATOM 6517 C CA . ILE A 1 841 ? 25.709 -1.063 -20.136 1.00 90.19 841 ILE A CA 1
ATOM 6518 C C . ILE A 1 841 ? 25.681 0.465 -20.031 1.00 90.19 841 ILE A C 1
ATOM 6520 O O . ILE A 1 841 ? 26.723 1.096 -20.175 1.00 90.19 841 ILE A O 1
ATOM 6524 N N . LEU A 1 842 ? 24.515 1.067 -19.778 1.00 89.94 842 LEU A N 1
ATOM 6525 C CA . LEU A 1 842 ? 24.382 2.524 -19.677 1.00 89.94 842 LEU A CA 1
ATOM 6526 C C . LEU A 1 842 ? 25.154 3.113 -18.490 1.00 89.94 842 LEU A C 1
ATOM 6528 O O . LEU A 1 842 ? 25.629 4.244 -18.574 1.00 89.94 842 LEU A O 1
ATOM 6532 N N . ARG A 1 843 ? 25.296 2.345 -17.404 1.00 86.81 843 ARG A N 1
ATOM 6533 C CA . ARG A 1 843 ? 26.068 2.730 -16.215 1.00 86.81 843 ARG A CA 1
ATOM 6534 C C . ARG A 1 843 ? 27.575 2.478 -16.353 1.00 86.81 843 ARG A C 1
ATOM 6536 O O . ARG A 1 843 ? 28.327 2.953 -15.509 1.00 86.81 843 ARG A O 1
ATOM 6543 N N . ASP A 1 844 ? 28.027 1.784 -17.401 1.00 89.50 844 ASP A N 1
ATOM 6544 C CA . ASP A 1 844 ? 29.444 1.513 -17.675 1.00 89.50 844 ASP A CA 1
ATOM 6545 C C . ASP A 1 844 ? 29.970 2.424 -18.812 1.00 89.50 844 ASP A C 1
ATOM 6547 O O . ASP A 1 844 ? 29.895 2.077 -20.001 1.00 89.50 844 ASP A O 1
ATOM 6551 N N . PRO A 1 845 ? 30.517 3.615 -18.483 1.00 89.44 845 PRO A N 1
ATOM 6552 C CA . PRO A 1 845 ? 30.960 4.579 -19.488 1.00 89.44 845 PRO A CA 1
ATOM 6553 C C . PRO A 1 845 ? 32.151 4.071 -20.304 1.00 89.44 845 PRO A C 1
ATOM 6555 O O . PRO A 1 845 ? 32.286 4.423 -21.475 1.00 89.44 845 PRO A O 1
ATOM 6558 N N . VAL A 1 846 ? 33.004 3.224 -19.717 1.00 88.81 846 VAL A N 1
ATOM 6559 C CA . VAL A 1 846 ? 34.169 2.647 -20.402 1.00 88.81 846 VAL A CA 1
ATOM 6560 C C . VAL A 1 846 ? 33.694 1.708 -21.502 1.00 88.81 846 VAL A C 1
ATOM 6562 O O . VAL A 1 846 ? 34.165 1.772 -22.640 1.00 88.81 846 VAL A O 1
ATOM 6565 N N . ARG A 1 847 ? 32.703 0.878 -21.183 1.00 88.81 847 ARG A N 1
ATOM 6566 C CA . ARG A 1 847 ? 32.089 -0.053 -22.119 1.00 88.81 847 ARG A CA 1
ATOM 6567 C C . ARG A 1 847 ? 31.365 0.657 -23.261 1.00 88.81 847 ARG A C 1
ATOM 6569 O O . ARG A 1 847 ? 31.546 0.280 -24.422 1.00 88.81 847 ARG A O 1
ATOM 6576 N N . LEU A 1 848 ? 30.594 1.700 -22.955 1.00 91.62 848 LEU A N 1
ATOM 6577 C CA . LEU A 1 848 ? 29.941 2.538 -23.965 1.00 91.62 848 LEU A CA 1
ATOM 6578 C C . LEU A 1 848 ? 30.955 3.233 -24.879 1.00 91.62 848 LEU A C 1
ATOM 6580 O O . LEU A 1 848 ? 30.816 3.180 -26.104 1.00 91.62 848 LEU A O 1
ATOM 6584 N N . ALA A 1 849 ? 31.993 3.844 -24.303 1.00 91.00 849 ALA A N 1
ATOM 6585 C CA . ALA A 1 849 ? 33.044 4.512 -25.062 1.00 91.00 849 ALA A CA 1
ATOM 6586 C C . ALA A 1 849 ? 33.767 3.529 -25.993 1.00 91.00 849 ALA A C 1
ATOM 6588 O O . ALA A 1 849 ? 33.948 3.819 -27.174 1.00 91.00 849 ALA A O 1
ATOM 6589 N N . PHE A 1 850 ? 34.115 2.335 -25.507 1.00 89.75 850 PHE A N 1
ATOM 6590 C CA . PHE A 1 850 ? 34.757 1.312 -26.330 1.00 89.75 850 PHE A CA 1
ATOM 6591 C C . PHE A 1 850 ? 33.866 0.852 -27.497 1.00 89.75 850 PHE A C 1
ATOM 6593 O O . PHE A 1 850 ? 34.357 0.691 -28.611 1.00 89.75 850 PHE A O 1
ATOM 6600 N N . ALA A 1 851 ? 32.558 0.690 -27.275 1.00 91.31 851 ALA A N 1
ATOM 6601 C CA . ALA A 1 851 ? 31.618 0.232 -28.301 1.00 91.31 851 ALA A CA 1
ATOM 6602 C C . ALA A 1 851 ? 31.273 1.291 -29.366 1.00 91.31 851 ALA A C 1
ATOM 6604 O O . ALA A 1 851 ? 31.047 0.943 -30.529 1.00 91.31 851 ALA A O 1
ATOM 6605 N N . LEU A 1 852 ? 31.210 2.570 -28.983 1.00 94.31 852 LEU A N 1
ATOM 6606 C CA . LEU A 1 852 ? 30.812 3.665 -29.877 1.00 94.31 852 LEU A CA 1
ATOM 6607 C C . LEU A 1 852 ? 32.014 4.413 -30.460 1.00 94.31 852 LEU A C 1
ATOM 6609 O O . LEU A 1 852 ? 32.087 4.610 -31.667 1.00 94.31 852 LEU A O 1
ATOM 6613 N N . ILE A 1 853 ? 32.976 4.808 -29.625 1.00 94.56 853 ILE A N 1
ATOM 6614 C CA . ILE A 1 853 ? 34.128 5.625 -30.036 1.00 94.56 853 ILE A CA 1
ATOM 6615 C C . ILE A 1 853 ? 35.233 4.748 -30.635 1.00 94.56 853 ILE A C 1
ATOM 6617 O O . ILE A 1 853 ? 35.850 5.131 -31.629 1.00 94.56 853 ILE A O 1
ATOM 6621 N N . GLY A 1 854 ? 35.458 3.553 -30.079 1.00 93.44 854 GLY A N 1
ATOM 6622 C CA . GLY A 1 854 ? 36.498 2.623 -30.537 1.00 93.44 854 GLY A CA 1
ATOM 6623 C C . GLY A 1 854 ? 36.449 2.325 -32.046 1.00 93.44 854 GLY A C 1
ATOM 6624 O O . GLY A 1 854 ? 37.451 2.545 -32.733 1.00 93.44 854 GLY A O 1
ATOM 6625 N N . PRO A 1 855 ? 35.298 1.896 -32.605 1.00 95.12 855 PRO A N 1
ATOM 6626 C CA . PRO A 1 855 ? 35.150 1.678 -34.043 1.00 95.12 855 PRO A CA 1
ATOM 6627 C C . PRO A 1 855 ? 35.390 2.933 -34.881 1.00 95.12 855 PRO A C 1
ATOM 6629 O O . PRO A 1 855 ? 35.938 2.831 -35.974 1.00 95.12 855 PRO A O 1
ATOM 6632 N N . LEU A 1 856 ? 34.998 4.114 -34.391 1.00 95.62 856 LEU A N 1
ATOM 6633 C CA . LEU A 1 856 ? 35.176 5.367 -35.125 1.00 95.62 856 LEU A CA 1
ATOM 6634 C C . LEU A 1 856 ? 36.657 5.714 -35.255 1.00 95.62 856 LEU A C 1
ATOM 6636 O O . LEU A 1 856 ? 37.131 5.964 -36.362 1.00 95.62 856 LEU A O 1
ATOM 6640 N N . ILE A 1 857 ? 37.405 5.656 -34.150 1.00 94.81 857 ILE A N 1
ATOM 6641 C CA . ILE A 1 857 ? 38.857 5.868 -34.177 1.00 94.81 857 ILE A CA 1
ATOM 6642 C C . ILE A 1 857 ? 39.496 4.882 -35.153 1.00 94.81 857 ILE A C 1
ATOM 6644 O O . ILE A 1 857 ? 40.260 5.292 -36.023 1.00 94.81 857 ILE A O 1
ATOM 6648 N N . LEU A 1 858 ? 39.124 3.602 -35.076 1.00 92.00 858 LEU A N 1
ATOM 6649 C CA . LEU A 1 858 ? 39.701 2.579 -35.940 1.00 92.00 858 LEU A CA 1
ATOM 6650 C C . LEU A 1 858 ? 39.317 2.767 -37.418 1.00 92.00 858 LEU A C 1
ATOM 6652 O O . LEU A 1 858 ? 40.147 2.519 -38.287 1.00 92.00 858 LEU A O 1
ATOM 6656 N N . LEU A 1 859 ? 38.115 3.262 -37.728 1.00 92.88 859 LEU A N 1
ATOM 6657 C CA . LEU A 1 859 ? 37.733 3.616 -39.098 1.00 92.88 859 LEU A CA 1
ATOM 6658 C C . LEU A 1 859 ? 38.539 4.811 -39.620 1.00 92.88 859 LEU A C 1
ATOM 6660 O O . LEU A 1 859 ? 38.954 4.791 -40.775 1.00 92.88 859 LEU A O 1
ATOM 6664 N N . VAL A 1 860 ? 38.799 5.822 -38.787 1.00 91.75 860 VAL A N 1
ATOM 6665 C CA . VAL A 1 860 ? 39.684 6.945 -39.141 1.00 91.75 860 VAL A CA 1
ATOM 6666 C C . VAL A 1 860 ? 41.098 6.440 -39.414 1.00 91.75 860 VAL A C 1
ATOM 6668 O O . VAL A 1 860 ? 41.679 6.760 -40.453 1.00 91.75 860 VAL A O 1
ATOM 6671 N N . THR A 1 861 ? 41.626 5.592 -38.527 1.00 90.25 861 THR A N 1
ATOM 6672 C CA . THR A 1 861 ? 42.947 4.978 -38.683 1.00 90.25 861 THR A CA 1
ATOM 6673 C C . THR A 1 861 ? 43.032 4.118 -39.941 1.00 90.25 861 THR A C 1
ATOM 6675 O O . THR A 1 861 ? 44.016 4.220 -40.660 1.00 90.25 861 THR A O 1
ATOM 6678 N N . LEU A 1 862 ? 42.023 3.304 -40.258 1.00 86.12 862 LEU A N 1
ATOM 6679 C CA . LEU A 1 862 ? 42.029 2.467 -41.464 1.00 86.12 862 LEU A CA 1
ATOM 6680 C C . LEU A 1 862 ? 41.818 3.290 -42.741 1.00 86.12 862 LEU A C 1
ATOM 6682 O O . LEU A 1 862 ? 42.517 3.070 -43.723 1.00 86.12 862 LEU A O 1
ATOM 6686 N N . GLY A 1 863 ? 40.884 4.242 -42.729 1.00 82.56 863 GLY A N 1
ATOM 6687 C CA . GLY A 1 863 ? 40.510 5.027 -43.905 1.00 82.56 863 GLY A CA 1
ATOM 6688 C C . GLY A 1 863 ? 41.578 6.027 -44.353 1.00 82.56 863 GLY A C 1
ATOM 6689 O O . GLY A 1 863 ? 41.730 6.235 -45.553 1.00 82.56 863 GLY A O 1
ATOM 6690 N N . TYR A 1 864 ? 42.330 6.622 -43.419 1.00 82.69 864 TYR A N 1
ATOM 6691 C CA . TYR A 1 864 ? 43.468 7.495 -43.747 1.00 82.69 864 TYR A CA 1
ATOM 6692 C C . TYR A 1 864 ? 44.823 6.791 -43.663 1.00 82.69 864 TYR A C 1
ATOM 6694 O O . TYR A 1 864 ? 45.743 7.152 -44.393 1.00 82.69 864 TYR A O 1
ATOM 6702 N N . GLY A 1 865 ? 44.972 5.807 -42.774 1.00 75.81 865 GLY A N 1
ATOM 6703 C CA . GLY A 1 865 ? 46.246 5.121 -42.553 1.00 75.81 865 GLY A CA 1
ATOM 6704 C C . GLY A 1 865 ? 46.569 4.064 -43.606 1.00 75.81 865 GLY A C 1
ATOM 6705 O O . GLY A 1 865 ? 47.744 3.794 -43.840 1.00 75.81 865 GLY A O 1
ATOM 6706 N N . ILE A 1 866 ? 45.563 3.493 -44.277 1.00 71.00 866 ILE A N 1
ATOM 6707 C CA . ILE A 1 866 ? 45.754 2.571 -45.401 1.00 71.00 866 ILE A CA 1
ATOM 6708 C C . ILE A 1 866 ? 45.341 3.304 -46.682 1.00 71.00 866 ILE A C 1
ATOM 6710 O O . ILE A 1 866 ? 44.169 3.324 -47.041 1.00 71.00 866 ILE A O 1
ATOM 6714 N N . SER A 1 867 ? 46.296 3.929 -47.378 1.00 68.38 867 SER A N 1
ATOM 6715 C CA . SER A 1 867 ? 46.053 4.532 -48.696 1.00 68.38 867 SER A CA 1
ATOM 6716 C C . SER A 1 867 ? 46.982 3.946 -49.754 1.00 68.38 867 SER A C 1
ATOM 6718 O O . SER A 1 867 ? 48.207 4.118 -49.716 1.00 68.38 867 SER A O 1
ATOM 6720 N N . PHE A 1 868 ? 46.374 3.269 -50.726 1.00 66.06 868 PHE A N 1
ATOM 6721 C CA . PHE A 1 868 ? 47.040 2.803 -51.939 1.00 66.06 868 PHE A CA 1
ATOM 6722 C C . PHE A 1 868 ? 46.889 3.803 -53.091 1.00 66.06 868 PHE A C 1
ATOM 6724 O O . PHE A 1 868 ? 47.344 3.513 -54.193 1.00 66.06 868 PHE A O 1
ATOM 6731 N N . ASP A 1 869 ? 46.304 4.979 -52.832 1.00 67.31 869 ASP A N 1
ATOM 6732 C CA . ASP A 1 869 ? 46.118 6.018 -53.842 1.00 67.31 869 ASP A CA 1
ATOM 6733 C C . ASP A 1 869 ? 47.473 6.575 -54.266 1.00 67.31 869 ASP A C 1
ATOM 6735 O O . ASP A 1 869 ? 48.365 6.805 -53.441 1.00 67.31 869 ASP A O 1
ATOM 6739 N N . VAL A 1 870 ? 47.631 6.750 -55.576 1.00 66.69 870 VAL A N 1
ATOM 6740 C CA . VAL A 1 870 ? 48.886 7.173 -56.188 1.00 66.69 870 VAL A CA 1
ATOM 6741 C C . VAL A 1 870 ? 48.644 8.472 -56.948 1.00 66.69 870 VAL A C 1
ATOM 6743 O O . VAL A 1 870 ? 48.162 8.467 -58.079 1.00 66.69 870 VAL A O 1
ATOM 6746 N N . GLU A 1 871 ? 48.960 9.588 -56.297 1.00 68.69 871 GLU A N 1
ATOM 6747 C CA . GLU A 1 871 ? 48.949 10.944 -56.855 1.00 68.69 871 GLU A CA 1
ATOM 6748 C C . GLU A 1 871 ? 50.331 11.576 -56.597 1.00 68.69 871 GLU A C 1
ATOM 6750 O O . GLU A 1 871 ? 50.974 11.240 -55.599 1.00 68.69 871 GLU A O 1
ATOM 6755 N N . ASN A 1 872 ? 50.800 12.460 -57.488 1.00 75.88 872 ASN A N 1
ATOM 6756 C CA . ASN A 1 872 ? 52.132 13.091 -57.433 1.00 75.88 872 ASN A CA 1
ATOM 6757 C C . ASN A 1 872 ? 53.302 12.087 -57.374 1.00 75.88 872 ASN A C 1
ATOM 6759 O O . ASN A 1 872 ? 54.156 12.150 -56.491 1.00 75.88 872 ASN A O 1
ATOM 6763 N N . ILE A 1 873 ? 53.346 11.125 -58.299 1.00 85.94 873 ILE A N 1
ATOM 6764 C CA . ILE A 1 873 ? 54.460 10.173 -58.395 1.00 85.94 873 ILE A CA 1
ATOM 6765 C C . ILE A 1 873 ? 55.723 10.952 -58.780 1.00 85.94 873 ILE A C 1
ATOM 6767 O O . ILE A 1 873 ? 55.764 11.479 -59.896 1.00 85.94 873 ILE A O 1
ATOM 6771 N N . PRO A 1 874 ? 56.764 11.001 -57.926 1.00 88.19 874 PRO A N 1
ATOM 6772 C CA . PRO A 1 874 ? 58.003 11.673 -58.278 1.00 88.19 874 PRO A CA 1
ATOM 6773 C C . PRO A 1 874 ? 58.667 10.900 -59.417 1.00 88.19 874 PRO A C 1
ATOM 6775 O O . PRO A 1 874 ? 59.064 9.738 -59.242 1.00 88.19 874 PRO A O 1
ATOM 6778 N N . TYR A 1 875 ? 58.764 11.535 -60.582 1.00 91.31 875 TYR A N 1
ATOM 6779 C CA . TYR A 1 875 ? 59.432 10.971 -61.748 1.00 91.31 875 TYR A CA 1
ATOM 6780 C C . TYR A 1 875 ? 60.588 11.854 -62.195 1.00 91.31 875 TYR A C 1
ATOM 6782 O O . TYR A 1 875 ? 60.600 13.055 -61.948 1.00 91.31 875 TYR A O 1
ATOM 6790 N N . ALA A 1 876 ? 61.564 11.259 -62.869 1.00 91.94 876 ALA A N 1
ATOM 6791 C CA . ALA A 1 876 ? 62.574 12.023 -63.586 1.00 91.94 876 ALA A CA 1
ATOM 6792 C C . ALA A 1 876 ? 62.821 11.416 -64.965 1.00 91.94 876 ALA A C 1
ATOM 6794 O O . ALA A 1 876 ? 62.843 10.191 -65.137 1.00 91.94 876 ALA A O 1
ATOM 6795 N N . ALA A 1 877 ? 63.017 12.292 -65.945 1.00 91.19 877 ALA A N 1
ATOM 6796 C CA . ALA A 1 877 ? 63.363 11.908 -67.301 1.00 91.19 877 ALA A CA 1
ATOM 6797 C C . ALA A 1 877 ? 64.881 11.738 -67.448 1.00 91.19 877 ALA A C 1
ATOM 6799 O O . ALA A 1 877 ? 65.664 12.565 -66.978 1.00 91.19 877 ALA A O 1
ATOM 6800 N N . PHE A 1 878 ? 65.294 10.673 -68.126 1.00 91.62 878 PHE A N 1
ATOM 6801 C CA . PHE A 1 878 ? 66.624 10.493 -68.691 1.00 91.62 878 PHE A CA 1
ATOM 6802 C C . PHE A 1 878 ? 66.505 10.642 -70.214 1.00 91.62 878 PHE A C 1
ATOM 6804 O O . PHE A 1 878 ? 66.398 9.652 -70.940 1.00 91.62 878 PHE A O 1
ATOM 6811 N N . ASP A 1 879 ? 66.432 11.896 -70.678 1.00 90.44 879 ASP A N 1
ATOM 6812 C CA . ASP A 1 879 ? 66.285 12.237 -72.099 1.00 90.44 879 ASP A CA 1
ATOM 6813 C C . ASP A 1 879 ? 67.652 12.343 -72.790 1.00 90.44 879 ASP A C 1
ATOM 6815 O O . ASP A 1 879 ? 68.366 13.346 -72.664 1.00 90.44 879 ASP A O 1
ATOM 6819 N N . GLN A 1 880 ? 68.014 11.288 -73.521 1.00 87.81 880 GLN A N 1
ATOM 6820 C CA . GLN A 1 880 ? 69.246 11.231 -74.310 1.00 87.81 880 GLN A CA 1
ATOM 6821 C C . GLN A 1 880 ? 69.055 11.797 -75.731 1.00 87.81 880 GLN A C 1
ATOM 6823 O O . GLN A 1 880 ? 70.032 12.164 -76.377 1.00 87.81 880 GLN A O 1
ATOM 6828 N N . ASP A 1 881 ? 67.815 11.918 -76.215 1.00 88.12 881 ASP A N 1
ATOM 6829 C CA . ASP A 1 881 ? 67.497 12.366 -77.576 1.00 88.12 881 ASP A CA 1
ATOM 6830 C C . ASP A 1 881 ? 67.415 13.893 -77.695 1.00 88.12 881 ASP A C 1
ATOM 6832 O O . ASP A 1 881 ? 67.876 14.473 -78.679 1.00 88.12 881 ASP A O 1
ATOM 6836 N N . ARG A 1 882 ? 66.851 14.556 -76.674 1.00 86.12 882 ARG A N 1
ATOM 6837 C CA . ARG A 1 882 ? 66.697 16.022 -76.583 1.00 86.12 882 ARG A CA 1
ATOM 6838 C C . ARG A 1 882 ? 66.053 16.666 -77.820 1.00 86.12 882 ARG A C 1
ATOM 6840 O O . ARG A 1 882 ? 66.326 17.833 -78.124 1.00 86.12 882 ARG A O 1
ATOM 6847 N N . SER A 1 883 ? 65.210 15.923 -78.530 1.00 88.12 883 SER A N 1
ATOM 6848 C CA . SER A 1 883 ? 64.473 16.396 -79.700 1.00 88.12 883 SER A CA 1
ATOM 6849 C C . SER A 1 883 ? 63.230 17.195 -79.299 1.00 88.12 883 SER A C 1
ATOM 6851 O O . SER A 1 883 ? 62.856 17.286 -78.126 1.00 88.12 883 SER A O 1
ATOM 6853 N N . LEU A 1 884 ? 62.567 17.815 -80.279 1.00 84.88 884 LEU A N 1
ATOM 6854 C CA . LEU A 1 884 ? 61.281 18.467 -80.026 1.00 84.88 884 LEU A CA 1
ATOM 6855 C C . LEU A 1 884 ? 60.219 17.422 -79.643 1.00 84.88 884 LEU A C 1
ATOM 6857 O O . LEU A 1 884 ? 59.368 17.674 -78.790 1.00 84.88 884 LEU A O 1
ATOM 6861 N N . GLU A 1 885 ? 60.299 16.235 -80.241 1.00 85.50 885 GLU A N 1
ATOM 6862 C CA . GLU A 1 885 ? 59.397 15.113 -80.023 1.00 85.50 885 GLU A CA 1
ATOM 6863 C C . GLU A 1 885 ? 59.567 14.500 -78.625 1.00 85.50 885 GLU A C 1
ATOM 6865 O O . GLU A 1 885 ? 58.559 14.193 -77.988 1.00 85.50 885 GLU A O 1
ATOM 6870 N N . SER A 1 886 ? 60.802 14.358 -78.119 1.00 87.69 886 SER A N 1
ATOM 6871 C CA . SER A 1 886 ? 61.049 13.882 -76.746 1.00 87.69 886 SER A CA 1
ATOM 6872 C C . SER A 1 886 ? 60.506 14.871 -75.712 1.00 87.69 886 SER A C 1
ATOM 6874 O O . SER A 1 886 ? 59.797 14.478 -74.786 1.00 87.69 886 SER A O 1
ATOM 6876 N N . ARG A 1 887 ? 60.733 16.175 -75.917 1.00 88.06 887 ARG A N 1
ATOM 6877 C CA . ARG A 1 887 ? 60.228 17.235 -75.029 1.00 88.06 887 ARG A CA 1
ATOM 6878 C C . ARG A 1 887 ? 58.711 17.339 -75.021 1.00 88.06 887 ARG A C 1
ATOM 6880 O O . ARG A 1 887 ? 58.130 17.542 -73.963 1.00 88.06 887 ARG A O 1
ATOM 6887 N N . THR A 1 888 ? 58.066 17.177 -76.175 1.00 86.25 888 THR A N 1
ATOM 6888 C CA . THR A 1 888 ? 56.597 17.212 -76.256 1.00 86.25 888 THR A CA 1
ATOM 6889 C C . THR A 1 888 ? 55.980 16.031 -75.499 1.00 86.25 888 THR A C 1
ATOM 6891 O O . THR A 1 888 ? 54.989 16.207 -74.798 1.00 86.25 888 THR A O 1
ATOM 6894 N N . LEU A 1 889 ? 56.586 14.838 -75.573 1.00 85.81 889 LEU A N 1
ATOM 6895 C CA . LEU A 1 889 ? 56.155 13.687 -74.772 1.00 85.81 889 LEU A CA 1
ATOM 6896 C C . LEU A 1 889 ? 56.320 13.939 -73.263 1.00 85.81 889 LEU A C 1
ATOM 6898 O O . LEU A 1 889 ? 55.432 13.600 -72.484 1.00 85.81 889 LEU A O 1
ATOM 6902 N N . LEU A 1 890 ? 57.443 14.527 -72.844 1.00 89.00 890 LEU A N 1
ATOM 6903 C CA . LEU A 1 890 ? 57.673 14.855 -71.435 1.00 89.00 890 LEU A CA 1
ATOM 6904 C C . LEU A 1 890 ? 56.706 15.934 -70.925 1.00 89.00 890 LEU A C 1
ATOM 6906 O O . LEU A 1 890 ? 56.226 15.814 -69.804 1.00 89.00 890 LEU A O 1
ATOM 6910 N N . GLN A 1 891 ? 56.327 16.907 -71.757 1.00 87.00 891 GLN A N 1
ATOM 6911 C CA . GLN A 1 891 ? 55.300 17.905 -71.423 1.00 87.00 891 GLN A CA 1
ATOM 6912 C C . GLN A 1 891 ? 53.907 17.289 -71.213 1.00 87.00 891 GLN A C 1
ATOM 6914 O O . GLN A 1 891 ? 53.152 17.743 -70.356 1.00 87.00 891 GLN A O 1
ATOM 6919 N N . GLU A 1 892 ? 53.557 16.233 -71.954 1.00 84.00 892 GLU A N 1
ATOM 6920 C CA . GLU A 1 892 ? 52.308 15.485 -71.735 1.00 84.00 892 GLU A CA 1
ATOM 6921 C C . GLU A 1 892 ? 52.297 14.748 -70.384 1.00 84.00 892 GLU A C 1
ATOM 6923 O O . GLU A 1 892 ? 51.239 14.582 -69.770 1.00 84.00 892 GLU A O 1
ATOM 6928 N N . LEU A 1 893 ? 53.470 14.318 -69.911 1.00 83.62 893 LEU A N 1
ATOM 6929 C CA . LEU A 1 893 ? 53.649 13.714 -68.590 1.00 83.62 893 LEU A CA 1
ATOM 6930 C C . LEU A 1 893 ? 53.636 14.772 -67.477 1.00 83.62 893 LEU A C 1
ATOM 6932 O O . LEU A 1 893 ? 52.977 14.555 -66.463 1.00 83.62 893 LEU A O 1
ATOM 6936 N N . GLU A 1 894 ? 54.281 15.921 -67.690 1.00 84.44 894 GLU A N 1
ATOM 6937 C CA . GLU A 1 894 ? 54.302 17.066 -66.766 1.00 84.44 894 GLU A CA 1
ATOM 6938 C C . GLU A 1 894 ? 52.897 17.664 -66.564 1.00 84.44 894 GLU A C 1
ATOM 6940 O O . GLU A 1 894 ? 52.496 17.992 -65.450 1.00 84.44 894 GLU A O 1
ATOM 6945 N N . GLY A 1 895 ? 52.093 17.746 -67.631 1.00 77.19 895 GLY A N 1
ATOM 6946 C CA . GLY A 1 895 ? 50.713 18.241 -67.580 1.00 77.19 895 GLY A CA 1
ATOM 6947 C C . GLY A 1 895 ? 49.715 17.300 -66.886 1.00 77.19 895 GLY A C 1
ATOM 6948 O O . GLY A 1 895 ? 48.529 17.625 -66.773 1.00 77.19 895 GLY A O 1
ATOM 6949 N N . SER A 1 896 ? 50.160 16.123 -66.439 1.00 81.62 896 SER A N 1
ATOM 6950 C CA . SER A 1 896 ? 49.329 15.120 -65.779 1.00 81.62 896 SER A CA 1
ATOM 6951 C C . SER A 1 896 ? 49.304 15.309 -64.264 1.00 81.62 896 SER A C 1
ATOM 6953 O O . SER A 1 896 ? 50.335 15.377 -63.609 1.00 81.62 896 SER A O 1
ATOM 6955 N N . ARG A 1 897 ? 48.114 15.243 -63.656 1.00 80.31 897 ARG A N 1
ATOM 6956 C CA . ARG A 1 897 ? 47.945 15.290 -62.187 1.00 80.31 897 ARG A CA 1
ATOM 6957 C C . ARG A 1 897 ? 48.577 14.113 -61.423 1.00 80.31 897 ARG A C 1
ATOM 6959 O O . ARG A 1 897 ? 48.548 14.094 -60.197 1.00 80.31 897 ARG A O 1
ATOM 6966 N N . TYR A 1 898 ? 49.027 13.079 -62.131 1.00 79.50 898 TYR A N 1
ATOM 6967 C CA . TYR A 1 898 ? 49.521 11.839 -61.532 1.00 79.50 898 TYR A CA 1
ATOM 6968 C C . TYR A 1 898 ? 51.031 11.853 -61.284 1.00 79.50 898 TYR A C 1
ATOM 6970 O O . TYR A 1 898 ? 51.509 11.051 -60.483 1.00 79.50 898 TYR A O 1
ATOM 6978 N N . PHE A 1 899 ? 51.770 12.749 -61.938 1.00 86.31 899 PHE A N 1
ATOM 6979 C CA . PHE A 1 899 ? 53.227 12.771 -61.951 1.00 86.31 899 PHE A CA 1
ATOM 6980 C C . PHE A 1 899 ? 53.752 14.120 -61.453 1.00 86.31 899 PHE A C 1
ATOM 6982 O O . PHE A 1 899 ? 53.207 15.165 -61.786 1.00 86.31 899 PHE A O 1
ATOM 6989 N N . GLU A 1 900 ? 54.807 14.092 -60.642 1.00 88.81 900 GLU A N 1
ATOM 6990 C CA . GLU A 1 900 ? 55.532 15.282 -60.192 1.00 88.81 900 GLU A CA 1
ATOM 6991 C C . GLU A 1 900 ? 56.961 15.203 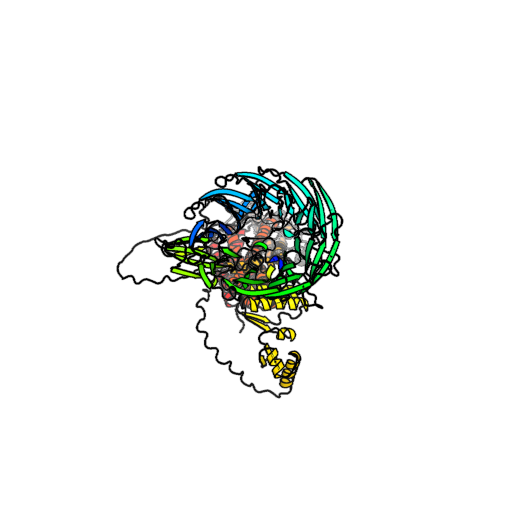-60.732 1.00 88.81 900 GLU A C 1
ATOM 6993 O O . GLU A 1 900 ? 57.713 14.287 -60.384 1.00 88.81 900 GLU A O 1
ATOM 6998 N N . GLU A 1 901 ? 57.336 16.136 -61.604 1.00 87.88 901 GLU A N 1
ATOM 6999 C CA . GLU A 1 901 ? 58.661 16.135 -62.215 1.00 87.88 901 GLU A CA 1
ATOM 7000 C C . GLU A 1 901 ? 59.743 16.529 -61.197 1.00 87.88 901 GLU A C 1
ATOM 7002 O O . GLU A 1 901 ? 59.678 17.561 -60.524 1.00 87.88 901 GLU A O 1
ATOM 7007 N N . LYS A 1 902 ? 60.773 15.690 -61.088 1.00 90.62 902 LYS A N 1
ATOM 7008 C CA . LYS A 1 902 ? 62.033 15.980 -60.403 1.00 90.62 902 LYS A CA 1
ATOM 7009 C C . LYS A 1 902 ? 63.112 16.286 -61.435 1.00 90.62 902 LYS A C 1
ATOM 7011 O O . LYS A 1 902 ? 62.967 16.008 -62.619 1.00 90.62 902 LYS A O 1
ATOM 7016 N N . THR A 1 903 ? 64.238 16.820 -60.968 1.00 88.19 903 THR A N 1
ATOM 7017 C CA . THR A 1 903 ? 65.375 17.178 -61.830 1.00 88.19 903 THR A CA 1
ATOM 7018 C C . THR A 1 903 ? 65.751 16.044 -62.784 1.00 88.19 903 THR A C 1
ATOM 7020 O O . THR A 1 903 ? 65.843 14.895 -62.346 1.00 88.19 903 THR A O 1
ATOM 7023 N N . GLU A 1 904 ? 66.012 16.367 -64.053 1.00 88.12 904 GLU A N 1
ATOM 7024 C CA . GLU A 1 904 ? 66.422 15.400 -65.080 1.00 88.12 904 GLU A CA 1
ATOM 7025 C C . GLU A 1 904 ? 67.621 14.550 -64.633 1.00 88.12 904 GLU A C 1
ATOM 7027 O O . GLU A 1 904 ? 68.564 15.043 -64.006 1.00 88.12 904 GLU A O 1
ATOM 7032 N N . ILE A 1 905 ? 67.589 13.266 -64.981 1.00 91.12 905 ILE A N 1
ATOM 7033 C CA . ILE A 1 905 ? 68.674 12.313 -64.745 1.00 91.12 905 ILE A CA 1
ATOM 7034 C C . ILE A 1 905 ? 69.764 12.547 -65.792 1.00 91.12 905 ILE A C 1
ATOM 7036 O O . ILE A 1 905 ? 69.471 12.671 -66.979 1.00 91.12 905 ILE A O 1
ATOM 7040 N N . ARG A 1 906 ? 71.038 12.558 -65.384 1.00 87.12 906 ARG A N 1
ATOM 7041 C CA . ARG A 1 906 ? 72.170 12.807 -66.299 1.00 87.12 906 ARG A CA 1
ATOM 7042 C C . ARG A 1 906 ? 73.010 11.574 -66.604 1.00 87.12 906 ARG A C 1
ATOM 7044 O O . ARG A 1 906 ? 73.817 11.607 -67.528 1.00 87.12 906 ARG A O 1
ATOM 7051 N N . SER A 1 907 ? 72.863 10.499 -65.833 1.00 88.38 907 SER A N 1
ATOM 7052 C CA . SER A 1 907 ? 73.593 9.248 -66.054 1.00 88.38 907 SER A CA 1
ATOM 7053 C C . SER A 1 907 ? 72.813 8.026 -65.578 1.00 88.38 907 SER A C 1
ATOM 7055 O O . SER A 1 907 ? 72.000 8.103 -64.656 1.00 88.38 907 SER A O 1
ATOM 7057 N N . THR A 1 908 ? 73.122 6.858 -66.141 1.00 83.00 908 THR A N 1
ATOM 7058 C CA . THR A 1 908 ? 72.531 5.579 -65.720 1.00 83.00 908 THR A CA 1
ATOM 7059 C C . THR A 1 908 ? 72.825 5.250 -64.248 1.00 83.00 908 THR A C 1
ATOM 7061 O O . THR A 1 908 ? 71.982 4.671 -63.565 1.00 83.00 908 THR A O 1
ATOM 7064 N N . ALA A 1 909 ? 73.992 5.653 -63.726 1.00 85.56 909 ALA A N 1
ATOM 7065 C CA . ALA A 1 909 ? 74.343 5.472 -62.314 1.00 85.56 909 ALA A CA 1
ATOM 7066 C C . ALA A 1 909 ? 73.486 6.357 -61.392 1.00 85.56 909 ALA A C 1
ATOM 7068 O O . ALA A 1 909 ? 73.008 5.896 -60.357 1.00 85.56 909 ALA A O 1
ATOM 7069 N N . GLU A 1 910 ? 73.236 7.605 -61.800 1.00 89.00 910 GLU A N 1
ATOM 7070 C CA . GLU A 1 910 ? 72.334 8.521 -61.099 1.00 89.00 910 GLU A CA 1
ATOM 7071 C C . GLU A 1 910 ? 70.889 7.999 -61.110 1.00 89.00 910 GLU A C 1
ATOM 7073 O O . GLU A 1 910 ? 70.242 8.005 -60.064 1.00 89.00 910 GLU A O 1
ATOM 7078 N N . ARG A 1 911 ? 70.411 7.461 -62.246 1.00 89.56 911 ARG A N 1
ATOM 7079 C CA . ARG A 1 911 ? 69.089 6.814 -62.354 1.00 89.56 911 ARG A CA 1
ATOM 7080 C C . ARG A 1 911 ? 68.905 5.750 -61.277 1.00 89.56 911 ARG A C 1
ATOM 7082 O O . ARG A 1 911 ? 67.903 5.744 -60.566 1.00 89.56 911 ARG A O 1
ATOM 7089 N N . TYR A 1 912 ? 69.875 4.842 -61.173 1.00 85.81 912 TYR A N 1
ATOM 7090 C CA . TYR A 1 912 ? 69.805 3.725 -60.239 1.00 85.81 912 TYR A CA 1
ATOM 7091 C C . TYR A 1 912 ? 69.899 4.200 -58.786 1.00 85.81 912 TYR A C 1
ATOM 7093 O O . TYR A 1 912 ? 69.083 3.792 -57.965 1.00 85.81 912 TYR A O 1
ATOM 7101 N N . HIS A 1 913 ? 70.817 5.124 -58.480 1.00 88.25 913 HIS A N 1
ATOM 7102 C CA . HIS A 1 913 ? 70.949 5.690 -57.137 1.00 88.25 913 HIS A CA 1
ATOM 7103 C C . HIS A 1 913 ? 69.668 6.399 -56.681 1.00 88.25 913 HIS A C 1
ATOM 7105 O O . HIS A 1 913 ? 69.247 6.212 -55.546 1.00 88.25 913 HIS A O 1
ATOM 7111 N N . ARG A 1 914 ? 69.020 7.182 -57.552 1.00 89.06 914 ARG A N 1
ATOM 7112 C CA . ARG A 1 914 ? 67.807 7.946 -57.208 1.00 89.06 914 ARG A CA 1
ATOM 7113 C C . ARG A 1 914 ? 66.570 7.063 -57.039 1.00 89.06 914 ARG A C 1
ATOM 7115 O O . ARG A 1 914 ? 65.742 7.346 -56.177 1.00 89.06 914 ARG A O 1
ATOM 7122 N N . LEU A 1 915 ? 66.478 5.963 -57.792 1.00 85.62 915 LEU A N 1
ATOM 7123 C CA . LEU A 1 915 ? 65.472 4.919 -57.561 1.00 85.62 915 LEU A CA 1
ATOM 7124 C C . LEU A 1 915 ? 65.732 4.163 -56.246 1.00 85.62 915 LEU A C 1
ATOM 7126 O O . LEU A 1 915 ? 64.795 3.874 -55.507 1.00 85.62 915 LEU A O 1
ATOM 7130 N N . GLN A 1 916 ? 66.996 3.862 -55.924 1.00 86.38 916 GLN A N 1
ATOM 7131 C CA . GLN A 1 916 ? 67.369 3.180 -54.678 1.00 86.38 916 GLN A CA 1
ATOM 7132 C C . GLN A 1 916 ? 67.180 4.051 -53.434 1.00 86.38 916 GLN A C 1
ATOM 7134 O O . GLN A 1 916 ? 66.731 3.553 -52.404 1.00 86.38 916 GLN A O 1
ATOM 7139 N N . SER A 1 917 ? 67.518 5.339 -53.515 1.00 87.44 917 SER A N 1
ATOM 7140 C CA . SER A 1 917 ? 67.355 6.289 -52.414 1.00 87.44 917 SER A CA 1
ATOM 7141 C C . SER A 1 917 ? 65.900 6.716 -52.207 1.00 87.44 917 SER A C 1
ATOM 7143 O O . SER A 1 917 ? 65.616 7.420 -51.242 1.00 87.44 917 SER A O 1
ATOM 7145 N N . GLY A 1 918 ? 64.991 6.325 -53.109 1.00 81.56 918 GLY A N 1
ATOM 7146 C CA . GLY A 1 918 ? 63.587 6.734 -53.094 1.00 81.56 918 GLY A CA 1
ATOM 7147 C C . GLY A 1 918 ? 63.357 8.201 -53.470 1.00 81.56 918 GLY A C 1
ATOM 7148 O O . GLY A 1 918 ? 62.282 8.721 -53.193 1.00 81.56 918 GLY A O 1
ATOM 7149 N N . ASP A 1 919 ? 64.342 8.869 -54.088 1.00 86.69 919 ASP A N 1
ATOM 7150 C CA . ASP A 1 919 ? 64.206 10.253 -54.577 1.00 86.69 919 ASP A CA 1
ATOM 7151 C C . ASP A 1 919 ? 63.207 10.336 -55.741 1.00 86.69 919 ASP A C 1
ATOM 7153 O O . ASP A 1 919 ? 62.422 11.276 -55.849 1.00 86.69 919 ASP A O 1
ATOM 7157 N N . ILE A 1 920 ? 63.203 9.301 -56.583 1.00 89.25 920 ILE A N 1
ATOM 7158 C CA . ILE A 1 920 ? 62.219 9.101 -57.645 1.00 89.25 920 ILE A CA 1
ATOM 7159 C C . ILE A 1 920 ? 61.622 7.700 -57.536 1.00 89.25 920 ILE A C 1
ATOM 7161 O O . ILE A 1 920 ? 62.297 6.745 -57.153 1.00 89.25 920 ILE A O 1
ATOM 7165 N N . THR A 1 921 ? 60.344 7.574 -57.883 1.00 86.44 921 THR A N 1
ATOM 7166 C CA . THR A 1 921 ? 59.630 6.286 -57.931 1.00 86.44 921 THR A CA 1
ATOM 7167 C C . THR A 1 921 ? 59.584 5.728 -59.352 1.00 86.44 921 THR A C 1
ATOM 7169 O O . THR A 1 921 ? 59.591 4.510 -59.528 1.00 86.44 921 THR A O 1
ATOM 7172 N N . LEU A 1 922 ? 59.577 6.606 -60.360 1.00 87.38 922 LEU A N 1
ATOM 7173 C CA . LEU A 1 922 ? 59.568 6.262 -61.780 1.00 87.38 922 LEU A CA 1
ATOM 7174 C C . LEU A 1 922 ? 60.704 6.995 -62.507 1.00 87.38 922 LEU A C 1
ATOM 7176 O O . LEU A 1 922 ? 60.867 8.204 -62.368 1.00 87.38 922 LEU A O 1
ATOM 7180 N N . ALA A 1 923 ? 61.474 6.277 -63.314 1.00 89.50 923 ALA A N 1
ATOM 7181 C CA . ALA A 1 923 ? 62.425 6.853 -64.253 1.00 89.50 923 ALA A CA 1
ATOM 7182 C C . ALA A 1 923 ? 61.965 6.559 -65.682 1.00 89.50 923 ALA A C 1
ATOM 7184 O O . ALA A 1 923 ? 61.640 5.415 -66.006 1.00 89.50 923 ALA A O 1
ATOM 7185 N N . ILE A 1 924 ? 61.954 7.588 -66.524 1.00 89.56 924 ILE A N 1
ATOM 7186 C CA . ILE A 1 924 ? 61.563 7.485 -67.933 1.00 89.56 924 ILE A CA 1
ATOM 7187 C C . ILE A 1 924 ? 62.821 7.662 -68.769 1.00 89.56 924 ILE A C 1
ATOM 7189 O O . ILE A 1 924 ? 63.446 8.715 -68.717 1.00 89.56 924 ILE A O 1
ATOM 7193 N N . GLU A 1 925 ? 63.216 6.637 -69.512 1.00 89.50 925 GLU A N 1
ATOM 7194 C CA . GLU A 1 925 ? 64.438 6.637 -70.313 1.00 89.50 925 GLU A CA 1
ATOM 7195 C C . GLU A 1 925 ? 64.090 6.699 -71.804 1.00 89.50 925 GLU A C 1
ATOM 7197 O O . GLU A 1 925 ? 63.478 5.776 -72.352 1.00 89.50 925 GLU A O 1
ATOM 7202 N N . ILE A 1 926 ? 64.468 7.816 -72.438 1.00 89.69 926 ILE A N 1
ATOM 7203 C CA . ILE A 1 926 ? 64.279 8.078 -73.870 1.00 89.69 926 ILE A CA 1
ATOM 7204 C C . ILE A 1 926 ? 65.644 7.903 -74.556 1.00 89.69 926 ILE A C 1
ATOM 7206 O O . ILE A 1 926 ? 66.568 8.664 -74.248 1.00 89.69 926 ILE A O 1
ATOM 7210 N N . PRO A 1 927 ? 65.805 6.905 -75.445 1.00 85.38 927 PRO A N 1
ATOM 7211 C CA . PRO A 1 927 ? 67.084 6.612 -76.085 1.00 85.38 927 PRO A CA 1
ATOM 7212 C C . PRO A 1 927 ? 67.432 7.627 -77.181 1.00 85.38 927 PRO A C 1
ATOM 7214 O O . PRO A 1 927 ? 66.552 8.259 -77.765 1.00 85.38 927 PRO A O 1
ATOM 7217 N N . GLU A 1 928 ? 68.720 7.737 -77.511 1.00 87.06 928 GLU A N 1
ATOM 7218 C CA . GLU A 1 928 ? 69.204 8.589 -78.604 1.00 87.06 928 GLU A CA 1
ATOM 7219 C C . GLU A 1 928 ? 68.554 8.221 -79.952 1.00 87.06 928 GLU A C 1
ATOM 7221 O O . GLU A 1 928 ? 68.510 7.054 -80.344 1.00 87.06 928 GLU A O 1
ATOM 7226 N N . GLY A 1 929 ? 68.088 9.220 -80.706 1.00 83.38 929 GLY A N 1
ATOM 7227 C CA . GLY A 1 929 ? 67.466 9.028 -82.017 1.00 83.38 929 GLY A CA 1
ATOM 7228 C C . GLY A 1 929 ? 65.947 8.829 -81.989 1.00 83.38 929 GLY A C 1
ATOM 7229 O O . GLY A 1 929 ? 65.367 8.641 -83.062 1.00 83.38 929 GLY A O 1
ATOM 7230 N N . TYR A 1 930 ? 65.303 8.911 -80.818 1.00 85.56 930 TYR A N 1
ATOM 7231 C CA . TYR A 1 930 ? 63.854 8.771 -80.631 1.00 85.56 930 TYR A CA 1
ATOM 7232 C C . TYR A 1 930 ? 63.028 9.641 -81.598 1.00 85.56 930 TYR A C 1
ATOM 7234 O O . TYR A 1 930 ? 62.218 9.107 -82.357 1.00 85.56 930 TYR A O 1
ATOM 7242 N N . GLY A 1 931 ? 63.255 10.956 -81.646 1.00 82.62 931 GLY A N 1
ATOM 7243 C CA . GLY A 1 931 ? 62.500 11.879 -82.501 1.00 82.62 931 GLY A CA 1
ATOM 7244 C C . GLY A 1 931 ? 62.732 11.624 -83.990 1.00 82.62 931 GLY A C 1
ATOM 7245 O O . GLY A 1 931 ? 61.788 11.600 -84.781 1.00 82.62 931 GLY A O 1
ATOM 7246 N N . ARG A 1 932 ? 63.980 11.322 -84.380 1.00 83.25 932 ARG A N 1
ATOM 7247 C CA . ARG A 1 932 ? 64.329 10.958 -85.765 1.00 83.25 932 ARG A CA 1
ATOM 7248 C C . ARG A 1 932 ? 63.599 9.693 -86.209 1.00 83.25 932 ARG A C 1
ATOM 7250 O O . ARG A 1 932 ? 63.103 9.636 -87.332 1.00 83.25 932 ARG A O 1
ATOM 7257 N N . ASP A 1 933 ? 63.564 8.675 -85.357 1.00 80.00 933 ASP A N 1
ATOM 7258 C CA . ASP A 1 933 ? 62.965 7.385 -85.682 1.00 80.00 933 ASP A CA 1
ATOM 7259 C C . ASP A 1 933 ? 61.432 7.458 -85.666 1.00 80.00 933 ASP A C 1
ATOM 7261 O O . ASP A 1 933 ? 60.797 6.894 -86.559 1.00 80.00 933 ASP A O 1
ATOM 7265 N N . LEU A 1 934 ? 60.847 8.250 -84.762 1.00 79.38 934 LEU A N 1
ATOM 7266 C CA . LEU A 1 934 ? 59.413 8.545 -84.729 1.00 79.38 934 LEU A CA 1
ATOM 7267 C C . LEU A 1 934 ? 58.939 9.288 -85.996 1.00 79.38 934 LEU A C 1
ATOM 7269 O O . LEU A 1 934 ? 57.914 8.936 -86.584 1.00 79.38 934 LEU A O 1
ATOM 7273 N N . LEU A 1 935 ? 59.697 10.290 -86.459 1.00 78.06 935 LEU A N 1
ATOM 7274 C CA . LEU A 1 935 ? 59.403 11.029 -87.697 1.00 78.06 935 LEU A CA 1
ATOM 7275 C C . LEU A 1 935 ? 59.651 10.201 -88.966 1.00 78.06 935 LEU A C 1
ATOM 7277 O O . LEU A 1 935 ? 58.990 10.415 -89.980 1.00 78.06 935 LEU A O 1
ATOM 7281 N N . ALA A 1 936 ? 60.574 9.238 -88.917 1.00 78.62 936 ALA A N 1
ATOM 7282 C CA . ALA A 1 936 ? 60.845 8.309 -90.014 1.00 78.62 936 ALA A CA 1
ATOM 7283 C C . ALA A 1 936 ? 59.792 7.188 -90.151 1.00 78.62 936 ALA A C 1
ATOM 7285 O O . ALA A 1 936 ? 59.972 6.287 -90.971 1.00 78.62 936 ALA A O 1
ATOM 7286 N N . GLY A 1 937 ? 58.720 7.211 -89.348 1.00 68.88 937 GLY A N 1
ATOM 7287 C CA . GLY A 1 937 ? 57.676 6.183 -89.341 1.00 68.88 937 GLY A CA 1
ATOM 7288 C C . GLY A 1 937 ? 58.115 4.854 -88.713 1.00 68.88 937 GLY A C 1
ATOM 7289 O O . GLY A 1 937 ? 57.457 3.836 -88.922 1.00 68.88 937 GLY A O 1
ATOM 7290 N N . ARG A 1 938 ? 59.229 4.838 -87.967 1.00 77.56 938 ARG A N 1
ATOM 7291 C CA . ARG A 1 938 ? 59.660 3.688 -87.157 1.00 77.56 938 ARG A CA 1
ATOM 7292 C C . ARG A 1 938 ? 58.988 3.738 -85.778 1.00 77.56 938 ARG A C 1
ATOM 7294 O O . ARG A 1 938 ? 58.419 4.755 -85.389 1.00 77.56 938 ARG A O 1
ATOM 7301 N N . SER A 1 939 ? 59.046 2.634 -85.035 1.00 74.19 939 SER A N 1
ATOM 7302 C CA . SER A 1 939 ? 58.476 2.515 -83.683 1.00 74.19 939 SER A CA 1
ATOM 7303 C C . SER A 1 939 ? 59.594 2.489 -82.633 1.00 74.19 939 SER A C 1
ATOM 7305 O O . SER A 1 939 ? 60.045 1.401 -82.283 1.00 74.19 939 SER A O 1
ATOM 7307 N N . PRO A 1 940 ? 60.104 3.651 -82.177 1.00 79.12 940 PRO A N 1
ATOM 7308 C CA . PRO A 1 940 ? 61.151 3.690 -81.159 1.00 79.12 940 PRO A CA 1
ATOM 7309 C C . PRO A 1 940 ? 60.615 3.252 -79.786 1.00 79.12 940 PRO A C 1
ATOM 7311 O O . PRO A 1 940 ? 59.482 3.572 -79.423 1.00 79.12 940 PRO A O 1
ATOM 7314 N N . GLU A 1 941 ? 61.438 2.535 -79.020 1.00 78.69 941 GLU A N 1
ATOM 7315 C CA . GLU A 1 941 ? 61.094 2.032 -77.684 1.00 78.69 941 GLU A CA 1
ATOM 7316 C C . GLU A 1 941 ? 61.489 3.043 -76.595 1.00 78.69 941 GLU A C 1
ATOM 7318 O O . GLU A 1 941 ? 62.567 3.633 -76.643 1.00 78.69 941 GLU A O 1
ATOM 7323 N N . ILE A 1 942 ? 60.621 3.237 -75.599 1.00 83.56 942 ILE A N 1
ATOM 7324 C CA . ILE A 1 942 ? 60.884 4.040 -74.394 1.00 83.56 942 ILE A CA 1
ATOM 7325 C C . ILE A 1 942 ? 60.855 3.093 -73.200 1.00 83.56 942 ILE A C 1
ATOM 7327 O O . ILE A 1 942 ? 59.984 2.227 -73.120 1.00 83.56 942 ILE A O 1
ATOM 7331 N N . SER A 1 943 ? 61.781 3.264 -72.258 1.00 83.88 943 SER A N 1
ATOM 7332 C CA . SER A 1 943 ? 61.832 2.435 -71.051 1.00 83.88 943 SER A CA 1
ATOM 7333 C C . SER A 1 943 ? 61.218 3.158 -69.853 1.00 83.88 943 SER A C 1
ATOM 7335 O O . SER A 1 943 ? 61.667 4.236 -69.469 1.00 83.88 943 SER A O 1
ATOM 7337 N N . LEU A 1 944 ? 60.213 2.536 -69.232 1.00 87.00 944 LEU A N 1
ATOM 7338 C CA . LEU A 1 944 ? 59.659 2.943 -67.941 1.00 87.00 944 LEU A CA 1
ATOM 7339 C C . LEU A 1 944 ? 60.231 2.042 -66.848 1.00 87.00 944 LEU A C 1
ATOM 7341 O O . LEU A 1 944 ? 60.006 0.834 -66.844 1.00 87.00 944 LEU A O 1
ATOM 7345 N N . ILE A 1 945 ? 60.983 2.623 -65.918 1.00 86.50 945 ILE A N 1
ATOM 7346 C CA . ILE A 1 945 ? 61.662 1.879 -64.858 1.00 86.50 945 ILE A CA 1
ATOM 7347 C C . ILE A 1 945 ? 61.113 2.342 -63.518 1.00 86.50 945 ILE A C 1
ATOM 7349 O O . ILE A 1 945 ? 61.320 3.484 -63.115 1.00 86.50 945 ILE A O 1
ATOM 7353 N N . VAL A 1 946 ? 60.420 1.448 -62.820 1.00 86.75 946 VAL A N 1
ATOM 7354 C CA . VAL A 1 946 ? 59.722 1.753 -61.569 1.00 86.75 946 VAL A CA 1
ATOM 7355 C C . VAL A 1 946 ? 60.378 1.065 -60.372 1.00 86.75 946 VAL A C 1
ATOM 7357 O O . VAL A 1 946 ? 60.884 -0.055 -60.475 1.00 86.75 946 VAL A O 1
ATOM 7360 N N . ALA A 1 947 ? 60.368 1.724 -59.216 1.00 82.06 947 ALA A N 1
ATOM 7361 C CA . ALA A 1 947 ? 60.827 1.136 -57.965 1.00 82.06 947 ALA A CA 1
ATOM 7362 C C . ALA A 1 947 ? 59.827 0.074 -57.464 1.00 82.06 947 ALA A C 1
ATOM 7364 O O . ALA A 1 947 ? 58.712 0.387 -57.054 1.00 82.06 947 ALA A O 1
ATOM 7365 N N . GLY A 1 948 ? 60.240 -1.197 -57.450 1.00 73.38 948 GLY A N 1
ATOM 7366 C CA . GLY A 1 948 ? 59.400 -2.334 -57.039 1.00 73.38 948 GLY A CA 1
ATOM 7367 C C . GLY A 1 948 ? 59.180 -2.494 -55.527 1.00 73.38 948 GLY A C 1
ATOM 7368 O O . GLY A 1 948 ? 58.711 -3.542 -55.094 1.00 73.38 948 GLY A O 1
ATOM 7369 N N . SER A 1 949 ? 59.526 -1.498 -54.705 1.00 77.19 949 SER A N 1
ATOM 7370 C CA . SER A 1 949 ? 59.361 -1.554 -53.241 1.00 77.19 949 SER A CA 1
ATOM 7371 C C . SER A 1 949 ? 57.891 -1.590 -52.802 1.00 77.19 949 SER A C 1
ATOM 7373 O O . SER A 1 949 ? 57.585 -2.104 -51.728 1.00 77.19 949 SER A O 1
ATOM 7375 N N . ASN A 1 950 ? 56.973 -1.093 -53.640 1.00 71.56 950 ASN A N 1
ATOM 7376 C CA . ASN A 1 950 ? 55.528 -1.233 -53.474 1.00 71.56 950 ASN A CA 1
ATOM 7377 C C . ASN A 1 950 ? 54.897 -1.708 -54.801 1.00 71.56 950 ASN A C 1
ATOM 7379 O O . ASN A 1 950 ? 54.659 -0.878 -55.680 1.00 71.56 950 ASN A O 1
ATOM 7383 N N . PRO A 1 951 ? 54.615 -3.017 -54.956 1.00 71.00 951 PRO A N 1
ATOM 7384 C CA . PRO A 1 951 ? 54.148 -3.599 -56.217 1.00 71.00 951 PRO A CA 1
ATOM 7385 C C . PRO A 1 951 ? 52.875 -2.950 -56.775 1.00 71.00 951 PRO A C 1
ATOM 7387 O O . PRO A 1 951 ? 52.814 -2.659 -57.963 1.00 71.00 951 PRO A O 1
ATOM 7390 N N . PHE A 1 952 ? 51.894 -2.641 -55.919 1.00 66.50 952 PHE A N 1
ATOM 7391 C CA . PHE A 1 952 ? 50.624 -2.037 -56.342 1.00 66.50 952 PHE A CA 1
ATOM 7392 C C . PHE A 1 952 ? 50.797 -0.597 -56.838 1.00 66.50 952 PHE A C 1
ATOM 7394 O O . PHE A 1 952 ? 50.227 -0.217 -57.863 1.00 66.50 952 PHE A O 1
ATOM 7401 N N . ARG A 1 953 ? 51.609 0.211 -56.139 1.00 73.44 953 ARG A N 1
ATOM 7402 C CA . ARG A 1 953 ? 51.924 1.571 -56.605 1.00 73.44 953 ARG A CA 1
ATOM 7403 C C . ARG A 1 953 ? 52.761 1.549 -57.879 1.00 73.44 953 ARG A C 1
ATOM 7405 O O . ARG A 1 953 ? 52.550 2.391 -58.745 1.00 73.44 953 ARG A O 1
ATOM 7412 N N . ALA A 1 954 ? 53.669 0.583 -57.997 1.00 73.06 954 ALA A N 1
ATOM 7413 C CA . ALA A 1 954 ? 54.516 0.414 -59.167 1.00 73.06 954 ALA A CA 1
ATOM 7414 C C . ALA A 1 954 ? 53.704 0.040 -60.419 1.00 73.06 954 ALA A C 1
ATOM 7416 O O . ALA A 1 954 ? 53.868 0.669 -61.460 1.00 73.06 954 ALA A O 1
ATOM 7417 N N . GLU A 1 955 ? 52.783 -0.919 -60.302 1.00 74.62 955 GLU A N 1
ATOM 7418 C CA . GLU A 1 955 ? 51.888 -1.333 -61.390 1.00 74.62 955 GLU A CA 1
ATOM 7419 C C . GLU A 1 955 ? 50.942 -0.198 -61.813 1.00 74.62 955 GLU A C 1
ATOM 7421 O O . GLU A 1 955 ? 50.767 0.062 -63.001 1.00 74.62 955 GLU A O 1
ATOM 7426 N N . THR A 1 956 ? 50.410 0.559 -60.845 1.00 75.50 956 THR A N 1
ATOM 7427 C CA . THR A 1 956 ? 49.560 1.733 -61.118 1.00 75.50 956 THR A CA 1
ATOM 7428 C C . THR A 1 956 ? 50.340 2.849 -61.828 1.00 75.50 956 THR A C 1
ATOM 7430 O O . THR A 1 956 ? 49.851 3.430 -62.796 1.00 75.50 956 THR A O 1
ATOM 7433 N N . ALA A 1 957 ? 51.571 3.133 -61.385 1.00 77.38 957 ALA A N 1
ATOM 7434 C CA . ALA A 1 957 ? 52.452 4.122 -62.006 1.00 77.38 957 ALA A CA 1
ATOM 7435 C C . ALA A 1 957 ? 52.824 3.747 -63.450 1.00 77.38 957 ALA A C 1
ATOM 7437 O O . ALA A 1 957 ? 52.802 4.610 -64.330 1.00 77.38 957 ALA A O 1
ATOM 7438 N N . LEU A 1 958 ? 53.122 2.465 -63.697 1.00 79.56 958 LEU A N 1
ATOM 7439 C CA . LEU A 1 958 ? 53.361 1.936 -65.041 1.00 79.56 958 LEU A CA 1
ATOM 7440 C C . LEU A 1 958 ? 52.120 2.090 -65.920 1.00 79.56 958 LEU A C 1
ATOM 7442 O O . LEU A 1 958 ? 52.230 2.650 -67.004 1.00 79.56 958 LEU A O 1
ATOM 7446 N N . GLY A 1 959 ? 50.937 1.707 -65.429 1.00 77.50 959 GLY A N 1
ATOM 7447 C CA . GLY A 1 959 ? 49.686 1.847 -66.179 1.00 77.50 959 GLY A CA 1
ATOM 7448 C C . GLY A 1 959 ? 49.366 3.296 -66.569 1.00 77.50 959 GLY A C 1
ATOM 7449 O O . GLY A 1 959 ? 48.951 3.554 -67.699 1.00 77.50 959 GLY A O 1
ATOM 7450 N N . TYR A 1 960 ? 49.604 4.267 -65.678 1.00 80.62 960 TYR A N 1
ATOM 7451 C CA . TYR A 1 960 ? 49.451 5.691 -66.007 1.00 80.62 960 TYR A CA 1
ATOM 7452 C C . TYR A 1 960 ? 50.484 6.173 -67.033 1.00 80.62 960 TYR A C 1
ATOM 7454 O O . TYR A 1 960 ? 50.122 6.897 -67.962 1.00 80.62 960 TYR A O 1
ATOM 7462 N N . GLY A 1 961 ? 51.749 5.763 -66.894 1.00 80.44 961 GLY A N 1
ATOM 7463 C CA . GLY A 1 961 ? 52.810 6.098 -67.845 1.00 80.44 961 GLY A CA 1
ATOM 7464 C C . GLY A 1 961 ? 52.542 5.522 -69.239 1.00 80.44 961 GLY A C 1
ATOM 7465 O O . GLY A 1 961 ? 52.583 6.251 -70.229 1.00 80.44 961 GLY A O 1
ATOM 7466 N N . GLU A 1 962 ? 52.186 4.239 -69.316 1.00 82.12 962 GLU A N 1
ATOM 7467 C CA . GLU A 1 962 ? 51.819 3.548 -70.556 1.00 82.12 962 GLU A CA 1
ATOM 7468 C C . GLU A 1 962 ? 50.608 4.197 -71.232 1.00 82.12 962 GLU A C 1
ATOM 7470 O O . GLU A 1 962 ? 50.631 4.408 -72.443 1.00 82.12 962 GLU A O 1
ATOM 7475 N N . ALA A 1 963 ? 49.575 4.577 -70.471 1.00 77.00 963 ALA A N 1
ATOM 7476 C CA . ALA A 1 963 ? 48.389 5.233 -71.018 1.00 77.00 963 ALA A CA 1
ATOM 7477 C C . ALA A 1 963 ? 48.706 6.602 -71.650 1.00 77.00 963 ALA A C 1
ATOM 7479 O O . ALA A 1 963 ? 48.202 6.912 -72.734 1.00 77.00 963 ALA A O 1
ATOM 7480 N N . ILE A 1 964 ? 49.556 7.413 -71.010 1.00 81.69 964 ILE A N 1
ATOM 7481 C CA . ILE A 1 964 ? 49.969 8.725 -71.537 1.00 81.69 964 ILE A CA 1
ATOM 7482 C C . ILE A 1 964 ? 50.834 8.552 -72.792 1.00 81.69 964 ILE A C 1
ATOM 7484 O O . ILE A 1 964 ? 50.572 9.198 -73.810 1.00 81.69 964 ILE A O 1
ATOM 7488 N N . ILE A 1 965 ? 51.804 7.630 -72.765 1.00 81.88 965 ILE A N 1
ATOM 7489 C CA . ILE A 1 965 ? 52.660 7.324 -73.923 1.00 81.88 965 ILE A CA 1
ATOM 7490 C C . ILE A 1 965 ? 51.824 6.774 -75.088 1.00 81.88 965 ILE A C 1
ATOM 7492 O O . ILE A 1 965 ? 52.012 7.188 -76.234 1.00 81.88 965 ILE A O 1
ATOM 7496 N N . ALA A 1 966 ? 50.861 5.889 -74.818 1.00 76.94 966 ALA A N 1
ATOM 7497 C CA . ALA A 1 966 ? 49.965 5.339 -75.830 1.00 76.94 966 ALA A CA 1
ATOM 7498 C C . ALA A 1 966 ? 49.078 6.422 -76.465 1.00 76.94 966 ALA A C 1
ATOM 7500 O O . ALA A 1 966 ? 48.904 6.427 -77.689 1.00 76.94 966 ALA A O 1
ATOM 7501 N N . ARG A 1 967 ? 48.564 7.371 -75.664 1.00 79.88 967 ARG A N 1
ATOM 7502 C CA . ARG A 1 967 ? 47.812 8.534 -76.162 1.00 79.88 967 ARG A CA 1
ATOM 7503 C C . ARG A 1 967 ? 48.677 9.396 -77.080 1.00 79.88 967 ARG A C 1
ATOM 7505 O O . ARG A 1 967 ? 48.271 9.657 -78.212 1.00 79.88 967 ARG A O 1
ATOM 7512 N N . TYR A 1 968 ? 49.882 9.758 -76.637 1.00 81.06 968 TYR A N 1
ATOM 7513 C CA . TYR A 1 968 ? 50.840 10.531 -77.432 1.00 81.06 968 TYR A CA 1
ATOM 7514 C C . TYR A 1 968 ? 51.181 9.831 -78.760 1.00 81.06 968 TYR A C 1
ATOM 7516 O O . TYR A 1 968 ? 51.099 10.431 -79.834 1.00 81.06 968 TYR A O 1
ATOM 7524 N N . ALA A 1 969 ? 51.467 8.526 -78.720 1.00 74.81 969 ALA A N 1
ATOM 7525 C CA . ALA A 1 969 ? 51.749 7.726 -79.912 1.00 74.81 969 ALA A CA 1
ATOM 7526 C C . ALA A 1 969 ? 50.547 7.625 -80.875 1.00 74.81 969 ALA A C 1
ATOM 7528 O O . ALA A 1 969 ? 50.727 7.479 -82.088 1.00 74.81 969 ALA A O 1
ATOM 7529 N N . GLY A 1 970 ? 49.315 7.677 -80.358 1.00 71.62 970 GLY A N 1
ATOM 7530 C CA . GLY A 1 970 ? 48.089 7.736 -81.155 1.00 71.62 970 GLY A CA 1
ATOM 7531 C C . GLY A 1 970 ? 47.897 9.087 -81.849 1.00 71.62 970 GLY A C 1
ATOM 7532 O O . GLY A 1 970 ? 47.554 9.129 -83.032 1.00 71.62 970 GLY A O 1
ATOM 7533 N N . GLU A 1 971 ? 48.159 10.192 -81.151 1.00 75.75 971 GLU A N 1
ATOM 7534 C CA . GLU A 1 971 ? 48.065 11.544 -81.714 1.00 75.75 971 GLU A CA 1
ATOM 7535 C C . GLU A 1 971 ? 49.121 11.807 -82.791 1.00 75.75 971 GLU A C 1
ATOM 7537 O O . GLU A 1 971 ? 48.795 12.366 -83.841 1.00 75.75 971 GLU A O 1
ATOM 7542 N N . GLN A 1 972 ? 50.356 11.339 -82.594 1.00 73.25 972 GLN A N 1
ATOM 7543 C CA . GLN A 1 972 ? 51.414 11.477 -83.599 1.00 73.25 972 GLN A CA 1
ATOM 7544 C C . GLN A 1 972 ? 51.128 10.653 -84.862 1.00 73.25 972 GLN A C 1
ATOM 7546 O O . GLN A 1 972 ? 51.317 11.148 -85.974 1.00 73.25 972 GLN A O 1
ATOM 7551 N N . ARG A 1 973 ? 50.563 9.444 -84.721 1.00 67.81 973 ARG A N 1
ATOM 7552 C CA . ARG A 1 973 ? 50.088 8.651 -85.871 1.00 67.81 973 ARG A CA 1
ATOM 7553 C C . ARG A 1 973 ? 48.978 9.351 -86.653 1.00 67.81 973 ARG A C 1
ATOM 7555 O O . ARG A 1 973 ? 48.968 9.274 -87.874 1.00 67.81 973 ARG A O 1
ATOM 7562 N N . ARG A 1 974 ? 48.070 10.069 -85.980 1.00 68.44 974 ARG A N 1
ATOM 7563 C CA . ARG A 1 974 ? 47.002 10.846 -86.642 1.00 68.44 974 ARG A CA 1
ATOM 7564 C C . ARG A 1 974 ? 47.519 12.077 -87.393 1.00 68.44 974 ARG A C 1
ATOM 7566 O O . ARG A 1 974 ? 46.839 12.549 -88.299 1.00 68.44 974 ARG A O 1
ATOM 7573 N N . ARG A 1 975 ? 48.691 12.605 -87.025 1.00 68.75 975 ARG A N 1
ATOM 7574 C CA . ARG A 1 975 ? 49.326 13.760 -87.685 1.00 68.75 975 ARG A CA 1
ATOM 7575 C C . ARG A 1 975 ? 50.165 13.378 -88.915 1.00 68.75 975 ARG A C 1
ATOM 7577 O O . ARG A 1 975 ? 50.484 14.264 -89.703 1.00 68.75 975 ARG A O 1
ATOM 7584 N N . GLN A 1 976 ? 50.495 12.098 -89.118 1.00 65.19 976 GLN A N 1
ATOM 7585 C CA . GLN A 1 976 ? 51.247 11.626 -90.289 1.00 65.19 976 GLN A CA 1
ATOM 7586 C C . GLN A 1 976 ? 50.303 11.151 -91.423 1.00 65.19 976 GLN A C 1
ATOM 7588 O O . GLN A 1 976 ? 49.430 10.320 -91.182 1.00 65.19 976 GLN A O 1
ATOM 7593 N N . PRO A 1 977 ? 50.466 11.620 -92.677 1.00 54.72 977 PRO A N 1
ATOM 7594 C CA . PRO A 1 977 ? 49.575 11.297 -93.799 1.00 54.72 977 PRO A CA 1
ATOM 7595 C C . PRO A 1 977 ? 49.924 9.966 -94.506 1.00 54.72 977 PRO A C 1
ATOM 7597 O O . PRO A 1 977 ? 50.036 9.926 -95.731 1.00 54.72 977 PRO A O 1
ATOM 7600 N N . ALA A 1 978 ? 50.111 8.870 -93.760 1.00 56.31 978 ALA A N 1
ATOM 7601 C CA . ALA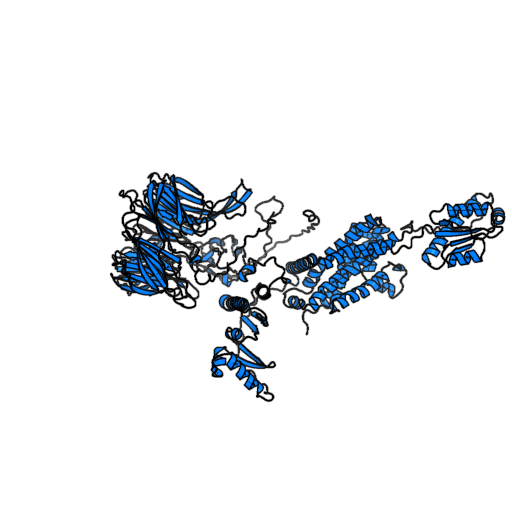 A 1 978 ? 50.386 7.535 -94.315 1.00 56.31 978 ALA A CA 1
ATOM 7602 C C . ALA A 1 978 ? 49.190 6.568 -94.129 1.00 56.31 978 ALA A C 1
ATOM 7604 O O . ALA A 1 978 ? 48.490 6.661 -93.120 1.00 56.31 978 ALA A O 1
ATOM 7605 N N . PRO A 1 979 ? 48.931 5.634 -95.072 1.00 52.41 979 PRO A N 1
ATOM 7606 C CA . PRO A 1 979 ? 47.810 4.700 -94.982 1.00 52.41 979 PRO A CA 1
ATOM 7607 C C . PRO A 1 979 ? 48.091 3.645 -93.903 1.00 52.41 979 PRO A C 1
ATOM 7609 O O . PRO A 1 979 ? 48.977 2.806 -94.051 1.00 52.41 979 PRO A O 1
ATOM 7612 N N . VAL A 1 980 ? 47.349 3.707 -92.797 1.00 53.69 980 VAL A N 1
ATOM 7613 C CA . VAL A 1 980 ? 47.511 2.814 -91.642 1.00 53.69 980 VAL A CA 1
ATOM 7614 C C . VAL A 1 980 ? 46.795 1.488 -91.912 1.00 53.69 980 VAL A C 1
ATOM 7616 O O . VAL A 1 980 ? 45.573 1.457 -92.032 1.00 53.69 980 VAL A O 1
ATOM 7619 N N . ALA A 1 981 ? 47.559 0.397 -91.999 1.00 49.75 981 ALA A N 1
ATOM 7620 C CA . ALA A 1 981 ? 47.031 -0.957 -91.872 1.00 49.75 981 ALA A CA 1
ATOM 7621 C C . ALA A 1 981 ? 46.701 -1.241 -90.396 1.00 49.75 981 ALA A C 1
ATOM 7623 O O . ALA A 1 981 ? 47.491 -0.920 -89.506 1.00 49.75 981 ALA A O 1
ATOM 7624 N N . ASP A 1 982 ? 45.526 -1.827 -90.164 1.00 56.12 982 ASP A N 1
ATOM 7625 C CA . ASP A 1 982 ? 45.015 -2.255 -88.862 1.00 56.12 982 ASP A CA 1
ATOM 7626 C C . ASP A 1 982 ? 46.034 -3.084 -88.070 1.00 56.12 982 ASP A C 1
ATOM 7628 O O . ASP A 1 982 ? 46.373 -4.198 -88.464 1.00 56.12 982 ASP A O 1
ATOM 7632 N N . ALA A 1 983 ? 46.457 -2.564 -86.916 1.00 49.94 983 ALA A N 1
ATOM 7633 C CA . ALA A 1 983 ? 46.644 -3.334 -85.686 1.00 49.94 983 ALA A CA 1
ATOM 7634 C C . ALA A 1 983 ? 47.031 -2.400 -84.532 1.00 49.94 983 ALA A C 1
ATOM 7636 O O . ALA A 1 983 ? 48.175 -1.971 -84.406 1.00 49.94 983 ALA A O 1
ATOM 7637 N N . ALA A 1 984 ? 46.074 -2.127 -83.652 1.00 45.28 984 ALA A N 1
ATOM 7638 C CA . ALA A 1 984 ? 46.316 -2.042 -82.216 1.00 45.28 984 ALA A CA 1
ATOM 7639 C C . ALA A 1 984 ? 44.945 -2.060 -81.543 1.00 45.28 984 ALA A C 1
ATOM 7641 O O . ALA A 1 984 ? 44.295 -1.024 -81.421 1.00 45.28 984 ALA A O 1
ATOM 7642 N N . PHE A 1 985 ? 44.475 -3.242 -81.142 1.00 41.97 985 PHE A N 1
ATOM 7643 C CA . PHE A 1 985 ? 43.391 -3.321 -80.171 1.00 41.97 985 PHE A CA 1
ATOM 7644 C C . PHE A 1 985 ? 43.864 -2.594 -78.907 1.00 41.97 985 PHE A C 1
ATOM 7646 O O . PHE A 1 985 ? 44.665 -3.131 -78.147 1.00 41.97 985 PHE A O 1
ATOM 7653 N N . SER A 1 986 ? 43.416 -1.356 -78.696 1.00 44.44 986 SER A N 1
ATOM 7654 C CA . SER A 1 986 ? 43.584 -0.682 -77.414 1.00 44.44 986 SER A CA 1
ATOM 7655 C C . SER A 1 986 ? 42.550 -1.274 -76.465 1.00 44.44 986 SER A C 1
ATOM 7657 O O . SER A 1 986 ? 41.379 -0.890 -76.479 1.00 44.44 986 SER A O 1
ATOM 7659 N N . VAL A 1 987 ? 42.964 -2.263 -75.676 1.00 43.50 987 VAL A N 1
ATOM 7660 C CA . VAL A 1 987 ? 42.177 -2.714 -74.529 1.00 43.50 987 VAL A CA 1
ATOM 7661 C C . VAL A 1 987 ? 42.236 -1.592 -73.497 1.00 43.50 987 VAL A C 1
ATOM 7663 O O . VAL A 1 987 ? 43.167 -1.501 -72.706 1.00 43.50 987 VAL A O 1
ATOM 7666 N N . GLU A 1 988 ? 41.269 -0.678 -73.550 1.00 47.38 988 GLU A N 1
ATOM 7667 C CA . GLU A 1 988 ? 41.073 0.296 -72.482 1.00 47.38 988 GLU A CA 1
ATOM 7668 C C . GLU A 1 988 ? 40.428 -0.416 -71.292 1.00 47.38 988 GLU A C 1
ATOM 7670 O O . GLU A 1 988 ? 39.218 -0.658 -71.263 1.00 47.38 988 GLU A O 1
ATOM 7675 N N . THR A 1 989 ? 41.237 -0.754 -70.292 1.00 47.28 989 THR A N 1
ATOM 7676 C CA . THR A 1 989 ? 40.749 -1.292 -69.022 1.00 47.28 989 THR A CA 1
ATOM 7677 C C . THR A 1 989 ? 40.042 -0.179 -68.249 1.00 47.28 989 THR A C 1
ATOM 7679 O O . THR A 1 989 ? 40.649 0.555 -67.473 1.00 47.28 989 THR A O 1
ATOM 7682 N N . ARG A 1 990 ? 38.737 -0.010 -68.482 1.00 49.88 990 ARG A N 1
ATOM 7683 C CA . ARG A 1 990 ? 37.894 0.910 -67.709 1.00 49.88 990 ARG A CA 1
ATOM 7684 C C . ARG A 1 990 ? 37.261 0.163 -66.543 1.00 49.88 990 ARG A C 1
ATOM 7686 O O . ARG A 1 990 ? 36.455 -0.745 -66.740 1.00 49.88 990 ARG A O 1
ATOM 7693 N N . PHE A 1 991 ? 37.580 0.572 -65.319 1.00 54.44 991 PHE A N 1
ATOM 7694 C CA . PHE A 1 991 ? 36.882 0.077 -64.136 1.00 54.44 991 PHE A CA 1
ATOM 7695 C C . PHE A 1 991 ? 35.441 0.600 -64.140 1.00 54.44 991 PHE A C 1
ATOM 7697 O O . PHE A 1 991 ? 35.209 1.803 -64.081 1.00 54.44 991 PHE A O 1
ATOM 7704 N N . LEU A 1 992 ? 34.457 -0.299 -64.221 1.00 56.16 992 LEU A N 1
ATOM 7705 C CA . LEU A 1 992 ? 33.032 0.071 -64.233 1.00 56.16 992 LEU A CA 1
ATOM 7706 C C . LEU A 1 992 ? 32.586 0.727 -62.916 1.00 56.16 992 LEU A C 1
ATOM 7708 O O . LEU A 1 992 ? 31.719 1.597 -62.923 1.00 56.16 992 LEU A O 1
ATOM 7712 N N . PHE A 1 993 ? 33.218 0.350 -61.802 1.00 57.66 993 PHE A N 1
ATOM 7713 C CA . PHE A 1 993 ? 32.927 0.836 -60.454 1.00 57.66 993 PHE A CA 1
ATOM 7714 C C . PHE A 1 993 ? 34.228 1.361 -59.832 1.00 57.66 993 PHE A C 1
ATOM 7716 O O . PHE A 1 993 ? 35.259 0.703 -59.945 1.00 57.66 993 PHE A O 1
ATOM 7723 N N . ASN A 1 994 ? 34.191 2.542 -59.201 1.00 63.84 994 ASN A N 1
ATOM 7724 C CA . ASN A 1 994 ? 35.375 3.276 -58.717 1.00 63.84 994 ASN A CA 1
ATOM 7725 C C . ASN A 1 994 ? 36.408 3.634 -59.817 1.00 63.84 994 ASN A C 1
ATOM 7727 O O . ASN A 1 994 ? 37.589 3.314 -59.714 1.00 63.84 994 ASN A O 1
ATOM 7731 N N . GLN A 1 995 ? 35.975 4.354 -60.860 1.00 57.44 995 GLN A N 1
ATOM 7732 C CA . GLN A 1 995 ? 36.840 4.826 -61.964 1.00 57.44 995 GLN A CA 1
ATOM 7733 C C . GLN A 1 995 ? 38.027 5.691 -61.515 1.00 57.44 995 GLN A C 1
ATOM 7735 O O . GLN A 1 995 ? 39.048 5.739 -62.191 1.00 57.44 995 GLN A O 1
ATOM 7740 N N . ALA A 1 996 ? 37.887 6.386 -60.384 1.00 58.12 996 ALA A N 1
ATOM 7741 C CA . ALA A 1 996 ? 38.936 7.228 -59.820 1.00 58.12 996 ALA A CA 1
ATOM 7742 C C . ALA A 1 996 ? 39.991 6.434 -59.028 1.00 58.12 996 ALA A C 1
ATOM 7744 O O . ALA A 1 996 ? 40.905 7.049 -58.490 1.00 58.12 996 ALA A O 1
ATOM 7745 N N . PHE A 1 997 ? 39.833 5.108 -58.922 1.00 64.75 997 PHE A N 1
ATOM 7746 C CA . PHE A 1 997 ? 40.709 4.190 -58.193 1.00 64.75 997 PHE A CA 1
ATOM 7747 C C . PHE A 1 997 ? 41.010 4.627 -56.751 1.00 64.75 997 PHE A C 1
ATOM 7749 O O . PHE A 1 997 ? 42.070 4.320 -56.221 1.00 64.75 997 PHE A O 1
ATOM 7756 N N . LYS A 1 998 ? 40.076 5.335 -56.090 1.00 71.00 998 LYS A N 1
ATOM 7757 C CA . LYS A 1 998 ? 40.306 5.771 -54.708 1.00 71.00 998 LYS A CA 1
ATOM 7758 C C . LYS A 1 998 ? 40.112 4.603 -53.758 1.00 71.00 998 LYS A C 1
ATOM 7760 O O . LYS A 1 998 ? 39.022 4.029 -53.679 1.00 71.00 998 LYS A O 1
ATOM 7765 N N . SER A 1 999 ? 41.150 4.303 -53.000 1.00 76.06 999 SER A N 1
ATOM 7766 C CA . SER A 1 999 ? 41.260 3.242 -52.003 1.00 76.06 999 SER A CA 1
ATOM 7767 C C . SER A 1 999 ? 40.159 3.366 -50.960 1.00 76.06 999 SER A C 1
ATOM 7769 O O . SER A 1 999 ? 39.591 2.366 -50.530 1.00 76.06 999 SER A O 1
ATOM 7771 N N . VAL A 1 1000 ? 39.773 4.600 -50.627 1.00 79.56 1000 VAL A N 1
ATOM 7772 C CA . VAL A 1 1000 ? 38.707 4.915 -49.668 1.00 79.56 1000 VAL A CA 1
ATOM 7773 C C . VAL A 1 1000 ? 37.369 4.255 -50.045 1.00 79.56 1000 VAL A C 1
ATOM 7775 O O . VAL A 1 1000 ? 36.685 3.734 -49.165 1.00 79.56 1000 VAL A O 1
ATOM 7778 N N . PHE A 1 1001 ? 37.015 4.178 -51.337 1.00 80.25 1001 PHE A N 1
ATOM 7779 C CA . PHE A 1 1001 ? 35.769 3.531 -51.782 1.00 80.25 1001 PHE A CA 1
ATOM 7780 C C . PHE A 1 1001 ? 35.793 2.001 -51.634 1.00 80.25 1001 PHE A C 1
ATOM 7782 O O . PHE A 1 1001 ? 34.734 1.381 -51.606 1.00 80.25 1001 PHE A O 1
ATOM 7789 N N . ALA A 1 1002 ? 36.970 1.382 -51.518 1.00 79.25 1002 ALA A N 1
ATOM 7790 C CA . ALA A 1 1002 ? 37.110 -0.051 -51.259 1.00 79.25 1002 ALA A CA 1
ATOM 7791 C C . ALA A 1 1002 ? 37.286 -0.355 -49.759 1.00 79.25 1002 ALA A C 1
ATOM 7793 O O . ALA A 1 1002 ? 36.687 -1.298 -49.239 1.00 79.25 1002 ALA A O 1
ATOM 7794 N N . ILE A 1 1003 ? 38.070 0.466 -49.055 1.00 86.19 1003 ILE A N 1
ATOM 7795 C CA . ILE A 1 1003 ? 38.456 0.252 -47.656 1.00 86.19 1003 ILE A CA 1
ATOM 7796 C C . ILE A 1 1003 ? 37.302 0.547 -46.702 1.00 86.19 1003 ILE A C 1
ATOM 7798 O O . ILE A 1 1003 ? 37.058 -0.254 -45.806 1.00 86.19 1003 ILE A O 1
ATOM 7802 N N . VAL A 1 1004 ? 36.558 1.644 -46.886 1.00 90.75 1004 VAL A N 1
ATOM 7803 C CA . VAL A 1 1004 ? 35.492 2.042 -45.946 1.00 90.75 1004 VAL A CA 1
ATOM 7804 C C . VAL A 1 1004 ? 34.370 0.988 -45.851 1.00 90.75 1004 VAL A C 1
ATOM 7806 O O . VAL A 1 1004 ? 34.066 0.566 -44.732 1.00 90.75 1004 VAL A O 1
ATOM 7809 N N . PRO A 1 1005 ? 33.809 0.457 -46.961 1.00 90.25 1005 PRO A N 1
ATOM 7810 C CA . PRO A 1 1005 ? 32.818 -0.623 -46.890 1.00 90.25 1005 PRO A CA 1
ATOM 7811 C C . PRO A 1 1005 ? 33.344 -1.908 -46.232 1.00 90.25 1005 PRO A C 1
ATOM 7813 O O . PRO A 1 1005 ? 32.606 -2.560 -45.488 1.00 90.25 1005 PRO A O 1
ATOM 7816 N N . GLY A 1 1006 ? 34.613 -2.259 -46.480 1.00 90.06 1006 GLY A N 1
ATOM 7817 C CA . GLY A 1 1006 ? 35.279 -3.406 -45.850 1.00 90.06 1006 GLY A CA 1
ATOM 7818 C C . GLY A 1 1006 ? 35.559 -3.192 -44.361 1.00 90.06 1006 GLY A C 1
ATOM 7819 O O . GLY A 1 1006 ? 35.410 -4.110 -43.554 1.00 90.06 1006 GLY A O 1
ATOM 7820 N N . ALA A 1 1007 ? 35.878 -1.960 -43.966 1.00 92.19 1007 ALA A N 1
ATOM 7821 C CA . ALA A 1 1007 ? 36.058 -1.582 -42.575 1.00 92.19 1007 ALA A CA 1
ATOM 7822 C C . ALA A 1 1007 ? 34.738 -1.682 -41.797 1.00 92.19 1007 ALA A C 1
ATOM 7824 O O . ALA A 1 1007 ? 34.748 -2.201 -40.686 1.00 92.19 1007 ALA A O 1
ATOM 7825 N N . TYR A 1 1008 ? 33.590 -1.302 -42.376 1.00 94.06 1008 TYR A N 1
ATOM 7826 C CA . TYR A 1 1008 ? 32.284 -1.533 -41.736 1.00 94.06 1008 TYR A CA 1
ATOM 7827 C C . TYR A 1 1008 ? 32.069 -3.004 -41.390 1.00 94.06 1008 TYR A C 1
ATOM 7829 O O . TYR A 1 1008 ? 31.697 -3.330 -40.264 1.00 94.06 1008 TYR A O 1
ATOM 7837 N N . MET A 1 1009 ? 32.354 -3.897 -42.339 1.00 94.56 1009 MET A N 1
ATOM 7838 C CA . MET A 1 1009 ? 32.252 -5.340 -42.136 1.00 94.56 1009 MET A CA 1
ATOM 7839 C C . MET A 1 1009 ? 33.198 -5.833 -41.034 1.00 94.56 1009 MET A C 1
ATOM 7841 O O . MET A 1 1009 ? 32.775 -6.603 -40.168 1.00 94.56 1009 MET A O 1
ATOM 7845 N N . LEU A 1 1010 ? 34.464 -5.410 -41.053 1.00 94.00 1010 LEU A N 1
ATOM 7846 C CA . LEU A 1 1010 ? 35.458 -5.829 -40.064 1.00 94.00 1010 LEU A CA 1
ATOM 7847 C C . LEU A 1 1010 ? 35.091 -5.353 -38.652 1.00 94.00 1010 LEU A C 1
ATOM 7849 O O . LEU A 1 1010 ? 35.070 -6.150 -37.714 1.00 94.00 1010 LEU A O 1
ATOM 7853 N N . LEU A 1 1011 ? 34.768 -4.068 -38.506 1.00 95.00 1011 LEU A N 1
ATOM 7854 C CA . LEU A 1 1011 ? 34.473 -3.441 -37.218 1.00 95.00 1011 LEU A CA 1
ATOM 7855 C C . LEU A 1 1011 ? 33.188 -3.994 -36.594 1.00 95.00 1011 LEU A C 1
ATOM 7857 O O . LEU A 1 1011 ? 33.166 -4.269 -35.394 1.00 95.00 1011 LEU A O 1
ATOM 7861 N N . MET A 1 1012 ? 32.150 -4.220 -37.407 1.00 95.06 1012 MET A N 1
ATOM 7862 C CA . MET A 1 1012 ? 30.876 -4.794 -36.953 1.00 95.06 1012 MET A CA 1
ATOM 7863 C C . MET A 1 1012 ? 30.942 -6.298 -36.672 1.00 95.06 1012 MET A C 1
ATOM 7865 O O . MET A 1 1012 ? 30.075 -6.823 -35.971 1.00 95.06 1012 MET A O 1
ATOM 7869 N N . MET A 1 1013 ? 31.979 -6.993 -37.150 1.00 95.06 1013 MET A N 1
ATOM 7870 C CA . MET A 1 1013 ? 32.281 -8.344 -36.678 1.00 95.06 1013 MET A CA 1
ATOM 7871 C C . MET A 1 1013 ? 33.020 -8.313 -35.345 1.00 95.06 1013 MET A C 1
ATOM 7873 O O . MET A 1 1013 ? 32.654 -9.019 -34.413 1.00 95.06 1013 MET A O 1
ATOM 7877 N N . LEU A 1 1014 ? 34.091 -7.522 -35.273 1.00 93.25 1014 LEU A N 1
ATOM 7878 C CA . LEU A 1 1014 ? 35.075 -7.613 -34.203 1.00 93.25 1014 LEU A CA 1
ATOM 7879 C C . LEU A 1 1014 ? 34.527 -7.087 -32.874 1.00 93.25 1014 LEU A C 1
ATOM 7881 O O . LEU A 1 1014 ? 34.524 -7.801 -31.872 1.00 93.25 1014 LEU A O 1
ATOM 7885 N N . ILE A 1 1015 ? 34.059 -5.839 -32.866 1.00 93.75 1015 ILE A N 1
ATOM 7886 C CA . ILE A 1 1015 ? 33.732 -5.131 -31.626 1.00 93.75 1015 ILE A CA 1
ATOM 7887 C C . ILE A 1 1015 ? 32.459 -5.694 -30.973 1.00 93.75 1015 ILE A C 1
ATOM 7889 O O . ILE A 1 1015 ? 32.523 -6.054 -29.796 1.00 93.75 1015 ILE A O 1
ATOM 7893 N N . PRO A 1 1016 ? 31.332 -5.885 -31.690 1.00 94.38 1016 PRO A N 1
ATOM 7894 C CA . PRO A 1 1016 ? 30.121 -6.442 -31.083 1.00 94.38 1016 PRO A CA 1
ATOM 7895 C C . PRO A 1 1016 ? 30.303 -7.880 -30.577 1.00 94.38 1016 PRO A C 1
ATOM 7897 O O . PRO A 1 1016 ? 29.798 -8.220 -29.503 1.00 94.38 1016 PRO A O 1
ATOM 7900 N N . ALA A 1 1017 ? 31.060 -8.715 -31.301 1.00 95.06 1017 ALA A N 1
ATOM 7901 C CA . ALA A 1 1017 ? 31.331 -10.088 -30.882 1.00 95.06 1017 ALA A CA 1
ATOM 7902 C C . ALA A 1 1017 ? 32.137 -10.132 -29.576 1.00 95.06 1017 ALA A C 1
ATOM 7904 O O . ALA A 1 1017 ? 31.751 -10.841 -28.647 1.00 95.06 1017 ALA A O 1
ATOM 7905 N N . ILE A 1 1018 ? 33.214 -9.343 -29.475 1.00 94.50 1018 ILE A N 1
ATOM 7906 C CA . ILE A 1 1018 ? 34.030 -9.241 -28.254 1.00 94.50 1018 ILE A CA 1
ATOM 7907 C C . ILE A 1 1018 ? 33.171 -8.791 -27.072 1.00 94.50 1018 ILE A C 1
ATOM 7909 O O . ILE A 1 1018 ? 33.199 -9.404 -26.007 1.00 94.50 1018 ILE A O 1
ATOM 7913 N N . MET A 1 1019 ? 32.381 -7.738 -27.271 1.00 93.12 1019 MET A N 1
ATOM 7914 C CA . MET A 1 1019 ? 31.578 -7.126 -26.213 1.00 93.12 1019 MET A CA 1
ATOM 7915 C C . MET A 1 1019 ? 30.543 -8.085 -25.640 1.00 93.12 1019 MET A C 1
ATOM 7917 O O . MET A 1 1019 ? 30.370 -8.156 -24.421 1.00 93.12 1019 MET A O 1
ATOM 7921 N N . THR A 1 1020 ? 29.905 -8.853 -26.520 1.00 93.62 1020 THR A N 1
ATOM 7922 C CA . THR A 1 1020 ? 28.909 -9.850 -26.134 1.00 93.62 1020 THR A CA 1
ATOM 7923 C C . THR A 1 1020 ? 29.570 -11.061 -25.463 1.00 93.62 1020 THR A C 1
ATOM 7925 O O . THR A 1 1020 ? 29.061 -11.567 -24.463 1.00 93.62 1020 THR A O 1
ATOM 7928 N N . ALA A 1 1021 ? 30.741 -11.494 -25.952 1.00 93.75 1021 ALA A N 1
ATOM 7929 C CA . ALA A 1 1021 ? 31.500 -12.590 -25.350 1.00 93.75 1021 ALA A CA 1
ATOM 7930 C C . ALA A 1 1021 ? 31.952 -12.258 -23.919 1.00 93.75 1021 ALA A C 1
ATOM 7932 O O . ALA A 1 1021 ? 31.719 -13.040 -22.997 1.00 93.75 1021 ALA A O 1
ATOM 7933 N N . VAL A 1 1022 ? 32.544 -11.077 -23.720 1.00 91.38 1022 VAL A N 1
ATOM 7934 C CA . VAL A 1 1022 ? 32.984 -10.593 -22.403 1.00 91.38 1022 VAL A CA 1
ATOM 7935 C C . VAL A 1 1022 ? 31.797 -10.407 -21.458 1.00 91.38 1022 VAL A C 1
ATOM 7937 O O . VAL A 1 1022 ? 31.908 -10.766 -20.290 1.00 91.38 1022 VAL A O 1
ATOM 7940 N N . GLY A 1 1023 ? 30.647 -9.933 -21.952 1.00 88.31 1023 GLY A N 1
ATOM 7941 C CA . GLY A 1 1023 ? 29.441 -9.741 -21.137 1.00 88.31 1023 GLY A CA 1
ATOM 7942 C C . GLY A 1 1023 ? 28.967 -11.012 -20.425 1.00 88.31 1023 GLY A C 1
ATOM 7943 O O . GLY A 1 1023 ? 28.643 -10.969 -19.243 1.00 88.31 1023 GLY A O 1
ATOM 7944 N N . VAL A 1 1024 ? 28.983 -12.161 -21.110 1.00 88.81 1024 VAL A N 1
ATOM 7945 C CA . VAL A 1 1024 ? 28.611 -13.453 -20.500 1.00 88.81 1024 VAL A CA 1
ATOM 7946 C C . VAL A 1 1024 ? 29.738 -14.025 -19.638 1.00 88.81 1024 VAL A C 1
ATOM 7948 O O . VAL A 1 1024 ? 29.483 -14.617 -18.591 1.00 88.81 1024 VAL A O 1
ATOM 7951 N N . VAL A 1 1025 ? 30.996 -13.878 -20.059 1.00 89.81 1025 VAL A N 1
ATOM 7952 C CA . VAL A 1 1025 ? 32.142 -14.446 -19.329 1.00 89.81 1025 VAL A CA 1
ATOM 7953 C C . VAL A 1 1025 ? 32.403 -13.711 -18.020 1.00 89.81 1025 VAL A C 1
ATOM 7955 O O . VAL A 1 1025 ? 32.754 -14.354 -17.036 1.00 89.81 1025 VAL A O 1
ATOM 7958 N N . ARG A 1 1026 ? 32.148 -12.402 -17.972 1.00 88.06 1026 ARG A N 1
ATOM 7959 C CA . ARG A 1 1026 ? 32.190 -11.612 -16.738 1.00 88.06 1026 ARG A CA 1
ATOM 7960 C C . ARG A 1 1026 ? 31.280 -12.207 -15.660 1.00 88.06 1026 ARG A C 1
ATOM 7962 O O . ARG A 1 1026 ? 31.718 -12.363 -14.529 1.00 88.06 1026 ARG A O 1
ATOM 7969 N N . GLU A 1 1027 ? 30.061 -12.627 -16.005 1.00 86.31 1027 GLU A N 1
ATOM 7970 C CA . GLU A 1 1027 ? 29.160 -13.289 -15.044 1.00 86.31 1027 GLU A CA 1
ATOM 7971 C C . GLU A 1 1027 ? 29.639 -14.679 -14.613 1.00 86.31 1027 GLU A C 1
ATOM 7973 O O . GLU A 1 1027 ? 29.375 -15.108 -13.490 1.00 86.31 1027 GLU A O 1
ATOM 7978 N N . LYS A 1 1028 ? 30.347 -15.399 -15.492 1.00 86.31 1028 LYS A N 1
ATOM 7979 C CA . LYS A 1 1028 ? 30.951 -16.691 -15.140 1.00 86.31 1028 LYS A CA 1
ATOM 7980 C C . LYS A 1 1028 ? 32.112 -16.524 -14.167 1.00 86.31 1028 LYS A C 1
ATOM 7982 O O . LYS A 1 1028 ? 32.197 -17.287 -13.214 1.00 86.31 1028 LYS A O 1
ATOM 7987 N N . GLU A 1 1029 ? 32.985 -15.547 -14.403 1.00 85.94 1029 GLU A N 1
ATOM 7988 C CA . GLU A 1 1029 ? 34.109 -15.246 -13.510 1.00 85.94 1029 GLU A CA 1
ATOM 7989 C C . GLU A 1 1029 ? 33.638 -14.708 -12.154 1.00 85.94 1029 GLU A C 1
ATOM 7991 O O . GLU A 1 1029 ? 34.207 -15.071 -11.132 1.00 85.94 1029 GLU A O 1
ATOM 7996 N N . MET A 1 1030 ? 32.588 -13.880 -12.136 1.00 80.06 1030 MET A N 1
ATOM 7997 C CA . MET A 1 1030 ? 32.021 -13.306 -10.907 1.00 80.06 1030 MET A CA 1
ATOM 7998 C C . MET A 1 1030 ? 31.107 -14.275 -10.137 1.00 80.06 1030 MET A C 1
ATOM 8000 O O . MET A 1 1030 ? 30.602 -13.917 -9.079 1.00 80.06 1030 MET A O 1
ATOM 8004 N N . GLY A 1 1031 ? 30.829 -15.472 -10.667 1.00 76.38 1031 GLY A N 1
ATOM 8005 C CA . GLY A 1 1031 ? 29.934 -16.457 -10.044 1.00 76.38 1031 GLY A CA 1
ATOM 8006 C C . GLY A 1 1031 ? 28.436 -16.115 -10.111 1.00 76.38 1031 GLY A C 1
ATOM 8007 O O . GLY A 1 1031 ? 27.600 -16.983 -9.862 1.00 76.38 1031 GLY A O 1
ATOM 8008 N N . SER A 1 1032 ? 28.066 -14.905 -10.542 1.00 76.81 1032 SER A N 1
ATOM 8009 C CA . SER A 1 1032 ? 26.673 -14.442 -10.656 1.00 76.81 1032 SER A CA 1
ATOM 8010 C C . SER A 1 1032 ? 25.840 -15.220 -11.684 1.00 76.81 1032 SER A C 1
ATOM 8012 O O . SER A 1 1032 ? 24.608 -15.184 -11.645 1.00 76.81 1032 SER A O 1
ATOM 8014 N N . ILE A 1 1033 ? 26.486 -16.007 -12.554 1.00 79.75 1033 ILE A N 1
ATOM 8015 C CA . ILE A 1 1033 ? 25.822 -16.971 -13.442 1.00 79.75 1033 ILE A CA 1
ATOM 8016 C C . ILE A 1 1033 ? 25.010 -18.035 -12.673 1.00 79.75 1033 ILE A C 1
ATOM 8018 O O . ILE A 1 1033 ? 24.117 -18.658 -13.252 1.00 79.75 1033 ILE A O 1
ATOM 8022 N N . ALA A 1 1034 ? 25.285 -18.250 -11.380 1.00 72.44 1034 ALA A N 1
ATOM 8023 C CA . ALA A 1 1034 ? 24.504 -19.135 -10.517 1.00 72.44 1034 ALA A CA 1
ATOM 8024 C C . ALA A 1 1034 ? 23.051 -18.654 -10.353 1.00 72.44 1034 ALA A C 1
ATOM 8026 O O . ALA A 1 1034 ? 22.134 -19.472 -10.420 1.00 72.44 1034 ALA A O 1
ATOM 8027 N N . ASN A 1 1035 ? 22.819 -17.338 -10.285 1.00 74.19 1035 ASN A N 1
ATOM 8028 C CA . ASN A 1 1035 ? 21.474 -16.763 -10.160 1.00 74.19 1035 ASN A CA 1
ATOM 8029 C C . ASN A 1 1035 ? 20.606 -17.115 -11.376 1.00 74.19 1035 ASN A C 1
ATOM 8031 O O . ASN A 1 1035 ? 19.438 -17.462 -11.238 1.00 74.19 1035 ASN A O 1
ATOM 8035 N N . PHE A 1 1036 ? 21.189 -17.141 -12.580 1.00 77.25 1036 PHE A N 1
ATOM 8036 C CA . PHE A 1 1036 ? 20.489 -17.623 -13.775 1.00 77.25 1036 PHE A CA 1
ATOM 8037 C C . PHE A 1 1036 ? 20.034 -19.088 -13.634 1.00 77.25 1036 PHE A C 1
ATOM 8039 O O . PHE A 1 1036 ? 18.959 -19.444 -14.122 1.00 77.25 1036 PHE A O 1
ATOM 8046 N N . ARG A 1 1037 ? 20.806 -19.941 -12.946 1.00 72.44 1037 ARG A N 1
ATOM 8047 C CA . ARG A 1 1037 ? 20.440 -21.352 -12.734 1.00 72.44 1037 ARG A CA 1
ATOM 8048 C C . ARG A 1 1037 ? 19.219 -21.495 -11.820 1.00 72.44 1037 ARG A C 1
ATOM 8050 O O . ARG A 1 1037 ? 18.419 -22.394 -12.072 1.00 72.44 1037 ARG A O 1
ATOM 8057 N N . ALA A 1 1038 ? 19.070 -20.602 -10.840 1.00 70.56 1038 ALA A N 1
ATOM 8058 C CA . ALA A 1 1038 ? 17.942 -20.564 -9.907 1.00 70.56 1038 ALA A CA 1
ATOM 8059 C C . ALA A 1 1038 ? 16.663 -19.949 -10.514 1.00 70.56 1038 ALA A C 1
ATOM 8061 O O . ALA A 1 1038 ? 15.560 -20.256 -10.079 1.00 70.56 1038 ALA A O 1
ATOM 8062 N N . THR A 1 1039 ? 16.777 -19.125 -11.562 1.00 76.38 1039 THR A N 1
ATOM 8063 C CA . THR A 1 1039 ? 15.603 -18.499 -12.197 1.00 76.38 1039 THR A CA 1
ATOM 8064 C C . THR A 1 1039 ? 14.803 -19.450 -13.112 1.00 76.38 1039 THR A C 1
ATOM 8066 O O . THR A 1 1039 ? 15.370 -20.342 -13.767 1.00 76.38 1039 THR A O 1
ATOM 8069 N N . PRO A 1 1040 ? 13.486 -19.206 -13.297 1.00 76.31 1040 PRO A N 1
ATOM 8070 C CA . PRO A 1 1040 ? 12.647 -19.953 -14.243 1.00 76.31 1040 PRO A CA 1
ATOM 8071 C C . PRO A 1 1040 ? 12.974 -19.667 -15.724 1.00 76.31 1040 PRO A C 1
ATOM 8073 O O . PRO A 1 1040 ? 12.302 -20.174 -16.623 1.00 76.31 1040 PRO A O 1
ATOM 8076 N N . VAL A 1 1041 ? 14.002 -18.862 -16.002 1.00 82.56 1041 VAL A N 1
ATOM 8077 C CA . VAL A 1 1041 ? 14.362 -18.372 -17.335 1.00 82.56 1041 VAL A CA 1
ATOM 8078 C C . VAL A 1 1041 ? 14.987 -19.488 -18.177 1.00 82.56 1041 VAL A C 1
ATOM 8080 O O . VAL A 1 1041 ? 15.757 -20.340 -17.700 1.00 82.56 1041 VAL A O 1
ATOM 8083 N N . THR A 1 1042 ? 14.642 -19.516 -19.464 1.00 86.12 1042 THR A N 1
ATOM 8084 C CA . THR A 1 1042 ? 15.217 -20.480 -20.411 1.00 86.12 1042 THR A CA 1
ATOM 8085 C C . THR A 1 1042 ? 16.556 -19.993 -20.967 1.00 86.12 1042 THR A C 1
ATOM 8087 O O . THR A 1 1042 ? 16.854 -18.803 -20.994 1.00 86.12 1042 THR A O 1
ATOM 8090 N N . ARG A 1 1043 ? 17.384 -20.914 -21.482 1.00 87.44 1043 ARG A N 1
ATOM 8091 C CA . ARG A 1 1043 ? 18.679 -20.550 -22.093 1.00 87.44 1043 ARG A CA 1
ATOM 8092 C C . ARG A 1 1043 ? 18.522 -19.573 -23.263 1.00 87.44 1043 ARG A C 1
ATOM 8094 O O . ARG A 1 1043 ? 19.388 -18.735 -23.449 1.00 87.44 1043 ARG A O 1
ATOM 8101 N N . LEU A 1 1044 ? 17.440 -19.683 -24.045 1.00 87.38 1044 LEU A N 1
ATOM 8102 C CA . LEU A 1 1044 ? 17.191 -18.754 -25.156 1.00 87.38 1044 LEU A CA 1
ATOM 8103 C C . LEU A 1 1044 ? 16.762 -17.379 -24.659 1.00 87.38 1044 LEU A C 1
ATOM 8105 O O . LEU A 1 1044 ? 17.274 -16.396 -25.172 1.00 87.38 1044 LEU A O 1
ATOM 8109 N N . GLU A 1 1045 ? 15.873 -17.311 -23.666 1.00 89.88 1045 GLU A N 1
ATOM 8110 C CA . GLU A 1 1045 ? 15.457 -16.040 -23.056 1.00 89.88 1045 GLU A CA 1
ATOM 8111 C C . GLU A 1 1045 ? 16.656 -15.296 -22.459 1.00 89.88 1045 GLU A C 1
ATOM 8113 O O . GLU A 1 1045 ? 16.819 -14.108 -22.701 1.00 89.88 1045 GLU A O 1
ATOM 8118 N N . PHE A 1 1046 ? 17.541 -16.001 -21.752 1.00 89.00 1046 PHE A N 1
ATOM 8119 C CA . PHE A 1 1046 ? 18.762 -15.417 -21.200 1.00 89.00 1046 PHE A CA 1
ATOM 8120 C C . PHE A 1 1046 ? 19.722 -14.919 -22.290 1.00 89.00 1046 PHE A C 1
ATOM 8122 O O . PHE A 1 1046 ? 20.181 -13.779 -22.241 1.00 89.00 1046 PHE A O 1
ATOM 8129 N N . LEU A 1 1047 ? 20.009 -15.758 -23.295 1.00 90.31 1047 LEU A N 1
ATOM 8130 C CA . LEU A 1 1047 ? 20.937 -15.414 -24.375 1.00 90.31 1047 LEU A CA 1
ATOM 8131 C C . LEU A 1 1047 ? 20.415 -14.249 -25.223 1.00 90.31 1047 LEU A C 1
ATOM 8133 O O . LEU A 1 1047 ? 21.146 -13.286 -25.427 1.00 90.31 1047 LEU A O 1
ATOM 8137 N N . LEU A 1 1048 ? 19.155 -14.303 -25.669 1.00 92.31 1048 LEU A N 1
ATOM 8138 C CA . LEU A 1 1048 ? 18.522 -13.218 -26.425 1.00 92.31 1048 LEU A CA 1
ATOM 8139 C C . LEU A 1 1048 ? 18.387 -11.951 -25.578 1.00 92.31 1048 LEU A C 1
ATOM 8141 O O . LEU A 1 1048 ? 18.646 -10.857 -26.075 1.00 92.31 1048 LEU A O 1
ATOM 8145 N N . GLY A 1 1049 ? 18.034 -12.103 -24.299 1.00 91.12 1049 GLY A N 1
ATOM 8146 C CA . GLY A 1 1049 ? 17.879 -11.000 -23.358 1.00 91.12 1049 GLY A CA 1
ATOM 8147 C C . GLY A 1 1049 ? 19.165 -10.192 -23.244 1.00 91.12 1049 GLY A C 1
ATOM 8148 O O . GLY A 1 1049 ? 19.131 -8.969 -23.373 1.00 91.12 1049 GLY A O 1
ATOM 8149 N N . LYS A 1 1050 ? 20.304 -10.888 -23.124 1.00 91.38 1050 LYS A N 1
ATOM 8150 C CA . LYS A 1 1050 ? 21.636 -10.278 -23.162 1.00 91.38 1050 LYS A CA 1
ATOM 8151 C C . LYS A 1 1050 ? 22.030 -9.769 -24.540 1.00 91.38 1050 LYS A C 1
ATOM 8153 O O . LYS A 1 1050 ? 22.722 -8.770 -24.613 1.00 91.38 1050 LYS A O 1
ATOM 8158 N N . GLN A 1 1051 ? 21.630 -10.427 -25.625 1.00 94.56 1051 GLN A N 1
ATOM 8159 C CA . GLN A 1 1051 ? 22.049 -10.065 -26.981 1.00 94.56 1051 GLN A CA 1
ATOM 8160 C C . GLN A 1 1051 ? 21.468 -8.725 -27.455 1.00 94.56 1051 GLN A C 1
ATOM 8162 O O . GLN A 1 1051 ? 22.186 -7.922 -28.053 1.00 94.56 1051 GLN A O 1
ATOM 8167 N N . LEU A 1 1052 ? 20.174 -8.487 -27.208 1.00 94.88 1052 LEU A N 1
ATOM 8168 C CA . LEU A 1 1052 ? 19.427 -7.357 -27.777 1.00 94.88 1052 LEU A CA 1
ATOM 8169 C C . LEU A 1 1052 ? 20.050 -5.974 -27.484 1.00 94.88 1052 LEU A C 1
ATOM 8171 O O . LEU A 1 1052 ? 20.175 -5.188 -28.427 1.00 94.88 1052 LEU A O 1
ATOM 8175 N N . PRO A 1 1053 ? 20.516 -5.663 -26.258 1.00 95.19 1053 PRO A N 1
ATOM 8176 C CA . PRO A 1 1053 ? 21.193 -4.397 -25.974 1.00 95.19 1053 PRO A CA 1
ATOM 8177 C C . PRO A 1 1053 ? 22.467 -4.188 -26.798 1.00 95.19 1053 PRO A C 1
ATOM 8179 O O . PRO A 1 1053 ? 22.695 -3.087 -27.299 1.00 95.19 1053 PRO A O 1
ATOM 8182 N N . TYR A 1 1054 ? 23.280 -5.233 -27.004 1.00 94.38 1054 TYR A N 1
ATOM 8183 C CA . TYR A 1 1054 ? 24.474 -5.128 -27.853 1.00 94.38 1054 TYR A CA 1
ATOM 8184 C C . TYR A 1 1054 ? 24.121 -4.978 -29.322 1.00 94.38 1054 TYR A C 1
ATOM 8186 O O . TYR A 1 1054 ? 24.825 -4.264 -30.028 1.00 94.38 1054 TYR A O 1
ATOM 8194 N N . VAL A 1 1055 ? 23.044 -5.621 -29.785 1.00 96.06 1055 VAL A N 1
ATOM 8195 C CA . VAL A 1 1055 ? 22.560 -5.453 -31.161 1.00 96.06 1055 VAL A CA 1
ATOM 8196 C C . VAL A 1 1055 ? 22.163 -4.001 -31.402 1.00 96.06 1055 VAL A C 1
ATOM 8198 O O . VAL A 1 1055 ? 22.614 -3.409 -32.378 1.00 96.06 1055 VAL A O 1
ATOM 8201 N N . ALA A 1 1056 ? 21.397 -3.398 -30.489 1.00 95.31 1056 ALA A N 1
ATOM 8202 C CA . ALA A 1 1056 ? 21.029 -1.988 -30.579 1.00 95.31 1056 ALA A CA 1
ATOM 8203 C C . ALA A 1 1056 ? 22.268 -1.074 -30.547 1.00 95.31 1056 ALA A C 1
ATOM 8205 O O . ALA A 1 1056 ? 22.430 -0.221 -31.419 1.00 95.31 1056 ALA A O 1
ATOM 8206 N N . LEU A 1 1057 ? 23.182 -1.293 -29.595 1.00 95.12 1057 LEU A N 1
ATOM 8207 C CA . LEU A 1 1057 ? 24.409 -0.504 -29.449 1.00 95.12 1057 LEU A CA 1
ATOM 8208 C C . LEU A 1 1057 ? 25.314 -0.590 -30.687 1.00 95.12 1057 LEU A C 1
ATOM 8210 O O . LEU A 1 1057 ? 25.818 0.421 -31.174 1.00 95.12 1057 LEU A O 1
ATOM 8214 N N . ALA A 1 1058 ? 25.506 -1.793 -31.223 1.00 95.94 1058 ALA A N 1
ATOM 8215 C CA . ALA A 1 1058 ? 26.304 -2.020 -32.419 1.00 95.94 1058 ALA A CA 1
ATOM 8216 C C . ALA A 1 1058 ? 25.625 -1.467 -33.679 1.00 95.94 1058 ALA A C 1
ATOM 8218 O O . ALA A 1 1058 ? 26.311 -0.953 -34.557 1.00 95.94 1058 ALA A O 1
ATOM 8219 N N . PHE A 1 1059 ? 24.293 -1.495 -33.759 1.00 97.00 1059 PHE A N 1
ATOM 8220 C CA . PHE A 1 1059 ? 23.568 -0.860 -34.855 1.00 97.00 1059 PHE A CA 1
ATOM 8221 C C . PHE A 1 1059 ? 23.705 0.669 -34.821 1.00 97.00 1059 PHE A C 1
ATOM 8223 O O . PHE A 1 1059 ? 23.959 1.283 -35.855 1.00 97.00 1059 PHE A O 1
ATOM 8230 N N . VAL A 1 1060 ? 23.643 1.290 -33.637 1.00 96.88 1060 VAL A N 1
ATOM 8231 C CA . VAL A 1 1060 ? 23.967 2.719 -33.468 1.00 96.88 1060 VAL A CA 1
ATOM 8232 C C . VAL A 1 1060 ? 25.411 2.999 -33.890 1.00 96.88 1060 VAL A C 1
ATOM 8234 O O . VAL A 1 1060 ? 25.653 3.929 -34.657 1.00 96.88 1060 VAL A O 1
ATOM 8237 N N . SER A 1 1061 ? 26.362 2.162 -33.467 1.00 96.31 1061 SER A N 1
ATOM 8238 C CA . SER A 1 1061 ? 27.766 2.256 -33.890 1.00 96.31 1061 SER A CA 1
ATOM 8239 C C . SER A 1 1061 ? 27.907 2.182 -35.419 1.00 96.31 1061 SER A C 1
ATOM 8241 O O . SER A 1 1061 ? 28.592 3.008 -36.021 1.00 96.31 1061 SER A O 1
ATOM 8243 N N . PHE A 1 1062 ? 27.180 1.277 -36.083 1.00 97.31 1062 PHE A N 1
ATOM 8244 C CA . PHE A 1 1062 ? 27.124 1.204 -37.545 1.00 97.31 1062 PHE A CA 1
ATOM 8245 C C . PHE A 1 1062 ? 26.574 2.486 -38.180 1.00 97.31 1062 PHE A C 1
ATOM 8247 O O . PHE A 1 1062 ? 27.168 2.982 -39.134 1.00 97.31 1062 PHE A O 1
ATOM 8254 N N . LEU A 1 1063 ? 25.484 3.054 -37.652 1.00 97.25 1063 LEU A N 1
ATOM 8255 C CA . LEU A 1 1063 ? 24.944 4.324 -38.146 1.00 97.25 1063 LEU A CA 1
ATOM 8256 C C . LEU A 1 1063 ? 25.977 5.451 -38.023 1.00 97.25 1063 LEU A C 1
ATOM 8258 O O . LEU A 1 1063 ? 26.147 6.222 -38.963 1.00 97.25 1063 LEU A O 1
ATOM 8262 N N . MET A 1 1064 ? 26.723 5.518 -36.917 1.00 97.19 1064 MET A N 1
ATOM 8263 C CA . MET A 1 1064 ? 27.799 6.502 -36.749 1.00 97.19 1064 MET A CA 1
ATOM 8264 C C . MET A 1 1064 ? 28.939 6.286 -37.754 1.00 97.19 1064 MET A C 1
ATOM 8266 O O . MET A 1 1064 ? 29.422 7.248 -38.350 1.00 97.19 1064 MET A O 1
ATOM 8270 N N . LEU A 1 1065 ? 29.342 5.035 -37.999 1.00 95.81 1065 LEU A N 1
ATOM 8271 C CA . LEU A 1 1065 ? 30.344 4.696 -39.016 1.00 95.81 1065 LEU A CA 1
ATOM 8272 C C . LEU A 1 1065 ? 29.865 5.046 -40.433 1.00 95.81 1065 LEU A C 1
ATOM 8274 O O . LEU A 1 1065 ? 30.648 5.552 -41.242 1.00 95.81 1065 LEU A O 1
ATOM 8278 N N . LEU A 1 1066 ? 28.586 4.807 -40.733 1.00 94.94 1066 LEU A N 1
ATOM 8279 C CA . LEU A 1 1066 ? 27.961 5.146 -42.009 1.00 94.94 1066 LEU A CA 1
ATOM 8280 C C . LEU A 1 1066 ? 27.938 6.663 -42.220 1.00 94.94 1066 LEU A C 1
ATOM 8282 O O . LEU A 1 1066 ? 28.386 7.144 -43.260 1.00 94.94 1066 LEU A O 1
ATOM 8286 N N . LEU A 1 1067 ? 27.487 7.422 -41.216 1.00 95.56 1067 LEU A N 1
ATOM 8287 C CA . LEU A 1 1067 ? 27.505 8.887 -41.237 1.00 95.56 1067 LEU A CA 1
ATOM 8288 C C . LEU A 1 1067 ? 28.934 9.411 -41.403 1.00 95.56 1067 LEU A C 1
ATOM 8290 O O . LEU A 1 1067 ? 29.171 10.299 -42.216 1.00 95.56 1067 LEU A O 1
ATOM 8294 N N . MET A 1 1068 ? 29.912 8.830 -40.706 1.00 94.75 1068 MET A N 1
ATOM 8295 C CA . MET A 1 1068 ? 31.309 9.223 -40.870 1.00 94.75 1068 MET A CA 1
ATOM 8296 C C . MET A 1 1068 ? 31.842 8.901 -42.274 1.00 94.75 1068 MET A C 1
ATOM 8298 O O . MET A 1 1068 ? 32.533 9.726 -42.864 1.00 94.75 1068 MET A O 1
ATOM 8302 N N . GLY A 1 1069 ? 31.484 7.762 -42.869 1.00 91.56 1069 GLY A N 1
ATOM 8303 C CA . GLY A 1 1069 ? 31.834 7.473 -44.266 1.00 91.56 1069 GLY A CA 1
ATOM 8304 C C . GLY A 1 1069 ? 31.238 8.472 -45.253 1.00 91.56 1069 GLY A C 1
ATOM 8305 O O . GLY A 1 1069 ? 31.932 8.922 -46.165 1.00 91.56 1069 GLY A O 1
ATOM 8306 N N . LEU A 1 1070 ? 29.982 8.866 -45.034 1.00 91.12 1070 LEU A N 1
ATOM 8307 C CA . LEU A 1 1070 ? 29.277 9.846 -45.858 1.00 91.12 1070 LEU A CA 1
ATOM 8308 C C . LEU A 1 1070 ? 29.872 11.255 -45.723 1.00 91.12 1070 LEU A C 1
ATOM 8310 O O . LEU A 1 1070 ? 30.119 11.910 -46.733 1.00 91.12 1070 LEU A O 1
ATOM 8314 N N . PHE A 1 1071 ? 30.118 11.728 -44.498 1.00 92.31 1071 PHE A N 1
ATOM 8315 C CA . PHE A 1 1071 ? 30.513 13.117 -44.244 1.00 92.31 1071 PHE A CA 1
ATOM 8316 C C . PHE A 1 1071 ? 32.030 13.341 -44.226 1.00 92.31 1071 PHE A C 1
ATOM 8318 O O . PHE A 1 1071 ? 32.503 14.309 -44.822 1.00 92.31 1071 PHE A O 1
ATOM 8325 N N . LEU A 1 1072 ? 32.800 12.462 -43.574 1.00 91.56 1072 LEU A N 1
ATOM 8326 C CA . LEU A 1 1072 ? 34.256 12.605 -43.444 1.00 91.56 1072 LEU A CA 1
ATOM 8327 C C . LEU A 1 1072 ? 34.975 12.092 -44.696 1.00 91.56 1072 LEU A C 1
ATOM 8329 O O . LEU A 1 1072 ? 35.764 12.812 -45.303 1.00 91.56 1072 LEU A O 1
ATOM 8333 N N . PHE A 1 1073 ? 34.659 10.864 -45.112 1.00 88.00 1073 PHE A N 1
ATOM 8334 C CA . PHE A 1 1073 ? 35.312 10.209 -46.251 1.00 88.00 1073 PHE A CA 1
ATOM 8335 C C . PHE A 1 1073 ? 34.645 10.499 -47.600 1.00 88.00 1073 PHE A C 1
ATOM 8337 O O . PHE A 1 1073 ? 35.208 10.165 -48.643 1.00 88.00 1073 PHE A O 1
ATOM 8344 N N . ARG A 1 1074 ? 33.469 11.145 -47.594 1.00 88.62 1074 ARG A N 1
ATOM 8345 C CA . ARG A 1 1074 ? 32.685 11.496 -48.792 1.00 88.62 1074 ARG A CA 1
ATOM 8346 C C . ARG A 1 1074 ? 32.391 10.291 -49.690 1.00 88.62 1074 ARG A C 1
ATOM 8348 O O . ARG A 1 1074 ? 32.422 10.398 -50.916 1.00 88.62 1074 ARG A O 1
ATOM 8355 N N . VAL A 1 1075 ? 32.108 9.144 -49.075 1.00 87.88 1075 VAL A N 1
ATOM 8356 C CA . VAL A 1 1075 ? 31.733 7.906 -49.762 1.00 87.88 1075 VAL A CA 1
ATOM 8357 C C . VAL A 1 1075 ? 30.212 7.869 -49.938 1.00 87.88 1075 VAL A C 1
ATOM 8359 O O . VAL A 1 1075 ? 29.512 7.673 -48.947 1.00 87.88 1075 VAL A O 1
ATOM 8362 N N . PRO A 1 1076 ? 29.666 8.072 -51.154 1.00 83.81 1076 PRO A N 1
ATOM 8363 C CA . PRO A 1 1076 ? 28.226 8.081 -51.364 1.00 83.81 1076 PRO A CA 1
ATOM 8364 C C . PRO A 1 1076 ? 27.670 6.655 -51.328 1.00 83.81 1076 PRO A C 1
ATOM 8366 O O . PRO A 1 1076 ? 28.313 5.722 -51.801 1.00 83.81 1076 PRO A O 1
ATOM 8369 N N . VAL A 1 1077 ? 26.448 6.492 -50.820 1.00 88.88 1077 VAL A N 1
ATOM 8370 C CA . VAL A 1 1077 ? 25.693 5.236 -50.936 1.00 88.88 1077 VAL A CA 1
ATOM 8371 C C . VAL A 1 1077 ? 24.904 5.286 -52.241 1.00 88.88 1077 VAL A C 1
ATOM 8373 O O . VAL A 1 1077 ? 23.932 6.029 -52.341 1.00 88.88 1077 VAL A O 1
ATOM 8376 N N . GLN A 1 1078 ? 25.345 4.542 -53.256 1.00 87.31 1078 GLN A N 1
ATOM 8377 C CA . GLN A 1 1078 ? 24.728 4.577 -54.591 1.00 87.31 1078 GLN A CA 1
ATOM 8378 C C . GLN A 1 1078 ? 23.489 3.679 -54.727 1.00 87.31 1078 GLN A C 1
ATOM 8380 O O . GLN A 1 1078 ? 22.666 3.895 -55.609 1.00 87.31 1078 GLN A O 1
ATOM 8385 N N . GLY A 1 1079 ? 23.386 2.638 -53.901 1.00 87.69 1079 GLY A N 1
ATOM 8386 C CA . GLY A 1 1079 ? 22.326 1.634 -53.947 1.00 87.69 1079 GLY A CA 1
ATOM 8387 C C . GLY A 1 1079 ? 21.218 1.877 -52.929 1.00 87.69 1079 GLY A C 1
ATOM 8388 O O . GLY A 1 1079 ? 20.993 2.988 -52.451 1.00 87.69 1079 GLY A O 1
ATOM 8389 N N . SER A 1 1080 ? 20.517 0.805 -52.566 1.00 92.31 1080 SER A N 1
ATOM 8390 C CA . SER A 1 1080 ? 19.407 0.884 -51.614 1.00 92.31 1080 SER A CA 1
ATOM 8391 C C . SER A 1 1080 ? 19.903 1.017 -50.170 1.00 92.31 1080 SER A C 1
ATOM 8393 O O . SER A 1 1080 ? 20.431 0.066 -49.590 1.00 92.31 1080 SER A O 1
ATOM 8395 N N . LEU A 1 1081 ? 19.672 2.183 -49.556 1.00 91.94 1081 LEU A N 1
ATOM 8396 C CA . LEU A 1 1081 ? 19.944 2.404 -48.131 1.00 91.94 1081 LEU A CA 1
ATOM 8397 C C . LEU A 1 1081 ? 19.161 1.433 -47.218 1.00 91.94 1081 LEU A C 1
ATOM 8399 O O . LEU A 1 1081 ? 19.782 0.864 -46.321 1.00 91.94 1081 LEU A O 1
ATOM 8403 N N . PRO A 1 1082 ? 17.857 1.152 -47.441 1.00 93.19 1082 PRO A N 1
ATOM 8404 C CA . PRO A 1 1082 ? 17.141 0.136 -46.667 1.00 93.19 1082 PRO A CA 1
ATOM 8405 C C . PRO A 1 1082 ? 17.766 -1.262 -46.744 1.00 93.19 1082 PRO A C 1
ATOM 8407 O O . PRO A 1 1082 ? 17.817 -1.954 -45.731 1.00 93.19 1082 PRO A O 1
ATOM 8410 N N . ALA A 1 1083 ? 18.287 -1.670 -47.909 1.00 92.62 1083 ALA A N 1
ATOM 8411 C CA . ALA A 1 1083 ? 18.980 -2.954 -48.046 1.00 92.62 1083 ALA A CA 1
ATOM 8412 C C . ALA A 1 1083 ? 20.286 -2.984 -47.235 1.00 92.62 1083 ALA A C 1
ATOM 8414 O O . ALA A 1 1083 ? 20.577 -3.970 -46.563 1.00 92.62 1083 ALA A O 1
ATOM 8415 N N . LEU A 1 1084 ? 21.045 -1.885 -47.225 1.00 94.88 1084 LEU A N 1
ATOM 8416 C CA . LEU A 1 1084 ? 22.244 -1.769 -46.394 1.00 94.88 1084 LEU A CA 1
ATOM 8417 C C . LEU A 1 1084 ? 21.911 -1.842 -44.894 1.00 94.88 1084 LEU A C 1
ATOM 8419 O O . LEU A 1 1084 ? 22.575 -2.569 -44.158 1.00 94.88 1084 LEU A O 1
ATOM 8423 N N . LEU A 1 1085 ? 20.873 -1.127 -44.445 1.00 96.25 1085 LEU A N 1
ATOM 8424 C CA . LEU A 1 1085 ? 20.437 -1.124 -43.044 1.00 96.25 1085 LEU A CA 1
ATOM 8425 C C . LEU A 1 1085 ? 19.911 -2.497 -42.598 1.00 96.25 1085 LEU A C 1
ATOM 8427 O O . LEU A 1 1085 ? 20.281 -2.968 -41.525 1.00 96.25 1085 LEU A O 1
ATOM 8431 N N . ALA A 1 1086 ? 19.102 -3.169 -43.423 1.00 95.94 1086 ALA A N 1
ATOM 8432 C CA . ALA A 1 1086 ? 18.604 -4.514 -43.132 1.00 95.94 1086 ALA A CA 1
ATOM 8433 C C . ALA A 1 1086 ? 19.746 -5.540 -43.064 1.00 95.94 1086 ALA A C 1
ATOM 8435 O O . ALA A 1 1086 ? 19.821 -6.334 -42.123 1.00 95.94 1086 ALA A O 1
ATOM 8436 N N . GLY A 1 1087 ? 20.678 -5.489 -44.021 1.00 96.31 1087 GLY A N 1
ATOM 8437 C CA . GLY A 1 1087 ? 21.880 -6.317 -44.004 1.00 96.31 1087 GLY A CA 1
ATOM 8438 C C . GLY A 1 1087 ? 22.755 -6.058 -42.777 1.00 96.31 1087 GLY A C 1
ATOM 8439 O O . GLY A 1 1087 ? 23.242 -7.009 -42.169 1.00 96.31 1087 GLY A O 1
ATOM 8440 N N . ALA A 1 1088 ? 22.912 -4.796 -42.368 1.00 96.62 1088 ALA A N 1
ATOM 8441 C CA . ALA A 1 1088 ? 23.673 -4.427 -41.177 1.00 96.62 1088 ALA A CA 1
ATOM 8442 C C . ALA A 1 1088 ? 23.008 -4.927 -39.889 1.00 96.62 1088 ALA A C 1
ATOM 8444 O O . ALA A 1 1088 ? 23.697 -5.472 -39.031 1.00 96.62 1088 ALA A O 1
ATOM 8445 N N . ALA A 1 1089 ? 21.681 -4.822 -39.770 1.00 96.88 1089 ALA A N 1
ATOM 8446 C CA . ALA A 1 1089 ? 20.940 -5.344 -38.624 1.00 96.88 1089 ALA A CA 1
ATOM 8447 C C . ALA A 1 1089 ? 21.112 -6.868 -38.479 1.00 96.88 1089 ALA A C 1
ATOM 8449 O O . ALA A 1 1089 ? 21.455 -7.352 -37.399 1.00 96.88 1089 ALA A O 1
ATOM 8450 N N . LEU A 1 1090 ? 20.959 -7.621 -39.576 1.00 97.44 1090 LEU A N 1
ATOM 8451 C CA . LEU A 1 1090 ? 21.188 -9.072 -39.587 1.00 97.44 1090 LEU A CA 1
ATOM 8452 C C . LEU A 1 1090 ? 22.648 -9.424 -39.278 1.00 97.44 1090 LEU A C 1
ATOM 8454 O O . LEU A 1 1090 ? 22.922 -10.366 -38.539 1.00 97.44 1090 LEU A O 1
ATOM 8458 N N . TYR A 1 1091 ? 23.599 -8.662 -39.817 1.00 97.25 1091 TYR A N 1
ATOM 8459 C CA . TYR A 1 1091 ? 25.018 -8.909 -39.591 1.00 97.25 1091 TYR A CA 1
ATOM 8460 C C . TYR A 1 1091 ? 25.438 -8.657 -38.140 1.00 97.25 1091 TYR A C 1
ATOM 8462 O O . TYR A 1 1091 ? 26.148 -9.474 -37.558 1.00 97.25 1091 TYR A O 1
ATOM 8470 N N . VAL A 1 1092 ? 24.953 -7.572 -37.535 1.00 97.12 1092 VAL A N 1
ATOM 8471 C CA . VAL A 1 1092 ? 25.171 -7.258 -36.117 1.00 97.12 1092 VAL A CA 1
ATOM 8472 C C . VAL A 1 1092 ? 24.536 -8.320 -35.215 1.00 97.12 1092 VAL A C 1
ATOM 8474 O O . VAL A 1 1092 ? 25.125 -8.734 -34.213 1.00 97.12 1092 VAL A O 1
ATOM 8477 N N . PHE A 1 1093 ? 23.352 -8.819 -35.571 1.00 97.00 1093 PHE A N 1
ATOM 8478 C CA . PHE A 1 1093 ? 22.743 -9.929 -34.845 1.00 97.00 1093 PHE A CA 1
ATOM 8479 C C . PHE A 1 1093 ? 23.602 -11.199 -34.949 1.00 97.00 1093 PHE A C 1
ATOM 8481 O O . PHE A 1 1093 ? 23.878 -11.847 -33.940 1.00 97.00 1093 PHE A O 1
ATOM 8488 N N . ALA A 1 1094 ? 24.105 -11.532 -36.139 1.00 96.56 1094 ALA A N 1
ATOM 8489 C CA . ALA A 1 1094 ? 24.999 -12.671 -36.321 1.00 96.56 1094 ALA A CA 1
ATOM 8490 C C . ALA A 1 1094 ? 26.327 -12.510 -35.553 1.00 96.56 1094 ALA A C 1
ATOM 8492 O O . ALA A 1 1094 ? 26.790 -13.470 -34.938 1.00 96.56 1094 ALA A O 1
ATOM 8493 N N . SER A 1 1095 ? 26.938 -11.319 -35.542 1.00 96.12 1095 SER A N 1
ATOM 8494 C CA . SER A 1 1095 ? 28.223 -11.090 -34.864 1.00 96.12 1095 SER A CA 1
ATOM 8495 C C . SER A 1 1095 ? 28.102 -11.137 -33.338 1.00 96.12 1095 SER A C 1
ATOM 8497 O O . SER A 1 1095 ? 28.937 -11.745 -32.666 1.00 96.12 1095 SER A O 1
ATOM 8499 N N . THR A 1 1096 ? 27.025 -10.588 -32.776 1.00 96.31 1096 THR A N 1
ATOM 8500 C CA . THR A 1 1096 ? 26.728 -10.695 -31.336 1.00 96.31 1096 THR A CA 1
ATOM 8501 C C . THR A 1 1096 ? 26.400 -12.137 -30.927 1.00 96.31 1096 THR A C 1
ATOM 8503 O O . THR A 1 1096 ? 26.943 -12.625 -29.934 1.00 96.31 1096 THR A O 1
ATOM 8506 N N . ALA A 1 1097 ? 25.615 -12.875 -31.725 1.00 95.75 1097 ALA A N 1
ATOM 8507 C CA . ALA A 1 1097 ? 25.351 -14.301 -31.501 1.00 95.75 1097 ALA A CA 1
ATOM 8508 C C . ALA A 1 1097 ? 26.630 -15.153 -31.573 1.00 95.75 1097 ALA A C 1
ATOM 8510 O O . ALA A 1 1097 ? 26.812 -16.082 -30.785 1.00 95.75 1097 ALA A O 1
ATOM 8511 N N . PHE A 1 1098 ? 27.551 -14.816 -32.479 1.00 95.62 1098 PHE A N 1
ATOM 8512 C CA . PHE A 1 1098 ? 28.870 -15.439 -32.540 1.00 95.62 1098 PHE A CA 1
ATOM 8513 C C . PHE A 1 1098 ? 29.677 -15.189 -31.254 1.00 95.62 1098 PHE A C 1
ATOM 8515 O O . PHE A 1 1098 ? 30.266 -16.121 -30.707 1.00 95.62 1098 PHE A O 1
ATOM 8522 N N . GLY A 1 1099 ? 29.645 -13.967 -30.713 1.00 94.88 1099 GLY A N 1
ATOM 8523 C CA . GLY A 1 1099 ? 30.238 -13.652 -29.409 1.00 94.88 1099 GLY A CA 1
ATOM 8524 C C . GLY A 1 1099 ? 29.667 -14.504 -28.267 1.00 94.88 1099 GLY A C 1
ATOM 8525 O O . GLY A 1 1099 ? 30.423 -15.068 -27.472 1.00 94.88 1099 GLY A O 1
ATOM 8526 N N . LEU A 1 1100 ? 28.340 -14.684 -28.227 1.00 93.75 1100 LEU A N 1
ATOM 8527 C CA . LEU A 1 1100 ? 27.682 -15.585 -27.269 1.00 93.75 1100 LEU A CA 1
ATOM 8528 C C . LEU A 1 1100 ? 28.156 -17.033 -27.417 1.00 93.75 1100 LEU A C 1
ATOM 8530 O O . LEU A 1 1100 ? 28.403 -17.702 -26.413 1.00 93.75 1100 LEU A O 1
ATOM 8534 N N . LEU A 1 1101 ? 28.322 -17.518 -28.648 1.00 94.62 1101 LEU A N 1
ATOM 8535 C CA . LEU A 1 1101 ? 28.847 -18.857 -28.897 1.00 94.62 1101 LEU A CA 1
ATOM 8536 C C . LEU A 1 1101 ? 30.268 -19.007 -28.343 1.00 94.62 1101 LEU A C 1
ATOM 8538 O O . LEU A 1 1101 ? 30.525 -19.954 -27.601 1.00 94.62 1101 LEU A O 1
ATOM 8542 N N . ILE A 1 1102 ? 31.173 -18.066 -28.628 1.00 94.00 1102 ILE A N 1
ATOM 8543 C CA . ILE A 1 1102 ? 32.548 -18.115 -28.107 1.00 94.00 1102 ILE A CA 1
ATOM 8544 C C . ILE A 1 1102 ? 32.557 -18.101 -26.577 1.00 94.00 1102 ILE A C 1
ATOM 8546 O O . ILE A 1 1102 ? 33.272 -18.901 -25.973 1.00 94.00 1102 ILE A O 1
ATOM 8550 N N . SER A 1 1103 ? 31.701 -17.288 -25.947 1.00 91.94 1103 SER A N 1
ATOM 8551 C CA . SER A 1 1103 ? 31.583 -17.202 -24.484 1.00 91.94 1103 SER A CA 1
ATOM 8552 C C . SER A 1 1103 ? 31.332 -18.552 -23.805 1.00 91.94 1103 SER A C 1
ATOM 8554 O O . SER A 1 1103 ? 31.663 -18.732 -22.633 1.00 91.94 1103 SER A O 1
ATOM 8556 N N . SER A 1 1104 ? 30.752 -19.525 -24.517 1.00 88.56 1104 SER A N 1
ATOM 8557 C CA . SER A 1 1104 ? 30.471 -20.858 -23.983 1.00 88.56 1104 SER A CA 1
ATOM 8558 C C . SER A 1 1104 ? 31.727 -21.718 -23.785 1.00 88.56 1104 SER A C 1
ATOM 8560 O O . SER A 1 1104 ? 31.728 -22.567 -22.895 1.00 88.56 1104 SER A O 1
ATOM 8562 N N . PHE A 1 1105 ? 32.802 -21.455 -24.535 1.00 88.75 1105 PHE A N 1
ATOM 8563 C CA . PHE A 1 1105 ? 34.035 -22.255 -24.538 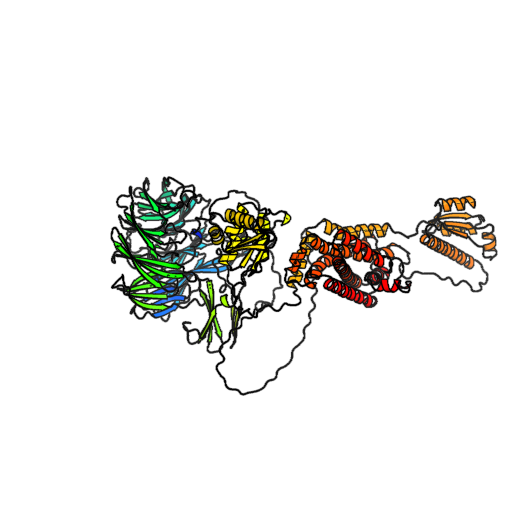1.00 88.75 1105 PHE A CA 1
ATOM 8564 C C . PHE A 1 1105 ? 35.158 -21.679 -23.672 1.00 88.75 1105 PHE A C 1
ATOM 8566 O O . PHE A 1 1105 ? 36.128 -22.374 -23.376 1.00 88.75 1105 PHE A O 1
ATOM 8573 N N . VAL A 1 1106 ? 35.040 -20.420 -23.260 1.00 90.50 1106 VAL A N 1
ATOM 8574 C CA . VAL A 1 1106 ? 36.049 -19.717 -22.463 1.00 90.50 1106 VAL A CA 1
ATOM 8575 C C . VAL A 1 1106 ? 35.545 -19.477 -21.045 1.00 90.50 1106 VAL A C 1
ATOM 8577 O O . VAL A 1 1106 ? 34.355 -19.252 -20.813 1.00 90.50 1106 VAL A O 1
ATOM 8580 N N . LYS A 1 1107 ? 36.471 -19.539 -20.086 1.00 86.12 1107 LYS A N 1
ATOM 8581 C CA . LYS A 1 1107 ? 36.185 -19.276 -18.671 1.00 86.12 1107 LYS A CA 1
ATOM 8582 C C . LYS A 1 1107 ? 36.645 -17.899 -18.210 1.00 86.12 1107 LYS A C 1
ATOM 8584 O O . LYS A 1 1107 ? 36.099 -17.436 -17.221 1.00 86.12 1107 LYS A O 1
ATOM 8589 N N . SER A 1 1108 ? 37.596 -17.266 -18.914 1.00 92.62 1108 SER A N 1
ATOM 8590 C CA . SER A 1 1108 ? 38.138 -15.968 -18.509 1.00 92.62 1108 SER A CA 1
ATOM 8591 C C . SER A 1 1108 ? 37.915 -14.833 -19.503 1.00 92.62 1108 SER A C 1
ATOM 8593 O O . SER A 1 1108 ? 37.910 -15.057 -20.716 1.00 92.62 1108 SER A O 1
ATOM 8595 N N . GLN A 1 1109 ? 37.746 -13.606 -19.001 1.00 92.06 1109 GLN A N 1
ATOM 8596 C CA . GLN A 1 1109 ? 37.469 -12.409 -19.805 1.00 92.06 1109 GLN A CA 1
ATOM 8597 C C . GLN A 1 1109 ? 38.600 -12.127 -20.798 1.00 92.06 1109 GLN A C 1
ATOM 8599 O O . GLN A 1 1109 ? 38.350 -11.862 -21.974 1.00 92.06 1109 GLN A O 1
ATOM 8604 N N . ILE A 1 1110 ? 39.852 -12.266 -20.351 1.00 91.94 1110 ILE A N 1
ATOM 8605 C CA . ILE A 1 1110 ? 41.036 -12.086 -21.200 1.00 91.94 1110 ILE A CA 1
ATOM 8606 C C . ILE A 1 1110 ? 41.063 -13.150 -22.308 1.00 91.94 1110 ILE A C 1
ATOM 8608 O O . ILE A 1 1110 ? 41.299 -12.823 -23.473 1.00 91.94 1110 ILE A O 1
ATOM 8612 N N . ALA A 1 1111 ? 40.759 -14.414 -21.984 1.00 91.94 1111 ALA A N 1
ATOM 8613 C CA . ALA A 1 1111 ? 40.671 -15.468 -22.993 1.00 91.94 1111 ALA A CA 1
ATOM 8614 C C . ALA A 1 1111 ? 39.522 -15.216 -23.980 1.00 91.94 1111 ALA A C 1
ATOM 8616 O O . ALA A 1 1111 ? 39.693 -15.440 -25.175 1.00 91.94 1111 ALA A O 1
ATOM 8617 N N . ALA A 1 1112 ? 38.379 -14.710 -23.508 1.00 92.94 1112 ALA A N 1
ATOM 8618 C CA . ALA A 1 1112 ? 37.237 -14.360 -24.347 1.00 92.94 1112 ALA A CA 1
ATOM 8619 C C . ALA A 1 1112 ? 37.581 -13.269 -25.363 1.00 92.94 1112 ALA A C 1
ATOM 8621 O O . ALA A 1 1112 ? 37.248 -13.410 -26.541 1.00 92.94 1112 ALA A O 1
ATOM 8622 N N . LEU A 1 1113 ? 38.285 -12.222 -24.925 1.00 92.50 1113 LEU A N 1
ATOM 8623 C CA . LEU A 1 1113 ? 38.748 -11.132 -25.779 1.00 92.50 1113 LEU A CA 1
ATOM 8624 C C . LEU A 1 1113 ? 39.639 -11.658 -26.914 1.00 92.50 1113 LEU A C 1
ATOM 8626 O O . LEU A 1 1113 ? 39.323 -11.454 -28.088 1.00 92.50 1113 LEU A O 1
ATOM 8630 N N . PHE A 1 1114 ? 40.716 -12.377 -26.579 1.00 93.19 1114 PHE A N 1
ATOM 8631 C CA . PHE A 1 1114 ? 41.667 -12.878 -27.576 1.00 93.19 1114 PHE A CA 1
ATOM 8632 C C . PHE A 1 1114 ? 41.072 -13.965 -28.473 1.00 93.19 1114 PHE A C 1
ATOM 8634 O O . PHE A 1 1114 ? 41.254 -13.911 -29.688 1.00 93.19 1114 PHE A O 1
ATOM 8641 N N . ALA A 1 1115 ? 40.332 -14.928 -27.912 1.00 92.62 1115 ALA A N 1
ATOM 8642 C CA . ALA A 1 1115 ? 39.713 -15.995 -28.694 1.00 92.62 1115 ALA A CA 1
ATOM 8643 C C . ALA A 1 1115 ? 38.698 -15.428 -29.692 1.00 92.62 1115 ALA A C 1
ATOM 8645 O O . ALA A 1 1115 ? 38.732 -15.779 -30.871 1.00 92.62 1115 ALA A O 1
ATOM 8646 N N . THR A 1 1116 ? 37.843 -14.499 -29.253 1.00 94.31 1116 THR A N 1
ATOM 8647 C CA . THR A 1 1116 ? 36.867 -13.867 -30.148 1.00 94.31 1116 THR A CA 1
ATOM 8648 C C . THR A 1 1116 ? 37.571 -13.056 -31.231 1.00 94.31 1116 THR A C 1
ATOM 8650 O O . THR A 1 1116 ? 37.226 -13.199 -32.401 1.00 94.31 1116 THR A O 1
ATOM 8653 N N . ALA A 1 1117 ? 38.595 -12.269 -30.881 1.00 92.56 1117 ALA A N 1
ATOM 8654 C CA . ALA A 1 1117 ? 39.350 -11.478 -31.849 1.00 92.56 1117 ALA A CA 1
ATOM 8655 C C . ALA A 1 1117 ? 40.041 -12.355 -32.906 1.00 92.56 1117 ALA A C 1
ATOM 8657 O O . ALA A 1 1117 ? 39.865 -12.123 -34.098 1.00 92.56 1117 ALA A O 1
ATOM 8658 N N . ILE A 1 1118 ? 40.773 -13.395 -32.498 1.00 93.06 1118 ILE A N 1
ATOM 8659 C CA . ILE A 1 1118 ? 41.522 -14.266 -33.417 1.00 93.06 1118 ILE A CA 1
ATOM 8660 C C . ILE A 1 1118 ? 40.571 -15.039 -34.338 1.00 93.06 1118 ILE A C 1
ATOM 8662 O O . ILE A 1 1118 ? 40.765 -15.051 -35.559 1.00 93.06 1118 ILE A O 1
ATOM 8666 N N . VAL A 1 1119 ? 39.529 -15.659 -33.772 1.00 92.88 1119 VAL A N 1
ATOM 8667 C CA . VAL A 1 1119 ? 38.592 -16.501 -34.533 1.00 92.88 1119 VAL A CA 1
ATOM 8668 C C . VAL A 1 1119 ? 37.694 -15.654 -35.438 1.00 92.88 1119 VAL A C 1
ATOM 8670 O O . VAL A 1 1119 ? 37.367 -16.095 -36.535 1.00 92.88 1119 VAL A O 1
ATOM 8673 N N . ALA A 1 1120 ? 37.334 -14.429 -35.040 1.00 91.94 1120 ALA A N 1
ATOM 8674 C CA . ALA A 1 1120 ? 36.547 -13.531 -35.885 1.00 91.94 1120 ALA A CA 1
ATOM 8675 C C . ALA A 1 1120 ? 37.384 -12.850 -36.976 1.00 91.94 1120 ALA A C 1
ATOM 8677 O O . ALA A 1 1120 ? 36.946 -12.754 -38.125 1.00 91.94 1120 ALA A O 1
ATOM 8678 N N . MET A 1 1121 ? 38.582 -12.366 -36.642 1.00 89.75 1121 MET A N 1
ATOM 8679 C CA . MET A 1 1121 ? 39.387 -11.533 -37.539 1.00 89.75 1121 MET A CA 1
ATOM 8680 C C . MET A 1 1121 ? 40.030 -12.346 -38.661 1.00 89.75 1121 MET A C 1
ATOM 8682 O O . MET A 1 1121 ? 40.029 -11.899 -39.806 1.00 89.75 1121 MET A O 1
ATOM 8686 N N . THR A 1 1122 ? 40.511 -13.557 -38.367 1.00 90.50 1122 THR A N 1
ATOM 8687 C CA . THR A 1 1122 ? 41.189 -14.409 -39.358 1.00 90.50 1122 THR A CA 1
ATOM 8688 C C . THR A 1 1122 ? 40.331 -14.662 -40.607 1.00 90.50 1122 THR A C 1
ATOM 8690 O O . THR A 1 1122 ? 40.800 -14.343 -41.703 1.00 90.50 1122 THR A O 1
ATOM 8693 N N . PRO A 1 1123 ? 39.081 -15.160 -40.507 1.00 88.69 1123 PRO A N 1
ATOM 8694 C CA . PRO A 1 1123 ? 38.239 -15.349 -41.682 1.00 88.69 1123 PRO A CA 1
ATOM 8695 C C . PRO A 1 1123 ? 37.714 -14.036 -42.266 1.00 88.69 1123 PRO A C 1
ATOM 8697 O O . PRO A 1 1123 ? 37.593 -13.913 -43.484 1.00 88.69 1123 PRO A O 1
ATOM 8700 N N . THR A 1 1124 ? 37.460 -13.033 -41.424 1.00 91.31 1124 THR A N 1
ATOM 8701 C CA . THR A 1 1124 ? 36.920 -11.739 -41.865 1.00 91.31 1124 THR A CA 1
ATOM 8702 C C . THR A 1 1124 ? 37.908 -10.924 -42.684 1.00 91.31 1124 THR A C 1
ATOM 8704 O O . THR A 1 1124 ? 37.494 -10.254 -43.620 1.00 91.31 1124 THR A O 1
ATOM 8707 N N . VAL A 1 1125 ? 39.203 -10.977 -42.389 1.00 89.25 1125 VAL A N 1
ATOM 8708 C CA . VAL A 1 1125 ? 40.210 -10.239 -43.164 1.00 89.25 1125 VAL A CA 1
ATOM 8709 C C . VAL A 1 1125 ? 40.639 -11.030 -44.402 1.00 89.25 1125 VAL A C 1
ATOM 8711 O O . VAL A 1 1125 ? 40.749 -10.458 -45.485 1.00 89.25 1125 VAL A O 1
ATOM 8714 N N . ASN A 1 1126 ? 40.837 -12.347 -44.267 1.00 86.88 1126 ASN A N 1
ATOM 8715 C CA . ASN A 1 1126 ? 41.458 -13.150 -45.325 1.00 86.88 1126 ASN A CA 1
ATOM 8716 C C . ASN A 1 1126 ? 40.473 -13.728 -46.353 1.00 86.88 1126 ASN A C 1
ATOM 8718 O O . ASN A 1 1126 ? 40.854 -13.886 -47.509 1.00 86.88 1126 ASN A O 1
ATOM 8722 N N . PHE A 1 1127 ? 39.228 -14.046 -45.971 1.00 87.69 1127 PHE A N 1
ATOM 8723 C CA . PHE A 1 1127 ? 38.308 -14.821 -46.826 1.00 87.69 1127 PHE A CA 1
ATOM 8724 C C . PHE A 1 1127 ? 36.999 -14.102 -47.189 1.00 87.69 1127 PHE A C 1
ATOM 8726 O O . PHE A 1 1127 ? 36.183 -14.662 -47.918 1.00 87.69 1127 PHE A O 1
ATOM 8733 N N . SER A 1 1128 ? 36.796 -12.870 -46.715 1.00 86.69 1128 SER A N 1
ATOM 8734 C CA . SER A 1 1128 ? 35.533 -12.131 -46.872 1.00 86.69 1128 SER A CA 1
ATOM 8735 C C . SER A 1 1128 ? 35.345 -11.409 -48.205 1.00 86.69 1128 SER A C 1
ATOM 8737 O O . SER A 1 1128 ? 34.236 -10.979 -48.518 1.00 86.69 1128 SER A O 1
ATOM 8739 N N . GLY A 1 1129 ? 36.409 -11.236 -48.991 1.00 80.44 1129 GLY A N 1
ATOM 8740 C CA . GLY A 1 1129 ? 36.384 -10.349 -50.154 1.00 80.44 1129 GLY A CA 1
ATOM 8741 C C . GLY A 1 1129 ? 37.025 -8.978 -49.933 1.00 80.44 1129 GLY A C 1
ATOM 8742 O O . GLY A 1 1129 ? 36.988 -8.170 -50.856 1.00 80.44 1129 GLY A O 1
ATOM 8743 N N . MET A 1 1130 ? 37.569 -8.686 -48.741 1.00 82.25 1130 MET A N 1
ATOM 8744 C CA . MET A 1 1130 ? 38.198 -7.388 -48.444 1.00 82.25 1130 MET A CA 1
ATOM 8745 C C . MET A 1 1130 ? 39.572 -7.219 -49.111 1.00 82.25 1130 MET A C 1
ATOM 8747 O O . MET A 1 1130 ? 39.805 -6.205 -49.757 1.00 82.25 1130 MET A O 1
ATOM 8751 N N . LEU A 1 1131 ? 40.476 -8.197 -48.955 1.00 77.94 1131 LEU A N 1
ATOM 8752 C CA . LEU A 1 1131 ? 41.818 -8.166 -49.562 1.00 77.94 1131 LEU A CA 1
ATOM 8753 C C . LEU A 1 1131 ? 41.868 -8.909 -50.899 1.00 77.94 1131 LEU A C 1
ATOM 8755 O O . LEU A 1 1131 ? 42.483 -8.442 -51.851 1.00 77.94 1131 LEU A O 1
ATOM 8759 N N . THR A 1 1132 ? 41.219 -10.073 -50.970 1.00 77.31 1132 THR A N 1
ATOM 8760 C CA . THR A 1 1132 ? 41.134 -10.893 -52.184 1.00 77.31 1132 THR A CA 1
ATOM 8761 C C . THR A 1 1132 ? 39.669 -11.180 -52.505 1.00 77.31 1132 THR A C 1
ATOM 8763 O O . THR A 1 1132 ? 38.926 -11.565 -51.598 1.00 77.31 1132 THR A O 1
ATOM 8766 N N . PRO A 1 1133 ? 39.207 -10.986 -53.755 1.00 75.00 1133 PRO A N 1
ATOM 8767 C CA . PRO A 1 1133 ? 37.825 -11.272 -54.121 1.00 75.00 1133 PRO A CA 1
ATOM 8768 C C . PRO A 1 1133 ? 37.447 -12.737 -53.859 1.00 75.00 1133 PRO A C 1
ATOM 8770 O O . PRO A 1 1133 ? 38.167 -13.657 -54.231 1.00 75.00 1133 PRO A O 1
ATOM 8773 N N . VAL A 1 1134 ? 36.259 -12.990 -53.300 1.00 78.19 1134 VAL A N 1
ATOM 8774 C CA . VAL A 1 1134 ? 35.796 -14.363 -52.984 1.00 78.19 1134 VAL A CA 1
ATOM 8775 C C . VAL A 1 1134 ? 35.709 -15.259 -54.234 1.00 78.19 1134 VAL A C 1
ATOM 8777 O O . VAL A 1 1134 ? 35.761 -16.484 -54.138 1.00 78.19 1134 VAL A O 1
ATOM 8780 N N . SER A 1 1135 ? 35.587 -14.663 -55.423 1.00 75.94 1135 SER A N 1
ATOM 8781 C CA . SER A 1 1135 ? 35.569 -15.371 -56.705 1.00 75.94 1135 SER A CA 1
ATOM 8782 C C . SER A 1 1135 ? 36.920 -15.957 -57.114 1.00 75.94 1135 SER A C 1
ATOM 8784 O O . SER A 1 1135 ? 36.921 -16.904 -57.891 1.00 75.94 1135 SER A O 1
ATOM 8786 N N . THR A 1 1136 ? 38.041 -15.422 -56.615 1.00 80.50 1136 THR A N 1
ATOM 8787 C CA . THR A 1 1136 ? 39.394 -15.915 -56.934 1.00 80.50 1136 THR A CA 1
ATOM 8788 C C . THR A 1 1136 ? 39.879 -16.983 -55.955 1.00 80.50 1136 THR A C 1
ATOM 8790 O O . THR A 1 1136 ? 40.928 -17.578 -56.169 1.00 80.50 1136 THR A O 1
ATOM 8793 N N . LEU A 1 1137 ? 39.143 -17.228 -54.865 1.00 83.31 1137 LEU A N 1
ATOM 8794 C CA . LEU A 1 1137 ? 39.464 -18.281 -53.905 1.00 83.31 1137 LEU A CA 1
ATOM 8795 C C . LEU A 1 1137 ? 39.041 -19.650 -54.460 1.00 83.31 1137 LEU A C 1
ATOM 8797 O O . LEU A 1 1137 ? 37.896 -19.830 -54.882 1.00 83.31 1137 LEU A O 1
ATOM 8801 N N . GLU A 1 1138 ? 39.932 -20.638 -54.381 1.00 83.88 1138 GLU A N 1
ATOM 8802 C CA . GLU A 1 1138 ? 39.673 -22.027 -54.778 1.00 83.88 1138 GLU A CA 1
ATOM 8803 C C . GLU A 1 1138 ? 39.687 -22.983 -53.571 1.00 83.88 1138 GLU A C 1
ATOM 8805 O O . GLU A 1 1138 ? 40.255 -22.687 -52.516 1.00 83.88 1138 GLU A O 1
ATOM 8810 N N . GLY A 1 1139 ? 39.019 -24.134 -53.712 1.00 85.31 1139 GLY A N 1
ATOM 8811 C CA . GLY A 1 1139 ? 39.019 -25.206 -52.711 1.00 85.31 1139 GLY A CA 1
ATOM 8812 C C . GLY A 1 1139 ? 38.570 -24.769 -51.308 1.00 85.31 1139 GLY A C 1
ATOM 8813 O O . GLY A 1 1139 ? 37.520 -24.144 -51.135 1.00 85.31 1139 GLY A O 1
ATOM 8814 N N . ALA A 1 1140 ? 39.367 -25.121 -50.293 1.00 82.12 1140 ALA A N 1
ATOM 8815 C CA . ALA A 1 1140 ? 39.042 -24.938 -48.875 1.00 82.12 1140 ALA A CA 1
ATOM 8816 C C . ALA A 1 1140 ? 38.836 -23.466 -48.467 1.00 82.12 1140 ALA A C 1
ATOM 8818 O O . ALA A 1 1140 ? 37.920 -23.167 -47.699 1.00 82.12 1140 ALA A O 1
ATOM 8819 N N . SER A 1 1141 ? 39.619 -22.535 -49.020 1.00 81.31 1141 SER A N 1
ATOM 8820 C CA . SER A 1 1141 ? 39.539 -21.103 -48.688 1.00 81.31 1141 SER A CA 1
ATOM 8821 C C . SER A 1 1141 ? 38.205 -20.481 -49.111 1.00 81.31 1141 SER A C 1
ATOM 8823 O O . SER A 1 1141 ? 37.629 -19.671 -48.383 1.00 81.31 1141 SER A O 1
ATOM 8825 N N . ARG A 1 1142 ? 37.652 -20.910 -50.255 1.00 82.94 1142 ARG A N 1
ATOM 8826 C CA . ARG A 1 1142 ? 36.337 -20.455 -50.736 1.00 82.94 1142 ARG A CA 1
ATOM 8827 C C . ARG A 1 1142 ? 35.200 -20.942 -49.843 1.00 82.94 1142 ARG A C 1
ATOM 8829 O O . ARG A 1 1142 ? 34.246 -20.204 -49.596 1.00 82.94 1142 ARG A O 1
ATOM 8836 N N . HIS A 1 1143 ? 35.290 -22.185 -49.371 1.00 84.19 1143 HIS A N 1
ATOM 8837 C CA . HIS A 1 1143 ? 34.325 -22.728 -48.420 1.00 84.19 1143 HIS A CA 1
ATOM 8838 C C . HIS A 1 1143 ? 34.408 -21.990 -47.084 1.00 84.19 1143 HIS A C 1
ATOM 8840 O O . HIS A 1 1143 ? 33.373 -21.555 -46.586 1.00 84.19 1143 HIS A O 1
ATOM 8846 N N . MET A 1 1144 ? 35.619 -21.757 -46.566 1.00 82.88 1144 MET A N 1
ATOM 8847 C CA . MET A 1 1144 ? 35.833 -21.007 -45.325 1.00 82.88 1144 MET A CA 1
ATOM 8848 C C . MET A 1 1144 ? 35.190 -19.612 -45.376 1.00 82.88 1144 MET A C 1
ATOM 8850 O O . MET A 1 1144 ? 34.494 -19.228 -44.441 1.00 82.88 1144 MET A O 1
ATOM 8854 N N . GLY A 1 1145 ? 35.331 -18.889 -46.495 1.00 83.25 1145 GLY A N 1
ATOM 8855 C CA . GLY A 1 1145 ? 34.651 -17.606 -46.697 1.00 83.25 1145 GLY A CA 1
ATOM 8856 C C . GLY A 1 1145 ? 33.123 -17.726 -46.652 1.00 83.25 1145 GLY A C 1
ATOM 8857 O O . GLY A 1 1145 ? 32.463 -16.975 -45.938 1.00 83.25 1145 GLY A O 1
ATOM 8858 N N . LYS A 1 1146 ? 32.530 -18.698 -47.356 1.00 85.56 1146 LYS A N 1
ATOM 8859 C CA . LYS A 1 1146 ? 31.063 -18.884 -47.378 1.00 85.56 1146 LYS A CA 1
ATOM 8860 C C . LYS A 1 1146 ? 30.471 -19.311 -46.027 1.00 85.56 1146 LYS A C 1
ATOM 8862 O O . LYS A 1 1146 ? 29.308 -19.000 -45.774 1.00 85.56 1146 LYS A O 1
ATOM 8867 N N . PHE A 1 1147 ? 31.251 -19.992 -45.185 1.00 88.69 1147 PHE A N 1
ATOM 8868 C CA . PHE A 1 1147 ? 30.869 -20.421 -43.832 1.00 88.69 1147 PHE A CA 1
ATOM 8869 C C . PHE A 1 1147 ? 30.971 -19.315 -42.770 1.00 88.69 1147 PHE A C 1
ATOM 8871 O O . PHE A 1 1147 ? 30.701 -19.578 -41.600 1.00 88.69 1147 PHE A O 1
ATOM 8878 N N . PHE A 1 1148 ? 31.317 -18.085 -43.155 1.00 91.81 1148 PHE A N 1
ATOM 8879 C CA . PHE A 1 1148 ? 31.408 -16.957 -42.235 1.00 91.81 1148 PHE A CA 1
ATOM 8880 C C . PHE A 1 1148 ? 30.503 -15.796 -42.681 1.00 91.81 1148 PHE A C 1
ATOM 8882 O O . PHE A 1 1148 ? 30.433 -15.501 -43.879 1.00 91.81 1148 PHE A O 1
ATOM 8889 N N . PRO A 1 1149 ? 29.813 -15.099 -41.754 1.00 94.50 1149 PRO A N 1
ATOM 8890 C CA . PRO A 1 1149 ? 28.846 -14.056 -42.110 1.00 94.50 1149 PRO A CA 1
ATOM 8891 C C . PRO A 1 1149 ? 29.483 -12.846 -42.813 1.00 94.50 1149 PRO A C 1
ATOM 8893 O O . PRO A 1 1149 ? 28.819 -12.175 -43.604 1.00 94.50 1149 PRO A O 1
ATOM 8896 N N . SER A 1 1150 ? 30.768 -12.571 -42.568 1.00 93.81 1150 SER A N 1
ATOM 8897 C CA . SER A 1 1150 ? 31.456 -11.390 -43.104 1.00 93.81 1150 SER A CA 1
ATOM 8898 C C . SER A 1 1150 ? 31.487 -11.361 -44.632 1.00 93.81 1150 SER A C 1
ATOM 8900 O O . SER A 1 1150 ? 31.224 -10.320 -45.223 1.00 93.81 1150 SER A O 1
ATOM 8902 N N . SER A 1 1151 ? 31.669 -12.508 -45.290 1.00 91.81 1151 SER A N 1
ATOM 8903 C CA . SER A 1 1151 ? 31.662 -12.617 -46.757 1.00 91.81 1151 SER A CA 1
ATOM 8904 C C . SER A 1 1151 ? 30.326 -12.243 -47.399 1.00 91.81 1151 SER A C 1
ATOM 8906 O O . SER A 1 1151 ? 30.280 -11.800 -48.548 1.00 91.81 1151 SER A O 1
ATOM 8908 N N . TRP A 1 1152 ? 29.223 -12.445 -46.676 1.00 94.06 1152 TRP A N 1
ATOM 8909 C CA . TRP A 1 1152 ? 27.878 -12.110 -47.141 1.00 94.06 1152 TRP A CA 1
ATOM 8910 C C . TRP A 1 1152 ? 27.572 -10.635 -46.899 1.00 94.06 1152 TRP A C 1
ATOM 8912 O O . TRP A 1 1152 ? 27.083 -9.954 -47.799 1.00 94.06 1152 TRP A O 1
ATOM 8922 N N . PHE A 1 1153 ? 27.948 -10.105 -45.733 1.00 95.38 1153 PHE A N 1
ATOM 8923 C CA . PHE A 1 1153 ? 27.809 -8.677 -45.466 1.00 95.38 1153 PHE A CA 1
ATOM 8924 C C . PHE A 1 1153 ? 28.737 -7.821 -46.340 1.00 95.38 1153 PHE A C 1
ATOM 8926 O O . PHE A 1 1153 ? 28.329 -6.748 -46.769 1.00 95.38 1153 PHE A O 1
ATOM 8933 N N . GLN A 1 1154 ? 29.929 -8.305 -46.711 1.00 92.56 1154 GLN A N 1
ATOM 8934 C CA . GLN A 1 1154 ? 30.818 -7.610 -47.651 1.00 92.56 1154 GLN A CA 1
ATOM 8935 C C . GLN A 1 1154 ? 30.168 -7.399 -49.020 1.00 92.56 1154 GLN A C 1
ATOM 8937 O O . GLN A 1 1154 ? 30.349 -6.346 -49.636 1.00 92.56 1154 GLN A O 1
ATOM 8942 N N . GLN A 1 1155 ? 29.394 -8.377 -49.500 1.00 91.25 1155 GLN A N 1
ATOM 8943 C CA . GLN A 1 1155 ? 28.643 -8.253 -50.753 1.00 91.25 1155 GLN A CA 1
ATOM 8944 C C . GLN A 1 1155 ? 27.550 -7.189 -50.648 1.00 91.25 1155 GLN A C 1
ATOM 8946 O O . GLN A 1 1155 ? 27.369 -6.429 -51.594 1.00 91.25 1155 GLN A O 1
ATOM 8951 N N . ILE A 1 1156 ? 26.874 -7.097 -49.497 1.00 93.75 1156 ILE A N 1
ATOM 8952 C CA . ILE A 1 1156 ? 25.862 -6.066 -49.236 1.00 93.75 1156 ILE A CA 1
ATOM 8953 C C . ILE A 1 1156 ? 26.530 -4.692 -49.122 1.00 93.75 1156 ILE A C 1
ATOM 8955 O O . ILE A 1 1156 ? 26.217 -3.812 -49.910 1.00 93.75 1156 ILE A O 1
ATOM 8959 N N . SER A 1 1157 ? 27.497 -4.531 -48.215 1.00 93.31 1157 SER A N 1
ATOM 8960 C CA . SER A 1 1157 ? 28.205 -3.274 -47.939 1.00 93.31 1157 SER A CA 1
ATOM 8961 C C . SER A 1 1157 ? 28.851 -2.694 -49.201 1.00 93.31 1157 SER A C 1
ATOM 8963 O O . SER A 1 1157 ? 28.526 -1.583 -49.616 1.00 93.31 1157 SER A O 1
ATOM 8965 N N . SER A 1 1158 ? 29.702 -3.461 -49.893 1.00 89.44 1158 SER A N 1
ATOM 8966 C CA . SER A 1 1158 ? 30.301 -2.991 -51.151 1.00 89.44 1158 SER A CA 1
ATOM 8967 C C . SER A 1 1158 ? 29.262 -2.852 -52.273 1.00 89.44 1158 SER A C 1
ATOM 8969 O O . SER A 1 1158 ? 29.322 -1.902 -53.048 1.00 89.44 1158 SER A O 1
ATOM 8971 N N . GLY A 1 1159 ? 28.273 -3.747 -52.345 1.00 87.56 1159 GLY A N 1
ATOM 8972 C CA . GLY A 1 1159 ? 27.227 -3.733 -53.366 1.00 87.56 1159 GLY A CA 1
ATOM 8973 C C . GLY A 1 1159 ? 26.350 -2.484 -53.325 1.00 87.56 1159 GLY A C 1
ATOM 8974 O O . GLY A 1 1159 ? 26.118 -1.857 -54.357 1.00 87.56 1159 GLY A O 1
ATOM 8975 N N . THR A 1 1160 ? 25.897 -2.081 -52.140 1.00 90.81 1160 THR A N 1
ATOM 8976 C CA . THR A 1 1160 ? 25.059 -0.889 -51.970 1.00 90.81 1160 THR A CA 1
ATOM 8977 C C . THR A 1 1160 ? 25.883 0.392 -51.973 1.00 90.81 1160 THR A C 1
ATOM 8979 O O . THR A 1 1160 ? 25.414 1.410 -52.470 1.00 90.81 1160 THR A O 1
ATOM 8982 N N . VAL A 1 1161 ? 27.105 0.381 -51.429 1.00 88.06 1161 VAL A N 1
ATOM 8983 C CA . VAL A 1 1161 ? 27.919 1.601 -51.346 1.00 88.06 1161 VAL A CA 1
ATOM 8984 C C . VAL A 1 1161 ? 28.534 1.949 -52.703 1.00 88.06 1161 VAL A C 1
ATOM 8986 O O . VAL A 1 1161 ? 28.395 3.083 -53.148 1.00 88.06 1161 VAL A O 1
ATOM 8989 N N . THR A 1 1162 ? 29.154 0.992 -53.406 1.00 81.88 1162 THR A N 1
ATOM 8990 C CA . THR A 1 1162 ? 29.916 1.288 -54.638 1.00 81.88 1162 THR A CA 1
ATOM 8991 C C . THR A 1 1162 ? 29.287 0.799 -55.937 1.00 81.88 1162 THR A C 1
ATOM 8993 O O . THR A 1 1162 ? 29.653 1.318 -56.990 1.00 81.88 1162 THR A O 1
ATOM 8996 N N . LYS A 1 1163 ? 28.380 -0.189 -55.900 1.00 82.38 1163 LYS A N 1
ATOM 8997 C CA . LYS A 1 1163 ? 27.823 -0.821 -57.117 1.00 82.38 1163 LYS A CA 1
ATOM 8998 C C . LYS A 1 1163 ? 26.362 -0.478 -57.412 1.00 82.38 1163 LYS A C 1
ATOM 9000 O O . LYS A 1 1163 ? 25.862 -0.879 -58.457 1.00 82.38 1163 LYS A O 1
ATOM 9005 N N . GLY A 1 1164 ? 25.673 0.235 -56.521 1.00 85.19 1164 GLY A N 1
ATOM 9006 C CA . GLY A 1 1164 ? 24.283 0.643 -56.743 1.00 85.19 1164 GLY A CA 1
ATOM 9007 C C . GLY A 1 1164 ? 23.235 -0.467 -56.580 1.00 85.19 1164 GLY A C 1
ATOM 9008 O O . GLY A 1 1164 ? 22.116 -0.305 -57.054 1.00 85.19 1164 GLY A O 1
ATOM 9009 N N . LEU A 1 1165 ? 23.567 -1.590 -55.934 1.00 89.00 1165 LEU A N 1
ATOM 9010 C CA . LEU A 1 1165 ? 22.674 -2.754 -55.850 1.00 89.00 1165 LEU A CA 1
ATOM 9011 C C . LEU A 1 1165 ? 21.490 -2.538 -54.891 1.00 89.00 1165 LEU A C 1
ATOM 9013 O O . LEU A 1 1165 ? 21.603 -1.849 -53.869 1.00 89.00 1165 LEU A O 1
ATOM 9017 N N . GLY A 1 1166 ? 20.351 -3.149 -55.226 1.00 88.50 1166 GLY A N 1
ATOM 9018 C CA . GLY A 1 1166 ? 19.120 -3.107 -54.438 1.00 88.50 1166 GLY A CA 1
ATOM 9019 C C . GLY A 1 1166 ? 18.857 -4.384 -53.635 1.00 88.50 1166 GLY A C 1
ATOM 9020 O O . GLY A 1 1166 ? 19.640 -5.332 -53.637 1.00 88.50 1166 GLY A O 1
ATOM 9021 N N . PHE A 1 1167 ? 17.708 -4.433 -52.955 1.00 89.25 1167 PHE A N 1
ATOM 9022 C CA . PHE A 1 1167 ? 17.297 -5.607 -52.170 1.00 89.25 1167 PHE A CA 1
ATOM 9023 C C . PHE A 1 1167 ? 17.113 -6.860 -53.045 1.00 89.25 1167 PHE A C 1
ATOM 9025 O O . PHE A 1 1167 ? 17.505 -7.955 -52.648 1.00 89.25 1167 PHE A O 1
ATOM 9032 N N . ALA A 1 1168 ? 16.568 -6.688 -54.255 1.00 89.69 1168 ALA A N 1
ATOM 9033 C CA . ALA A 1 1168 ? 16.331 -7.772 -55.209 1.00 89.69 1168 ALA A CA 1
ATOM 9034 C C . ALA A 1 1168 ? 17.626 -8.458 -55.673 1.00 89.69 1168 ALA A C 1
ATOM 9036 O O . ALA A 1 1168 ? 17.629 -9.664 -55.886 1.00 89.69 1168 ALA A O 1
ATOM 9037 N N . ASP A 1 1169 ? 18.735 -7.724 -55.767 1.00 89.75 1169 ASP A N 1
ATOM 9038 C CA . ASP A 1 1169 ? 20.030 -8.284 -56.176 1.00 89.75 1169 ASP A CA 1
ATOM 9039 C C . ASP A 1 1169 ? 20.745 -8.986 -55.011 1.00 89.75 1169 ASP A C 1
ATOM 9041 O O . ASP A 1 1169 ? 21.556 -9.892 -55.205 1.00 89.75 1169 ASP A O 1
ATOM 9045 N N . LEU A 1 1170 ? 20.440 -8.566 -53.779 1.00 92.12 1170 LEU A N 1
ATOM 9046 C CA . LEU A 1 1170 ? 21.167 -8.938 -52.564 1.00 92.12 1170 LEU A CA 1
ATOM 9047 C C . LEU A 1 1170 ? 20.386 -9.877 -51.633 1.00 92.12 1170 LEU A C 1
ATOM 9049 O O . LEU A 1 1170 ? 20.864 -10.182 -50.538 1.00 92.12 1170 LEU A O 1
ATOM 9053 N N . TRP A 1 1171 ? 19.206 -10.360 -52.028 1.00 92.69 1171 TRP A N 1
ATOM 9054 C CA . TRP A 1 1171 ? 18.342 -11.178 -51.166 1.00 92.69 1171 TRP A CA 1
ATOM 9055 C C . TRP A 1 1171 ? 19.045 -12.444 -50.644 1.00 92.69 1171 TRP A C 1
ATOM 9057 O O . TRP A 1 1171 ? 18.935 -12.768 -49.463 1.00 92.69 1171 TRP A O 1
ATOM 9067 N N . ASN A 1 1172 ? 19.854 -13.100 -51.486 1.00 93.44 1172 ASN A N 1
ATOM 9068 C CA . ASN A 1 1172 ? 20.638 -14.283 -51.114 1.00 93.44 1172 ASN A CA 1
ATOM 9069 C C . ASN A 1 1172 ? 21.570 -14.012 -49.925 1.00 93.44 1172 ASN A C 1
ATOM 9071 O O . ASN A 1 1172 ? 21.694 -14.841 -49.024 1.00 93.44 1172 ASN A O 1
ATOM 9075 N N . ALA A 1 1173 ? 22.208 -12.840 -49.905 1.00 92.81 1173 ALA A N 1
ATOM 9076 C CA . ALA A 1 1173 ? 23.100 -12.457 -48.820 1.00 92.81 1173 ALA A CA 1
ATOM 9077 C C . ALA A 1 1173 ? 22.329 -12.184 -47.520 1.00 92.81 1173 ALA A C 1
ATOM 9079 O O . ALA A 1 1173 ? 22.780 -12.589 -46.452 1.00 92.81 1173 ALA A O 1
ATOM 9080 N N . HIS A 1 1174 ? 21.141 -11.580 -47.600 1.00 95.31 1174 HIS A N 1
ATOM 9081 C CA . HIS A 1 1174 ? 20.284 -11.356 -46.431 1.00 95.31 1174 HIS A CA 1
ATOM 9082 C C . HIS A 1 1174 ? 19.791 -12.676 -45.828 1.00 95.31 1174 HIS A C 1
ATOM 9084 O O . HIS A 1 1174 ? 19.874 -12.867 -44.617 1.00 95.31 1174 HIS A O 1
ATOM 9090 N N . VAL A 1 1175 ? 19.343 -13.618 -46.664 1.00 95.88 1175 VAL A N 1
ATOM 9091 C CA . VAL A 1 1175 ? 18.907 -14.949 -46.209 1.00 95.88 1175 VAL A CA 1
ATOM 9092 C C . VAL A 1 1175 ? 20.061 -15.716 -45.564 1.00 95.88 1175 VAL A C 1
ATOM 9094 O O . VAL A 1 1175 ? 19.883 -16.307 -44.500 1.00 95.88 1175 VAL A O 1
ATOM 9097 N N . ALA A 1 1176 ? 21.260 -15.668 -46.153 1.00 94.69 1176 ALA A N 1
ATOM 9098 C CA . ALA A 1 1176 ? 22.441 -16.291 -45.561 1.00 94.69 1176 ALA A CA 1
ATOM 9099 C C . ALA A 1 1176 ? 22.767 -15.699 -44.177 1.00 94.69 1176 ALA A C 1
ATOM 9101 O O . ALA A 1 1176 ? 23.006 -16.448 -43.231 1.00 94.69 1176 ALA A O 1
ATOM 9102 N N . LEU A 1 1177 ? 22.720 -14.369 -44.026 1.00 96.06 1177 LEU A N 1
ATOM 9103 C CA . LEU A 1 1177 ? 22.926 -13.709 -42.732 1.00 96.06 1177 LEU A CA 1
ATOM 9104 C C . LEU A 1 1177 ? 21.854 -14.094 -41.702 1.00 96.06 1177 LEU A C 1
ATOM 9106 O O . LEU A 1 1177 ? 22.194 -14.389 -40.556 1.00 96.06 1177 LEU A O 1
ATOM 9110 N N . ALA A 1 1178 ? 20.582 -14.163 -42.103 1.00 95.44 1178 ALA A N 1
ATOM 9111 C CA . ALA A 1 1178 ? 19.499 -14.622 -41.233 1.00 95.44 1178 ALA A CA 1
ATOM 9112 C C . ALA A 1 1178 ? 19.709 -16.076 -40.768 1.00 95.44 1178 ALA A C 1
ATOM 9114 O O . ALA A 1 1178 ? 19.487 -16.394 -39.599 1.00 95.44 1178 ALA A O 1
ATOM 9115 N N . LEU A 1 1179 ? 20.219 -16.952 -41.642 1.00 96.38 1179 LEU A N 1
ATOM 9116 C CA . LEU A 1 1179 ? 20.572 -18.322 -41.270 1.00 96.38 1179 LEU A CA 1
ATOM 9117 C C . LEU A 1 1179 ? 21.705 -18.357 -40.231 1.00 96.38 1179 LEU A C 1
ATOM 9119 O O . LEU A 1 1179 ? 21.603 -19.095 -39.252 1.00 96.38 1179 LEU A O 1
ATOM 9123 N N . PHE A 1 1180 ? 22.750 -17.536 -40.387 1.00 95.81 1180 PHE A N 1
ATOM 9124 C CA . PHE A 1 1180 ? 23.823 -17.432 -39.386 1.00 95.81 1180 PHE A CA 1
ATOM 9125 C C . PHE A 1 1180 ? 23.315 -16.964 -38.021 1.00 95.81 1180 PHE A C 1
ATOM 9127 O O . PHE A 1 1180 ? 23.761 -17.497 -37.004 1.00 95.81 1180 PHE A O 1
ATOM 9134 N N . CYS A 1 1181 ? 22.359 -16.029 -37.987 1.00 94.62 1181 CYS A N 1
ATOM 9135 C CA . CYS A 1 1181 ? 21.715 -15.590 -36.745 1.00 94.62 1181 CYS A CA 1
ATOM 9136 C C . CYS A 1 1181 ? 21.126 -16.780 -35.975 1.00 94.62 1181 CYS A C 1
ATOM 9138 O O . CYS A 1 1181 ? 21.400 -16.955 -34.788 1.00 94.62 1181 CYS A O 1
ATOM 9140 N N . ILE A 1 1182 ? 20.363 -17.628 -36.670 1.00 94.19 1182 ILE A N 1
ATOM 9141 C CA . ILE A 1 1182 ? 19.721 -18.808 -36.080 1.00 94.19 1182 ILE A CA 1
ATOM 9142 C C . ILE A 1 1182 ? 20.773 -19.839 -35.660 1.00 94.19 1182 ILE A C 1
ATOM 9144 O O . ILE A 1 1182 ? 20.734 -20.338 -34.537 1.00 94.19 1182 ILE A O 1
ATOM 9148 N N . VAL A 1 1183 ? 21.730 -20.149 -36.539 1.00 95.19 1183 VAL A N 1
ATOM 9149 C CA . VAL A 1 1183 ? 22.739 -21.191 -36.298 1.00 95.19 1183 VAL A CA 1
ATOM 9150 C C . VAL A 1 1183 ? 23.622 -20.850 -35.101 1.00 95.19 1183 VAL A C 1
ATOM 9152 O O . VAL A 1 1183 ? 23.791 -21.696 -34.222 1.00 95.19 1183 VAL A O 1
ATOM 9155 N N . PHE A 1 1184 ? 24.158 -19.630 -35.017 1.00 95.19 1184 PHE A N 1
ATOM 9156 C CA . PHE A 1 1184 ? 25.018 -19.245 -33.895 1.00 95.19 1184 PHE A CA 1
ATOM 9157 C C . PHE A 1 1184 ? 24.256 -19.180 -32.576 1.00 95.19 1184 PHE A C 1
ATOM 9159 O O . PHE A 1 1184 ? 24.759 -19.670 -31.565 1.00 95.19 1184 PHE A O 1
ATOM 9166 N N . LEU A 1 1185 ? 23.025 -18.664 -32.583 1.00 92.38 1185 LEU A N 1
ATOM 9167 C CA . LEU A 1 1185 ? 22.199 -18.615 -31.380 1.00 92.38 1185 LEU A CA 1
ATOM 9168 C C . LEU A 1 1185 ? 21.830 -20.022 -30.882 1.00 92.38 1185 LEU A C 1
ATOM 9170 O O . LEU A 1 1185 ? 21.926 -20.309 -29.687 1.00 92.38 1185 LEU A O 1
ATOM 9174 N N . MET A 1 1186 ? 21.455 -20.929 -31.789 1.00 92.62 1186 MET A N 1
ATOM 9175 C CA . MET A 1 1186 ? 21.143 -22.317 -31.437 1.00 92.62 1186 MET A CA 1
ATOM 9176 C C . MET A 1 1186 ? 22.385 -23.074 -30.966 1.00 92.62 1186 MET A C 1
ATOM 9178 O O . MET A 1 1186 ? 22.321 -23.781 -29.960 1.00 92.62 1186 MET A O 1
ATOM 9182 N N . ALA A 1 1187 ? 23.532 -22.887 -31.621 1.00 93.06 1187 ALA A N 1
ATOM 9183 C CA . ALA A 1 1187 ? 24.797 -23.459 -31.171 1.00 93.06 1187 ALA A CA 1
ATOM 9184 C C . ALA A 1 1187 ? 25.166 -22.965 -29.761 1.00 93.06 1187 ALA A C 1
ATOM 9186 O O . ALA A 1 1187 ? 25.512 -23.775 -28.900 1.00 93.06 1187 ALA A O 1
ATOM 9187 N N . ALA A 1 1188 ? 25.005 -21.666 -29.485 1.00 90.62 1188 ALA A N 1
ATOM 9188 C CA . ALA A 1 1188 ? 25.237 -21.093 -28.161 1.00 90.62 1188 ALA A CA 1
ATOM 9189 C C . ALA A 1 1188 ? 24.281 -21.683 -27.107 1.00 90.62 1188 ALA A C 1
ATOM 9191 O O . ALA A 1 1188 ? 24.716 -22.043 -26.012 1.00 90.62 1188 ALA A O 1
ATOM 9192 N N . ARG A 1 1189 ? 22.995 -21.873 -27.446 1.00 89.44 1189 ARG A N 1
ATOM 9193 C CA . ARG A 1 1189 ? 21.998 -22.532 -26.578 1.00 89.44 1189 ARG A CA 1
ATOM 9194 C C . ARG A 1 1189 ? 22.421 -23.952 -26.189 1.00 89.44 1189 ARG A C 1
ATOM 9196 O O . ARG A 1 1189 ? 22.235 -24.345 -25.033 1.00 89.44 1189 ARG A O 1
ATOM 9203 N N . PHE A 1 1190 ? 22.930 -24.734 -27.142 1.00 88.44 1190 PHE A N 1
ATOM 9204 C CA . PHE A 1 1190 ? 23.354 -26.114 -26.893 1.00 88.44 1190 PHE A CA 1
ATOM 9205 C C . PHE A 1 1190 ? 24.666 -26.191 -26.111 1.00 88.44 1190 PHE A C 1
ATOM 9207 O O . PHE A 1 1190 ? 24.797 -27.046 -25.234 1.00 88.44 1190 PHE A O 1
ATOM 9214 N N . ALA A 1 1191 ? 25.607 -25.288 -26.386 1.00 86.00 1191 ALA A N 1
ATOM 9215 C CA . ALA A 1 1191 ? 26.892 -25.240 -25.698 1.00 86.00 1191 ALA A CA 1
ATOM 9216 C C . ALA A 1 1191 ? 26.770 -24.743 -24.244 1.00 86.00 1191 ALA A C 1
ATOM 9218 O O . ALA A 1 1191 ? 27.504 -25.203 -23.367 1.00 86.00 1191 ALA A O 1
ATOM 9219 N N . LEU A 1 1192 ? 25.815 -23.851 -23.955 1.00 81.06 1192 LEU A N 1
ATOM 9220 C CA . LEU A 1 1192 ? 25.552 -23.375 -22.598 1.00 81.06 1192 LEU A CA 1
ATOM 9221 C C . LEU A 1 1192 ? 24.860 -24.465 -21.756 1.00 81.06 1192 LEU A C 1
ATOM 9223 O O . LEU A 1 1192 ? 23.705 -24.830 -21.993 1.00 81.06 1192 LEU A O 1
ATOM 9227 N N . ARG A 1 1193 ? 25.551 -24.982 -20.734 1.00 70.69 1193 ARG A N 1
ATOM 9228 C CA . ARG A 1 1193 ? 24.998 -25.960 -19.780 1.00 70.69 1193 ARG A CA 1
ATOM 9229 C C . ARG A 1 1193 ? 24.254 -25.238 -18.648 1.00 70.69 1193 ARG A C 1
ATOM 9231 O O . ARG A 1 1193 ? 24.806 -24.323 -18.050 1.00 70.69 1193 ARG A O 1
ATOM 9238 N N . LYS A 1 1194 ? 23.007 -25.644 -18.353 1.00 61.28 1194 LYS A N 1
ATOM 9239 C CA . LYS A 1 1194 ? 22.190 -25.055 -17.260 1.00 61.28 1194 LYS A CA 1
ATOM 9240 C C . LYS A 1 1194 ? 22.564 -25.602 -15.866 1.00 61.28 1194 LYS A C 1
ATOM 9242 O O . LYS A 1 1194 ? 22.312 -24.925 -14.883 1.00 61.28 1194 LYS A O 1
ATOM 9247 N N . GLN A 1 1195 ? 23.198 -26.772 -15.784 1.00 48.69 1195 GLN A N 1
ATOM 9248 C CA . GLN A 1 1195 ? 23.706 -27.374 -14.545 1.00 48.69 1195 GLN A CA 1
ATOM 9249 C C . GLN A 1 1195 ? 25.121 -27.916 -14.802 1.00 48.69 1195 GLN A C 1
ATOM 9251 O O . GLN A 1 1195 ? 25.363 -28.521 -15.853 1.00 48.69 1195 GLN A O 1
ATOM 9256 N N . GLU A 1 1196 ? 26.055 -27.661 -13.885 1.00 44.69 1196 GLU A N 1
ATOM 9257 C CA . GLU A 1 1196 ? 27.307 -28.425 -13.814 1.00 44.69 1196 GLU A CA 1
ATOM 9258 C C . GLU A 1 1196 ? 27.014 -29.778 -13.160 1.00 44.69 1196 GLU A C 1
ATOM 9260 O O . GLU A 1 1196 ? 26.125 -29.873 -12.317 1.00 44.69 1196 GLU A O 1
ATOM 9265 N N . LYS A 1 1197 ? 27.688 -30.822 -13.648 1.00 33.03 1197 LYS A N 1
ATOM 9266 C CA . LYS A 1 1197 ? 27.636 -32.166 -13.071 1.00 33.03 1197 LYS A CA 1
ATOM 9267 C C . LYS A 1 1197 ? 28.644 -32.280 -11.950 1.00 33.03 1197 LYS A C 1
ATOM 9269 O O . LYS A 1 1197 ? 29.739 -31.700 -12.141 1.00 33.03 1197 LYS A O 1
#

Radius of gyration: 46.8 Å; Cα contacts (8 Å, |Δi|>4): 2226; chains: 1; bounding box: 118×83×145 Å

Solvent-accessible surface area (backbone atoms only — not comparable to full-atom values): 67306 Å² total; per-residue (Å²): 142,88,86,86,89,82,86,91,85,84,88,83,90,86,90,86,86,89,87,82,91,88,88,90,85,87,90,81,86,88,69,90,72,77,91,78,87,81,89,74,93,75,89,80,84,75,81,74,86,89,63,94,82,76,85,91,72,92,81,85,92,83,90,84,83,90,81,89,79,89,77,89,75,93,71,96,61,88,86,71,61,76,79,77,77,60,87,74,66,52,56,29,60,64,78,72,75,79,92,78,83,75,59,79,68,96,53,80,75,40,48,75,44,80,52,15,23,45,48,77,59,87,48,36,36,38,37,55,31,70,49,52,14,40,36,30,32,43,50,82,45,53,64,63,61,39,76,53,28,67,44,80,51,85,46,46,47,45,30,26,45,76,48,98,45,18,36,43,39,33,27,19,69,42,77,44,80,44,70,41,82,92,78,74,47,68,38,77,32,52,22,19,39,40,34,26,28,40,45,73,46,45,79,65,58,40,80,57,35,76,46,81,42,62,7,35,70,42,48,56,39,31,44,49,45,21,38,37,39,35,16,33,28,63,43,85,45,97,89,55,91,45,59,21,32,34,33,36,40,23,28,40,42,78,48,50,76,60,50,41,81,62,39,75,50,78,45,81,40,89,55,37,88,65,90,64,64,43,14,50,37,78,56,64,39,35,37,39,38,35,40,60,45,79,49,71,53,30,17,38,33,41,31,31,32,43,66,45,82,82,32,55,70,46,86,32,28,75,45,78,45,59,10,45,49,80,41,31,53,33,41,47,64,50,86,57,27,43,39,36,45,15,31,35,70,55,50,78,37,54,41,28,41,36,25,24,43,50,80,45,57,68,43,69,43,82,52,31,74,41,65,56,93,60,101,63,59,31,39,75,62,35,48,36,76,54,91,47,34,35,41,37,32,32,42,35,76,64,40,101,89,44,79,64,30,48,16,40,42,36,32,30,42,49,67,45,54,68,61,61,40,79,60,16,59,35,79,38,76,13,46,58,56,45,75,46,81,59,88,48,30,35,41,32,42,27,32,47,66,50,96,53,43,24,32,26,47,35,35,32,42,44,74,47,53,65,62,37,43,80,65,40,76,44,78,45,73,44,44,49,42,74,45,41,39,80,76,37,31,74,21,22,42,38,62,35,79,94,77,34,36,34,42,40,31,22,17,34,56,53,101,86,53,54,37,6,28,36,41,35,25,43,48,60,97,74,47,72,44,83,55,39,74,47,79,43,53,34,45,15,40,36,59,42,72,58,91,79,30,40,39,35,37,29,79,28,22,41,37,23,29,42,46,92,43,60,73,63,62,40,78,51,29,74,41,76,41,65,77,24,68,76,47,78,36,59,31,48,94,58,28,30,37,36,36,30,49,42,88,87,77,59,48,42,34,44,30,33,26,44,62,85,49,82,78,63,81,68,63,79,44,77,42,56,36,56,87,66,73,52,82,74,78,63,66,100,83,53,102,56,78,45,60,73,74,72,40,47,75,48,48,46,74,85,49,80,44,80,46,64,62,85,74,68,84,72,82,49,59,36,60,82,55,74,34,59,96,51,65,90,54,58,74,88,77,46,57,69,51,60,45,44,40,54,49,50,46,66,65,46,72,77,68,50,65,62,45,82,38,76,45,74,56,70,93,40,56,75,67,56,35,53,56,51,48,50,54,54,49,46,40,36,74,78,66,64,24,46,74,47,74,45,73,94,48,60,79,60,50,60,73,36,80,63,44,72,46,69,56,98,94,38,77,77,46,73,43,36,44,69,58,51,9,55,76,65,74,35,93,42,57,60,60,25,49,52,48,55,48,49,56,62,69,75,45,83,80,75,72,86,70,78,75,78,75,71,75,76,77,67,81,76,89,71,74,77,95,64,80,71,82,78,68,91,71,54,71,68,62,21,49,54,43,24,55,51,48,40,53,57,47,72,73,32,62,66,62,46,43,51,58,48,50,44,53,47,55,50,48,52,49,49,50,67,70,56,66,75,58,78,63,53,44,34,24,28,44,32,67,62,44,78,35,74,58,51,51,54,54,49,49,60,48,59,74,32,82,49,38,34,81,48,77,68,43,88,44,75,68,54,48,51,51,32,39,73,71,60,71,23,49,35,38,41,38,38,48,71,54,40,41,62,33,48,74,70,74,46,87,65,79,69,48,79,49,59,41,73,90,43,61,70,55,31,53,52,50,47,52,54,51,51,52,52,52,50,50,52,56,50,54,55,56,73,72,48,98,66,91,79,76,93,82,75,88,77,81,76,87,73,56,92,58,64,73,81,60,53,38,53,71,58,47,47,39,39,45,53,43,47,46,46,41,45,54,36,11,28,54,39,10,30,59,55,15,47,31,56,65,68,52,59,50,54,59,56,57,74,43,95,66,44,65,61,39,54,52,49,10,56,41,52,47,51,34,54,52,43,48,54,29,47,53,54,49,51,50,42,34,44,70,76,70,60,47,63,69,62,23,34,64,68,42,42,52,54,41,47,52,36,43,31,42,24,19,28,25,43,11,44,33,53,27,55,81,38,69,43,46,71,55,25,42,52,52,42,44,54,67,49,45,55,52,41,52,64,28,17,38,66,79,46,55,55,87,78,45,63,72,69,55,35,50,55,14,72,77,36,64,42,29,36,43,32,52,43,38,41,28,17,35,59,67,44,37,42,51,87,81,41,45,70,38,47,53,53,27,50,50,44,31,53,52,30,41,51,50,24,45,69,59,47,72,78,66,88,132

Foldseek 3Di:
DPDDPDDDDDDDDDDDDDDDDDDDDDDDDDDPDPQDDDDDDDDDPDDDPPDPDDDDDDDDDDDDDDDDDDDDDDDPPPQPVPVVQAQDDDFFFDDDDDDDDDDPDPDPLFDKDFFGQWDDDPQWIWGQFQFFGIWIWGNPPQLDIDTQAGDRDHAGWYGWDDDPQKIFTKHWFDWDWDQDPVQRDIDTKIKMKTWIWRRNRRNDIDTQDMDIGTAGFQGWIDTNQKIKTKHWIDDPDDRDPPATKIKIWIWGCVPSNHIGTDDIDIGGDRQAHDSHRWAWEDDSFWIWTWGDDNDQFKIKIWIWTQNPPSRDIDTAAIDMDTADDRYNQQWDRHPQKIWGWHWGPPLQFAIKIWIWRHPDRHDTHTQDIDGDDDPGRWAWQGWHDRAQKIWTKTWDRADPVRLWIKIKTWIWGCNPVNDIDTAAIDIDTFTFNAWDDDPQKIWTWGAGRDPQGWIKTWMWGCVPVNDIDTLDIDTDQGNWDANDHSRRLCRAWDCDPVVQKIWGWIWRDDPQATKIKIWIWGHDPRDIGTADIDIDHAGWRHWHDDPQWIWTDHSFKIWIWHPPPVNDIHTSDMDTQDAHFLDWEDQADFKIKTWGAHLVNRWIKIFIDTPVPPRPPDTPDMDGVVVVVQDQDDPSPDSDSFQNPDWDWYYYNSDIDIDGDPPPQVPDLCVVLVNPVVVVPDLVPDDPLSNLSVVVSVQCSVPALEAEEEQSCPPPDPVSSVVVVVSVCCCCPVVVRHYHYDHPDQVSLLPDQKDFQDDPRDTLDIDHQVVLCVVVPHDGSVVSSVVSVVVVVVDDPDDDDDDPPPPDPDPPPDDDPPPDDLPPDDPVLLQVLLVVLLVVCVVDVVNLCCLAVVLVVVLVCQLVVDWPDQWAQEEAEQDPAPDPLVVVLVVLVCPDRRYHYDYHDPDPVSVVVCLVVVVGFKYKYDDHCNVVCLVVVHDDDIDIDGNCPPVSNRVVVVVVSCVSVVVSSVVSVVVDPDDDDDDDPPPPPQDPWPSVPTVSLQRLLLSLLQSLQQRLLLSLLLVLLVCLLVVVVVVVLVDSDALLSNSSSSLVSSLVSSLVSSVVSVVCCCPVVVQAQQADPVLLSLLSSLSSLLSSLLSLLLSLVDNDSVCSNVVSNVVRNVLSPQQQCSPHHLVPDDDPSNVSNLPHLSNLSSCSSSCRRTVHDYCVVNVVSSVSSNVSSVVSNVSSSVSDDSDDD

Mean predicted aligned error: 21.17 Å

pLDDT: mean 75.35, std 21.45, range [19.39, 97.44]

Nearest PDB structures (foldseek):
  7r87-assembly1_A  TM=5.556E-01  e=2.863E-08  Homo sapiens
  1vpl-assembly1_A-2  TM=9.312E-01  e=2.774E-04  Thermotoga maritima MSB8
  7r8a-assembly1_A  TM=5.413E-01  e=1.560E-07  Homo sapiens
  8u15-assembly2_E  TM=2.695E-01  e=2.747E-08  Homo sapiens
  8dey-assembly1_B  TM=2.320E-01  e=1.252E-08  Homo sapiens

Secondary structure (DSSP, 8-state):
------------------------------------------------TT-TT-----------PPPP---------TTS-GGGS----------S------SS---GGG-EEE-BSEEEETTEEEEEETTTEEEEEE-S-TTS-EEEEEE---SEEEEEEEETTEEEEEEEEEEEEEEETTTTEEEEEEEEEEEEEE-SSGGG-EEEEEEEEESEEEEEEEETTEEEEEEEE----TT-----EEEEEEEE-SSTTS-EEEEEEEEE-TT----PPPPEEE-SSEEEEEPPPSBTTEEEEEEEE---TT---EEEEEEEEESB--SGGGEEEETTEEEEEEB-SSTTS--EEEEEEEEETTEEEEEEEEEP--SS--EEEEEEEETTEEEEEEE-PPPSS--S-EEEEEEEE-SSTTS-EEEEEEEEEBEEEEEEEETTEEEEEEE-SSTT--EEEEEEE-SSTTS-EEEEEEEE-SSEEESS-TTTHHHHSEEETTTTEEEEEEEEE-SS-EEEEEEEEEE-SS-EEEEEEEEESS-EEEEEEETTEEEEEESSEEEEEE-SSTTSPEEEEEEE----EEEEEEETTTEEEEEEEETTTTEEEEEEEETT-TT--SEEEEEETTTTT------TT-----STTT-EEEE-SS-EEEE-----S-S-HHHHTT-STTTTS-GGGS-HHHHHHHHHHHHHTT--SEEEEESTTTT--HHHHHHHHHHHHHHHHTT--EEEEE-S-HHHHTTSSSEEEEETTEEEEEE-HHHHHHHHT-SSHHHHHHHHHHHHHSSSS---------------S---S------S--HHHHHHHHHHHHHHHHH-HHHHHHHHHHHHHHHHHHHHHS-----SEEEEEEESS--HHHHHHHHHHHTSTTEEEPPPP-SHHHHHHHHHTTS-SEEEEE-TTHHHHHHTT-----EEEE-TTSHHHHHHHHHHHHHHHHHHHHHHHHHS-S---S---------SS-TT--THHHHHHHHHHHHHHHHHHHHHHHHHHHHHHTSTHHHHHHSS--HHHHHHHHHHHHHHHHHHHHHHHHHHHHHTS-----S-HHHHHHHHHHHHHHHHHHHHHHHTT-SSHHHHHHHHHHHHHHHHHHSSSSSS-GGG--HHHHHHHHTSTHHHHHHHHHHHHHS---HHHHHHHHHHHHHHHHHHHHHHHHHS-SS--

Sequence (1197 aa):
MKQLSLIFAFSLVLTLGACHEEPPSSDHTVHPRGIGFSVTPMECALENPLFPGLPGTCPYWEKYPPERHHSNNGNWNDVGNINNLNNINNGTNNINNLNNTNNGTSDPARALEEADLIRVDGDLLYALSAHRGLLVFDLSDTSDLRILGSFPVNGTPFEMNVRDGVALVQFSQFWEYRYDESTGAGAFQLWSQLLALDVSDPAAIRQVGRFSVPGEISDSRLVGDILYIVSGQTGSCAGCMLGSGVSVLSVDVSDPSAPEAVQRLDVAFPDATSLARRAVHFSASRIFVGGLPLDADRSRIQVIDISDPLGTMTLGDLVEVEGQINNRWQMDEADGVLRVVGQSIDWQFAPVVSTFEIRSSEDLRSLDVLRLDMQQPEQLRTVRFDGPTAYLITLLPPRPEEPEICDPLFIVDVSDPANLVQQGYYEMPGWVYFIEPRGDRLITLGFDNDIGGTLTVSQFDVADPWNPRELVRVPFGGATVLSEDQSRIHKAMQVLDDRGLILVPYGARTSTVVQGVVQLFTFTHDTVTPVSELSLAGPARRAFFHDDDLIAFSSEQVAAWNLTDVAAPQSLDRLDLVAPVYIIEAVGDHHVAVLTENAWTMKASLAIHERADTQFQNPVAVIDLESAGVFVSAPEQYLWSLPSAGSYLFADDTTVHLLYRDLGYGGTMLASFDLEEVADASPDGLPLGIRQRLQLAVAVIHDPEILILDEPTSGVDPIARDQFWQYLIDLSRNRGVTIFISTHFMNEAERCDRISLMHAGRVLAVGEPHELSKARGETTLEAAFVDYLREAADLPEFRSSPVPQAGGLAPADTAPDGAPHRRFFSMRRLWAYTRRETTEILRDPVRLAFALIGPLILLVTLGYGISFDVENIPYAAFDQDRSLESRTLLQELEGSRYFEEKTEIRSTAERYHRLQSGDITLAIEIPEGYGRDLLAGRSPEISLIVAGSNPFRAETALGYGEAIIARYAGEQRRRQPAPVADAAFSVETRFLFNQAFKSVFAIVPGAYMLLMMLIPAIMTAVGVVREKEMGSIANFRATPVTRLEFLLGKQLPYVALAFVSFLMLLLMGLFLFRVPVQGSLPALLAGAALYVFASTAFGLLISSFVKSQIAALFATAIVAMTPTVNFSGMLTPVSTLEGASRHMGKFFPSSWFQQISSGTVTKGLGFADLWNAHVALALFCIVFLMAARFALRKQEK